Protein AF-0000000070576338 (afdb_homodimer)

Structure (mmCIF, N/CA/C/O backbone):
data_AF-0000000070576338-model_v1
#
loop_
_entity.id
_entity.type
_entity.pdbx_description
1 polymer 'Piggybac transposable element-derived'
#
loop_
_atom_site.group_PDB
_atom_site.id
_atom_site.type_symbol
_atom_site.label_atom_id
_atom_site.label_alt_id
_atom_site.label_comp_id
_atom_site.label_asym_id
_atom_site.label_entity_id
_atom_site.label_seq_id
_atom_site.pdbx_PDB_ins_code
_atom_site.Cartn_x
_atom_site.Cartn_y
_atom_site.Cartn_z
_atom_site.occupancy
_atom_site.B_iso_or_equiv
_atom_site.auth_seq_id
_atom_site.auth_comp_id
_atom_site.auth_asym_id
_atom_site.auth_atom_id
_atom_site.pdbx_PDB_model_num
ATOM 1 N N . MET A 1 1 ? 19.25 -6.273 33.75 1 19.86 1 MET A N 1
ATOM 2 C CA . MET A 1 1 ? 19.516 -7.41 32.875 1 19.86 1 MET A CA 1
ATOM 3 C C . MET A 1 1 ? 18.344 -7.676 31.938 1 19.86 1 MET A C 1
ATOM 5 O O . MET A 1 1 ? 17.453 -8.461 32.25 1 19.86 1 MET A O 1
ATOM 9 N N . ASN A 1 2 ? 17.609 -6.648 31.438 1 20.19 2 ASN A N 1
ATOM 10 C CA . ASN A 1 2 ? 16.422 -6.16 30.734 1 20.19 2 ASN A CA 1
ATOM 11 C C . ASN A 1 2 ? 16.344 -6.73 29.312 1 20.19 2 ASN A C 1
ATOM 13 O O . ASN A 1 2 ? 17.125 -6.359 28.438 1 20.19 2 ASN A O 1
ATOM 17 N N . SER A 1 3 ? 16.047 -8.156 29.25 1 20.2 3 SER A N 1
ATOM 18 C CA . SER A 1 3 ? 16.031 -9.125 28.156 1 20.2 3 SER A CA 1
ATOM 19 C C . SER A 1 3 ? 15.086 -8.688 27.047 1 20.2 3 SER A C 1
ATOM 21 O O . SER A 1 3 ? 13.875 -8.578 27.25 1 20.2 3 SER A O 1
ATOM 23 N N . ASP A 1 4 ? 15.398 -7.727 26.219 1 20.2 4 ASP A N 1
ATOM 24 C CA . ASP A 1 4 ? 14.922 -7.168 24.953 1 20.2 4 ASP A CA 1
ATOM 25 C C . ASP A 1 4 ? 14.586 -8.273 23.953 1 20.2 4 ASP A C 1
ATOM 27 O O . ASP A 1 4 ? 15.422 -8.656 23.141 1 20.2 4 ASP A O 1
ATOM 31 N N . SER A 1 5 ? 13.969 -9.469 24.5 1 20.44 5 SER A N 1
ATOM 32 C CA . SER A 1 5 ? 13.734 -10.719 23.797 1 20.44 5 SER A CA 1
ATOM 33 C C . SER A 1 5 ? 13.062 -10.461 22.438 1 20.44 5 SER A C 1
ATOM 35 O O . SER A 1 5 ? 12.453 -9.414 22.234 1 20.44 5 SER A O 1
ATOM 37 N N . ASP A 1 6 ? 13.164 -11.508 21.453 1 20.06 6 ASP A N 1
ATOM 38 C CA . ASP A 1 6 ? 13.141 -11.977 20.062 1 20.06 6 ASP A CA 1
ATOM 39 C C . ASP A 1 6 ? 11.719 -12 19.516 1 20.06 6 ASP A C 1
ATOM 41 O O . ASP A 1 6 ? 10.867 -12.727 20.016 1 20.06 6 ASP A O 1
ATOM 45 N N . ASP A 1 7 ? 11.133 -10.93 19.109 1 22.59 7 ASP A N 1
ATOM 46 C CA . ASP A 1 7 ? 9.898 -10.625 18.391 1 22.59 7 ASP A CA 1
ATOM 47 C C . ASP A 1 7 ? 9.734 -11.531 17.172 1 22.59 7 ASP A C 1
ATOM 49 O O . ASP A 1 7 ? 9.031 -11.188 16.219 1 22.59 7 ASP A O 1
ATOM 53 N N . SER A 1 8 ? 10.578 -12.703 17.047 1 22.27 8 SER A N 1
ATOM 54 C CA . SER A 1 8 ? 10.742 -13.422 15.781 1 22.27 8 SER A CA 1
ATOM 55 C C . SER A 1 8 ? 9.398 -13.906 15.242 1 22.27 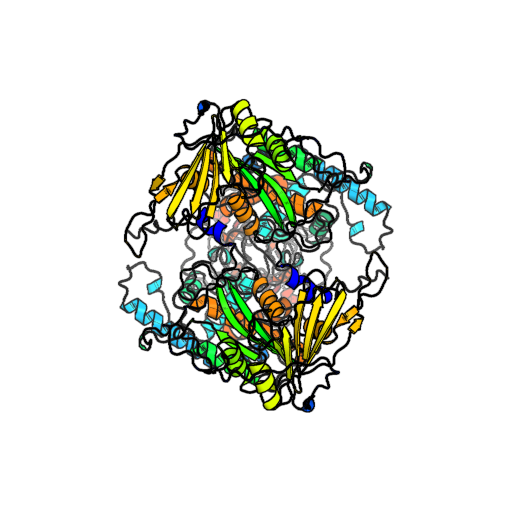8 SER A C 1
ATOM 57 O O . SER A 1 8 ? 9.055 -13.633 14.094 1 22.27 8 SER A O 1
ATOM 59 N N . ASP A 1 9 ? 8.945 -15.312 15.438 1 21.64 9 ASP A N 1
ATOM 60 C CA . ASP A 1 9 ? 8.664 -16.484 14.609 1 21.64 9 ASP A CA 1
ATOM 61 C C . ASP A 1 9 ? 7.172 -16.609 14.328 1 21.64 9 ASP A C 1
ATOM 63 O O . ASP A 1 9 ? 6.73 -17.594 13.734 1 21.64 9 ASP A O 1
ATOM 67 N N . SER A 1 10 ? 6.238 -16 15.023 1 23.77 10 SER A N 1
ATOM 68 C CA . SER A 1 10 ? 4.953 -16.688 15.039 1 23.77 10 SER A CA 1
ATOM 69 C C . SER A 1 10 ? 4.223 -16.516 13.711 1 23.77 10 SER A C 1
ATOM 71 O O . SER A 1 10 ? 2.99 -16.531 13.664 1 23.77 10 SER A O 1
ATOM 73 N N . GLU A 1 11 ? 4.809 -16.062 12.656 1 24.91 11 GLU A N 1
ATOM 74 C CA . GLU A 1 11 ? 4.094 -15.789 11.414 1 24.91 11 GLU A CA 1
ATOM 75 C C . GLU A 1 11 ? 3.633 -17.078 10.742 1 24.91 11 GLU A C 1
ATOM 77 O O . GLU A 1 11 ? 3.037 -17.047 9.656 1 24.91 11 GLU A O 1
ATOM 82 N N . GLU A 1 12 ? 4.109 -18.281 11.133 1 24.7 12 GLU A N 1
ATOM 83 C CA . GLU A 1 12 ? 4.004 -19.516 10.344 1 24.7 12 GLU A CA 1
ATOM 84 C C . GLU A 1 12 ? 2.549 -19.938 10.188 1 24.7 12 GLU A C 1
ATOM 86 O O . GLU A 1 12 ? 2.148 -20.438 9.133 1 24.7 12 GLU A O 1
ATOM 91 N N . ALA A 1 13 ? 1.755 -20.203 11.281 1 26.12 13 ALA A N 1
ATOM 92 C CA . ALA A 1 13 ? 0.493 -20.938 11.273 1 26.12 13 ALA A CA 1
ATOM 93 C C . ALA A 1 13 ? -0.523 -20.266 10.352 1 26.12 13 ALA A C 1
ATOM 95 O O . ALA A 1 13 ? -1.544 -20.875 10.008 1 26.12 13 ALA A O 1
ATOM 96 N N . ALA A 1 14 ? -0.344 -19.109 9.953 1 27.5 14 ALA A N 1
ATOM 97 C CA . ALA A 1 14 ? -1.445 -18.328 9.391 1 27.5 14 ALA A CA 1
ATOM 98 C C . ALA A 1 14 ? -1.653 -18.656 7.914 1 27.5 14 ALA A C 1
ATOM 100 O O . ALA A 1 14 ? -2.596 -18.156 7.293 1 27.5 14 ALA A O 1
ATOM 101 N N . ARG A 1 15 ? -0.834 -19.391 7.352 1 28.53 15 ARG A N 1
ATOM 102 C CA . ARG A 1 15 ? -0.968 -19.312 5.898 1 28.53 15 ARG A CA 1
ATOM 103 C C . ARG A 1 15 ? -2.188 -20.094 5.426 1 28.53 15 ARG A C 1
ATOM 105 O O . ARG A 1 15 ? -2.967 -19.609 4.605 1 28.53 15 ARG A O 1
ATOM 112 N N . LEU A 1 16 ? -2.148 -21.5 5.676 1 31.27 16 LEU A N 1
ATOM 113 C CA . LEU A 1 16 ? -3.258 -22.266 5.109 1 31.27 16 LEU A CA 1
ATOM 114 C C . LEU A 1 16 ? -4.57 -21.906 5.809 1 31.27 16 LEU A C 1
ATOM 116 O O . LEU A 1 16 ? -5.645 -22.031 5.219 1 31.27 16 LEU A O 1
ATOM 120 N N . SER A 1 17 ? -4.43 -21.516 7.105 1 31.7 17 SER A N 1
ATOM 121 C CA . SER A 1 17 ? -5.691 -21.047 7.672 1 31.7 17 SER A CA 1
ATOM 122 C C . SER A 1 17 ? -6.164 -19.766 6.988 1 31.7 17 SER A C 1
ATOM 124 O O . SER A 1 17 ? -7.363 -19.469 6.973 1 31.7 17 SER A O 1
ATOM 126 N N . ALA A 1 18 ? -5.207 -19.031 6.496 1 32.88 18 ALA A N 1
ATOM 127 C CA . ALA A 1 18 ? -5.559 -17.766 5.883 1 32.88 18 ALA A CA 1
ATOM 128 C C . ALA A 1 18 ? -6.113 -17.969 4.473 1 32.88 18 ALA A C 1
ATOM 130 O O . ALA A 1 18 ? -6.645 -17.031 3.869 1 32.88 18 ALA A O 1
ATOM 131 N N . LEU A 1 19 ? -5.723 -19 3.768 1 31.12 19 LEU A N 1
ATOM 132 C CA . LEU A 1 19 ? -6.285 -19.203 2.438 1 31.12 19 LEU A CA 1
ATOM 133 C C . LEU A 1 19 ? -7.805 -19.297 2.5 1 31.12 19 LEU A C 1
ATOM 135 O O . LEU A 1 19 ? -8.477 -19.219 1.47 1 31.12 19 LEU A O 1
ATOM 139 N N . SER A 1 20 ? -8.25 -19.969 3.598 1 27.7 20 SER A N 1
ATOM 140 C CA . SER A 1 20 ? -9.703 -20.094 3.613 1 27.7 20 SER A CA 1
ATOM 141 C C . SER A 1 20 ? -10.375 -18.734 3.641 1 27.7 20 SER A C 1
ATOM 143 O O . SER A 1 20 ? -11.594 -18.641 3.83 1 27.7 20 SER A O 1
ATOM 145 N N . SER A 1 21 ? -9.492 -17.797 3.822 1 26.66 21 SER A N 1
ATOM 146 C CA . SER A 1 21 ? -10.266 -16.609 4.207 1 26.66 21 SER A CA 1
ATOM 147 C C . SER A 1 21 ? -11.07 -16.062 3.027 1 26.66 21 SER A C 1
ATOM 149 O O . SER A 1 21 ? -11.547 -14.93 3.066 1 26.66 21 SER A O 1
ATOM 151 N N . ASP A 1 22 ? -10.906 -16.781 1.917 1 25.75 22 ASP A N 1
ATOM 152 C CA . ASP A 1 22 ? -11.641 -16.062 0.877 1 25.75 22 ASP A CA 1
ATOM 153 C C . ASP A 1 22 ? -13.102 -15.859 1.278 1 25.75 22 ASP A C 1
ATOM 155 O O . ASP A 1 22 ? -13.914 -15.414 0.468 1 25.75 22 ASP A O 1
ATOM 159 N N . ASP A 1 23 ? -13.586 -16.891 2.031 1 24.44 23 ASP A N 1
ATOM 160 C CA . ASP A 1 23 ? -15.031 -16.719 2.115 1 24.44 23 ASP A CA 1
ATOM 161 C C . ASP A 1 23 ? -15.391 -15.383 2.758 1 24.44 23 ASP A C 1
ATOM 163 O O . ASP A 1 23 ? -14.852 -15.031 3.812 1 24.44 23 ASP A O 1
ATOM 167 N N . SER A 1 24 ? -15.68 -14.492 1.988 1 26.75 24 SER A N 1
ATOM 168 C CA . SER A 1 24 ? -16.422 -13.312 2.439 1 26.75 24 SER A CA 1
ATOM 169 C C . SER A 1 24 ? -17.422 -13.68 3.527 1 26.75 24 SER A C 1
ATOM 171 O O . SER A 1 24 ? -18.625 -13.75 3.27 1 26.75 24 SER A O 1
ATOM 173 N N . ASP A 1 25 ? -17.078 -14.672 4.348 1 25.55 25 ASP A N 1
ATOM 174 C CA . ASP A 1 25 ? -18.109 -14.727 5.379 1 25.55 25 ASP A CA 1
ATOM 175 C C . ASP A 1 25 ? -18.328 -13.352 6.008 1 25.55 25 ASP A C 1
ATOM 177 O O . ASP A 1 25 ? -17.391 -12.734 6.504 1 25.55 25 ASP A O 1
ATOM 181 N N . GLU A 1 26 ? -19.188 -12.609 5.508 1 27.5 26 GLU A N 1
ATOM 182 C CA . GLU A 1 26 ? -19.828 -11.602 6.355 1 27.5 26 GLU A CA 1
ATOM 183 C C . GLU A 1 26 ? -19.891 -12.07 7.809 1 27.5 26 GLU A C 1
ATOM 185 O O . GLU A 1 26 ? -20.562 -13.055 8.125 1 27.5 26 GLU A O 1
ATOM 190 N N . GLU A 1 27 ? -18.766 -12.312 8.383 1 29.94 27 GLU A N 1
ATOM 191 C CA . GLU A 1 27 ? -18.938 -12.648 9.789 1 29.94 27 GLU A CA 1
ATOM 192 C C . GLU A 1 27 ? -20.188 -12 10.367 1 29.94 27 GLU A C 1
ATOM 194 O O . GLU A 1 27 ? -20.391 -10.789 10.242 1 29.94 27 GLU A O 1
ATOM 199 N N . PRO A 1 28 ? -21.266 -12.797 10.562 1 30.67 28 PRO A N 1
ATOM 200 C CA . PRO A 1 28 ? -22.391 -12.188 11.273 1 30.67 28 PRO A CA 1
ATOM 201 C C . PRO A 1 28 ? -21.953 -11.328 12.461 1 30.67 28 PRO A C 1
ATOM 203 O O . PRO A 1 28 ? -20.906 -11.594 13.055 1 30.67 28 PRO A O 1
ATOM 206 N N . LEU A 1 29 ? -22.172 -10.031 12.477 1 30.69 29 LEU A N 1
ATOM 207 C CA . LEU A 1 29 ? -22.141 -9.25 13.711 1 30.69 29 LEU A CA 1
ATOM 208 C C . LEU A 1 29 ? -22.297 -10.156 14.93 1 30.69 29 LEU A C 1
ATOM 210 O O . LEU A 1 29 ? -22.906 -11.227 14.836 1 30.69 29 LEU A O 1
ATOM 214 N N . PRO A 1 30 ? -21.422 -10.133 15.883 1 31.83 30 PRO A N 1
ATOM 215 C CA . PRO A 1 30 ? -21.719 -10.93 17.078 1 31.83 30 PRO A CA 1
ATOM 216 C C . PRO A 1 30 ? -23.203 -11.172 17.281 1 31.83 30 PRO A C 1
ATOM 218 O O . PRO A 1 30 ? -24.016 -10.242 17.156 1 31.83 30 PRO A O 1
ATOM 221 N N . GLN A 1 31 ? -23.688 -12.367 16.922 1 29.91 31 GLN A N 1
ATOM 222 C CA . GLN A 1 31 ? -25.016 -12.812 17.297 1 29.91 31 GLN A CA 1
ATOM 223 C C . GLN A 1 31 ? -25.359 -12.406 18.719 1 29.91 31 GLN A C 1
ATOM 225 O O . GLN A 1 31 ? -24.688 -12.797 19.672 1 29.91 31 GLN A O 1
ATOM 230 N N . ARG A 1 32 ? -25.922 -11.156 19.031 1 29.7 32 ARG A N 1
ATOM 231 C CA . ARG A 1 32 ? -26.594 -10.922 20.312 1 29.7 32 ARG A CA 1
ATOM 232 C C . ARG A 1 32 ? -27.219 -12.211 20.844 1 29.7 32 ARG A C 1
ATOM 234 O O . ARG A 1 32 ? -27.516 -13.133 20.062 1 29.7 32 ARG A O 1
ATOM 241 N N . ASN A 1 33 ? -27.219 -12.477 22.234 1 31.08 33 ASN A N 1
ATOM 242 C CA . ASN A 1 33 ? -28.172 -13.352 22.906 1 31.08 33 ASN A CA 1
ATOM 243 C C . ASN A 1 33 ? -29.453 -13.516 22.109 1 31.08 33 ASN A C 1
ATOM 245 O O . ASN A 1 33 ? -29.891 -12.586 21.438 1 31.08 33 ASN A O 1
ATOM 249 N N . PRO A 1 34 ? -29.953 -14.711 21.859 1 33.47 34 PRO A N 1
ATOM 250 C CA . PRO A 1 34 ? -31.281 -14.875 21.266 1 33.47 34 PRO A CA 1
ATOM 251 C C . PRO A 1 34 ? -32.281 -13.82 21.75 1 33.47 34 PRO A C 1
ATOM 253 O O . PRO A 1 34 ? -32.938 -14.008 22.781 1 33.47 34 PRO A O 1
ATOM 256 N N . ARG A 1 35 ? -32.031 -12.625 22.266 1 28.59 35 ARG A N 1
ATOM 257 C CA . ARG A 1 35 ? -33.219 -11.875 22.625 1 28.59 35 ARG A CA 1
ATOM 258 C C . ARG A 1 35 ? -34.312 -12.062 21.578 1 28.59 35 ARG A C 1
ATOM 260 O O . ARG A 1 35 ? -34.031 -12.43 20.438 1 28.59 35 ARG A O 1
ATOM 267 N N . LYS A 1 36 ? -35.688 -11.719 22.047 1 31.05 36 LYS A N 1
ATOM 268 C CA . LYS A 1 36 ? -37 -11.711 21.391 1 31.05 36 LYS A CA 1
ATOM 269 C C . LYS A 1 36 ? -36.875 -11.117 19.984 1 31.05 36 LYS A C 1
ATOM 271 O O . LYS A 1 36 ? -36.219 -10.102 19.781 1 31.05 36 LYS A O 1
ATOM 276 N N . LYS A 1 37 ? -36.969 -11.781 18.969 1 35 37 LYS A N 1
ATOM 277 C CA . LYS A 1 37 ? -37.344 -11.344 17.625 1 35 37 LYS A CA 1
ATOM 278 C C . LYS A 1 37 ? -38.031 -9.977 17.656 1 35 37 LYS A C 1
ATOM 280 O O . LYS A 1 37 ? -39.219 -9.867 18.047 1 35 37 LYS A O 1
ATOM 285 N N . ARG A 1 38 ? -37.375 -9 18.25 1 33.91 38 ARG A N 1
ATOM 286 C CA . ARG A 1 38 ? -38.125 -7.746 18.234 1 33.91 38 ARG A CA 1
ATOM 287 C C . ARG A 1 38 ? -38.906 -7.582 16.938 1 33.91 38 ARG A C 1
ATOM 289 O O . ARG A 1 38 ? -38.375 -7.828 15.852 1 33.91 38 ARG A O 1
ATOM 296 N N . LYS A 1 39 ? -40.25 -7.773 17.016 1 35.28 39 LYS A N 1
ATOM 297 C CA . LYS A 1 39 ? -41.25 -7.531 15.984 1 35.28 39 LYS A CA 1
ATOM 298 C C . LYS A 1 39 ? -40.906 -6.289 15.164 1 35.28 39 LYS A C 1
ATOM 300 O O . LYS A 1 39 ? -41.031 -5.164 15.656 1 35.28 39 LYS A O 1
ATOM 305 N N . CYS A 1 40 ? -39.812 -6.289 14.516 1 39 40 CYS A N 1
ATOM 306 C CA . CYS A 1 40 ? -39.562 -5.215 13.555 1 39 40 CYS A CA 1
ATOM 307 C C . CYS A 1 40 ? -40.875 -4.758 12.914 1 39 40 CYS A C 1
ATOM 309 O O . CYS A 1 40 ? -41.75 -5.574 12.633 1 39 40 CYS A O 1
ATOM 311 N N . ASP A 1 41 ? -41.281 -3.701 13.242 1 44.34 41 ASP A N 1
ATOM 312 C CA . ASP A 1 41 ? -42.406 -3.105 12.523 1 44.34 41 ASP A CA 1
ATOM 313 C C . ASP A 1 41 ? -42.375 -3.494 11.047 1 44.34 41 ASP A C 1
ATOM 315 O O . ASP A 1 41 ? -41.469 -3.08 10.305 1 44.34 41 ASP A O 1
ATOM 319 N N . GLU A 1 42 ? -42.594 -4.711 10.805 1 50.94 42 GLU A N 1
ATOM 320 C CA . GLU A 1 42 ? -42.719 -5.27 9.461 1 50.94 42 GLU A CA 1
ATOM 321 C C . GLU A 1 42 ? -43.594 -4.383 8.578 1 50.94 42 GLU A C 1
ATOM 323 O O . GLU A 1 42 ? -44.812 -4.555 8.539 1 50.94 42 GLU A O 1
ATOM 328 N N . ARG A 1 43 ? -43.281 -3.154 8.531 1 56.97 43 ARG A N 1
ATOM 329 C CA . ARG A 1 43 ? -44.062 -2.453 7.512 1 56.97 43 ARG A CA 1
ATOM 330 C C . ARG A 1 43 ? -44.156 -3.277 6.23 1 56.97 43 ARG A C 1
ATOM 332 O O . ARG A 1 43 ? -43.156 -3.799 5.75 1 56.97 43 ARG A O 1
ATOM 339 N N . ASP A 1 44 ? -45.125 -3.881 6.047 1 72.88 44 ASP A N 1
ATOM 340 C CA . ASP A 1 44 ? -45.438 -4.586 4.809 1 72.88 44 ASP A CA 1
ATOM 341 C C . ASP A 1 44 ? -45.406 -3.637 3.611 1 72.88 44 ASP A C 1
ATOM 343 O O . ASP A 1 44 ? -46.188 -2.684 3.541 1 72.88 44 ASP A O 1
ATOM 347 N N . PHE A 1 45 ? -44.25 -3.59 2.955 1 85 45 PHE A N 1
ATOM 348 C CA . PHE A 1 45 ? -44.094 -2.744 1.777 1 85 45 PHE A CA 1
ATOM 349 C C . PHE A 1 45 ? -44.75 -3.391 0.56 1 85 45 PHE A C 1
ATOM 351 O O . PHE A 1 45 ? -44.469 -4.547 0.243 1 85 45 PHE A O 1
ATOM 358 N N . SER A 1 46 ? -45.75 -2.719 0.057 1 89 46 SER A N 1
ATOM 359 C CA . SER A 1 46 ? -46.375 -3.16 -1.174 1 89 46 SER A CA 1
ATOM 360 C C . SER A 1 46 ? -45.75 -2.49 -2.395 1 89 46 SER A C 1
ATOM 362 O O . SER A 1 46 ? -45.656 -1.264 -2.449 1 89 46 SER A O 1
ATOM 364 N N . TRP A 1 47 ? -45.375 -3.297 -3.334 1 94 47 TRP A N 1
ATOM 365 C CA . TRP A 1 47 ? -44.656 -2.803 -4.516 1 94 47 TRP A CA 1
ATOM 366 C C . TRP A 1 47 ? -45.531 -2.973 -5.766 1 94 47 TRP A C 1
ATOM 368 O O . TRP A 1 47 ? -46.188 -3.99 -5.926 1 94 47 TRP A O 1
ATOM 378 N N . LYS A 1 48 ? -45.531 -1.973 -6.605 1 92.62 48 LYS A N 1
ATOM 379 C CA . LYS A 1 48 ? -46.281 -1.997 -7.852 1 92.62 48 LYS A CA 1
ATOM 380 C C . LYS A 1 48 ? -45.438 -1.529 -9.023 1 92.62 48 LYS A C 1
ATOM 382 O O . LYS A 1 48 ? -44.438 -0.835 -8.836 1 92.62 48 LYS A O 1
ATOM 387 N N . LYS A 1 49 ? -45.844 -1.998 -10.188 1 91.06 49 LYS A N 1
ATOM 388 C CA . LYS A 1 49 ? -45.188 -1.539 -11.414 1 91.06 49 LYS A CA 1
ATOM 389 C C . LYS A 1 49 ? -45.906 -0.327 -11.992 1 91.06 49 LYS A C 1
ATOM 391 O O . LYS A 1 49 ? -46.875 -0.475 -12.766 1 91.06 49 LYS A O 1
ATOM 396 N N . LYS A 1 50 ? -45.594 0.813 -11.578 1 89.81 50 LYS A N 1
ATOM 397 C CA . LYS A 1 50 ? -46.156 2.078 -12.047 1 89.81 50 LYS A CA 1
ATOM 398 C C . LYS A 1 50 ? -45.094 3.166 -12.102 1 89.81 50 LYS A C 1
ATOM 400 O O . LYS A 1 50 ? -43.969 2.959 -11.641 1 89.81 50 LYS A O 1
ATOM 405 N N . GLU A 1 51 ? -45.5 4.191 -12.688 1 91.81 51 GLU A N 1
ATOM 406 C CA . GLU A 1 51 ? -44.594 5.32 -12.766 1 91.81 51 GLU A CA 1
ATOM 407 C C . GLU A 1 51 ? -44.406 5.965 -11.391 1 91.81 51 GLU A C 1
ATOM 409 O O . GLU A 1 51 ? -45.375 6.27 -10.703 1 91.81 51 GLU A O 1
ATOM 414 N N . PHE A 1 52 ? -43.25 6.055 -11.031 1 94.44 52 PHE A N 1
ATOM 415 C CA . PHE A 1 52 ? -42.906 6.613 -9.727 1 94.44 52 PHE A CA 1
ATOM 416 C C . PHE A 1 52 ? -42.719 8.125 -9.812 1 94.44 52 PHE A C 1
ATOM 418 O O . PHE A 1 52 ? -42.031 8.625 -10.711 1 94.44 52 PHE A O 1
ATOM 425 N N . LYS A 1 53 ? -43.375 8.836 -8.961 1 93.38 53 LYS A N 1
ATOM 426 C CA . LYS A 1 53 ? -43.156 10.273 -8.805 1 93.38 53 LYS A CA 1
ATOM 427 C C . LYS A 1 53 ? -42.5 10.602 -7.473 1 93.38 53 LYS A C 1
ATOM 429 O O . LYS A 1 53 ? -43.156 10.562 -6.426 1 93.38 53 LYS A O 1
ATOM 434 N N . PRO A 1 54 ? -41.281 10.977 -7.523 1 95 54 PRO A N 1
ATOM 435 C CA . PRO A 1 54 ? -40.562 11.242 -6.273 1 95 54 PRO A CA 1
ATOM 436 C C . PRO A 1 54 ? -41.031 12.508 -5.57 1 95 54 PRO A C 1
ATOM 438 O O . PRO A 1 54 ? -41.438 13.461 -6.23 1 95 54 PRO A O 1
ATOM 441 N N . GLN A 1 55 ? -40.969 12.469 -4.297 1 93.06 55 GLN A N 1
ATOM 442 C CA . GLN A 1 55 ? -41.188 13.648 -3.475 1 93.06 55 GLN A CA 1
ATOM 443 C C . GLN A 1 55 ? -39.875 14.359 -3.18 1 93.06 55 GLN A C 1
ATOM 445 O O . GLN A 1 55 ? -39.156 13.992 -2.24 1 93.06 55 GLN A O 1
ATOM 450 N N . ASP A 1 56 ? -39.625 15.367 -3.877 1 92.19 56 ASP A N 1
ATOM 451 C CA . ASP A 1 56 ? -38.375 16.094 -3.729 1 92.19 56 ASP A CA 1
ATOM 452 C C . ASP A 1 56 ? -38.469 17.172 -2.645 1 92.19 56 ASP A C 1
ATOM 454 O O . ASP A 1 56 ? -39.375 18 -2.682 1 92.19 56 ASP A O 1
ATOM 458 N N . HIS A 1 57 ? -37.656 17.062 -1.72 1 94.69 57 HIS A N 1
ATOM 459 C CA . HIS A 1 57 ? -37.625 18.078 -0.671 1 94.69 57 HIS A CA 1
ATOM 460 C C . HIS A 1 57 ? -36.75 19.266 -1.08 1 94.69 57 HIS A C 1
ATOM 462 O O . HIS A 1 57 ? -35.688 19.078 -1.65 1 94.69 57 HIS A O 1
ATOM 468 N N . ALA A 1 58 ? -37.25 20.422 -0.794 1 93.75 58 ALA A N 1
ATOM 469 C CA . ALA A 1 58 ? -36.531 21.641 -1.16 1 93.75 58 ALA A CA 1
ATOM 470 C C . ALA A 1 58 ? -35.281 21.828 -0.292 1 93.75 58 ALA A C 1
ATOM 472 O O . ALA A 1 58 ? -35.312 21.562 0.913 1 93.75 58 ALA A O 1
ATOM 473 N N . PHE A 1 59 ? -34.25 22.203 -0.873 1 96.06 59 PHE A N 1
ATOM 474 C CA . PHE A 1 59 ? -32.969 22.5 -0.206 1 96.06 59 PHE A CA 1
ATOM 475 C C . PHE A 1 59 ? -32.562 23.953 -0.432 1 96.06 59 PHE A C 1
ATOM 477 O O . PHE A 1 59 ? -32.656 24.453 -1.555 1 96.06 59 PHE A O 1
ATOM 484 N N . ASP A 1 60 ? -32.188 24.641 0.663 1 94.44 60 ASP A N 1
ATOM 485 C CA . ASP A 1 60 ? -31.75 26.031 0.564 1 94.44 60 ASP A CA 1
ATOM 486 C C . ASP A 1 60 ? -30.234 26.125 0.434 1 94.44 60 ASP A C 1
ATOM 488 O O . ASP A 1 60 ? -29.516 26.078 1.436 1 94.44 60 ASP A O 1
ATOM 492 N N . PRO A 1 61 ? -29.75 26.297 -0.7 1 92.38 61 PRO A N 1
ATOM 493 C CA . PRO A 1 61 ? -28.297 26.359 -0.914 1 92.38 61 PRO A CA 1
ATOM 494 C C . PRO A 1 61 ? -27.672 27.625 -0.348 1 92.38 61 PRO A C 1
ATOM 496 O O . PRO A 1 61 ? -26.453 27.688 -0.164 1 92.38 61 PRO A O 1
ATOM 499 N N . SER A 1 62 ? -28.453 28.625 -0.007 1 90.94 62 SER A N 1
ATOM 500 C CA . SER A 1 62 ? -27.922 29.891 0.47 1 90.94 62 SER A CA 1
ATOM 501 C C . SER A 1 62 ? -27.344 29.766 1.87 1 90.94 62 SER A C 1
ATOM 503 O O . SER A 1 62 ? -26.484 30.562 2.266 1 90.94 62 SER A O 1
ATOM 505 N N . SER A 1 63 ? -27.703 28.766 2.516 1 89.94 63 SER A N 1
ATOM 506 C CA . SER A 1 63 ? -27.234 28.562 3.883 1 89.94 63 SER A CA 1
ATOM 507 C C . SER A 1 63 ? -26.016 27.641 3.918 1 89.94 63 SER A C 1
ATOM 509 O O . SER A 1 63 ? -25.469 27.359 4.988 1 89.94 63 SER A O 1
ATOM 511 N N . SER A 1 64 ? -25.578 27.266 2.705 1 94.75 64 SER A N 1
ATOM 512 C CA . SER A 1 64 ? -24.453 26.328 2.641 1 94.75 64 SER A CA 1
ATOM 513 C C . SER A 1 64 ? -23.125 27.062 2.455 1 94.75 64 SER A C 1
ATOM 515 O O . SER A 1 64 ? -23.109 28.172 1.907 1 94.75 64 SER A O 1
ATOM 517 N N . GLY A 1 65 ? -22.094 26.5 3.012 1 94.19 65 GLY A N 1
ATOM 518 C CA . GLY A 1 65 ? -20.766 27.094 2.846 1 94.19 65 GLY A CA 1
ATOM 519 C C . GLY A 1 65 ? -19.953 27.078 4.117 1 94.19 65 GLY A C 1
ATOM 520 O O . GLY A 1 65 ? -20.328 26.453 5.105 1 94.19 65 GLY A O 1
ATOM 521 N N . ILE A 1 66 ? -18.797 27.734 3.986 1 95.12 66 ILE A N 1
ATOM 522 C CA . ILE A 1 66 ? -17.859 27.766 5.105 1 95.12 66 ILE A CA 1
ATOM 523 C C . ILE A 1 66 ? -18.406 28.656 6.215 1 95.12 66 ILE A C 1
ATOM 525 O O . ILE A 1 66 ? -18.891 29.766 5.949 1 95.12 66 ILE A O 1
ATOM 529 N N . CYS A 1 67 ? -18.422 28.25 7.504 1 89.19 67 CYS A N 1
ATOM 530 C CA . CYS A 1 67 ? -19.062 28.922 8.625 1 89.19 67 CYS A CA 1
ATOM 531 C C . CYS A 1 67 ? -18.016 29.594 9.523 1 89.19 67 CYS A C 1
ATOM 533 O O . CYS A 1 67 ? -18.359 30.453 10.344 1 89.19 67 CYS A O 1
ATOM 535 N N . ASN A 1 68 ? -16.797 29.359 9.555 1 82 68 ASN A N 1
ATOM 536 C CA . ASN A 1 68 ? -15.852 29.734 10.609 1 82 68 ASN A CA 1
ATOM 537 C C . ASN A 1 68 ? -14.93 30.859 10.164 1 82 68 ASN A C 1
ATOM 539 O O . ASN A 1 68 ? -13.773 30.922 10.594 1 82 68 ASN A O 1
ATOM 543 N N . GLY A 1 69 ? -15.359 31.719 9.266 1 86.69 69 GLY A N 1
ATOM 544 C CA . GLY A 1 69 ? -14.617 32.906 8.906 1 86.69 69 GLY A CA 1
ATOM 545 C C . GLY A 1 69 ? -13.398 32.625 8.055 1 86.69 69 GLY A C 1
ATOM 546 O O . GLY A 1 69 ? -12.586 33.531 7.789 1 86.69 69 GLY A O 1
ATOM 547 N N . ILE A 1 70 ? -13.18 31.406 7.672 1 92.12 70 ILE A N 1
ATOM 548 C CA . ILE A 1 70 ? -12.062 31.062 6.801 1 92.12 70 ILE A CA 1
ATOM 549 C C . ILE A 1 70 ? -12.281 31.672 5.414 1 92.12 70 ILE A C 1
ATOM 551 O O . ILE A 1 70 ? -13.375 31.578 4.852 1 92.12 70 ILE A O 1
ATOM 555 N N . THR A 1 71 ? -11.242 32.375 4.961 1 92.69 71 THR A N 1
ATOM 556 C CA . THR A 1 71 ? -11.305 33 3.65 1 92.69 71 THR A CA 1
ATOM 557 C C . THR A 1 71 ? -10.125 32.562 2.783 1 92.69 71 THR A C 1
ATOM 559 O O . THR A 1 71 ? -9.289 31.766 3.223 1 92.69 71 THR A O 1
ATOM 562 N N . ALA A 1 72 ? -10.156 33.062 1.577 1 91.81 72 ALA A N 1
ATOM 563 C CA . ALA A 1 72 ? -9.078 32.75 0.641 1 91.81 72 ALA A CA 1
ATOM 564 C C . ALA A 1 72 ? -7.746 33.312 1.137 1 91.81 72 ALA A C 1
ATOM 566 O O . ALA A 1 72 ? -6.684 32.812 0.762 1 91.81 72 ALA A O 1
ATOM 567 N N . ALA A 1 73 ? -7.781 34.281 2.039 1 92.94 73 ALA A N 1
ATOM 568 C CA . ALA A 1 73 ? -6.578 34.938 2.547 1 92.94 73 ALA A CA 1
ATOM 569 C C . ALA A 1 73 ? -6.039 34.219 3.779 1 92.94 73 ALA A C 1
ATOM 571 O O . ALA A 1 73 ? -4.906 34.438 4.203 1 92.94 73 ALA A O 1
ATOM 572 N N . SER A 1 74 ? -6.824 33.312 4.258 1 95.56 74 SER A N 1
ATOM 573 C CA . SER A 1 74 ? -6.391 32.594 5.449 1 95.56 74 SER A CA 1
ATOM 574 C C . SER A 1 74 ? -5.168 31.719 5.156 1 95.56 74 SER A C 1
ATOM 576 O O . SER A 1 74 ? -5.086 31.094 4.098 1 95.56 74 SER A O 1
ATOM 578 N N . SER A 1 75 ? -4.168 31.75 6.09 1 96.25 75 SER A N 1
ATOM 579 C CA . SER A 1 75 ? -2.988 30.906 5.941 1 96.25 75 SER A CA 1
ATOM 580 C C . SER A 1 75 ? -3.32 29.438 6.223 1 96.25 75 SER A C 1
ATOM 582 O O . SER A 1 75 ? -4.371 29.141 6.789 1 96.25 75 SER A O 1
ATOM 584 N N . GLU A 1 76 ? -2.467 28.562 5.77 1 97.44 76 GLU A N 1
ATOM 585 C CA . GLU A 1 76 ? -2.648 27.141 6.012 1 97.44 76 GLU A CA 1
ATOM 586 C C . GLU A 1 76 ? -2.744 26.844 7.508 1 97.44 76 GLU A C 1
ATOM 588 O O . GLU A 1 76 ? -3.566 26.031 7.93 1 97.44 76 GLU A O 1
ATOM 593 N N . LEU A 1 77 ? -1.935 27.547 8.32 1 97.38 77 LEU A N 1
ATOM 594 C CA . LEU A 1 77 ? -1.912 27.328 9.766 1 97.38 77 LEU A CA 1
ATOM 595 C C . LEU A 1 77 ? -3.221 27.781 10.398 1 97.38 77 LEU A C 1
ATOM 597 O O . LEU A 1 77 ? -3.752 27.109 11.289 1 97.38 77 LEU A O 1
ATOM 601 N N . GLU A 1 78 ? -3.713 28.906 9.969 1 96.62 78 GLU A N 1
ATOM 602 C CA . GLU A 1 78 ? -4.973 29.422 10.5 1 96.62 78 GLU A CA 1
ATOM 603 C C . GLU A 1 78 ? -6.117 28.438 10.242 1 96.62 78 GLU A C 1
ATOM 605 O O . GLU A 1 78 ? -6.945 28.203 11.125 1 96.62 78 GLU A O 1
ATOM 610 N N . ILE A 1 79 ? -6.148 27.938 9.055 1 97.5 79 ILE A N 1
ATOM 611 C CA . ILE A 1 79 ? -7.191 26.984 8.695 1 97.5 79 ILE A CA 1
ATOM 612 C C . ILE A 1 79 ? -7.043 25.719 9.531 1 97.5 79 ILE A C 1
ATOM 614 O O . ILE A 1 79 ? -8.023 25.219 10.094 1 97.5 79 ILE A O 1
ATOM 618 N N . PHE A 1 80 ? -5.816 25.266 9.641 1 98 80 PHE A N 1
ATOM 619 C CA . PHE A 1 80 ? -5.547 24.062 10.422 1 98 80 PHE A CA 1
ATOM 620 C C . PHE A 1 80 ? -5.953 24.25 11.875 1 98 80 PHE A C 1
ATOM 622 O O . PHE A 1 80 ? -6.586 23.375 12.469 1 98 80 PHE A O 1
ATOM 629 N N . GLU A 1 81 ? -5.664 25.359 12.438 1 97 81 GLU A N 1
ATOM 630 C CA . GLU A 1 81 ? -5.922 25.625 13.844 1 97 81 GLU A CA 1
ATOM 631 C C . GLU A 1 81 ? -7.406 25.875 14.102 1 97 81 GLU A C 1
ATOM 633 O O . GLU A 1 81 ? -7.859 25.828 15.25 1 97 81 GLU A O 1
ATOM 638 N N . SER A 1 82 ? -8.125 26.125 13.039 1 96.31 82 SER A N 1
ATOM 639 C CA . SER A 1 82 ? -9.57 26.234 13.203 1 96.31 82 SER A CA 1
ATOM 640 C C . SER A 1 82 ? -10.195 24.875 13.492 1 96.31 82 SER A C 1
ATOM 642 O O . SER A 1 82 ? -11.273 24.781 14.086 1 96.31 82 SER A O 1
ATOM 644 N N . LEU A 1 83 ? -9.57 23.828 13.055 1 97.75 83 LEU A N 1
ATOM 645 C CA . LEU A 1 83 ? -10.039 22.469 13.281 1 97.75 83 LEU A CA 1
ATOM 646 C C . LEU A 1 83 ? -9.297 21.828 14.445 1 97.75 83 LEU A C 1
ATOM 648 O O . LEU A 1 83 ? -9.914 21.234 15.336 1 97.75 83 LEU A O 1
ATOM 652 N N . PHE A 1 84 ? -7.977 21.906 14.32 1 98 84 PHE A N 1
ATOM 653 C CA . PHE A 1 84 ? -7.117 21.422 15.398 1 98 84 PHE A CA 1
ATOM 654 C C . PHE A 1 84 ? -6.812 22.531 16.391 1 98 84 PHE A C 1
ATOM 656 O O . PHE A 1 84 ? -5.703 23.078 16.391 1 98 84 PHE A O 1
ATOM 663 N N . THR A 1 85 ? -7.684 22.812 17.328 1 96.62 85 THR A N 1
ATOM 664 C CA . THR A 1 85 ? -7.703 24 18.172 1 96.62 85 THR A CA 1
ATOM 665 C C . THR A 1 85 ? -6.668 23.875 19.297 1 96.62 85 THR A C 1
ATOM 667 O O . THR A 1 85 ? -6.227 22.766 19.625 1 96.62 85 THR A O 1
ATOM 670 N N . PRO A 1 86 ? -6.285 24.969 19.891 1 94.88 86 PRO A N 1
ATOM 671 C CA . PRO A 1 86 ? -5.309 24.969 20.984 1 94.88 86 PRO A CA 1
ATOM 672 C C . PRO A 1 86 ? -5.762 24.109 22.172 1 94.88 86 PRO A C 1
ATOM 674 O O . PRO A 1 86 ? -4.926 23.547 22.875 1 94.88 86 PRO A O 1
ATOM 677 N N . ASP A 1 87 ? -7.012 24.031 22.312 1 95.38 87 ASP A N 1
ATOM 678 C CA . ASP A 1 87 ? -7.531 23.219 23.422 1 95.38 87 ASP A CA 1
ATOM 679 C C . ASP A 1 87 ? -7.168 21.75 23.234 1 95.38 87 ASP A C 1
ATOM 681 O O . ASP A 1 87 ? -6.898 21.047 24.219 1 95.38 87 ASP A O 1
ATOM 685 N N . ILE A 1 88 ? -7.234 21.281 22 1 97.19 88 ILE A N 1
ATOM 686 C CA . ILE A 1 88 ? -6.836 19.906 21.703 1 97.19 88 ILE A CA 1
ATOM 687 C C . ILE A 1 88 ? -5.367 19.703 22.062 1 97.19 88 ILE A C 1
ATOM 689 O O . ILE A 1 88 ? -5.004 18.719 22.719 1 97.19 88 ILE A O 1
ATOM 693 N N . VAL A 1 89 ? -4.539 20.656 21.719 1 97.31 89 VAL A N 1
ATOM 694 C CA . VAL A 1 89 ? -3.1 20.594 21.953 1 97.31 89 VAL A CA 1
ATOM 695 C C . VAL A 1 89 ? -2.826 20.562 23.453 1 97.31 89 VAL A C 1
ATOM 697 O O . VAL A 1 89 ? -2.09 19.688 23.938 1 97.31 89 VAL A O 1
ATOM 700 N N . GLU A 1 90 ? -3.455 21.422 24.156 1 96.81 90 GLU A N 1
ATOM 701 C CA . GLU A 1 90 ? -3.26 21.484 25.609 1 96.81 90 GLU A CA 1
ATOM 702 C C . GLU A 1 90 ? -3.713 20.203 26.281 1 96.81 90 GLU A C 1
ATOM 704 O O . GLU A 1 90 ? -3.049 19.719 27.203 1 96.81 90 GLU A O 1
ATOM 709 N N . GLY A 1 91 ? -4.828 19.719 25.859 1 97.06 91 GLY A N 1
ATOM 710 C CA . GLY A 1 91 ? -5.316 18.469 26.406 1 97.06 91 GLY A CA 1
ATOM 711 C C . GLY A 1 91 ? -4.352 17.312 26.203 1 97.06 91 GLY A C 1
ATOM 712 O O . GLY A 1 91 ? -4.117 16.531 27.125 1 97.06 91 GLY A O 1
ATOM 713 N N . ILE A 1 92 ? -3.787 17.219 25.031 1 98.12 92 ILE A N 1
ATOM 714 C CA . ILE A 1 92 ? -2.859 16.141 24.703 1 98.12 92 ILE A CA 1
ATOM 715 C C . ILE A 1 92 ? -1.588 16.281 25.531 1 98.12 92 ILE A C 1
ATOM 717 O O . ILE A 1 92 ? -1.071 15.289 26.062 1 98.12 92 ILE A O 1
ATOM 721 N N . VAL A 1 93 ? -1.096 17.516 25.625 1 98.12 93 VAL A N 1
ATOM 722 C CA . VAL A 1 93 ? 0.117 17.781 26.406 1 98.12 93 VAL A CA 1
ATOM 723 C C . VAL A 1 93 ? -0.092 17.375 27.859 1 98.12 93 VAL A C 1
ATOM 725 O O . VAL A 1 93 ? 0.734 16.656 28.438 1 98.12 93 VAL A O 1
ATOM 728 N N . ASP A 1 94 ? -1.201 17.75 28.391 1 97.62 94 ASP A N 1
ATOM 729 C CA . ASP A 1 94 ? -1.509 17.438 29.781 1 97.62 94 ASP A CA 1
ATOM 730 C C . ASP A 1 94 ? -1.592 15.938 30 1 97.62 94 ASP A C 1
ATOM 732 O O . ASP A 1 94 ? -0.97 15.398 30.922 1 97.62 94 ASP A O 1
ATOM 736 N N . GLN A 1 95 ? -2.322 15.266 29.172 1 97.5 95 GLN A N 1
ATOM 737 C CA . GLN A 1 95 ? -2.535 13.828 29.344 1 97.5 95 GLN A CA 1
ATOM 738 C C . GLN A 1 95 ? -1.249 13.047 29.094 1 97.5 95 GLN A C 1
ATOM 740 O O . GLN A 1 95 ? -1.006 12.016 29.719 1 97.5 95 GLN A O 1
ATOM 745 N N . THR A 1 96 ? -0.411 13.508 28.172 1 97.62 96 THR A N 1
ATOM 746 C CA . THR A 1 96 ? 0.872 12.859 27.906 1 97.62 96 THR A CA 1
ATOM 747 C C . THR A 1 96 ? 1.79 12.969 29.125 1 97.62 96 THR A C 1
ATOM 749 O O . THR A 1 96 ? 2.428 11.984 29.516 1 97.62 96 THR A O 1
ATOM 752 N N . ASN A 1 97 ? 1.838 14.172 29.688 1 97.19 97 ASN A N 1
ATOM 753 C CA . ASN A 1 97 ? 2.652 14.367 30.891 1 97.19 97 ASN A CA 1
ATOM 754 C C . ASN A 1 97 ? 2.133 13.539 32.062 1 97.19 97 ASN A C 1
ATOM 756 O O . ASN A 1 97 ? 2.918 12.953 32.812 1 97.19 97 ASN A O 1
ATOM 760 N N . ILE A 1 98 ? 0.863 13.453 32.219 1 96.19 98 ILE A N 1
ATOM 761 C CA . ILE A 1 98 ? 0.251 12.648 33.281 1 96.19 98 ILE A CA 1
ATOM 762 C C . ILE A 1 98 ? 0.595 11.172 33.062 1 96.19 98 ILE A C 1
ATOM 764 O O . ILE A 1 98 ? 0.985 10.477 34 1 96.19 98 ILE A O 1
ATOM 768 N N . PHE A 1 99 ? 0.435 10.734 31.906 1 95.44 99 PHE A N 1
ATOM 769 C CA . PHE A 1 99 ? 0.717 9.344 31.594 1 95.44 99 PHE A CA 1
ATOM 770 C C . PHE A 1 99 ? 2.174 9 31.875 1 95.44 99 PHE A C 1
ATOM 772 O O . PHE A 1 99 ? 2.475 7.934 32.406 1 95.44 99 PHE A O 1
ATOM 779 N N . GLN A 1 100 ? 3.078 9.852 31.406 1 94.12 100 GLN A N 1
ATOM 780 C CA . GLN A 1 100 ? 4.492 9.625 31.688 1 94.12 100 GLN A CA 1
ATOM 781 C C . GLN A 1 100 ? 4.734 9.453 33.188 1 94.12 100 GLN A C 1
ATOM 783 O O . GLN A 1 100 ? 5.488 8.57 33.594 1 94.12 100 GLN A O 1
ATOM 788 N N . ARG A 1 101 ? 4.137 10.266 34 1 92.19 101 ARG A N 1
ATOM 789 C CA . ARG A 1 101 ? 4.285 10.172 35.438 1 92.19 101 ARG A CA 1
ATOM 790 C C . ARG A 1 101 ? 3.732 8.852 35.969 1 92.19 101 ARG A C 1
ATOM 792 O O . ARG A 1 101 ? 4.312 8.25 36.875 1 92.19 101 ARG A O 1
ATOM 799 N N . GLN A 1 102 ? 2.66 8.477 35.438 1 91.06 102 GLN A N 1
ATOM 800 C CA . GLN A 1 102 ? 2.055 7.211 35.844 1 91.06 102 GLN A CA 1
ATOM 801 C C . GLN A 1 102 ? 2.979 6.039 35.531 1 91.06 102 GLN A C 1
ATOM 803 O O . GLN A 1 102 ? 3.148 5.137 36.344 1 91.06 102 GLN A O 1
ATOM 808 N N . VAL A 1 103 ? 3.541 6.047 34.344 1 90.38 103 VAL A N 1
ATOM 809 C CA . VAL A 1 103 ? 4.434 4.977 33.906 1 90.38 103 VAL A CA 1
ATOM 810 C C . VAL A 1 103 ? 5.711 5 34.75 1 90.38 103 VAL A C 1
ATOM 812 O O . VAL A 1 103 ? 6.227 3.951 35.125 1 90.38 103 VAL A O 1
ATOM 815 N N . HIS A 1 104 ? 6.23 6.211 34.938 1 86.38 104 HIS A N 1
ATOM 816 C CA . HIS A 1 104 ? 7.449 6.363 35.719 1 86.38 104 HIS A CA 1
ATOM 817 C C . HIS A 1 104 ? 7.262 5.828 37.156 1 86.38 104 HIS A C 1
ATOM 819 O O . HIS A 1 104 ? 8.18 5.227 37.719 1 86.38 104 HIS A O 1
ATOM 825 N N . ALA A 1 105 ? 6.195 6.051 37.656 1 84.56 105 ALA A N 1
ATOM 826 C CA . ALA A 1 105 ? 5.898 5.59 39.031 1 84.56 105 ALA A CA 1
ATOM 827 C C . ALA A 1 105 ? 5.781 4.07 39.062 1 84.56 105 ALA A C 1
ATOM 829 O O . ALA A 1 105 ? 6.125 3.447 40.094 1 84.56 105 ALA A O 1
ATOM 830 N N . ALA A 1 106 ? 5.289 3.541 38.031 1 83.5 106 ALA A N 1
ATOM 831 C CA . ALA A 1 106 ? 5.047 2.102 38 1 83.5 106 ALA A CA 1
ATOM 832 C C . ALA A 1 106 ? 6.324 1.338 37.656 1 83.5 106 ALA A C 1
ATOM 834 O O . ALA A 1 106 ? 6.496 0.19 38.094 1 83.5 106 ALA A O 1
ATOM 835 N N . LEU A 1 107 ? 7.027 1.982 36.812 1 77.44 107 LEU A N 1
ATOM 836 C CA . LEU A 1 107 ? 8.227 1.286 36.344 1 77.44 107 LEU A CA 1
ATOM 837 C C . LEU A 1 107 ? 9.414 1.591 37.25 1 77.44 107 LEU A C 1
ATOM 839 O O . LEU A 1 107 ? 9.516 2.688 37.812 1 77.44 107 LEU A O 1
ATOM 843 N N . THR A 1 108 ? 10.141 0.654 37.688 1 73.38 108 THR A N 1
ATOM 844 C CA . THR A 1 108 ? 11.469 0.846 38.281 1 73.38 108 THR A CA 1
ATOM 845 C C . THR A 1 108 ? 12.539 0.891 37.188 1 73.38 108 THR A C 1
ATOM 847 O O . THR A 1 108 ? 13.125 -0.137 36.844 1 73.38 108 THR A O 1
ATOM 850 N N . PRO A 1 109 ? 12.523 2.072 36.594 1 67.56 109 PRO A N 1
ATOM 851 C CA . PRO A 1 109 ? 13.453 2.098 35.469 1 67.56 109 PRO A CA 1
ATOM 852 C C . PRO A 1 109 ? 14.906 1.904 35.906 1 67.56 109 PRO A C 1
ATOM 854 O O . PRO A 1 109 ? 15.273 2.234 37.031 1 67.56 109 PRO A O 1
ATOM 857 N N . THR A 1 110 ? 15.586 1.212 35.062 1 71.19 110 THR A N 1
ATOM 858 C CA . THR A 1 110 ? 17.016 1.044 35.312 1 71.19 110 THR A CA 1
ATOM 859 C C . THR A 1 110 ? 17.75 2.379 35.188 1 71.19 110 THR A C 1
ATOM 861 O O . THR A 1 110 ? 17.25 3.303 34.531 1 71.19 110 THR A O 1
ATOM 864 N N . ALA A 1 111 ? 18.766 2.619 35.875 1 65.19 111 ALA A N 1
ATOM 865 C CA . ALA A 1 111 ? 19.516 3.861 35.969 1 65.19 111 ALA A CA 1
ATOM 866 C C . ALA A 1 111 ? 19.828 4.418 34.594 1 65.19 111 ALA A C 1
ATOM 868 O O . ALA A 1 111 ? 19.812 5.633 34.375 1 65.19 111 ALA A O 1
ATOM 869 N N . GLY A 1 112 ? 19.984 3.637 33.531 1 69.31 112 GLY A N 1
ATOM 870 C CA . GLY A 1 112 ? 20.391 4.102 32.219 1 69.31 112 GLY A CA 1
ATOM 871 C C . GLY A 1 112 ? 19.234 4.25 31.25 1 69.31 112 GLY A C 1
ATOM 872 O O . GLY A 1 112 ? 19.438 4.547 30.078 1 69.31 112 GLY A O 1
ATOM 873 N N . SER A 1 113 ? 18.078 4.211 31.812 1 75.56 113 SER A N 1
ATOM 874 C CA . SER A 1 113 ? 16.922 4.234 30.922 1 75.56 113 SER A CA 1
ATOM 875 C C . SER A 1 113 ? 16.625 5.648 30.422 1 75.56 113 SER A C 1
ATOM 877 O O . SER A 1 113 ? 16.766 6.613 31.172 1 75.56 113 SER A O 1
ATOM 879 N N . ARG A 1 114 ? 16.359 5.801 29.172 1 76.19 114 ARG A N 1
ATOM 880 C CA . ARG A 1 114 ? 16.047 7.07 28.547 1 76.19 114 ARG A CA 1
ATOM 881 C C . ARG A 1 114 ? 14.852 7.742 29.219 1 76.19 114 ARG A C 1
ATOM 883 O O . ARG A 1 114 ? 14.656 8.953 29.094 1 76.19 114 ARG A O 1
ATOM 890 N N . ILE A 1 115 ? 14.141 7 29.906 1 78.56 115 ILE A N 1
ATOM 891 C CA . ILE A 1 115 ? 12.922 7.504 30.516 1 78.56 115 ILE A CA 1
ATOM 892 C C . ILE A 1 115 ? 13.273 8.57 31.562 1 78.56 115 ILE A C 1
ATOM 894 O O . ILE A 1 115 ? 12.477 9.477 31.812 1 78.56 115 ILE A O 1
ATOM 898 N N . HIS A 1 116 ? 14.492 8.484 32.062 1 79 116 HIS A N 1
ATOM 899 C CA . HIS A 1 116 ? 14.938 9.43 33.094 1 79 116 HIS A CA 1
ATOM 900 C C . HIS A 1 116 ? 15.227 10.797 32.469 1 79 116 HIS A C 1
ATOM 902 O O . HIS A 1 116 ? 15.289 11.797 33.188 1 79 116 HIS A O 1
ATOM 908 N N . GLN A 1 117 ? 15.273 10.836 31.156 1 83.81 117 GLN A N 1
ATOM 909 C CA . GLN A 1 117 ? 15.602 12.086 30.484 1 83.81 117 GLN A CA 1
ATOM 910 C C . GLN A 1 117 ? 14.328 12.859 30.125 1 83.81 117 GLN A C 1
ATOM 912 O O . GLN A 1 117 ? 14.398 13.906 29.469 1 83.81 117 GLN A O 1
ATOM 917 N N . TRP A 1 118 ? 13.227 12.43 30.703 1 91.81 118 TRP A N 1
ATOM 918 C CA . TRP A 1 118 ? 11.961 13.07 30.359 1 91.81 118 TRP A CA 1
ATOM 919 C C . TRP A 1 118 ? 11.867 14.461 30.969 1 91.81 118 TRP A C 1
ATOM 921 O O . TRP A 1 118 ? 12.227 14.648 32.125 1 91.81 118 TRP A O 1
ATOM 931 N N . LYS A 1 119 ? 11.555 15.414 30.172 1 92.69 119 LYS A N 1
ATOM 932 C CA . LYS A 1 119 ? 11.086 16.734 30.562 1 92.69 119 LYS A CA 1
ATOM 933 C C . LYS A 1 119 ? 9.648 16.984 30.094 1 92.69 119 LYS A C 1
ATOM 935 O O . LYS A 1 119 ? 9.289 16.609 28.969 1 92.69 119 LYS A O 1
ATOM 940 N N . ASP A 1 120 ? 8.898 17.562 31.047 1 95.31 120 ASP A N 1
ATOM 941 C CA . ASP A 1 120 ? 7.5 17.766 30.672 1 95.31 120 ASP A CA 1
ATOM 942 C C . ASP A 1 120 ? 7.387 18.484 29.328 1 95.31 120 ASP A C 1
ATOM 944 O O . ASP A 1 120 ? 8.094 19.453 29.062 1 95.31 120 ASP A O 1
ATOM 948 N N . MET A 1 121 ? 6.551 17.891 28.562 1 95.94 121 MET A N 1
ATOM 949 C CA . MET A 1 121 ? 6.328 18.422 27.219 1 95.94 121 MET A CA 1
ATOM 950 C C . MET A 1 121 ? 5.5 19.703 27.281 1 95.94 121 MET A C 1
ATOM 952 O O . MET A 1 121 ? 4.559 19.797 28.062 1 95.94 121 MET A O 1
ATOM 956 N N . THR A 1 122 ? 5.855 20.672 26.484 1 96.19 122 THR A N 1
ATOM 957 C CA . THR A 1 122 ? 5.109 21.922 26.375 1 96.19 122 THR A CA 1
ATOM 958 C C . THR A 1 122 ? 4.285 21.938 25.094 1 96.19 122 THR A C 1
ATOM 960 O O . THR A 1 122 ? 4.496 21.109 24.203 1 96.19 122 THR A O 1
ATOM 963 N N . SER A 1 123 ? 3.32 22.859 25.078 1 96.31 123 SER A N 1
ATOM 964 C CA . SER A 1 123 ? 2.498 23.016 23.875 1 96.31 123 SER A CA 1
ATOM 965 C C . SER A 1 123 ? 3.35 23.359 22.656 1 96.31 123 SER A C 1
ATOM 967 O O . SER A 1 123 ? 3.076 22.891 21.547 1 96.31 123 SER A O 1
ATOM 969 N N . ARG A 1 124 ? 4.363 24.125 22.891 1 94.56 124 ARG A N 1
ATOM 970 C CA . ARG A 1 124 ? 5.258 24.516 21.797 1 94.56 124 ARG A CA 1
ATOM 971 C C . ARG A 1 124 ? 6.035 23.312 21.266 1 94.56 124 ARG A C 1
ATOM 973 O O . ARG A 1 124 ? 6.172 23.125 20.062 1 94.56 124 ARG A O 1
ATOM 980 N N . GLU A 1 125 ? 6.508 22.562 22.172 1 95.25 125 GLU A N 1
ATOM 981 C CA . GLU A 1 125 ? 7.254 21.375 21.797 1 95.25 125 GLU A CA 1
ATOM 982 C C . GLU A 1 125 ? 6.367 20.375 21.047 1 95.25 125 GLU A C 1
ATOM 984 O O . GLU A 1 125 ? 6.809 19.734 20.094 1 95.25 125 GLU A O 1
ATOM 989 N N . PHE A 1 126 ? 5.168 20.25 21.531 1 97.5 126 PHE A N 1
ATOM 990 C CA . PHE A 1 126 ? 4.234 19.359 20.859 1 97.5 126 PHE A CA 1
ATOM 991 C C . PHE A 1 126 ? 3.947 19.828 19.453 1 97.5 126 PHE A C 1
ATOM 993 O O . PHE A 1 126 ? 3.807 19.016 18.531 1 97.5 126 PHE A O 1
ATOM 1000 N N . CYS A 1 127 ? 3.869 21.094 19.297 1 96.38 127 CYS A N 1
ATOM 1001 C CA . CYS A 1 127 ? 3.676 21.672 17.969 1 96.38 127 CYS A CA 1
ATOM 1002 C C . CYS A 1 127 ? 4.832 21.328 17.047 1 96.38 127 CYS A C 1
ATOM 1004 O O . CYS A 1 127 ? 4.621 21 15.867 1 96.38 127 CYS A O 1
ATOM 1006 N N . VAL A 1 128 ? 6.035 21.375 17.531 1 96.44 128 VAL A N 1
ATOM 1007 C CA . VAL A 1 128 ? 7.203 20.984 16.75 1 96.44 128 VAL A CA 1
ATOM 1008 C C . VAL A 1 128 ? 7.145 19.484 16.438 1 96.44 128 VAL A C 1
ATOM 1010 O O . VAL A 1 128 ? 7.473 19.078 15.32 1 96.44 128 VAL A O 1
ATOM 1013 N N . PHE A 1 129 ? 6.723 18.75 17.469 1 97.19 129 PHE A N 1
ATOM 1014 C CA . PHE A 1 129 ? 6.543 17.312 17.281 1 97.19 129 PHE A CA 1
ATOM 1015 C C . PHE A 1 129 ? 5.586 17.031 16.125 1 97.19 129 PHE A C 1
ATOM 1017 O O . PHE A 1 129 ? 5.863 16.188 15.273 1 97.19 129 PHE A O 1
ATOM 1024 N N . LEU A 1 130 ? 4.477 17.734 16.031 1 97.19 130 LEU A N 1
ATOM 1025 C CA . LEU A 1 130 ? 3.502 17.594 14.961 1 97.19 130 LEU A CA 1
ATOM 1026 C C . LEU A 1 130 ? 4.117 17.953 13.617 1 97.19 130 LEU A C 1
ATOM 1028 O O . LEU A 1 130 ? 3.873 17.281 12.609 1 97.19 130 LEU A O 1
ATOM 1032 N N . ALA A 1 131 ? 4.891 19.016 13.602 1 96.5 131 ALA A N 1
ATOM 1033 C CA . ALA A 1 131 ? 5.562 19.438 12.375 1 96.5 131 ALA A CA 1
ATOM 1034 C C . ALA A 1 131 ? 6.488 18.344 11.852 1 96.5 131 ALA A C 1
ATOM 1036 O O . ALA A 1 131 ? 6.523 18.078 10.648 1 96.5 131 ALA A O 1
ATOM 1037 N N . VAL A 1 132 ? 7.215 17.734 12.75 1 96.06 132 VAL A N 1
ATOM 1038 C CA . VAL A 1 132 ? 8.141 16.656 12.391 1 96.06 132 VAL A CA 1
ATOM 1039 C C . VAL A 1 132 ? 7.363 15.484 11.797 1 96.06 132 VAL A C 1
ATOM 1041 O O . VAL A 1 132 ? 7.738 14.953 10.75 1 96.06 132 VAL A O 1
ATOM 1044 N N . VAL A 1 133 ? 6.27 15.164 12.43 1 96 133 VAL A N 1
ATOM 1045 C CA . VAL A 1 133 ? 5.438 14.055 11.977 1 96 133 VAL A CA 1
ATOM 1046 C C . VAL A 1 133 ? 4.883 14.352 10.586 1 96 133 VAL A C 1
ATOM 1048 O O . VAL A 1 133 ? 4.914 13.492 9.703 1 96 133 VAL A O 1
ATOM 1051 N N . MET A 1 134 ? 4.418 15.523 10.383 1 95.56 134 MET A N 1
ATOM 1052 C CA . MET A 1 134 ? 3.871 15.93 9.086 1 95.56 134 MET A CA 1
ATOM 1053 C C . MET A 1 134 ? 4.957 15.938 8.016 1 95.56 134 MET A C 1
ATOM 1055 O O . MET A 1 134 ? 4.699 15.602 6.859 1 95.56 134 MET A O 1
ATOM 1059 N N . LEU A 1 135 ? 6.152 16.328 8.422 1 94.75 135 LEU A N 1
ATOM 1060 C CA . LEU A 1 135 ? 7.273 16.406 7.492 1 94.75 135 LEU A CA 1
ATOM 1061 C C . LEU A 1 135 ? 7.684 15.016 7.027 1 94.75 135 LEU A C 1
ATOM 1063 O O . LEU A 1 135 ? 8.109 14.836 5.883 1 94.75 135 LEU A O 1
ATOM 1067 N N . MET A 1 136 ? 7.566 14.078 7.883 1 94.19 136 MET A N 1
ATOM 1068 C CA . MET A 1 136 ? 7.922 12.703 7.555 1 94.19 136 MET A CA 1
ATOM 1069 C C . MET A 1 136 ? 7.109 12.195 6.367 1 94.19 136 MET A C 1
ATOM 1071 O O . MET A 1 136 ? 7.578 11.352 5.602 1 94.19 136 MET A O 1
ATOM 1075 N N . ALA A 1 137 ? 5.961 12.711 6.172 1 91.88 137 ALA A N 1
ATOM 1076 C CA . ALA A 1 137 ? 5.113 12.297 5.055 1 91.88 137 ALA A CA 1
ATOM 1077 C C . ALA A 1 137 ? 5.695 12.766 3.725 1 91.88 137 ALA A C 1
ATOM 1079 O O . ALA A 1 137 ? 5.383 12.203 2.674 1 91.88 137 ALA A O 1
ATOM 1080 N N . HIS A 1 138 ? 6.504 13.773 3.771 1 91.44 138 HIS A N 1
ATOM 1081 C CA . HIS A 1 138 ? 7.125 14.289 2.557 1 91.44 138 HIS A CA 1
ATOM 1082 C C . HIS A 1 138 ? 8.391 13.516 2.207 1 91.44 138 HIS A C 1
ATOM 1084 O O . HIS A 1 138 ? 8.82 13.508 1.053 1 91.44 138 HIS A O 1
ATOM 1090 N N . SER A 1 139 ? 9 12.992 3.193 1 90.69 139 SER A N 1
ATOM 1091 C CA . SER A 1 139 ? 10.203 12.18 3.037 1 90.69 139 SER A CA 1
ATOM 1092 C C . SER A 1 139 ? 10.125 10.898 3.857 1 90.69 139 SER A C 1
ATOM 1094 O O . SER A 1 139 ? 10.586 10.859 5 1 90.69 139 SER A O 1
ATOM 1096 N N . ARG A 1 140 ? 9.781 9.875 3.289 1 90.62 140 ARG A N 1
ATOM 1097 C CA . ARG A 1 140 ? 9.555 8.633 4.027 1 90.62 140 ARG A CA 1
ATOM 1098 C C . ARG A 1 140 ? 10.82 7.789 4.078 1 90.62 140 ARG A C 1
ATOM 1100 O O . ARG A 1 140 ? 11.484 7.59 3.059 1 90.62 140 ARG A O 1
ATOM 1107 N N . LYS A 1 141 ? 11.117 7.379 5.289 1 90.94 141 LYS A N 1
ATOM 1108 C CA . LYS A 1 141 ? 12.266 6.512 5.52 1 90.94 141 LYS A CA 1
ATOM 1109 C C . LYS A 1 141 ? 11.828 5.129 5.996 1 90.94 141 LYS A C 1
ATOM 1111 O O . LYS A 1 141 ? 10.664 4.93 6.355 1 90.94 141 LYS A O 1
ATOM 1116 N N . GLY A 1 142 ? 12.719 4.168 5.957 1 84.94 142 GLY A N 1
ATOM 1117 C CA . GLY A 1 142 ? 12.414 2.803 6.352 1 84.94 142 GLY A CA 1
ATOM 1118 C C . GLY A 1 142 ? 12.195 2.646 7.844 1 84.94 142 GLY A C 1
ATOM 1119 O O . GLY A 1 142 ? 11.352 1.863 8.273 1 84.94 142 GLY A O 1
ATOM 1120 N N . THR A 1 143 ? 12.969 3.324 8.57 1 87.88 143 THR A N 1
ATOM 1121 C CA . THR A 1 143 ? 12.844 3.305 10.023 1 87.88 143 THR A CA 1
ATOM 1122 C C . THR A 1 143 ? 12.828 4.727 10.578 1 87.88 143 THR A C 1
ATOM 1124 O O . THR A 1 143 ? 13.297 5.66 9.93 1 87.88 143 THR A O 1
ATOM 1127 N N . ILE A 1 144 ? 12.297 4.832 11.773 1 90.12 144 ILE A N 1
ATOM 1128 C CA . ILE A 1 144 ? 12.211 6.145 12.406 1 90.12 144 ILE A CA 1
ATOM 1129 C C . ILE A 1 144 ? 13.609 6.699 12.648 1 90.12 144 ILE A C 1
ATOM 1131 O O . ILE A 1 144 ? 13.852 7.895 12.461 1 90.12 144 ILE A O 1
ATOM 1135 N N . ALA A 1 145 ? 14.555 5.891 13.008 1 90.12 145 ALA A N 1
ATOM 1136 C CA . ALA A 1 145 ? 15.906 6.32 13.328 1 90.12 145 ALA A CA 1
ATOM 1137 C C . ALA A 1 145 ? 16.594 6.918 12.109 1 90.12 145 ALA A C 1
ATOM 1139 O O . ALA A 1 145 ? 17.453 7.805 12.242 1 90.12 145 ALA A O 1
ATOM 1140 N N . GLN A 1 146 ? 16.219 6.555 10.953 1 91.94 146 GLN A N 1
ATOM 1141 C CA . GLN A 1 146 ? 16.875 6.98 9.727 1 91.94 146 GLN A CA 1
ATOM 1142 C C . GLN A 1 146 ? 16.594 8.453 9.43 1 91.94 146 GLN A C 1
ATOM 1144 O O . GLN A 1 146 ? 17.328 9.094 8.68 1 91.94 146 GLN A O 1
ATOM 1149 N N . TYR A 1 147 ? 15.531 8.945 10.016 1 93.75 147 TYR A N 1
ATOM 1150 C CA . TYR A 1 147 ? 15.242 10.359 9.828 1 93.75 147 TYR A CA 1
ATOM 1151 C C . TYR A 1 147 ? 16.328 11.234 10.43 1 93.75 147 TYR A C 1
ATOM 1153 O O . TYR A 1 147 ? 16.562 12.359 9.992 1 93.75 147 TYR A O 1
ATOM 1161 N N . TRP A 1 148 ? 17.031 10.703 11.422 1 94.25 148 TRP A N 1
ATOM 1162 C CA . TRP A 1 148 ? 18.094 11.438 12.102 1 94.25 148 TRP A CA 1
ATOM 1163 C C . TRP A 1 148 ? 19.469 10.883 11.75 1 94.25 148 TRP A C 1
ATOM 1165 O O . TRP A 1 148 ? 20.453 11.141 12.445 1 94.25 148 TRP A O 1
ATOM 1175 N N . SER A 1 149 ? 19.469 10.055 10.664 1 92.5 149 SER A N 1
ATOM 1176 C CA . SER A 1 149 ? 20.734 9.453 10.25 1 92.5 149 SER A CA 1
ATOM 1177 C C . SER A 1 149 ? 21.734 10.523 9.797 1 92.5 149 SER A C 1
ATOM 1179 O O . SER A 1 149 ? 21.344 11.477 9.109 1 92.5 149 SER A O 1
ATOM 1181 N N . THR A 1 150 ? 23 10.312 10.133 1 89.44 150 THR A N 1
ATOM 1182 C CA . THR A 1 150 ? 24.062 11.227 9.703 1 89.44 150 THR A CA 1
ATOM 1183 C C . THR A 1 150 ? 24.812 10.664 8.5 1 89.44 150 THR A C 1
ATOM 1185 O O . THR A 1 150 ? 25.781 11.25 8.031 1 89.44 150 THR A O 1
ATOM 1188 N N . ASP A 1 151 ? 24.359 9.492 8.047 1 89.94 151 ASP A N 1
ATOM 1189 C CA . ASP A 1 151 ? 24.906 8.938 6.805 1 89.94 151 ASP A CA 1
ATOM 1190 C C . ASP A 1 151 ? 24.625 9.875 5.629 1 89.94 151 ASP A C 1
ATOM 1192 O O . ASP A 1 151 ? 23.484 10.234 5.367 1 89.94 151 ASP A O 1
ATOM 1196 N N . PRO A 1 152 ? 25.672 10.266 4.91 1 87.88 152 PRO A N 1
ATOM 1197 C CA . PRO A 1 152 ? 25.5 11.234 3.82 1 87.88 152 PRO A CA 1
ATOM 1198 C C . PRO A 1 152 ? 24.484 10.766 2.781 1 87.88 152 PRO A C 1
ATOM 1200 O O . PRO A 1 152 ? 23.859 11.586 2.109 1 87.88 152 PRO A O 1
ATOM 1203 N N . LEU A 1 153 ? 24.312 9.539 2.621 1 90.5 153 LEU A N 1
ATOM 1204 C CA . LEU A 1 153 ? 23.391 9.023 1.62 1 90.5 153 LEU A CA 1
ATOM 1205 C C . LEU A 1 153 ? 21.953 9.109 2.113 1 90.5 153 LEU A C 1
ATOM 1207 O O . LEU A 1 153 ? 21.016 9.109 1.31 1 90.5 153 LEU A O 1
ATOM 1211 N N . LEU A 1 154 ? 21.75 9.172 3.441 1 90.75 154 LEU A N 1
ATOM 1212 C CA . LEU A 1 154 ? 20.406 9.125 4.008 1 90.75 154 LEU A CA 1
ATOM 1213 C C . LEU A 1 154 ? 20.047 10.453 4.672 1 90.75 154 LEU A C 1
ATOM 1215 O O . LEU A 1 154 ? 18.891 10.68 5.043 1 90.75 154 LEU A O 1
ATOM 1219 N N . SER A 1 155 ? 20.984 11.336 4.762 1 89.19 155 SER A N 1
ATOM 1220 C CA . SER A 1 155 ? 20.859 12.516 5.605 1 89.19 155 SER A CA 1
ATOM 1221 C C . SER A 1 155 ? 19.734 13.43 5.133 1 89.19 155 SER A C 1
ATOM 1223 O O . SER A 1 155 ? 19.625 13.727 3.941 1 89.19 155 SER A O 1
ATOM 1225 N N . THR A 1 156 ? 18.859 13.781 6.004 1 89.12 156 THR A N 1
ATOM 1226 C CA . THR A 1 156 ? 17.828 14.812 5.898 1 89.12 156 THR A CA 1
ATOM 1227 C C . THR A 1 156 ? 17.938 15.797 7.062 1 89.12 156 THR A C 1
ATOM 1229 O O . THR A 1 156 ? 17.219 15.664 8.055 1 89.12 156 THR A O 1
ATOM 1232 N N . PRO A 1 157 ? 18.641 16.766 6.934 1 88.19 157 PRO A N 1
ATOM 1233 C CA . PRO A 1 157 ? 19.078 17.609 8.047 1 88.19 157 PRO A CA 1
ATOM 1234 C C . PRO A 1 157 ? 17.906 18.297 8.758 1 88.19 157 PRO A C 1
ATOM 1236 O O . PRO A 1 157 ? 18.016 18.609 9.945 1 88.19 157 PRO A O 1
ATOM 1239 N N . ALA A 1 158 ? 16.859 18.484 8.188 1 90.19 158 ALA A N 1
ATOM 1240 C CA . ALA A 1 158 ? 15.727 19.219 8.766 1 90.19 158 ALA A CA 1
ATOM 1241 C C . ALA A 1 158 ? 15.266 18.562 10.062 1 90.19 158 ALA A C 1
ATOM 1243 O O . ALA A 1 158 ? 14.938 19.266 11.031 1 90.19 158 ALA A O 1
ATOM 1244 N N . PHE A 1 159 ? 15.289 17.281 10.164 1 93.75 159 PHE A N 1
ATOM 1245 C CA . PHE A 1 159 ? 14.734 16.562 11.312 1 93.75 159 PHE A CA 1
ATOM 1246 C C . PHE A 1 159 ? 15.586 16.797 12.555 1 93.75 159 PHE A C 1
ATOM 1248 O O . PHE A 1 159 ? 15.055 17.109 13.625 1 93.75 159 PHE A O 1
ATOM 1255 N N . SER A 1 160 ? 16.875 16.734 12.398 1 91.81 160 SER A N 1
ATOM 1256 C CA . SER A 1 160 ? 17.781 16.922 13.531 1 91.81 160 SER A CA 1
ATOM 1257 C C . SER A 1 160 ? 17.766 18.359 14.023 1 91.81 160 SER A C 1
ATOM 1259 O O . SER A 1 160 ? 17.984 18.625 15.203 1 91.81 160 SER A O 1
ATOM 1261 N N . LYS A 1 161 ? 17.484 19.25 13.125 1 89.25 161 LYS A N 1
ATOM 1262 C CA . LYS A 1 161 ? 17.438 20.672 13.477 1 89.25 161 LYS A CA 1
ATOM 1263 C C . LYS A 1 161 ? 16.172 21 14.266 1 89.25 161 LYS A C 1
ATOM 1265 O O . LYS A 1 161 ? 16.172 21.906 15.102 1 89.25 161 LYS A O 1
ATOM 1270 N N . LEU A 1 162 ? 15.148 20.281 14.07 1 92.31 162 LEU A N 1
ATOM 1271 C CA . LEU A 1 162 ? 13.867 20.594 14.68 1 92.31 162 LEU A CA 1
ATOM 1272 C C . LEU A 1 162 ? 13.758 19.969 16.062 1 92.31 162 LEU A C 1
ATOM 1274 O O . LEU A 1 162 ? 13.273 20.594 17 1 92.31 162 LEU A O 1
ATOM 1278 N N . MET A 1 163 ? 14.211 18.719 16.188 1 93.38 163 MET A N 1
ATOM 1279 C CA . MET A 1 163 ? 14.086 17.969 17.422 1 93.38 163 MET A CA 1
ATOM 1280 C C . MET A 1 163 ? 15.07 16.797 17.453 1 93.38 163 MET A C 1
ATOM 1282 O O . MET A 1 163 ? 15.336 16.188 16.422 1 93.38 163 MET A O 1
ATOM 1286 N N . SER A 1 164 ? 15.617 16.562 18.625 1 94.25 164 SER A N 1
ATOM 1287 C CA . SER A 1 164 ? 16.516 15.414 18.734 1 94.25 164 SER A CA 1
ATOM 1288 C C . SER A 1 164 ? 15.742 14.102 18.578 1 94.25 164 SER A C 1
ATOM 1290 O O . SER A 1 164 ? 14.562 14.031 18.922 1 94.25 164 SER A O 1
ATOM 1292 N N . ARG A 1 165 ? 16.391 13.078 18.062 1 94.5 165 ARG A N 1
ATOM 1293 C CA . ARG A 1 165 ? 15.789 11.758 17.859 1 94.5 165 ARG A CA 1
ATOM 1294 C C . ARG A 1 165 ? 15.242 11.195 19.172 1 94.5 165 ARG A C 1
ATOM 1296 O O . ARG A 1 165 ? 14.094 10.75 19.219 1 94.5 165 ARG A O 1
ATOM 1303 N N . ASN A 1 166 ? 16.031 11.258 20.203 1 93.56 166 ASN A N 1
ATOM 1304 C CA . ASN A 1 166 ? 15.641 10.68 21.484 1 93.56 166 ASN A CA 1
ATOM 1305 C C . ASN A 1 166 ? 14.414 11.383 22.062 1 93.56 166 ASN A C 1
ATOM 1307 O O . ASN A 1 166 ? 13.531 10.727 22.625 1 93.56 166 ASN A O 1
ATOM 1311 N N . ARG A 1 167 ? 14.406 12.68 22 1 94.5 167 ARG A N 1
ATOM 1312 C CA . ARG A 1 167 ? 13.25 13.406 22.5 1 94.5 167 ARG A CA 1
ATOM 1313 C C . ARG A 1 167 ? 11.992 13.055 21.703 1 94.5 167 ARG A C 1
ATOM 1315 O O . ARG A 1 167 ? 10.922 12.852 22.281 1 94.5 167 ARG A O 1
ATOM 1322 N N . PHE A 1 168 ? 12.148 12.977 20.422 1 95.81 168 PHE A N 1
ATOM 1323 C CA . PHE A 1 168 ? 11.023 12.594 19.578 1 95.81 168 PHE A CA 1
ATOM 1324 C C . PHE A 1 168 ? 10.477 11.234 20 1 95.81 168 PHE A C 1
ATOM 1326 O O . PHE A 1 168 ? 9.266 11.062 20.156 1 95.81 168 PHE A O 1
ATOM 1333 N N . LEU A 1 169 ? 11.367 10.289 20.141 1 94.19 169 LEU A N 1
ATOM 1334 C CA . LEU A 1 169 ? 10.984 8.93 20.5 1 94.19 169 LEU A CA 1
ATOM 1335 C C . LEU A 1 169 ? 10.328 8.891 21.875 1 94.19 169 LEU A C 1
ATOM 1337 O O . LEU A 1 169 ? 9.398 8.117 22.094 1 94.19 169 LEU A O 1
ATOM 1341 N N . LEU A 1 170 ? 10.773 9.695 22.766 1 94.62 170 LEU A N 1
ATOM 1342 C CA . LEU A 1 170 ? 10.172 9.766 24.094 1 94.62 170 LEU A CA 1
ATOM 1343 C C . LEU A 1 170 ? 8.75 10.305 24.016 1 94.62 170 LEU A C 1
ATOM 1345 O O . LEU A 1 170 ? 7.84 9.766 24.656 1 94.62 170 LEU A O 1
ATOM 1349 N N . ILE A 1 171 ? 8.594 11.352 23.266 1 96.19 171 ILE A N 1
ATOM 1350 C CA . ILE A 1 171 ? 7.266 11.938 23.109 1 96.19 171 ILE A CA 1
ATOM 1351 C C . ILE A 1 171 ? 6.32 10.922 22.469 1 96.19 171 ILE A C 1
ATOM 1353 O O . ILE A 1 171 ? 5.188 10.75 22.938 1 96.19 171 ILE A O 1
ATOM 1357 N N . LEU A 1 172 ? 6.805 10.25 21.484 1 95.19 172 LEU A N 1
ATOM 1358 C CA . LEU A 1 172 ? 6.004 9.227 20.812 1 95.19 172 LEU A CA 1
ATOM 1359 C C . LEU A 1 172 ? 5.621 8.117 21.781 1 95.19 172 LEU A C 1
ATOM 1361 O O . LEU A 1 172 ? 4.488 7.629 21.75 1 95.19 172 LEU A O 1
ATOM 1365 N N . ARG A 1 173 ? 6.477 7.727 22.625 1 93.38 173 ARG A N 1
ATOM 1366 C CA . ARG A 1 173 ? 6.262 6.648 23.594 1 93.38 173 ARG A CA 1
ATOM 1367 C C . ARG A 1 173 ? 5.176 7.016 24.594 1 93.38 173 ARG A C 1
ATOM 1369 O O . ARG A 1 173 ? 4.32 6.191 24.922 1 93.38 173 ARG A O 1
ATOM 1376 N N . PHE A 1 174 ? 5.184 8.234 25.016 1 95.31 174 PHE A N 1
ATOM 1377 C CA . PHE A 1 174 ? 4.301 8.602 26.125 1 95.31 174 PHE A CA 1
ATOM 1378 C C . PHE A 1 174 ? 3.076 9.344 25.609 1 95.31 174 PHE A C 1
ATOM 1380 O O . PHE A 1 174 ? 2.217 9.758 26.391 1 95.31 174 PHE A O 1
ATOM 1387 N N . LEU A 1 175 ? 2.979 9.531 24.297 1 96.5 175 LEU A N 1
ATOM 1388 C CA . LEU A 1 175 ? 1.827 10.211 23.719 1 96.5 175 LEU A CA 1
ATOM 1389 C C . LEU A 1 175 ? 0.524 9.578 24.188 1 96.5 175 LEU A C 1
ATOM 1391 O O . LEU A 1 175 ? 0.333 8.367 24.062 1 96.5 175 LEU A O 1
ATOM 1395 N N . HIS A 1 176 ? -0.318 10.398 24.781 1 96.81 176 HIS A N 1
ATOM 1396 C CA . HIS A 1 176 ? -1.552 9.906 25.375 1 96.81 176 HIS A CA 1
ATOM 1397 C C . HIS A 1 176 ? -2.654 10.961 25.328 1 96.81 176 HIS A C 1
ATOM 1399 O O . HIS A 1 176 ? -2.373 12.148 25.156 1 96.81 176 HIS A O 1
ATOM 1405 N N . PHE A 1 177 ? -3.908 10.523 25.5 1 96.94 177 PHE A N 1
ATOM 1406 C CA . PHE A 1 177 ? -5 11.43 25.172 1 96.94 177 PHE A CA 1
ATOM 1407 C C . PHE A 1 177 ? -6.074 11.398 26.25 1 96.94 177 PHE A C 1
ATOM 1409 O O . PHE A 1 177 ? -7.051 12.141 26.188 1 96.94 177 PHE A O 1
ATOM 1416 N N . SER A 1 178 ? -5.879 10.469 27.203 1 94.06 178 SER A N 1
ATOM 1417 C CA . SER A 1 178 ? -6.844 10.336 28.297 1 94.06 178 SER A CA 1
ATOM 1418 C C . SER A 1 178 ? -6.16 9.906 29.578 1 94.06 178 SER A C 1
ATOM 1420 O O . SER A 1 178 ? -5.039 9.391 29.562 1 94.06 178 SER A O 1
ATOM 1422 N N . ASN A 1 179 ? -6.891 10.18 30.594 1 91.94 179 ASN A N 1
ATOM 1423 C CA . ASN A 1 179 ? -6.398 9.719 31.891 1 91.94 179 ASN A CA 1
ATOM 1424 C C . ASN A 1 179 ? -6.762 8.258 32.156 1 91.94 179 ASN A C 1
ATOM 1426 O O . ASN A 1 179 ? -7.941 7.926 32.281 1 91.94 179 ASN A O 1
ATOM 1430 N N . ASN A 1 180 ? -5.805 7.461 32.312 1 88.19 180 ASN A N 1
ATOM 1431 C CA . ASN A 1 180 ? -6.02 6.027 32.469 1 88.19 180 ASN A CA 1
ATOM 1432 C C . ASN A 1 180 ? -6.73 5.719 33.781 1 88.19 180 ASN A C 1
ATOM 1434 O O . ASN A 1 180 ? -7.371 4.672 33.938 1 88.19 180 ASN A O 1
ATOM 1438 N N . GLU A 1 181 ? -6.594 6.578 34.688 1 87.5 181 GLU A N 1
ATOM 1439 C CA . GLU A 1 181 ? -7.223 6.371 35.969 1 87.5 181 GLU A CA 1
ATOM 1440 C C . GLU A 1 181 ? -8.742 6.469 35.875 1 87.5 181 GLU A C 1
ATOM 1442 O O . GLU A 1 181 ? -9.461 5.887 36.688 1 87.5 181 GLU A O 1
ATOM 1447 N N . ASP A 1 182 ? -9.188 7.098 34.875 1 87.12 182 ASP A N 1
ATOM 1448 C CA . ASP A 1 182 ? -10.625 7.309 34.688 1 87.12 182 ASP A CA 1
ATOM 1449 C C . ASP A 1 182 ? -11.227 6.246 33.781 1 87.12 182 ASP A C 1
ATOM 1451 O O . ASP A 1 182 ? -12.414 6.301 33.438 1 87.12 182 ASP A O 1
ATOM 1455 N N . GLN A 1 183 ? -10.461 5.305 33.375 1 86.88 183 GLN A N 1
ATOM 1456 C CA . GLN A 1 183 ? -10.93 4.336 32.406 1 86.88 183 GLN A CA 1
ATOM 1457 C C . GLN A 1 183 ? -11.906 3.346 33.031 1 86.88 183 GLN A C 1
ATOM 1459 O O . GLN A 1 183 ? -11.609 2.76 34.062 1 86.88 183 GLN A O 1
ATOM 1464 N N . ILE A 1 184 ? -12.984 3.285 32.375 1 83.31 184 ILE A N 1
ATOM 1465 C CA . ILE A 1 184 ? -13.969 2.289 32.781 1 83.31 184 ILE A CA 1
ATOM 1466 C C . ILE A 1 184 ? -13.727 0.986 32.031 1 83.31 184 ILE A C 1
ATOM 1468 O O . ILE A 1 184 ? -13.492 1.001 30.812 1 83.31 184 ILE A O 1
ATOM 1472 N N . ARG A 1 185 ? -13.867 -0.08 32.688 1 81.12 185 ARG A N 1
ATOM 1473 C CA . ARG A 1 185 ? -13.641 -1.391 32.094 1 81.12 185 ARG A CA 1
ATOM 1474 C C . ARG A 1 185 ? -14.609 -1.642 30.953 1 81.12 185 ARG A C 1
ATOM 1476 O O . ARG A 1 185 ? -15.805 -1.366 31.062 1 81.12 185 ARG A O 1
ATOM 1483 N N . GLY A 1 186 ? -14.047 -2.006 29.844 1 79.69 186 GLY A N 1
ATOM 1484 C CA . GLY A 1 186 ? -14.875 -2.326 28.703 1 79.69 186 GLY A CA 1
ATOM 1485 C C . GLY A 1 186 ? -15.039 -1.163 27.734 1 79.69 186 GLY A C 1
ATOM 1486 O O . GLY A 1 186 ? -15.516 -1.342 26.609 1 79.69 186 GLY A O 1
ATOM 1487 N N . ASP A 1 187 ? -14.664 -0.012 28.234 1 85.75 187 ASP A N 1
ATOM 1488 C CA . ASP A 1 187 ? -14.758 1.165 27.375 1 85.75 187 ASP A CA 1
ATOM 1489 C C . ASP A 1 187 ? -13.586 1.232 26.391 1 85.75 187 ASP A C 1
ATOM 1491 O O . ASP A 1 187 ? -12.539 1.791 26.719 1 85.75 187 ASP A O 1
ATOM 1495 N N . ARG A 1 188 ? -13.828 0.802 25.25 1 82.69 188 ARG A N 1
ATOM 1496 C CA . ARG A 1 188 ? -12.773 0.651 24.266 1 82.69 188 ARG A CA 1
ATOM 1497 C C . ARG A 1 188 ? -12.391 1.999 23.656 1 82.69 188 ARG A C 1
ATOM 1499 O O . ARG A 1 188 ? -11.289 2.164 23.141 1 82.69 188 ARG A O 1
ATOM 1506 N N . LEU A 1 189 ? -13.281 2.979 23.781 1 90.06 189 LEU A N 1
ATOM 1507 C CA . LEU A 1 189 ? -13.086 4.273 23.141 1 90.06 189 LEU A CA 1
ATOM 1508 C C . LEU A 1 189 ? -12.375 5.246 24.078 1 90.06 189 LEU A C 1
ATOM 1510 O O . LEU A 1 189 ? -11.938 6.312 23.656 1 90.06 189 LEU A O 1
ATOM 1514 N N . HIS A 1 190 ? -12.188 4.965 25.25 1 91.12 190 HIS A N 1
ATOM 1515 C CA . HIS A 1 190 ? -11.727 5.867 26.312 1 91.12 190 HIS A CA 1
ATOM 1516 C C . HIS A 1 190 ? -10.406 6.523 25.922 1 91.12 190 HIS A C 1
ATOM 1518 O O . HIS A 1 190 ? -10.219 7.723 26.141 1 91.12 190 HIS A O 1
ATOM 1524 N N . LYS A 1 191 ? -9.586 5.785 25.344 1 91.38 191 LYS A N 1
ATOM 1525 C CA . LYS A 1 191 ? -8.219 6.223 25.094 1 91.38 191 LYS A CA 1
ATOM 1526 C C . LYS A 1 191 ? -8.172 7.363 24.078 1 91.38 191 LYS A C 1
ATOM 1528 O O . LYS A 1 191 ? -7.242 8.172 24.078 1 91.38 191 LYS A O 1
ATOM 1533 N N . VAL A 1 192 ? -9.211 7.5 23.156 1 93.88 192 VAL A N 1
ATOM 1534 C CA . VAL A 1 192 ? -9.133 8.516 22.125 1 93.88 192 VAL A CA 1
ATOM 1535 C C . VAL A 1 192 ? -10.406 9.359 22.125 1 93.88 192 VAL A C 1
ATOM 1537 O O . VAL A 1 192 ? -10.57 10.266 21.312 1 93.88 192 VAL A O 1
ATOM 1540 N N . ARG A 1 193 ? -11.266 9.172 23.031 1 93.88 193 ARG A N 1
ATOM 1541 C CA . ARG A 1 193 ? -12.594 9.773 23.047 1 93.88 193 ARG A CA 1
ATOM 1542 C C . ARG A 1 193 ? -12.508 11.297 23.047 1 93.88 193 ARG A C 1
ATOM 1544 O O . ARG A 1 193 ? -13.172 11.961 22.25 1 93.88 193 ARG A O 1
ATOM 1551 N N . SER A 1 194 ? -11.727 11.828 23.906 1 94.5 194 SER A N 1
ATOM 1552 C CA . SER A 1 194 ? -11.648 13.273 24.062 1 94.5 194 SER A CA 1
ATOM 1553 C C . SER A 1 194 ? -11.25 13.953 22.75 1 94.5 194 SER A C 1
ATOM 1555 O O . SER A 1 194 ? -11.906 14.898 22.312 1 94.5 194 SER A O 1
ATOM 1557 N N . VAL A 1 195 ? -10.211 13.445 22.141 1 96.62 195 VAL A N 1
ATOM 1558 C CA . VAL A 1 195 ? -9.719 14.031 20.891 1 96.62 195 VAL A CA 1
ATOM 1559 C C . VAL A 1 195 ? -10.742 13.82 19.781 1 96.62 195 VAL A C 1
ATOM 1561 O O . VAL A 1 195 ? -11.039 14.734 19.016 1 96.62 195 VAL A O 1
ATOM 1564 N N . LEU A 1 196 ? -11.297 12.656 19.703 1 96.81 196 LEU A N 1
ATOM 1565 C CA . LEU A 1 196 ? -12.266 12.305 18.672 1 96.81 196 LEU A CA 1
ATOM 1566 C C . LEU A 1 196 ? -13.5 13.195 18.75 1 96.81 196 LEU A C 1
ATOM 1568 O O . LEU A 1 196 ? -13.914 13.773 17.75 1 96.81 196 LEU A O 1
ATOM 1572 N N . LEU A 1 197 ? -14.039 13.352 19.922 1 95.94 197 LEU A N 1
ATOM 1573 C CA . LEU A 1 197 ? -15.266 14.117 20.094 1 95.94 197 LEU A CA 1
ATOM 1574 C C . LEU A 1 197 ? -15.039 15.594 19.766 1 95.94 197 LEU A C 1
ATOM 1576 O O . LEU A 1 197 ? -15.891 16.234 19.156 1 95.94 197 LEU A O 1
ATOM 1580 N N . THR A 1 198 ? -13.938 16.109 20.219 1 97.19 198 THR A N 1
ATOM 1581 C CA . THR A 1 198 ? -13.633 17.5 19.938 1 97.19 198 THR A CA 1
ATOM 1582 C C . THR A 1 198 ? -13.484 17.719 18.438 1 97.19 198 THR A C 1
ATOM 1584 O O . THR A 1 198 ? -14.016 18.703 17.891 1 97.19 198 THR A O 1
ATOM 1587 N N . LEU A 1 199 ? -12.805 16.844 17.766 1 97.81 199 LEU A N 1
ATOM 1588 C CA . LEU A 1 199 ? -12.609 16.984 16.328 1 97.81 199 LEU A CA 1
ATOM 1589 C C . LEU A 1 199 ? -13.938 16.828 15.586 1 97.81 199 LEU A C 1
ATOM 1591 O O . LEU A 1 199 ? -14.18 17.531 14.602 1 97.81 199 LEU A O 1
ATOM 1595 N N . ARG A 1 200 ? -14.781 15.906 16.031 1 97.31 200 ARG A N 1
ATOM 1596 C CA . ARG A 1 200 ? -16.109 15.75 15.43 1 97.31 200 ARG A CA 1
ATOM 1597 C C . ARG A 1 200 ? -16.875 17.062 15.469 1 97.31 200 ARG A C 1
ATOM 1599 O O . ARG A 1 200 ? -17.453 17.484 14.461 1 97.31 200 ARG A O 1
ATOM 1606 N N . LYS A 1 201 ? -16.812 17.625 16.625 1 96.75 201 LYS A N 1
ATOM 1607 C CA . LYS A 1 201 ? -17.5 18.891 16.812 1 96.75 201 LYS A CA 1
ATOM 1608 C C . LYS A 1 201 ? -16.938 19.969 15.875 1 96.75 201 LYS A C 1
ATOM 1610 O O . LYS A 1 201 ? -17.688 20.703 15.242 1 96.75 201 LYS A O 1
ATOM 1615 N N . ASN A 1 202 ? -15.656 20.047 15.789 1 97.06 202 ASN A N 1
ATOM 1616 C CA . ASN A 1 202 ? -15 21.031 14.945 1 97.06 202 ASN A CA 1
ATOM 1617 C C . ASN A 1 202 ? -15.305 20.797 13.469 1 97.06 202 ASN A C 1
ATOM 1619 O O . ASN A 1 202 ? -15.5 21.75 12.711 1 97.06 202 ASN A O 1
ATOM 1623 N N . PHE A 1 203 ? -15.32 19.547 13.016 1 97.5 203 PHE A N 1
ATOM 1624 C CA . PHE A 1 203 ? -15.633 19.203 11.633 1 97.5 203 PHE A CA 1
ATOM 1625 C C . PHE A 1 203 ? -17.031 19.656 11.258 1 97.5 203 PHE A C 1
ATOM 1627 O O . PHE A 1 203 ? -17.25 20.172 10.164 1 97.5 203 PHE A O 1
ATOM 1634 N N . GLN A 1 204 ? -17.938 19.516 12.195 1 95.94 204 GLN A N 1
ATOM 1635 C CA . GLN A 1 204 ? -19.328 19.891 11.961 1 95.94 204 GLN A CA 1
ATOM 1636 C C . GLN A 1 204 ? -19.5 21.406 11.914 1 95.94 204 GLN A C 1
ATOM 1638 O O . GLN A 1 204 ? -20.406 21.906 11.242 1 95.94 204 GLN A O 1
ATOM 1643 N N . GLY A 1 205 ? -18.609 22.078 12.562 1 94.5 205 GLY A N 1
ATOM 1644 C CA . GLY A 1 205 ? -18.766 23.516 12.719 1 94.5 205 GLY A CA 1
ATOM 1645 C C . GLY A 1 205 ? -18.125 24.312 11.602 1 94.5 205 GLY A C 1
ATOM 1646 O O . GLY A 1 205 ? -18.406 25.5 11.43 1 94.5 205 GLY A O 1
ATOM 1647 N N . VAL A 1 206 ? -17.422 23.688 10.758 1 94.19 206 VAL A N 1
ATOM 1648 C CA . VAL A 1 206 ? -16.609 24.453 9.812 1 94.19 206 VAL A CA 1
ATOM 1649 C C . VAL A 1 206 ? -17.375 24.641 8.5 1 94.19 206 VAL A C 1
ATOM 1651 O O . VAL A 1 206 ? -17.125 25.594 7.758 1 94.19 206 VAL A O 1
ATOM 1654 N N . LEU A 1 207 ? -18.344 23.75 8.242 1 95.75 207 LEU A N 1
ATOM 1655 C CA . LEU A 1 207 ? -19.062 23.812 6.98 1 95.75 207 LEU A CA 1
ATOM 1656 C C . LEU A 1 207 ? -20.547 23.5 7.184 1 95.75 207 LEU A C 1
ATOM 1658 O O . LEU A 1 207 ? -20.891 22.547 7.879 1 95.75 207 LEU A O 1
ATOM 1662 N N . SER A 1 208 ? -21.344 24.391 6.715 1 96.56 208 SER A N 1
ATOM 1663 C CA . SER A 1 208 ? -22.719 24 6.438 1 96.56 208 SER A CA 1
ATOM 1664 C C . SER A 1 208 ? -22.828 23.266 5.105 1 96.56 208 SER A C 1
ATOM 1666 O O . SER A 1 208 ? -22.656 23.875 4.043 1 96.56 208 SER A O 1
ATOM 1668 N N . PRO A 1 209 ? -23.062 21.984 5.137 1 96.81 209 PRO A N 1
ATOM 1669 C CA . PRO A 1 209 ? -22.906 21.156 3.941 1 96.81 209 PRO A CA 1
ATOM 1670 C C . PRO A 1 209 ? -23.875 21.547 2.822 1 96.81 209 PRO A C 1
ATOM 1672 O O . PRO A 1 209 ? -24.859 22.234 3.066 1 96.81 209 PRO A O 1
ATOM 1675 N N . TYR A 1 210 ? -23.516 21.188 1.675 1 97.38 210 TYR A N 1
ATOM 1676 C CA . TYR A 1 210 ? -24.391 21.328 0.514 1 97.38 210 TYR A CA 1
ATOM 1677 C C . TYR A 1 210 ? -25.391 20.188 0.458 1 97.38 210 TYR A C 1
ATOM 1679 O O . TYR A 1 210 ? -25.562 19.453 1.435 1 97.38 210 TYR A O 1
ATOM 1687 N N . GLN A 1 211 ? -26.078 20.078 -0.544 1 97.75 211 GLN A N 1
ATOM 1688 C CA . GLN A 1 211 ? -27.281 19.25 -0.572 1 97.75 211 GLN A CA 1
ATOM 1689 C C . GLN A 1 211 ? -26.922 17.766 -0.473 1 97.75 211 GLN A C 1
ATOM 1691 O O . GLN A 1 211 ? -27.562 17.016 0.264 1 97.75 211 GLN A O 1
ATOM 1696 N N . ASP A 1 212 ? -25.906 17.297 -1.236 1 97.94 212 ASP A N 1
ATOM 1697 C CA . ASP A 1 212 ? -25.609 15.875 -1.356 1 97.94 212 ASP A CA 1
ATOM 1698 C C . ASP A 1 212 ? -24.625 15.43 -0.272 1 97.94 212 ASP A C 1
ATOM 1700 O O . ASP A 1 212 ? -23.516 15.977 -0.162 1 97.94 212 ASP A O 1
ATOM 1704 N N . LEU A 1 213 ? -25.031 14.469 0.495 1 98.06 213 LEU A N 1
ATOM 1705 C CA . LEU A 1 213 ? -24.219 13.883 1.552 1 98.06 213 LEU A CA 1
ATOM 1706 C C . LEU A 1 213 ? -24 12.391 1.299 1 98.06 213 LEU A C 1
ATOM 1708 O O . LEU A 1 213 ? -24.828 11.727 0.692 1 98.06 213 LEU A O 1
ATOM 1712 N N . CYS A 1 214 ? -22.859 11.93 1.754 1 97.75 214 CYS A N 1
ATOM 1713 C CA . CYS A 1 214 ? -22.547 10.523 1.556 1 97.75 214 CYS A CA 1
ATOM 1714 C C . CYS A 1 214 ? -21.984 9.906 2.83 1 97.75 214 CYS A C 1
ATOM 1716 O O . CYS A 1 214 ? -21.203 10.539 3.541 1 97.75 214 CYS A O 1
ATOM 1718 N N . ILE A 1 215 ? -22.422 8.727 3.145 1 97.12 215 ILE A N 1
ATOM 1719 C CA . ILE A 1 215 ? -21.891 7.949 4.258 1 97.12 215 ILE A CA 1
ATOM 1720 C C . ILE A 1 215 ? -21.281 6.652 3.738 1 97.12 215 ILE A C 1
ATOM 1722 O O . ILE A 1 215 ? -21.859 5.977 2.889 1 97.12 215 ILE A O 1
ATOM 1726 N N . ASP A 1 216 ? -20.125 6.363 4.176 1 93.56 216 ASP A N 1
ATOM 1727 C CA . ASP A 1 216 ? -19.469 5.102 3.836 1 93.56 216 ASP A CA 1
ATOM 1728 C C . ASP A 1 216 ? -18.453 4.703 4.906 1 93.56 216 ASP A C 1
ATOM 1730 O O . ASP A 1 216 ? -18.203 5.461 5.844 1 93.56 216 ASP A O 1
ATOM 1734 N N . GLU A 1 217 ? -17.969 3.514 4.793 1 91.69 217 GLU A N 1
ATOM 1735 C CA . GLU A 1 217 ? -16.984 2.988 5.734 1 91.69 217 GLU A CA 1
ATOM 1736 C C . GLU A 1 217 ? -15.562 3.361 5.312 1 91.69 217 GLU A C 1
ATOM 1738 O O . GLU A 1 217 ? -15.258 3.416 4.121 1 91.69 217 GLU A O 1
ATOM 1743 N N . SER A 1 218 ? -14.805 3.705 6.242 1 90.19 218 SER A N 1
ATOM 1744 C CA . SER A 1 218 ? -13.367 3.914 6.086 1 90.19 218 SER A CA 1
ATOM 1745 C C . SER A 1 218 ? -12.57 2.92 6.922 1 90.19 218 SER A C 1
ATOM 1747 O O . SER A 1 218 ? -12.93 2.631 8.062 1 90.19 218 SER A O 1
ATOM 1749 N N . LEU A 1 219 ? -11.523 2.299 6.344 1 86.94 219 LEU A N 1
ATOM 1750 C CA . LEU A 1 219 ? -10.734 1.299 7.059 1 86.94 219 LEU A CA 1
ATOM 1751 C C . LEU A 1 219 ? -9.289 1.751 7.207 1 86.94 219 LEU A C 1
ATOM 1753 O O . LEU A 1 219 ? -8.586 1.933 6.211 1 86.94 219 LEU A O 1
ATOM 1757 N N . LEU A 1 220 ? -8.906 1.949 8.43 1 86.5 220 LEU A N 1
ATOM 1758 C CA . LEU A 1 220 ? -7.512 2.221 8.75 1 86.5 220 LEU A CA 1
ATOM 1759 C C . LEU A 1 220 ? -6.742 0.924 8.977 1 86.5 220 LEU A C 1
ATOM 1761 O O . LEU A 1 220 ? -7.078 0.149 9.875 1 86.5 220 LEU A O 1
ATOM 1765 N N . LEU A 1 221 ? -5.746 0.748 8.172 1 81.88 221 LEU A N 1
ATOM 1766 C CA . LEU A 1 221 ? -4.969 -0.482 8.266 1 81.88 221 LEU A CA 1
ATOM 1767 C C . LEU A 1 221 ? -4.375 -0.644 9.664 1 81.88 221 LEU A C 1
ATOM 1769 O O . LEU A 1 221 ? -3.752 0.28 10.188 1 81.88 221 LEU A O 1
ATOM 1773 N N . PHE A 1 222 ? -4.582 -1.692 10.359 1 84.31 222 PHE A N 1
ATOM 1774 C CA . PHE A 1 222 ? -4.043 -2.094 11.648 1 84.31 222 PHE A CA 1
ATOM 1775 C C . PHE A 1 222 ? -3.906 -3.609 11.734 1 84.31 222 PHE A C 1
ATOM 1777 O O . PHE A 1 222 ? -4.887 -4.336 11.57 1 84.31 222 PHE A O 1
ATOM 1784 N N . LYS A 1 223 ? -2.729 -4.094 12.031 1 77.69 223 LYS A N 1
ATOM 1785 C CA . LYS A 1 223 ? -2.473 -5.531 11.992 1 77.69 223 LYS A CA 1
ATOM 1786 C C . LYS A 1 223 ? -2.283 -6.094 13.398 1 77.69 223 LYS A C 1
ATOM 1788 O O . LYS A 1 223 ? -2.17 -7.309 13.57 1 77.69 223 LYS A O 1
ATOM 1793 N N . GLY A 1 224 ? -2.293 -5.266 14.406 1 76.75 224 GLY A N 1
ATOM 1794 C CA . GLY A 1 224 ? -2.088 -5.727 15.766 1 76.75 224 GLY A CA 1
ATOM 1795 C C . GLY A 1 224 ? -3.303 -6.422 16.344 1 76.75 224 GLY A C 1
ATOM 1796 O O . GLY A 1 224 ? -4.32 -6.578 15.672 1 76.75 224 GLY A O 1
ATOM 1797 N N . ARG A 1 225 ? -3.129 -6.875 17.469 1 76.62 225 ARG A N 1
ATOM 1798 C CA . ARG A 1 225 ? -4.223 -7.535 18.172 1 76.62 225 ARG A CA 1
ATOM 1799 C C . ARG A 1 225 ? -5.203 -6.516 18.75 1 76.62 225 ARG A C 1
ATOM 1801 O O . ARG A 1 225 ? -4.812 -5.645 19.531 1 76.62 225 ARG A O 1
ATOM 1808 N N . LEU A 1 226 ? -6.367 -6.574 18.297 1 83.62 226 LEU A N 1
ATOM 1809 C CA . LEU A 1 226 ? -7.426 -5.676 18.734 1 83.62 226 LEU A CA 1
ATOM 1810 C C . LEU A 1 226 ? -8.797 -6.332 18.578 1 83.62 226 LEU A C 1
ATOM 1812 O O . LEU A 1 226 ? -9.102 -6.895 17.531 1 83.62 226 LEU A O 1
ATOM 1816 N N . VAL A 1 227 ? -9.523 -6.285 19.594 1 77.69 227 VAL A N 1
ATOM 1817 C CA . VAL A 1 227 ? -10.781 -7.023 19.672 1 77.69 227 VAL A CA 1
ATOM 1818 C C . VAL A 1 227 ? -11.742 -6.535 18.594 1 77.69 227 VAL A C 1
ATOM 1820 O O . VAL A 1 227 ? -12.508 -7.324 18.047 1 77.69 227 VAL A O 1
ATOM 1823 N N . PHE A 1 228 ? -11.711 -5.352 18.266 1 82.06 228 PHE A N 1
ATOM 1824 C CA . PHE A 1 228 ? -12.703 -4.84 17.328 1 82.06 228 PHE A CA 1
ATOM 1825 C C . PHE A 1 228 ? -12.078 -4.59 15.953 1 82.06 228 PHE A C 1
ATOM 1827 O O . PHE A 1 228 ? -12.57 -3.766 15.188 1 82.06 228 PHE A O 1
ATOM 1834 N N . LYS A 1 229 ? -11.016 -5.164 15.672 1 81.69 229 LYS A N 1
ATOM 1835 C CA . LYS A 1 229 ? -10.43 -5.145 14.336 1 81.69 229 LYS A CA 1
ATOM 1836 C C . LYS A 1 229 ? -11.391 -5.738 13.312 1 81.69 229 LYS A C 1
ATOM 1838 O O . LYS A 1 229 ? -12.047 -6.746 13.578 1 81.69 229 LYS A O 1
ATOM 1843 N N . GLN A 1 230 ? -11.43 -5.059 12.211 1 83.44 230 GLN A N 1
ATOM 1844 C CA . GLN A 1 230 ? -12.359 -5.492 11.172 1 83.44 230 GLN A CA 1
ATOM 1845 C C . GLN A 1 230 ? -11.609 -6.02 9.945 1 83.44 230 GLN A C 1
ATOM 1847 O O . GLN A 1 230 ? -10.469 -5.629 9.703 1 83.44 230 GLN A O 1
ATOM 1852 N N . TYR A 1 231 ? -12.195 -6.996 9.281 1 77.06 231 TYR A N 1
ATOM 1853 C CA . TYR A 1 231 ? -11.688 -7.527 8.023 1 77.06 231 TYR A CA 1
ATOM 1854 C C . TYR A 1 231 ? -12.664 -7.242 6.887 1 77.06 231 TYR A C 1
ATOM 1856 O O . TYR A 1 231 ? -13.789 -7.75 6.883 1 77.06 231 TYR A O 1
ATOM 1864 N N . ILE A 1 232 ? -12.25 -6.352 5.961 1 73.88 232 ILE A N 1
ATOM 1865 C CA . ILE A 1 232 ? -13.055 -5.992 4.797 1 73.88 232 ILE A CA 1
ATOM 1866 C C . ILE A 1 232 ? -12.258 -6.25 3.521 1 73.88 232 ILE A C 1
ATOM 1868 O O . ILE A 1 232 ? -11.484 -5.395 3.082 1 73.88 232 ILE A O 1
ATOM 1872 N N . PRO A 1 233 ? -12.484 -7.363 2.818 1 70 233 PRO A N 1
ATOM 1873 C CA . PRO A 1 233 ? -11.656 -7.777 1.685 1 70 233 PRO A CA 1
ATOM 1874 C C . PRO A 1 233 ? -11.711 -6.793 0.52 1 70 233 PRO A C 1
ATOM 1876 O O . PRO A 1 233 ? -10.75 -6.68 -0.245 1 70 233 PRO A O 1
ATOM 1879 N N . SER A 1 234 ? -12.867 -6.141 0.454 1 70.62 234 SER A N 1
ATOM 1880 C CA . SER A 1 234 ? -13.047 -5.25 -0.686 1 70.62 234 SER A CA 1
ATOM 1881 C C . SER A 1 234 ? -12.203 -3.986 -0.538 1 70.62 234 SER A C 1
ATOM 1883 O O . SER A 1 234 ? -11.977 -3.27 -1.514 1 70.62 234 SER A O 1
ATOM 1885 N N . LYS A 1 235 ? -11.852 -3.75 0.685 1 71.38 235 LYS A N 1
ATOM 1886 C CA . LYS A 1 235 ? -11.047 -2.553 0.909 1 71.38 235 LYS A CA 1
ATOM 1887 C C . LYS A 1 235 ? -9.555 -2.863 0.79 1 71.38 235 LYS A C 1
ATOM 1889 O O . LYS A 1 235 ? -9.125 -3.988 1.059 1 71.38 235 LYS A O 1
ATOM 1894 N N . ARG A 1 236 ? -8.773 -1.956 0.4 1 68.31 236 ARG A N 1
ATOM 1895 C CA . ARG A 1 236 ? -7.344 -2.127 0.148 1 68.31 236 ARG A CA 1
ATOM 1896 C C . ARG A 1 236 ? -6.621 -2.611 1.399 1 68.31 236 ARG A C 1
ATOM 1898 O O . ARG A 1 236 ? -5.746 -3.479 1.322 1 68.31 236 ARG A O 1
ATOM 1905 N N . SER A 1 237 ? -6.836 -2.062 2.604 1 72.5 237 SER A N 1
ATOM 1906 C CA . SER A 1 237 ? -6.148 -2.424 3.838 1 72.5 237 SER A CA 1
ATOM 1907 C C . SER A 1 237 ? -6.566 -3.811 4.316 1 72.5 237 SER A C 1
ATOM 1909 O O . SER A 1 237 ? -5.789 -4.508 4.973 1 72.5 237 SER A O 1
ATOM 1911 N N . ARG A 1 238 ? -7.777 -4.254 3.992 1 73.75 238 ARG A N 1
ATOM 1912 C CA . ARG A 1 238 ? -8.422 -5.523 4.297 1 73.75 238 ARG A CA 1
ATOM 1913 C C . ARG A 1 238 ? -8.688 -5.664 5.789 1 73.75 238 ARG A C 1
ATOM 1915 O O . ARG A 1 238 ? -9.766 -6.102 6.195 1 73.75 238 ARG A O 1
ATOM 1922 N N . PHE A 1 239 ? -7.566 -5.273 6.684 1 80.69 239 PHE A N 1
ATOM 1923 C CA . PHE A 1 239 ? -7.691 -5.348 8.133 1 80.69 239 PHE A CA 1
ATOM 1924 C C . PHE A 1 239 ? -7.461 -3.982 8.766 1 80.69 239 PHE A C 1
ATOM 1926 O O . PHE A 1 239 ? -6.609 -3.217 8.312 1 80.69 239 PHE A O 1
ATOM 1933 N N . GLY A 1 240 ? -8.336 -3.752 9.797 1 88.75 240 GLY A N 1
ATOM 1934 C CA . GLY A 1 240 ? -8 -2.523 10.5 1 88.75 240 GLY A CA 1
ATOM 1935 C C . GLY A 1 240 ? -9.156 -1.964 11.305 1 88.75 240 GLY A C 1
ATOM 1936 O O . GLY A 1 240 ? -10.055 -2.707 11.719 1 88.75 240 GLY A O 1
ATOM 1937 N N . LEU A 1 241 ? -9 -0.721 11.641 1 91.31 241 LEU A N 1
ATOM 1938 C CA . LEU A 1 241 ? -10.016 0.024 12.383 1 91.31 241 LEU A CA 1
ATOM 1939 C C . LEU A 1 241 ? -11.047 0.625 11.43 1 91.31 241 LEU A C 1
ATOM 1941 O O . LEU A 1 241 ? -10.695 1.385 10.523 1 91.31 241 LEU A O 1
ATOM 1945 N N . LYS A 1 242 ? -12.234 0.257 11.672 1 92.31 242 LYS A N 1
ATOM 1946 C CA . LYS A 1 242 ? -13.32 0.708 10.812 1 92.31 242 LYS A CA 1
ATOM 1947 C C . LYS A 1 242 ? -13.984 1.961 11.375 1 92.31 242 LYS A C 1
ATOM 1949 O O . LYS A 1 242 ? -14.266 2.033 12.578 1 92.31 242 LYS A O 1
ATOM 1954 N N . SER A 1 243 ? -14.141 2.928 10.539 1 94.69 243 SER A N 1
ATOM 1955 C CA . SER A 1 243 ? -14.898 4.121 10.883 1 94.69 243 SER A CA 1
ATOM 1956 C C . SER A 1 243 ? -16.016 4.375 9.875 1 94.69 243 SER A C 1
ATOM 1958 O O . SER A 1 243 ? -15.891 4.02 8.703 1 94.69 243 SER A O 1
ATOM 1960 N N . PHE A 1 244 ? -17.094 4.914 10.375 1 95.88 244 PHE A N 1
ATOM 1961 C CA . PHE A 1 244 ? -18.156 5.441 9.516 1 95.88 244 PHE A CA 1
ATOM 1962 C C . PHE A 1 244 ? -17.984 6.945 9.32 1 95.88 244 PHE A C 1
ATOM 1964 O O . PHE A 1 244 ? -17.875 7.695 10.289 1 95.88 244 PHE A O 1
ATOM 1971 N N . VAL A 1 245 ? -17.969 7.332 8.055 1 96.94 245 VAL A N 1
ATOM 1972 C CA . VAL A 1 245 ? -17.609 8.719 7.766 1 96.94 245 VAL A CA 1
ATOM 1973 C C . VAL A 1 245 ? -18.719 9.383 6.969 1 96.94 245 VAL A C 1
ATOM 1975 O O . VAL A 1 245 ? -19.281 8.789 6.043 1 96.94 245 VAL A O 1
ATOM 1978 N N . LEU A 1 246 ? -19.156 10.531 7.391 1 98.06 246 LEU A N 1
ATOM 1979 C CA . LEU A 1 246 ? -20.078 11.406 6.664 1 98.06 246 LEU A CA 1
ATOM 1980 C C . LEU A 1 246 ? -19.312 12.492 5.914 1 98.06 246 LEU A C 1
ATOM 1982 O O . LEU A 1 246 ? -18.531 13.227 6.512 1 98.06 246 LEU A O 1
ATOM 1986 N N . CYS A 1 247 ? -19.562 12.609 4.613 1 97.81 247 CYS A N 1
ATOM 1987 C CA . CYS A 1 247 ? -18.859 13.586 3.799 1 97.81 247 CYS A CA 1
ATOM 1988 C C . CYS A 1 247 ? -19.828 14.453 3.01 1 97.81 247 CYS A C 1
ATOM 1990 O O . CYS A 1 247 ? -20.922 14 2.66 1 97.81 247 CYS A O 1
ATOM 1992 N N . ASP A 1 248 ? -19.484 15.672 2.818 1 97.81 248 ASP A N 1
ATOM 1993 C CA . ASP A 1 248 ? -20.125 16.516 1.821 1 97.81 248 ASP A CA 1
ATOM 1994 C C . ASP A 1 248 ? -19.656 16.172 0.412 1 97.81 248 ASP A C 1
ATOM 1996 O O . ASP A 1 248 ? -18.453 16.203 0.124 1 97.81 248 ASP A O 1
ATOM 2000 N N . VAL A 1 249 ? -20.562 15.859 -0.441 1 96.94 249 VAL A N 1
ATOM 2001 C CA . VAL A 1 249 ? -20.219 15.336 -1.758 1 96.94 249 VAL A CA 1
ATOM 2002 C C . VAL A 1 249 ? -19.547 16.438 -2.594 1 96.94 249 VAL A C 1
ATOM 2004 O O . VAL A 1 249 ? -18.594 16.172 -3.316 1 96.94 249 VAL A O 1
ATOM 2007 N N . LYS A 1 250 ? -20 17.609 -2.5 1 95.62 250 LYS A N 1
ATOM 2008 C CA . LYS A 1 250 ? -19.531 18.703 -3.34 1 95.62 250 LYS A CA 1
ATOM 2009 C C . LYS A 1 250 ? -18.094 19.078 -3.004 1 95.62 250 LYS A C 1
ATOM 2011 O O . LYS A 1 250 ? -17.266 19.25 -3.9 1 95.62 250 LYS A O 1
ATOM 2016 N N . THR A 1 251 ? -17.797 19.203 -1.728 1 95.38 251 THR A N 1
ATOM 2017 C CA . THR A 1 251 ? -16.484 19.688 -1.302 1 95.38 251 THR A CA 1
ATOM 2018 C C . THR A 1 251 ? -15.555 18.531 -0.985 1 95.38 251 THR A C 1
ATOM 2020 O O . THR A 1 251 ? -14.336 18.688 -0.964 1 95.38 251 THR A O 1
ATOM 2023 N N . GLY A 1 252 ? -16.109 17.406 -0.63 1 95.56 252 GLY A N 1
ATOM 2024 C CA . GLY A 1 252 ? -15.305 16.281 -0.207 1 95.56 252 GLY A CA 1
ATOM 2025 C C . GLY A 1 252 ? -14.938 16.312 1.266 1 95.56 252 GLY A C 1
ATOM 2026 O O . GLY A 1 252 ? -14.305 15.391 1.78 1 95.56 252 GLY A O 1
ATOM 2027 N N . LEU A 1 253 ? -15.398 17.297 2.035 1 96.94 253 LEU A N 1
ATOM 2028 C CA . LEU A 1 253 ? -15.047 17.469 3.441 1 96.94 253 LEU A CA 1
ATOM 2029 C C . LEU A 1 253 ? -15.695 16.375 4.297 1 96.94 253 LEU A C 1
ATOM 2031 O O . LEU A 1 253 ? -16.844 16.016 4.074 1 96.94 253 LEU A O 1
ATOM 2035 N N . VAL A 1 254 ? -14.906 15.906 5.219 1 97.94 254 VAL A N 1
ATOM 2036 C CA . VAL A 1 254 ? -15.445 15.016 6.242 1 97.94 254 VAL A CA 1
ATOM 2037 C C . VAL A 1 254 ? -16.188 15.828 7.301 1 97.94 254 VAL A C 1
ATOM 2039 O O . VAL A 1 254 ? -15.602 16.688 7.949 1 97.94 254 VAL A O 1
ATOM 2042 N N . LEU A 1 255 ? -17.422 15.547 7.5 1 98 255 LEU A N 1
ATOM 2043 C CA . LEU A 1 255 ? -18.266 16.297 8.422 1 98 255 LEU A CA 1
ATOM 2044 C C . LEU A 1 255 ? -18.328 15.617 9.789 1 98 255 LEU A C 1
ATOM 2046 O O . LEU A 1 255 ? -18.484 16.281 10.812 1 98 255 LEU A O 1
ATOM 2050 N N . ASP A 1 256 ? -18.25 14.344 9.719 1 97.81 256 ASP A N 1
ATOM 2051 C CA . ASP A 1 256 ? -18.359 13.57 10.953 1 97.81 256 ASP A CA 1
ATOM 2052 C C . ASP A 1 256 ? -17.766 12.172 10.781 1 97.81 256 ASP A C 1
ATOM 2054 O O . ASP A 1 256 ? -17.625 11.688 9.656 1 97.81 256 ASP A O 1
ATOM 2058 N N . ILE A 1 257 ? -17.375 11.57 11.945 1 97.19 257 ILE A N 1
ATOM 2059 C CA . ILE A 1 257 ? -16.75 10.258 11.938 1 97.19 257 ILE A CA 1
ATOM 2060 C C . ILE A 1 257 ? -17.172 9.477 13.188 1 97.19 257 ILE A C 1
ATOM 2062 O O . ILE A 1 257 ? -17.219 10.031 14.289 1 97.19 257 ILE A O 1
ATOM 2066 N N . VAL A 1 258 ? -17.516 8.227 13 1 96.31 258 VAL A N 1
ATOM 2067 C CA . VAL A 1 258 ? -17.828 7.328 14.109 1 96.31 258 VAL A CA 1
ATOM 2068 C C . VAL A 1 258 ? -16.938 6.102 14.047 1 96.31 258 VAL A C 1
ATOM 2070 O O . VAL A 1 258 ? -16.891 5.398 13.031 1 96.31 258 VAL A O 1
ATOM 2073 N N . LEU A 1 259 ? -16.203 5.891 15.125 1 95.12 259 LEU A N 1
ATOM 2074 C CA . LEU A 1 259 ? -15.336 4.715 15.195 1 95.12 259 LEU A CA 1
ATOM 2075 C C . LEU A 1 259 ? -16.125 3.486 15.633 1 95.12 259 LEU A C 1
ATOM 2077 O O . LEU A 1 259 ? -16.844 3.529 16.625 1 95.12 259 LEU A O 1
ATOM 2081 N N . TYR A 1 260 ? -16 2.434 14.875 1 93.12 260 TYR A N 1
ATOM 2082 C CA . TYR A 1 260 ? -16.641 1.167 15.211 1 93.12 260 TYR A CA 1
ATOM 2083 C C . TYR A 1 260 ? -15.875 0.449 16.312 1 93.12 260 TYR A C 1
ATOM 2085 O O . TYR A 1 260 ? -14.688 0.149 16.172 1 93.12 260 TYR A O 1
ATOM 2093 N N . THR A 1 261 ? -16.5 0.181 17.438 1 90.94 261 THR A N 1
ATOM 2094 C CA . THR A 1 261 ? -15.875 -0.51 18.547 1 90.94 261 THR A CA 1
ATOM 2095 C C . THR A 1 261 ? -16.688 -1.746 18.938 1 90.94 261 THR A C 1
ATOM 2097 O O . THR A 1 261 ? -16.75 -2.096 20.125 1 90.94 261 THR A O 1
ATOM 2100 N N . GLY A 1 262 ? -17.344 -2.275 18.016 1 85.88 262 GLY A N 1
ATOM 2101 C CA . GLY A 1 262 ? -18.188 -3.428 18.297 1 85.88 262 GLY A CA 1
ATOM 2102 C C . GLY A 1 262 ? -19.516 -3.053 18.922 1 85.88 262 GLY A C 1
ATOM 2103 O O . GLY A 1 262 ? -20.188 -2.131 18.469 1 85.88 262 GLY A O 1
ATOM 2104 N N . SER A 1 263 ? -19.891 -3.738 19.922 1 81.44 263 SER A N 1
ATOM 2105 C CA . SER A 1 263 ? -21.172 -3.531 20.578 1 81.44 263 SER A CA 1
ATOM 2106 C C . SER A 1 263 ? -21.172 -2.238 21.375 1 81.44 263 SER A C 1
ATOM 2108 O O . SER A 1 263 ? -22.234 -1.696 21.688 1 81.44 263 SER A O 1
ATOM 2110 N N . SER A 1 264 ? -20 -1.659 21.625 1 82 264 SER A N 1
ATOM 2111 C CA . SER A 1 264 ? -19.906 -0.459 22.438 1 82 264 SER A CA 1
ATOM 2112 C C . SER A 1 264 ? -19.812 0.796 21.578 1 82 264 SER A C 1
ATOM 2114 O O . SER A 1 264 ? -19.5 1.879 22.094 1 82 264 SER A O 1
ATOM 2116 N N . THR A 1 265 ? -20.062 0.608 20.344 1 88.19 265 THR A N 1
ATOM 2117 C CA . THR A 1 265 ? -20.016 1.774 19.469 1 88.19 265 THR A CA 1
ATOM 2118 C C . THR A 1 265 ? -21.031 2.822 19.922 1 88.19 265 THR A C 1
ATOM 2120 O O . THR A 1 265 ? -22.188 2.492 20.219 1 88.19 265 THR A O 1
ATOM 2123 N N . GLU A 1 266 ? -20.594 3.992 19.953 1 86.25 266 GLU A N 1
ATOM 2124 C CA . GLU A 1 266 ? -21.453 5.07 20.453 1 86.25 266 GLU A CA 1
ATOM 2125 C C . GLU A 1 266 ? -22.344 5.621 19.344 1 86.25 266 GLU A C 1
ATOM 2127 O O . GLU A 1 266 ? -22 6.605 18.688 1 86.25 266 GLU A O 1
ATOM 2132 N N . ILE A 1 267 ? -23.531 4.961 19.172 1 89.25 267 ILE A N 1
ATOM 2133 C CA . ILE A 1 267 ? -24.484 5.375 18.141 1 89.25 267 ILE A CA 1
ATOM 2134 C C . ILE A 1 267 ? -25.891 5.352 18.719 1 89.25 267 ILE A C 1
ATOM 2136 O O . ILE A 1 267 ? -26.141 4.738 19.766 1 89.25 267 ILE A O 1
ATOM 2140 N N . HIS A 1 268 ? -26.734 6.062 18.016 1 87.12 268 HIS A N 1
ATOM 2141 C CA . HIS A 1 268 ? -28.156 6.078 18.391 1 87.12 268 HIS A CA 1
ATOM 2142 C C . HIS A 1 268 ? -28.766 4.688 18.266 1 87.12 268 HIS A C 1
ATOM 2144 O O . HIS A 1 268 ? -28.422 3.924 17.359 1 87.12 268 HIS A O 1
ATOM 2150 N N . ASP A 1 269 ? -29.578 4.41 19.188 1 84.19 269 ASP A N 1
ATOM 2151 C CA . ASP A 1 269 ? -30.281 3.135 19.094 1 84.19 269 ASP A CA 1
ATOM 2152 C C . ASP A 1 269 ? -31.5 3.246 18.188 1 84.19 269 ASP A C 1
ATOM 2154 O O . ASP A 1 269 ? -32.281 4.191 18.312 1 84.19 269 ASP A O 1
ATOM 2158 N N . SER A 1 270 ? -31.547 2.406 17.234 1 85.31 270 SER A N 1
ATOM 2159 C CA . SER A 1 270 ? -32.688 2.371 16.344 1 85.31 270 SER A CA 1
ATOM 2160 C C . SER A 1 270 ? -33.25 0.953 16.188 1 85.31 270 SER A C 1
ATOM 2162 O O . SER A 1 270 ? -32.469 -0.014 16.219 1 85.31 270 SER A O 1
ATOM 2164 N N . GLU A 1 271 ? -34.531 0.903 16 1 85.06 271 GLU A N 1
ATOM 2165 C CA . GLU A 1 271 ? -35.156 -0.385 15.766 1 85.06 271 GLU A CA 1
ATOM 2166 C C . GLU A 1 271 ? -35 -0.839 14.32 1 85.06 271 GLU A C 1
ATOM 2168 O O . GLU A 1 271 ? -35.25 -1.999 13.992 1 85.06 271 GLU A O 1
ATOM 2173 N N . MET A 1 272 ? -34.562 0.081 13.547 1 88.88 272 MET A N 1
ATOM 2174 C CA . MET A 1 272 ? -34.469 -0.205 12.117 1 88.88 272 MET A CA 1
ATOM 2175 C C . MET A 1 272 ? -33.156 -0.923 11.805 1 88.88 272 MET A C 1
ATOM 2177 O O . MET A 1 272 ? -32.875 -1.206 10.641 1 88.88 272 MET A O 1
ATOM 2181 N N . GLY A 1 273 ? -32.312 -1.184 12.773 1 88.19 273 GLY A N 1
ATOM 2182 C CA . GLY A 1 273 ? -31.094 -1.92 12.547 1 88.19 273 GLY A CA 1
ATOM 2183 C C . GLY A 1 273 ? -29.844 -1.09 12.797 1 88.19 273 GLY A C 1
ATOM 2184 O O . GLY A 1 273 ? -29.922 0.125 12.984 1 88.19 273 GLY A O 1
ATOM 2185 N N . TYR A 1 274 ? -28.734 -1.753 12.734 1 89 274 TYR A N 1
ATOM 2186 C CA . TYR A 1 274 ? -27.438 -1.139 13.047 1 89 274 TYR A CA 1
ATOM 2187 C C . TYR A 1 274 ? -27.062 -0.092 12.008 1 89 274 TYR A C 1
ATOM 2189 O O . TYR A 1 274 ? -26.609 0.998 12.352 1 89 274 TYR A O 1
ATOM 2197 N N . GLY A 1 275 ? -27.234 -0.421 10.75 1 91.12 275 GLY A N 1
ATOM 2198 C CA . GLY A 1 275 ? -26.953 0.53 9.688 1 91.12 275 GLY A CA 1
ATOM 2199 C C . GLY A 1 275 ? -27.75 1.82 9.82 1 91.12 275 GLY A C 1
ATOM 2200 O O . GLY A 1 275 ? -27.203 2.91 9.641 1 91.12 275 GLY A O 1
ATOM 2201 N N . ALA A 1 276 ? -28.969 1.636 10.109 1 93.81 276 ALA A N 1
ATOM 2202 C CA . ALA A 1 276 ? -29.828 2.799 10.305 1 93.81 276 ALA A CA 1
ATOM 2203 C C . ALA A 1 276 ? -29.359 3.631 11.5 1 93.81 276 ALA A C 1
ATOM 2205 O O . ALA A 1 276 ? -29.375 4.863 11.453 1 93.81 276 ALA A O 1
ATOM 2206 N N . SER A 1 277 ? -28.938 2.947 12.531 1 95 277 SER A N 1
ATOM 2207 C CA . SER A 1 277 ? -28.438 3.646 13.719 1 95 277 SER A CA 1
ATOM 2208 C C . SER A 1 277 ? -27.234 4.516 13.383 1 95 277 SER A C 1
ATOM 2210 O O . SER A 1 277 ? -27.125 5.645 13.867 1 95 277 SER A O 1
ATOM 2212 N N . VAL A 1 278 ? -26.359 3.982 12.602 1 95.94 278 VAL A N 1
ATOM 2213 C CA . VAL A 1 278 ? -25.172 4.715 12.188 1 95.94 278 VAL A CA 1
ATOM 2214 C C . VAL A 1 278 ? -25.578 5.949 11.383 1 95.94 278 VAL A C 1
ATOM 2216 O O . VAL A 1 278 ? -25.094 7.055 11.648 1 95.94 278 VAL A O 1
ATOM 2219 N N . VAL A 1 279 ? -26.484 5.766 10.453 1 97.25 279 VAL A N 1
ATOM 2220 C CA . VAL A 1 279 ? -26.938 6.844 9.578 1 97.25 279 VAL A CA 1
ATOM 2221 C C . VAL A 1 279 ? -27.594 7.945 10.414 1 97.25 279 VAL A C 1
ATOM 2223 O O . VAL A 1 279 ? -27.266 9.125 10.242 1 97.25 279 VAL A O 1
ATOM 2226 N N . LEU A 1 280 ? -28.438 7.535 11.289 1 96.62 280 LEU A N 1
ATOM 2227 C CA . LEU A 1 280 ? -29.172 8.516 12.086 1 96.62 280 LEU A CA 1
ATOM 2228 C C . LEU A 1 280 ? -28.234 9.273 13.016 1 96.62 280 LEU A C 1
ATOM 2230 O O . LEU A 1 280 ? -28.438 10.453 13.281 1 96.62 280 LEU A O 1
ATOM 2234 N N . THR A 1 281 ? -27.203 8.609 13.469 1 96.62 281 THR A N 1
ATOM 2235 C CA . THR A 1 281 ? -26.219 9.266 14.32 1 96.62 281 THR A CA 1
ATOM 2236 C C . THR A 1 281 ? -25.453 10.32 13.539 1 96.62 281 THR A C 1
ATOM 2238 O O . THR A 1 281 ? -25.297 11.461 14 1 96.62 281 THR A O 1
ATOM 2241 N N . LEU A 1 282 ? -25.016 9.977 12.375 1 97.5 282 LEU A N 1
ATOM 2242 C CA . LEU A 1 282 ? -24.172 10.852 11.562 1 97.5 282 LEU A CA 1
ATOM 2243 C C . LEU A 1 282 ? -25 11.992 10.961 1 97.5 282 LEU A C 1
ATOM 2245 O O . LEU A 1 282 ? -24.484 13.086 10.742 1 97.5 282 LEU A O 1
ATOM 2249 N N . LEU A 1 283 ? -26.328 11.805 10.742 1 97.06 283 LEU A N 1
ATOM 2250 C CA . LEU A 1 283 ? -27.172 12.789 10.062 1 97.06 283 LEU A CA 1
ATOM 2251 C C . LEU A 1 283 ? -27.969 13.602 11.078 1 97.06 283 LEU A C 1
ATOM 2253 O O . LEU A 1 283 ? -28.75 14.484 10.695 1 97.06 283 LEU A O 1
ATOM 2257 N N . ASP A 1 284 ? -27.781 13.383 12.25 1 95.5 284 ASP A N 1
ATOM 2258 C CA . ASP A 1 284 ? -28.609 13.945 13.305 1 95.5 284 ASP A CA 1
ATOM 2259 C C . ASP A 1 284 ? -28.75 15.461 13.148 1 95.5 284 ASP A C 1
ATOM 2261 O O . ASP A 1 284 ? -29.859 16 13.211 1 95.5 284 ASP A O 1
ATOM 2265 N N . LYS A 1 285 ? -27.734 16.141 12.859 1 94.56 285 LYS A N 1
ATOM 2266 C CA . LYS A 1 285 ? -27.719 17.594 12.781 1 94.56 285 LYS A CA 1
ATOM 2267 C C . LYS A 1 285 ? -28.203 18.078 11.422 1 94.56 285 LYS A C 1
ATOM 2269 O O . LYS A 1 285 ? -28.453 19.266 11.227 1 94.56 285 LYS A O 1
ATOM 2274 N N . TYR A 1 286 ? -28.438 17.156 10.516 1 96.81 286 TYR A N 1
ATOM 2275 C CA . TYR A 1 286 ? -28.672 17.578 9.141 1 96.81 286 TYR A CA 1
ATOM 2276 C C . TYR A 1 286 ? -30.062 17.141 8.672 1 96.81 286 TYR A C 1
ATOM 2278 O O . TYR A 1 286 ? -30.453 17.422 7.539 1 96.81 286 TYR A O 1
ATOM 2286 N N . LEU A 1 287 ? -30.797 16.516 9.547 1 96.56 287 LEU A N 1
ATOM 2287 C CA . LEU A 1 287 ? -32.156 16.094 9.219 1 96.56 287 LEU A CA 1
ATOM 2288 C C . LEU A 1 287 ? -33.094 17.297 9.125 1 96.56 287 LEU A C 1
ATOM 2290 O O . LEU A 1 287 ? -32.875 18.297 9.828 1 96.56 287 LEU A O 1
ATOM 2294 N N . GLY A 1 288 ? -34.031 17.234 8.227 1 95.94 288 GLY A N 1
ATOM 2295 C CA . GLY A 1 288 ? -35.031 18.281 8.117 1 95.94 288 GLY A CA 1
ATOM 2296 C C . GLY A 1 288 ? -34.594 19.469 7.305 1 95.94 288 GLY A C 1
ATOM 2297 O O . GLY A 1 288 ? -35.219 20.531 7.352 1 95.94 288 GLY A O 1
ATOM 2298 N N . LYS A 1 289 ? -33.531 19.297 6.543 1 96.19 289 LYS A N 1
ATOM 2299 C CA . LYS A 1 289 ? -32.969 20.438 5.855 1 96.19 289 LYS A CA 1
ATOM 2300 C C . LYS A 1 289 ? -32.969 20.234 4.344 1 96.19 289 LYS A C 1
ATOM 2302 O O . LYS A 1 289 ? -32.312 20.984 3.609 1 96.19 289 LYS A O 1
ATOM 2307 N N . GLY A 1 290 ? -33.594 19.125 3.879 1 97.31 290 GLY A N 1
ATOM 2308 C CA . GLY A 1 290 ? -33.719 18.906 2.451 1 97.31 290 GLY A CA 1
ATOM 2309 C C . GLY A 1 290 ? -32.5 18.266 1.817 1 97.31 290 GLY A C 1
ATOM 2310 O O . GLY A 1 290 ? -32.312 18.375 0.61 1 97.31 290 GLY A O 1
ATOM 2311 N N . HIS A 1 291 ? -31.688 17.609 2.576 1 98 291 HIS A N 1
ATOM 2312 C CA . HIS A 1 291 ? -30.5 16.953 2.055 1 98 291 HIS A CA 1
ATOM 2313 C C . HIS A 1 291 ? -30.859 15.672 1.308 1 98 291 HIS A C 1
ATOM 2315 O O . HIS A 1 291 ? -31.984 15.188 1.416 1 98 291 HIS A O 1
ATOM 2321 N N . VAL A 1 292 ? -29.875 15.211 0.451 1 98.25 292 VAL A N 1
ATOM 2322 C CA . VAL A 1 292 ? -29.953 13.906 -0.197 1 98.25 292 VAL A CA 1
ATOM 2323 C C . VAL A 1 292 ? -28.812 13.016 0.301 1 98.25 292 VAL A C 1
ATOM 2325 O O . VAL A 1 292 ? -27.641 13.398 0.223 1 98.25 292 VAL A O 1
ATOM 2328 N N . LEU A 1 293 ? -29.172 11.875 0.792 1 98.31 293 LEU A N 1
ATOM 2329 C CA . LEU A 1 293 ? -28.172 10.969 1.345 1 98.31 293 LEU A CA 1
ATOM 2330 C C . LEU A 1 293 ? -27.844 9.844 0.359 1 98.31 293 LEU A C 1
ATOM 2332 O O . LEU A 1 293 ? -28.75 9.219 -0.195 1 98.31 293 LEU A O 1
ATOM 2336 N N . TRP A 1 294 ? -26.609 9.633 0.132 1 98.12 294 TRP A N 1
ATOM 2337 C CA . TRP A 1 294 ? -26.125 8.547 -0.702 1 98.12 294 TRP A CA 1
ATOM 2338 C C . TRP A 1 294 ? -25.391 7.5 0.141 1 98.12 294 TRP A C 1
ATOM 2340 O O . TRP A 1 294 ? -24.469 7.832 0.88 1 98.12 294 TRP A O 1
ATOM 2350 N N . VAL A 1 295 ? -25.812 6.203 0.049 1 97.25 295 VAL A N 1
ATOM 2351 C CA . VAL A 1 295 ? -25.234 5.156 0.888 1 97.25 295 VAL A CA 1
ATOM 2352 C C . VAL A 1 295 ? -25.109 3.861 0.088 1 97.25 295 VAL A C 1
ATOM 2354 O O . VAL A 1 295 ? -25.641 3.754 -1.019 1 97.25 295 VAL A O 1
ATOM 2357 N N . ASP A 1 296 ? -24.391 2.932 0.652 1 92.94 296 ASP A N 1
ATOM 2358 C CA . ASP A 1 296 ? -24.234 1.643 -0.018 1 92.94 296 ASP A CA 1
ATOM 2359 C C . ASP A 1 296 ? -25.203 0.61 0.557 1 92.94 296 ASP A C 1
ATOM 2361 O O . ASP A 1 296 ? -26.125 0.959 1.3 1 92.94 296 ASP A O 1
ATOM 2365 N N . ASN A 1 297 ? -25.094 -0.64 0.188 1 91.62 297 ASN A N 1
ATOM 2366 C CA . ASN A 1 297 ? -26.078 -1.677 0.461 1 91.62 297 ASN A CA 1
ATOM 2367 C C . ASN A 1 297 ? -26.078 -2.086 1.931 1 91.62 297 ASN A C 1
ATOM 2369 O O . ASN A 1 297 ? -27.016 -2.721 2.408 1 91.62 297 ASN A O 1
ATOM 2373 N N . TRP A 1 298 ? -25.047 -1.646 2.605 1 87.62 298 TRP A N 1
ATOM 2374 C CA . TRP A 1 298 ? -24.969 -1.979 4.023 1 87.62 298 TRP A CA 1
ATOM 2375 C C . TRP A 1 298 ? -25.953 -1.151 4.836 1 87.62 298 TRP A C 1
ATOM 2377 O O . TRP A 1 298 ? -26.484 -1.616 5.852 1 87.62 298 TRP A O 1
ATOM 2387 N N . TYR A 1 299 ? -26.219 -0.047 4.352 1 92.81 299 TYR A N 1
ATOM 2388 C CA . TYR A 1 299 ? -27.031 0.909 5.09 1 92.81 299 TYR A CA 1
ATOM 2389 C C . TYR A 1 299 ? -28.469 0.913 4.578 1 92.81 299 TYR A C 1
ATOM 2391 O O . TYR A 1 299 ? -29.406 1.233 5.32 1 92.81 299 TYR A O 1
ATOM 2399 N N . THR A 1 300 ? -28.656 0.568 3.414 1 94.38 300 THR A N 1
ATOM 2400 C CA . THR A 1 300 ? -29.891 0.82 2.689 1 94.38 300 THR A CA 1
ATOM 2401 C C . THR A 1 300 ? -30.984 -0.157 3.123 1 94.38 300 THR A C 1
ATOM 2403 O O . THR A 1 300 ? -30.781 -1.373 3.098 1 94.38 300 THR A O 1
ATOM 2406 N N . SER A 1 301 ? -32.094 0.347 3.469 1 94.56 301 SER A N 1
ATOM 2407 C CA . SER A 1 301 ? -33.312 -0.41 3.756 1 94.56 301 SER A CA 1
ATOM 2408 C C . SER A 1 301 ? -34.562 0.424 3.482 1 94.56 301 SER A C 1
ATOM 2410 O O . SER A 1 301 ? -34.531 1.65 3.609 1 94.56 301 SER A O 1
ATOM 2412 N N . PRO A 1 302 ? -35.625 -0.24 3.086 1 95.31 302 PRO A N 1
ATOM 2413 C CA . PRO A 1 302 ? -36.875 0.51 2.875 1 95.31 302 PRO A CA 1
ATOM 2414 C C . PRO A 1 302 ? -37.312 1.269 4.121 1 95.31 302 PRO A C 1
ATOM 2416 O O . PRO A 1 302 ? -37.781 2.404 4.023 1 95.31 302 PRO A O 1
ATOM 2419 N N . ALA A 1 303 ? -37.156 0.712 5.234 1 95.06 303 ALA A N 1
ATOM 2420 C CA . ALA A 1 303 ? -37.562 1.338 6.492 1 95.06 303 ALA A CA 1
ATOM 2421 C C . ALA A 1 303 ? -36.781 2.621 6.746 1 95.06 303 ALA A C 1
ATOM 2423 O O . ALA A 1 303 ? -37.375 3.656 7.078 1 95.06 303 ALA A O 1
ATOM 2424 N N . LEU A 1 304 ? -35.531 2.555 6.594 1 96 304 LEU A N 1
ATOM 2425 C CA . LEU A 1 304 ? -34.688 3.719 6.82 1 96 304 LEU A CA 1
ATOM 2426 C C . LEU A 1 304 ? -35 4.832 5.832 1 96 304 LEU A C 1
ATOM 2428 O O . LEU A 1 304 ? -35.156 5.996 6.223 1 96 304 LEU A O 1
ATOM 2432 N N . PHE A 1 305 ? -35.188 4.488 4.582 1 97.44 305 PHE A N 1
ATOM 2433 C CA . PHE A 1 305 ? -35.406 5.492 3.553 1 97.44 305 PHE A CA 1
ATOM 2434 C C . PHE A 1 305 ? -36.781 6.16 3.75 1 97.44 305 PHE A C 1
ATOM 2436 O O . PHE A 1 305 ? -36.906 7.363 3.516 1 97.44 305 PHE A O 1
ATOM 2443 N N . THR A 1 306 ? -37.719 5.375 4.125 1 96.44 306 THR A N 1
ATOM 2444 C CA . THR A 1 306 ? -39.031 5.949 4.43 1 96.44 306 THR A CA 1
ATOM 2445 C C . THR A 1 306 ? -38.938 6.926 5.598 1 96.44 306 THR A C 1
ATOM 2447 O O . THR A 1 306 ? -39.5 8.023 5.543 1 96.44 306 THR A O 1
ATOM 2450 N N . TYR A 1 307 ? -38.219 6.512 6.594 1 96.12 307 TYR A N 1
ATOM 2451 C CA . TYR A 1 307 ? -38.031 7.367 7.758 1 96.12 307 TYR A CA 1
ATOM 2452 C C . TYR A 1 307 ? -37.344 8.672 7.367 1 96.12 307 TYR A C 1
ATOM 2454 O O . TYR A 1 307 ? -37.781 9.75 7.789 1 96.12 307 TYR A O 1
ATOM 2462 N N . LEU A 1 308 ? -36.312 8.594 6.625 1 97.81 308 LEU A N 1
ATOM 2463 C CA . LEU A 1 308 ? -35.531 9.766 6.188 1 97.81 308 LEU A CA 1
ATOM 2464 C C . LEU A 1 308 ? -36.438 10.703 5.367 1 97.81 308 LEU A C 1
ATOM 2466 O O . LEU A 1 308 ? -36.344 11.922 5.508 1 97.81 308 LEU A O 1
ATOM 2470 N N . LEU A 1 309 ? -37.219 10.094 4.523 1 97.62 309 LEU A N 1
ATOM 2471 C CA . LEU A 1 309 ? -38.156 10.891 3.715 1 97.62 309 LEU A CA 1
ATOM 2472 C C . LEU A 1 309 ? -39.094 11.688 4.602 1 97.62 309 LEU A C 1
ATOM 2474 O O . LEU A 1 309 ? -39.375 12.852 4.324 1 97.62 309 LEU A O 1
ATOM 2478 N N . GLU A 1 310 ? -39.562 11.07 5.602 1 96.25 310 GLU A N 1
ATOM 2479 C CA . GLU A 1 310 ? -40.438 11.727 6.555 1 96.25 310 GLU A CA 1
ATOM 2480 C C . GLU A 1 310 ? -39.719 12.867 7.273 1 96.25 310 GLU A C 1
ATOM 2482 O O . GLU A 1 310 ? -40.375 13.836 7.695 1 96.25 310 GLU A O 1
ATOM 2487 N N . LYS A 1 311 ? -38.469 12.695 7.391 1 97.06 311 LYS A N 1
ATOM 2488 C CA . LYS A 1 311 ? -37.656 13.734 8.023 1 97.06 311 LYS A CA 1
ATOM 2489 C C . LYS A 1 311 ? -37.062 14.68 6.98 1 97.06 311 LYS A C 1
ATOM 2491 O O . LYS A 1 311 ? -35.938 15.195 7.164 1 97.06 311 LYS A O 1
ATOM 2496 N N . LYS A 1 312 ? -37.656 14.742 5.859 1 97.5 312 LYS A N 1
ATOM 2497 C CA . LYS A 1 312 ? -37.344 15.68 4.781 1 97.5 312 LYS A CA 1
ATOM 2498 C C . LYS A 1 312 ? -35.906 15.445 4.258 1 97.5 312 LYS A C 1
ATOM 2500 O O . LYS A 1 312 ? -35.156 16.406 4.035 1 97.5 312 LYS A O 1
ATOM 2505 N N . THR A 1 313 ? -35.531 14.273 4.148 1 98.12 313 THR A N 1
ATOM 2506 C CA . THR A 1 313 ? -34.219 13.867 3.6 1 98.12 313 THR A CA 1
ATOM 2507 C C . THR A 1 313 ? -34.406 12.758 2.562 1 98.12 313 THR A C 1
ATOM 2509 O O . THR A 1 313 ? -34.875 11.672 2.887 1 98.12 313 THR A O 1
ATOM 2512 N N . ASN A 1 314 ? -34.125 13.055 1.354 1 98.31 314 ASN A N 1
ATOM 2513 C CA . ASN A 1 314 ? -34.125 12.023 0.323 1 98.31 314 ASN A CA 1
ATOM 2514 C C . ASN A 1 314 ? -32.906 11.117 0.406 1 98.31 314 ASN A C 1
ATOM 2516 O O . ASN A 1 314 ? -31.922 11.477 1.031 1 98.31 314 ASN A O 1
ATOM 2520 N N . ALA A 1 315 ? -33 9.938 -0.172 1 98.25 315 ALA A N 1
ATOM 2521 C CA . ALA A 1 315 ? -31.906 8.992 -0.086 1 98.25 315 ALA A CA 1
ATOM 2522 C C . ALA A 1 315 ? -31.844 8.102 -1.322 1 98.25 315 ALA A C 1
ATOM 2524 O O . ALA A 1 315 ? -32.875 7.887 -1.989 1 98.25 315 ALA A O 1
ATOM 2525 N N . CYS A 1 316 ? -30.688 7.73 -1.642 1 98.12 316 CYS A N 1
ATOM 2526 C CA . CYS A 1 316 ? -30.422 6.812 -2.74 1 98.12 316 CYS A CA 1
ATOM 2527 C C . CYS A 1 316 ? -29.25 5.891 -2.406 1 98.12 316 CYS A C 1
ATOM 2529 O O . CYS A 1 316 ? -28.25 6.336 -1.858 1 98.12 316 CYS A O 1
ATOM 2531 N N . GLY A 1 317 ? -29.406 4.582 -2.676 1 97.31 317 GLY A N 1
ATOM 2532 C CA . GLY A 1 317 ? -28.344 3.643 -2.391 1 97.31 317 GLY A CA 1
ATOM 2533 C C . GLY A 1 317 ? -28.547 2.283 -3.033 1 97.31 317 GLY A C 1
ATOM 2534 O O . GLY A 1 317 ? -29.625 2.002 -3.564 1 97.31 317 GLY A O 1
ATOM 2535 N N . THR A 1 318 ? -27.531 1.531 -3.086 1 95.69 318 THR A N 1
ATOM 2536 C CA . THR A 1 318 ? -27.656 0.141 -3.508 1 95.69 318 THR A CA 1
ATOM 2537 C C . THR A 1 318 ? -28.281 -0.706 -2.4 1 95.69 318 THR A C 1
ATOM 2539 O O . THR A 1 318 ? -28.219 -0.338 -1.226 1 95.69 318 THR A O 1
ATOM 2542 N N . VAL A 1 319 ? -28.938 -1.753 -2.773 1 94.31 319 VAL A N 1
ATOM 2543 C CA . VAL A 1 319 ? -29.609 -2.59 -1.78 1 94.31 319 VAL A CA 1
ATOM 2544 C C . VAL A 1 319 ? -29.281 -4.059 -2.041 1 94.31 319 VAL A C 1
ATOM 2546 O O . VAL A 1 319 ? -29.094 -4.465 -3.189 1 94.31 319 VAL A O 1
ATOM 2549 N N . ARG A 1 320 ? -29.188 -4.793 -1.028 1 90.56 320 ARG A N 1
ATOM 2550 C CA . ARG A 1 320 ? -28.938 -6.227 -1.146 1 90.56 320 ARG A CA 1
ATOM 2551 C C . ARG A 1 320 ? -30.219 -6.977 -1.532 1 90.56 320 ARG A C 1
ATOM 2553 O O . ARG A 1 320 ? -31.312 -6.598 -1.122 1 90.56 320 ARG A O 1
ATOM 2560 N N . ARG A 1 321 ? -30 -8.031 -2.162 1 87.12 321 ARG A N 1
ATOM 2561 C CA . ARG A 1 321 ? -31.125 -8.82 -2.654 1 87.12 321 ARG A CA 1
ATOM 2562 C C . ARG A 1 321 ? -31.938 -9.398 -1.499 1 87.12 321 ARG A C 1
ATOM 2564 O O . ARG A 1 321 ? -33.156 -9.562 -1.611 1 87.12 321 ARG A O 1
ATOM 2571 N N . ASN A 1 322 ? -31.297 -9.656 -0.404 1 85.44 322 ASN A N 1
ATOM 2572 C CA . ASN A 1 322 ? -31.953 -10.32 0.717 1 85.44 322 ASN A CA 1
ATOM 2573 C C . ASN A 1 322 ? -32.438 -9.312 1.761 1 85.44 322 ASN A C 1
ATOM 2575 O O . ASN A 1 322 ? -32.844 -9.695 2.852 1 85.44 322 ASN A O 1
ATOM 2579 N N . SER A 1 323 ? -32.375 -8.07 1.404 1 87.88 323 SER A N 1
ATOM 2580 C CA . SER A 1 323 ? -32.812 -7.051 2.359 1 87.88 323 SER A CA 1
ATOM 2581 C C . SER A 1 323 ? -34.312 -7.152 2.635 1 87.88 323 SER A C 1
ATOM 2583 O O . SER A 1 323 ? -35.094 -7.43 1.728 1 87.88 323 SER A O 1
ATOM 2585 N N . LYS A 1 324 ? -34.656 -6.898 3.854 1 86.75 324 LYS A N 1
ATOM 2586 C CA . LYS A 1 324 ? -36.062 -6.945 4.25 1 86.75 324 LYS A CA 1
ATOM 2587 C C . LYS A 1 324 ? -36.875 -5.852 3.551 1 86.75 324 LYS A C 1
ATOM 2589 O O . LYS A 1 324 ? -36.438 -4.711 3.451 1 86.75 324 LYS A O 1
ATOM 2594 N N . GLY A 1 325 ? -38.062 -6.242 3.051 1 88.56 325 GLY A N 1
ATOM 2595 C CA . GLY A 1 325 ? -38.969 -5.262 2.494 1 88.56 325 GLY A CA 1
ATOM 2596 C C . GLY A 1 325 ? -38.781 -5.039 1.007 1 88.56 325 GLY A C 1
ATOM 2597 O O . GLY A 1 325 ? -39.531 -4.285 0.383 1 88.56 325 GLY A O 1
ATOM 2598 N N . ILE A 1 326 ? -37.75 -5.66 0.466 1 90.25 326 ILE A N 1
ATOM 2599 C CA . ILE A 1 326 ? -37.469 -5.5 -0.959 1 90.25 326 ILE A CA 1
ATOM 2600 C C . ILE A 1 326 ? -38.281 -6.535 -1.75 1 90.25 326 ILE A C 1
ATOM 2602 O O . ILE A 1 326 ? -38.5 -7.656 -1.277 1 90.25 326 ILE A O 1
ATOM 2606 N N . PRO A 1 327 ? -38.75 -6.102 -2.91 1 89.12 327 PRO A N 1
ATOM 2607 C CA . PRO A 1 327 ? -39.531 -7.059 -3.707 1 89.12 327 PRO A CA 1
ATOM 2608 C C . PRO A 1 327 ? -38.688 -8.234 -4.199 1 89.12 327 PRO A C 1
ATOM 2610 O O . PRO A 1 327 ? -37.5 -8.062 -4.504 1 89.12 327 PRO A O 1
ATOM 2613 N N . ARG A 1 328 ? -39.281 -9.422 -4.254 1 81.44 328 ARG A N 1
ATOM 2614 C CA . ARG A 1 328 ? -38.625 -10.609 -4.758 1 81.44 328 ARG A CA 1
ATOM 2615 C C . ARG A 1 328 ? -39 -10.883 -6.211 1 81.44 328 ARG A C 1
ATOM 2617 O O . ARG A 1 328 ? -40.156 -11.164 -6.516 1 81.44 328 ARG A O 1
ATOM 2624 N N . GLU A 1 329 ? -38.281 -10.18 -7.066 1 74.62 329 GLU A N 1
ATOM 2625 C CA . GLU A 1 329 ? -38.531 -10.422 -8.477 1 74.62 329 GLU A CA 1
ATOM 2626 C C . GLU A 1 329 ? -37.719 -11.594 -9.008 1 74.62 329 GLU A C 1
ATOM 2628 O O . GLU A 1 329 ? -36.5 -11.656 -8.773 1 74.62 329 GLU A O 1
ATOM 2633 N N . GLU A 1 330 ? -38.375 -12.484 -9.625 1 69.56 330 GLU A N 1
ATOM 2634 C CA . GLU A 1 330 ? -37.719 -13.711 -10.086 1 69.56 330 GLU A CA 1
ATOM 2635 C C . GLU A 1 330 ? -37.25 -13.578 -11.531 1 69.56 330 GLU A C 1
ATOM 2637 O O . GLU A 1 330 ? -36.438 -14.375 -12 1 69.56 330 GLU A O 1
ATOM 2642 N N . LYS A 1 331 ? -37.688 -12.492 -12.203 1 78.25 331 LYS A N 1
ATOM 2643 C CA . LYS A 1 331 ? -37.375 -12.438 -13.625 1 78.25 331 LYS A CA 1
ATOM 2644 C C . LYS A 1 331 ? -35.875 -12.141 -13.844 1 78.25 331 LYS A C 1
ATOM 2646 O O . LYS A 1 331 ? -35.344 -11.219 -13.234 1 78.25 331 LYS A O 1
ATOM 2651 N N . ARG A 1 332 ? -35.219 -12.969 -14.695 1 85.88 332 ARG A N 1
ATOM 2652 C CA . ARG A 1 332 ? -33.844 -12.758 -15.062 1 85.88 332 ARG A CA 1
ATOM 2653 C C . ARG A 1 332 ? -33.719 -11.641 -16.094 1 85.88 332 ARG A C 1
ATOM 2655 O O . ARG A 1 332 ? -34.469 -11.57 -17.047 1 85.88 332 ARG A O 1
ATOM 2662 N N . LEU A 1 333 ? -32.875 -10.688 -15.859 1 90.31 333 LEU A N 1
ATOM 2663 C CA . LEU A 1 333 ? -32.625 -9.555 -16.75 1 90.31 333 LEU A CA 1
ATOM 2664 C C . LEU A 1 333 ? -31.453 -9.828 -17.656 1 90.31 333 LEU A C 1
ATOM 2666 O O . LEU A 1 333 ? -30.484 -10.469 -17.25 1 90.31 333 LEU A O 1
ATOM 2670 N N . GLU A 1 334 ? -31.531 -9.375 -18.859 1 88.56 334 GLU A N 1
ATOM 2671 C CA . GLU A 1 334 ? -30.406 -9.414 -19.781 1 88.56 334 GLU A CA 1
ATOM 2672 C C . GLU A 1 334 ? -29.5 -8.195 -19.578 1 88.56 334 GLU A C 1
ATOM 2674 O O . GLU A 1 334 ? -29.906 -7.207 -18.969 1 88.56 334 GLU A O 1
ATOM 2679 N N . GLU A 1 335 ? -28.344 -8.328 -20.094 1 86.81 335 GLU A N 1
ATOM 2680 C CA . GLU A 1 335 ? -27.391 -7.227 -19.953 1 86.81 335 GLU A CA 1
ATOM 2681 C C . GLU A 1 335 ? -27.938 -5.941 -20.578 1 86.81 335 GLU A C 1
ATOM 2683 O O . GLU A 1 335 ? -28.422 -5.953 -21.703 1 86.81 335 GLU A O 1
ATOM 2688 N N . GLY A 1 336 ? -28 -4.902 -19.828 1 85.56 336 GLY A N 1
ATOM 2689 C CA . GLY A 1 336 ? -28.484 -3.613 -20.297 1 85.56 336 GLY A CA 1
ATOM 2690 C C . GLY A 1 336 ? -29.938 -3.355 -19.938 1 85.56 336 GLY A C 1
ATOM 2691 O O . GLY A 1 336 ? -30.406 -2.225 -20.047 1 85.56 336 GLY A O 1
ATOM 2692 N N . GLU A 1 337 ? -30.625 -4.348 -19.453 1 90.38 337 GLU A N 1
ATOM 2693 C CA . GLU A 1 337 ? -32.031 -4.23 -19.125 1 90.38 337 GLU A CA 1
ATOM 2694 C C . GLU A 1 337 ? -32.25 -3.775 -17.688 1 90.38 337 GLU A C 1
ATOM 2696 O O . GLU A 1 337 ? -31.406 -4.02 -16.828 1 90.38 337 GLU A O 1
ATOM 2701 N N . SER A 1 338 ? -33.406 -3.102 -17.469 1 92.94 338 SER A N 1
ATOM 2702 C CA . SER A 1 338 ? -33.75 -2.633 -16.125 1 92.94 338 SER A CA 1
ATOM 2703 C C . SER A 1 338 ? -35.219 -2.926 -15.812 1 92.94 338 SER A C 1
ATOM 2705 O O . SER A 1 338 ? -36.031 -3.043 -16.719 1 92.94 338 SER A O 1
ATOM 2707 N N . SER A 1 339 ? -35.469 -3.191 -14.617 1 93.56 339 SER A N 1
ATOM 2708 C CA . SER A 1 339 ? -36.812 -3.355 -14.086 1 93.56 339 SER A CA 1
ATOM 2709 C C . SER A 1 339 ? -37.031 -2.434 -12.891 1 93.56 339 SER A C 1
ATOM 2711 O O . SER A 1 339 ? -36.125 -2.23 -12.07 1 93.56 339 SER A O 1
ATOM 2713 N N . GLU A 1 340 ? -38.281 -1.886 -12.812 1 95.06 340 GLU A N 1
ATOM 2714 C CA . GLU A 1 340 ? -38.594 -0.926 -11.758 1 95.06 340 GLU A CA 1
ATOM 2715 C C . GLU A 1 340 ? -39.906 -1.276 -11.055 1 95.06 340 GLU A C 1
ATOM 2717 O O . GLU A 1 340 ? -40.844 -1.736 -11.703 1 95.06 340 GLU A O 1
ATOM 2722 N N . MET A 1 341 ? -39.906 -1.156 -9.859 1 95.31 341 MET A N 1
ATOM 2723 C CA . MET A 1 341 ? -41.094 -1.245 -9.023 1 95.31 341 MET A CA 1
ATOM 2724 C C . MET A 1 341 ? -41.125 -0.114 -8 1 95.31 341 MET A C 1
ATOM 2726 O O . MET A 1 341 ? -40.062 0.385 -7.586 1 95.31 341 MET A O 1
ATOM 2730 N N . CYS A 1 342 ? -42.281 0.326 -7.672 1 95 342 CYS A N 1
ATOM 2731 C CA . CYS A 1 342 ? -42.344 1.441 -6.734 1 95 342 CYS A CA 1
ATOM 2732 C C . CYS A 1 342 ? -43.562 1.337 -5.82 1 95 342 CYS A C 1
ATOM 2734 O O . CYS A 1 342 ? -44.469 0.543 -6.074 1 95 342 CYS A O 1
ATOM 2736 N N . ASN A 1 343 ? -43.438 1.928 -4.758 1 92.5 343 ASN A N 1
ATOM 2737 C CA . ASN A 1 343 ? -44.594 2.299 -3.947 1 92.5 343 ASN A CA 1
ATOM 2738 C C . ASN A 1 343 ? -44.781 3.814 -3.893 1 92.5 343 ASN A C 1
ATOM 2740 O O . ASN A 1 343 ? -44.344 4.531 -4.793 1 92.5 343 ASN A O 1
ATOM 2744 N N . ASP A 1 344 ? -45.438 4.301 -2.904 1 90.25 344 ASP A N 1
ATOM 2745 C CA . ASP A 1 344 ? -45.75 5.727 -2.883 1 90.25 344 ASP A CA 1
ATOM 2746 C C . ASP A 1 344 ? -44.531 6.562 -2.533 1 90.25 344 ASP A C 1
ATOM 2748 O O . ASP A 1 344 ? -44.438 7.73 -2.916 1 90.25 344 ASP A O 1
ATOM 2752 N N . GLN A 1 345 ? -43.625 5.867 -1.889 1 94.75 345 GLN A N 1
ATOM 2753 C CA . GLN A 1 345 ? -42.531 6.672 -1.357 1 94.75 345 GLN A CA 1
ATOM 2754 C C . GLN A 1 345 ? -41.188 6.203 -1.91 1 94.75 345 GLN A C 1
ATOM 2756 O O . GLN A 1 345 ? -40.219 6.957 -1.904 1 94.75 345 GLN A O 1
ATOM 2761 N N . LEU A 1 346 ? -41.156 4.949 -2.389 1 96.69 346 LEU A N 1
ATOM 2762 C CA . LEU A 1 346 ? -39.875 4.359 -2.742 1 96.69 346 LEU A CA 1
ATOM 2763 C C . LEU A 1 346 ? -39.875 3.826 -4.172 1 96.69 346 LEU A C 1
ATOM 2765 O O . LEU A 1 346 ? -40.906 3.338 -4.637 1 96.69 346 LEU A O 1
ATOM 2769 N N . LEU A 1 347 ? -38.781 3.982 -4.828 1 97.19 347 LEU A N 1
ATOM 2770 C CA . LEU A 1 347 ? -38.562 3.354 -6.125 1 97.19 347 LEU A CA 1
ATOM 2771 C C . LEU A 1 347 ? -37.469 2.295 -6.031 1 97.19 347 LEU A C 1
ATOM 2773 O O . LEU A 1 347 ? -36.375 2.568 -5.531 1 97.19 347 LEU A O 1
ATOM 2777 N N . PHE A 1 348 ? -37.781 1.103 -6.414 1 96.44 348 PHE A N 1
ATOM 2778 C CA . PHE A 1 348 ? -36.844 -0.017 -6.488 1 96.44 348 PHE A CA 1
ATOM 2779 C C . PHE A 1 348 ? -36.438 -0.297 -7.938 1 96.44 348 PHE A C 1
ATOM 2781 O O . PHE A 1 348 ? -37.312 -0.487 -8.797 1 96.44 348 PHE A O 1
ATOM 2788 N N . VAL A 1 349 ? -35.156 -0.25 -8.227 1 96.25 349 VAL A N 1
ATOM 2789 C CA . VAL A 1 349 ? -34.688 -0.433 -9.586 1 96.25 349 VAL A CA 1
ATOM 2790 C C . VAL A 1 349 ? -33.719 -1.616 -9.641 1 96.25 349 VAL A C 1
ATOM 2792 O O . VAL A 1 349 ? -32.781 -1.7 -8.836 1 96.25 349 VAL A O 1
ATOM 2795 N N . ARG A 1 350 ? -33.906 -2.521 -10.531 1 95.31 350 ARG A N 1
ATOM 2796 C CA . ARG A 1 350 ? -33 -3.604 -10.875 1 95.31 350 ARG A CA 1
ATOM 2797 C C . ARG A 1 350 ? -32.375 -3.383 -12.25 1 95.31 350 ARG A C 1
ATOM 2799 O O . ARG A 1 350 ? -33.094 -3.162 -13.234 1 95.31 350 ARG A O 1
ATOM 2806 N N . TRP A 1 351 ? -31.062 -3.395 -12.273 1 94.31 351 TRP A N 1
ATOM 2807 C CA . TRP A 1 351 ? -30.359 -3.143 -13.531 1 94.31 351 TRP A CA 1
ATOM 2808 C C . TRP A 1 351 ? -29.25 -4.16 -13.742 1 94.31 351 TRP A C 1
ATOM 2810 O O . TRP A 1 351 ? -28.469 -4.43 -12.82 1 94.31 351 TRP A O 1
ATOM 2820 N N . LYS A 1 352 ? -29.219 -4.734 -14.953 1 92.44 352 LYS A N 1
ATOM 2821 C CA . LYS A 1 352 ? -28.188 -5.727 -15.266 1 92.44 352 LYS A CA 1
ATOM 2822 C C . LYS A 1 352 ? -27.109 -5.141 -16.188 1 92.44 352 LYS A C 1
ATOM 2824 O O . LYS A 1 352 ? -27.375 -4.863 -17.359 1 92.44 352 LYS A O 1
ATOM 2829 N N . ASP A 1 353 ? -25.969 -4.898 -15.664 1 86.12 353 ASP A N 1
ATOM 2830 C CA . ASP A 1 353 ? -24.781 -4.633 -16.469 1 86.12 353 ASP A CA 1
ATOM 2831 C C . ASP A 1 353 ? -23.984 -5.91 -16.688 1 86.12 353 ASP A C 1
ATOM 2833 O O . ASP A 1 353 ? -24.5 -6.902 -17.203 1 86.12 353 ASP A O 1
ATOM 2837 N N . LYS A 1 354 ? -22.734 -5.992 -16.266 1 77.38 354 LYS A N 1
ATOM 2838 C CA . LYS A 1 354 ? -22.047 -7.277 -16.156 1 77.38 354 LYS A CA 1
ATOM 2839 C C . LYS A 1 354 ? -22.562 -8.086 -14.977 1 77.38 354 LYS A C 1
ATOM 2841 O O . LYS A 1 354 ? -22.703 -9.305 -15.062 1 77.38 354 LYS A O 1
ATOM 2846 N N . ARG A 1 355 ? -22.984 -7.285 -14.016 1 86.44 355 ARG A N 1
ATOM 2847 C CA . ARG A 1 355 ? -23.625 -7.816 -12.82 1 86.44 355 ARG A CA 1
ATOM 2848 C C . ARG A 1 355 ? -24.938 -7.09 -12.531 1 86.44 355 ARG A C 1
ATOM 2850 O O . ARG A 1 355 ? -25.188 -6.012 -13.07 1 86.44 355 ARG A O 1
ATOM 2857 N N . GLU A 1 356 ? -25.656 -7.695 -11.766 1 91.12 356 GLU A N 1
ATOM 2858 C CA . GLU A 1 356 ? -26.922 -7.09 -11.398 1 91.12 356 GLU A CA 1
ATOM 2859 C C . GLU A 1 356 ? -26.75 -6.066 -10.273 1 91.12 356 GLU A C 1
ATOM 2861 O O . GLU A 1 356 ? -26.031 -6.324 -9.305 1 91.12 356 GLU A O 1
ATOM 2866 N N . VAL A 1 357 ? -27.312 -4.938 -10.469 1 94 357 VAL A N 1
ATOM 2867 C CA . VAL A 1 357 ? -27.281 -3.869 -9.469 1 94 357 VAL A CA 1
ATOM 2868 C C . VAL A 1 357 ? -28.703 -3.539 -9.016 1 94 357 VAL A C 1
ATOM 2870 O O . VAL A 1 357 ? -29.578 -3.285 -9.836 1 94 357 VAL A O 1
ATOM 2873 N N . LEU A 1 358 ? -28.938 -3.549 -7.734 1 95.81 358 LEU A N 1
ATOM 2874 C CA . LEU A 1 358 ? -30.234 -3.188 -7.145 1 95.81 358 LEU A CA 1
ATOM 2875 C C . LEU A 1 358 ? -30.141 -1.828 -6.457 1 95.81 358 LEU A C 1
ATOM 2877 O O . LEU A 1 358 ? -29.219 -1.577 -5.68 1 95.81 358 LEU A O 1
ATOM 2881 N N . MET A 1 359 ? -31.109 -0.983 -6.762 1 96.94 359 MET A N 1
ATOM 2882 C CA . MET A 1 359 ? -31.094 0.374 -6.219 1 96.94 359 MET A CA 1
ATOM 2883 C C . MET A 1 359 ? -32.406 0.68 -5.504 1 96.94 359 MET A C 1
ATOM 2885 O O . MET A 1 359 ? -33.469 0.173 -5.887 1 96.94 359 MET A O 1
ATOM 2889 N N . LEU A 1 360 ? -32.312 1.452 -4.504 1 97.06 360 LEU A N 1
ATOM 2890 C CA . LEU A 1 360 ? -33.469 2.066 -3.82 1 97.06 360 LEU A CA 1
ATOM 2891 C C . LEU A 1 360 ? -33.312 3.584 -3.775 1 97.06 360 LEU A C 1
ATOM 2893 O O . LEU A 1 360 ? -32.219 4.098 -3.477 1 97.06 360 LEU A O 1
ATOM 2897 N N . THR A 1 361 ? -34.344 4.309 -4.145 1 97.88 361 THR A N 1
ATOM 2898 C CA . THR A 1 361 ? -34.219 5.762 -4.141 1 97.88 361 THR A CA 1
ATOM 2899 C C . THR A 1 361 ? -35.562 6.422 -3.816 1 97.88 361 THR A C 1
ATOM 2901 O O . THR A 1 361 ? -36.625 5.859 -4.098 1 97.88 361 THR A O 1
ATOM 2904 N N . THR A 1 362 ? -35.531 7.492 -3.131 1 97.94 362 THR A N 1
ATOM 2905 C CA . THR A 1 362 ? -36.688 8.344 -2.895 1 97.94 362 THR A CA 1
ATOM 2906 C C . THR A 1 362 ? -36.594 9.648 -3.682 1 97.94 362 THR A C 1
ATOM 2908 O O . THR A 1 362 ? -37.469 10.5 -3.615 1 97.94 362 THR A O 1
ATOM 2911 N N . LYS A 1 363 ? -35.5 9.781 -4.434 1 97.06 363 LYS A N 1
ATOM 2912 C CA . LYS A 1 363 ? -35.156 11.07 -5.031 1 97.06 363 LYS A CA 1
ATOM 2913 C C . LYS A 1 363 ? -35.438 11.062 -6.535 1 97.06 363 LYS A C 1
ATOM 2915 O O . LYS A 1 363 ? -35.781 12.094 -7.113 1 97.06 363 LYS A O 1
ATOM 2920 N N . HIS A 1 364 ? -35.344 9.961 -7.172 1 96.19 364 HIS A N 1
ATOM 2921 C CA . HIS A 1 364 ? -35.281 9.93 -8.625 1 96.19 364 HIS A CA 1
ATOM 2922 C C . HIS A 1 364 ? -36.5 9.266 -9.234 1 96.19 364 HIS A C 1
ATOM 2924 O O . HIS A 1 364 ? -37.062 8.344 -8.641 1 96.19 364 HIS A O 1
ATOM 2930 N N . LYS A 1 365 ? -36.75 9.742 -10.43 1 94.88 365 LYS A N 1
ATOM 2931 C CA . LYS A 1 365 ? -37.75 9.062 -11.234 1 94.88 365 LYS A CA 1
ATOM 2932 C C . LYS A 1 365 ? -37.156 7.867 -11.969 1 94.88 365 LYS A C 1
ATOM 2934 O O . LYS A 1 365 ? -35.938 7.75 -12.078 1 94.88 365 LYS A O 1
ATOM 2939 N N . GLY A 1 366 ? -38.062 7.055 -12.398 1 93.69 366 GLY A N 1
ATOM 2940 C CA . GLY A 1 366 ? -37.594 5.934 -13.195 1 93.69 366 GLY A CA 1
ATOM 2941 C C . GLY A 1 366 ? -37.125 6.34 -14.586 1 93.69 366 GLY A C 1
ATOM 2942 O O . GLY A 1 366 ? -37.344 7.48 -15.008 1 93.69 366 GLY A O 1
ATOM 2943 N N . GLY A 1 367 ? -36.406 5.418 -15.219 1 92.69 367 GLY A N 1
ATOM 2944 C CA . GLY A 1 367 ? -35.969 5.68 -16.594 1 92.69 367 GLY A CA 1
ATOM 2945 C C . GLY A 1 367 ? -34.469 5.508 -16.797 1 92.69 367 GLY A C 1
ATOM 2946 O O . GLY A 1 367 ? -33.719 5.402 -15.836 1 92.69 367 GLY A O 1
ATOM 2947 N N . MET A 1 368 ? -34.156 5.457 -18 1 93.56 368 MET A N 1
ATOM 2948 C CA . MET A 1 368 ? -32.781 5.262 -18.422 1 93.56 368 MET A CA 1
ATOM 2949 C C . MET A 1 368 ? -32.188 6.543 -19.016 1 93.56 368 MET A C 1
ATOM 2951 O O . MET A 1 368 ? -32.938 7.324 -19.625 1 93.56 368 MET A O 1
ATOM 2955 N N . VAL A 1 369 ? -30.938 6.754 -18.75 1 93.25 369 VAL A N 1
ATOM 2956 C CA . VAL A 1 369 ? -30.25 7.906 -19.312 1 93.25 369 VAL A CA 1
ATOM 2957 C C . VAL A 1 369 ? -28.969 7.453 -20 1 93.25 369 VAL A C 1
ATOM 2959 O O . VAL A 1 369 ? -28.469 6.348 -19.75 1 93.25 369 VAL A O 1
ATOM 2962 N N . GLU A 1 370 ? -28.391 8.312 -20.812 1 89.19 370 GLU A N 1
ATOM 2963 C CA . GLU A 1 370 ? -27.156 8.008 -21.5 1 89.19 370 GLU A CA 1
ATOM 2964 C C . GLU A 1 370 ? -25.953 8.102 -20.562 1 89.19 370 GLU A C 1
ATOM 2966 O O . GLU A 1 370 ? -25.844 9.055 -19.781 1 89.19 370 GLU A O 1
ATOM 2971 N N . SER A 1 371 ? -25.219 7.156 -20.562 1 83.31 371 SER A N 1
ATOM 2972 C CA . SER A 1 371 ? -24.062 7.117 -19.672 1 83.31 371 SER A CA 1
ATOM 2973 C C . SER A 1 371 ? -22.906 7.957 -20.219 1 83.31 371 SER A C 1
ATOM 2975 O O . SER A 1 371 ? -21.984 8.312 -19.5 1 83.31 371 SER A O 1
ATOM 2977 N N . GLY A 1 372 ? -22.922 8.352 -21.438 1 79.06 372 GLY A N 1
ATOM 2978 C CA . GLY A 1 372 ? -21.797 9.023 -22.078 1 79.06 372 GLY A CA 1
ATOM 2979 C C . GLY A 1 372 ? -20.781 8.055 -22.672 1 79.06 372 GLY A C 1
ATOM 2980 O O . GLY A 1 372 ? -19.875 8.477 -23.391 1 79.06 372 GLY A O 1
ATOM 2981 N N . LYS A 1 373 ? -20.859 6.773 -22.312 1 78.62 373 LYS A N 1
ATOM 2982 C CA . LYS A 1 373 ? -19.969 5.758 -22.859 1 78.62 373 LYS A CA 1
ATOM 2983 C C . LYS A 1 373 ? -20.625 5.039 -24.047 1 78.62 373 LYS A C 1
ATOM 2985 O O . LYS A 1 373 ? -21.844 4.961 -24.125 1 78.62 373 LYS A O 1
ATOM 2990 N N . VAL A 1 374 ? -19.719 4.695 -24.984 1 77.94 374 VAL A N 1
ATOM 2991 C CA . VAL A 1 374 ? -20.203 4.027 -26.188 1 77.94 374 VAL A CA 1
ATOM 2992 C C . VAL A 1 374 ? -19.75 2.568 -26.188 1 77.94 374 VAL A C 1
ATOM 2994 O O . VAL A 1 374 ? -18.625 2.258 -25.781 1 77.94 374 VAL A O 1
ATOM 2997 N N . ASP A 1 375 ? -20.641 1.748 -26.328 1 71.38 375 ASP A N 1
ATOM 2998 C CA . ASP A 1 375 ? -20.281 0.353 -26.531 1 71.38 375 ASP A CA 1
ATOM 2999 C C . ASP A 1 375 ? -19.328 0.216 -27.734 1 71.38 375 ASP A C 1
ATOM 3001 O O . ASP A 1 375 ? -19.672 0.59 -28.844 1 71.38 375 ASP A O 1
ATOM 3005 N N . LYS A 1 376 ? -18.203 -0.249 -27.469 1 69.44 376 LYS A N 1
ATOM 3006 C CA . LYS A 1 376 ? -17.172 -0.313 -28.5 1 69.44 376 LYS A CA 1
ATOM 3007 C C . LYS A 1 376 ? -17.578 -1.245 -29.625 1 69.44 376 LYS A C 1
ATOM 3009 O O . LYS A 1 376 ? -17.188 -1.042 -30.781 1 69.44 376 LYS A O 1
ATOM 3014 N N . LYS A 1 377 ? -18.391 -2.305 -29.328 1 65 377 LYS A N 1
ATOM 3015 C CA . LYS A 1 377 ? -18.781 -3.295 -30.328 1 65 377 LYS A CA 1
ATOM 3016 C C . LYS A 1 377 ? -19.891 -2.756 -31.234 1 65 377 LYS A C 1
ATOM 3018 O O . LYS A 1 377 ? -19.812 -2.895 -32.469 1 65 377 LYS A O 1
ATOM 3023 N N . THR A 1 378 ? -20.828 -2.121 -30.594 1 74.31 378 THR A N 1
ATOM 3024 C CA . THR A 1 378 ? -22.016 -1.732 -31.344 1 74.31 378 THR A CA 1
ATOM 3025 C C . THR A 1 378 ? -21.984 -0.242 -31.672 1 74.31 378 THR A C 1
ATOM 3027 O O . THR A 1 378 ? -22.688 0.218 -32.562 1 74.31 378 THR A O 1
ATOM 3030 N N . GLY A 1 379 ? -21.047 0.499 -31.016 1 77.44 379 GLY A N 1
ATOM 3031 C CA . GLY A 1 379 ? -20.969 1.936 -31.219 1 77.44 379 GLY A CA 1
ATOM 3032 C C . GLY A 1 379 ? -22.125 2.689 -30.578 1 77.44 379 GLY A C 1
ATOM 3033 O O . GLY A 1 379 ? -22.219 3.91 -30.703 1 77.44 379 GLY A O 1
ATOM 3034 N N . GLU A 1 380 ? -23.031 1.851 -30.016 1 78.56 380 GLU A N 1
ATOM 3035 C CA . GLU A 1 380 ? -24.203 2.486 -29.422 1 78.56 380 GLU A CA 1
ATOM 3036 C C . GLU A 1 380 ? -23.906 3.014 -28.016 1 78.56 380 GLU A C 1
ATOM 3038 O O . GLU A 1 380 ? -23.016 2.486 -27.328 1 78.56 380 GLU A O 1
ATOM 3043 N N . SER A 1 381 ? -24.641 4.109 -27.75 1 83.06 381 SER A N 1
ATOM 3044 C CA . SER A 1 381 ? -24.469 4.703 -26.438 1 83.06 381 SER A CA 1
ATOM 3045 C C . SER A 1 381 ? -25.016 3.791 -25.344 1 83.06 381 SER A C 1
ATOM 3047 O O . SER A 1 381 ? -26.109 3.229 -25.484 1 83.06 381 SER A O 1
ATOM 3049 N N . ARG A 1 382 ? -24.312 3.486 -24.406 1 86.19 382 ARG A N 1
ATOM 3050 C CA . ARG A 1 382 ? -24.766 2.678 -23.281 1 86.19 382 ARG A CA 1
ATOM 3051 C C . ARG A 1 382 ? -25.703 3.473 -22.375 1 86.19 382 ARG A C 1
ATOM 3053 O O . ARG A 1 382 ? -25.438 4.641 -22.078 1 86.19 382 ARG A O 1
ATOM 3060 N N . LYS A 1 383 ? -26.859 2.889 -22.141 1 89.56 383 LYS A N 1
ATOM 3061 C CA . LYS A 1 383 ? -27.812 3.539 -21.25 1 89.56 383 LYS A CA 1
ATOM 3062 C C . LYS A 1 383 ? -27.781 2.939 -19.859 1 89.56 383 LYS A C 1
ATOM 3064 O O . LYS A 1 383 ? -27.531 1.742 -19.688 1 89.56 383 LYS A O 1
ATOM 3069 N N . ILE A 1 384 ? -27.938 3.793 -18.859 1 93.38 384 ILE A N 1
ATOM 3070 C CA . ILE A 1 384 ? -27.984 3.361 -17.469 1 93.38 384 ILE A CA 1
ATOM 3071 C C . ILE A 1 384 ? -29.156 4.035 -16.75 1 93.38 384 ILE A C 1
ATOM 3073 O O . ILE A 1 384 ? -29.594 5.121 -17.141 1 93.38 384 ILE A O 1
ATOM 3077 N N . PRO A 1 385 ? -29.75 3.391 -15.797 1 95.19 385 PRO A N 1
ATOM 3078 C CA . PRO A 1 385 ? -30.812 4.055 -15.039 1 95.19 385 PRO A CA 1
ATOM 3079 C C . PRO A 1 385 ? -30.359 5.387 -14.438 1 95.19 385 PRO A C 1
ATOM 3081 O O . PRO A 1 385 ? -29.203 5.52 -14.016 1 95.19 385 PRO A O 1
ATOM 3084 N N . LEU A 1 386 ? -31.25 6.32 -14.336 1 95.44 386 LEU A N 1
ATOM 3085 C CA . LEU A 1 386 ? -30.969 7.664 -13.852 1 95.44 386 LEU A CA 1
ATOM 3086 C C . LEU A 1 386 ? -30.359 7.617 -12.445 1 95.44 386 LEU A C 1
ATOM 3088 O O . LEU A 1 386 ? -29.375 8.297 -12.164 1 95.44 386 LEU A O 1
ATOM 3092 N N . CYS A 1 387 ? -31 6.855 -11.555 1 95.81 387 CYS A N 1
ATOM 3093 C CA . CYS A 1 387 ? -30.531 6.809 -10.18 1 95.81 387 CYS A CA 1
ATOM 3094 C C . CYS A 1 387 ? -29.125 6.23 -10.094 1 95.81 387 CYS A C 1
ATOM 3096 O O . CYS A 1 387 ? -28.344 6.625 -9.234 1 95.81 387 CYS A O 1
ATOM 3098 N N . VAL A 1 388 ? -28.766 5.301 -10.992 1 95 388 VAL A N 1
ATOM 3099 C CA . VAL A 1 388 ? -27.422 4.723 -11.023 1 95 388 VAL A CA 1
ATOM 3100 C C . VAL A 1 388 ? -26.406 5.777 -11.484 1 95 388 VAL A C 1
ATOM 3102 O O . VAL A 1 388 ? -25.312 5.879 -10.922 1 95 388 VAL A O 1
ATOM 3105 N N . SER A 1 389 ? -26.75 6.523 -12.469 1 93.69 389 SER A N 1
ATOM 3106 C CA . SER A 1 389 ? -25.891 7.586 -12.969 1 93.69 389 SER A CA 1
ATOM 3107 C C . SER A 1 389 ? -25.562 8.602 -11.875 1 93.69 389 SER A C 1
ATOM 3109 O O . SER A 1 389 ? -24.406 8.93 -11.648 1 93.69 389 SER A O 1
ATOM 3111 N N . LYS A 1 390 ? -26.609 8.992 -11.18 1 94.38 390 LYS A N 1
ATOM 3112 C CA . LYS A 1 390 ? -26.422 9.977 -10.117 1 94.38 390 LYS A CA 1
ATOM 3113 C C . LYS A 1 390 ? -25.672 9.383 -8.938 1 94.38 390 LYS A C 1
ATOM 3115 O O . LYS A 1 390 ? -24.828 10.055 -8.328 1 94.38 390 LYS A O 1
ATOM 3120 N N . TYR A 1 391 ? -25.984 8.164 -8.656 1 95.56 391 TYR A N 1
ATOM 3121 C CA . TYR A 1 391 ? -25.297 7.461 -7.578 1 95.56 391 TYR A CA 1
ATOM 3122 C C . TYR A 1 391 ? -23.797 7.406 -7.836 1 95.56 391 TYR A C 1
ATOM 3124 O O . TYR A 1 391 ? -23 7.68 -6.934 1 95.56 391 TYR A O 1
ATOM 3132 N N . ASN A 1 392 ? -23.422 7.113 -9.047 1 90.38 392 ASN A N 1
ATOM 3133 C CA . ASN A 1 392 ? -22.016 7.008 -9.406 1 90.38 392 ASN A CA 1
ATOM 3134 C C . ASN A 1 392 ? -21.297 8.352 -9.281 1 90.38 392 ASN A C 1
ATOM 3136 O O . ASN A 1 392 ? -20.109 8.398 -8.945 1 90.38 392 ASN A O 1
ATOM 3140 N N . LEU A 1 393 ? -22 9.344 -9.43 1 90.38 393 LEU A N 1
ATOM 3141 C CA . LEU A 1 393 ? -21.438 10.68 -9.359 1 90.38 393 LEU A CA 1
ATOM 3142 C C . LEU A 1 393 ? -21.25 11.109 -7.902 1 90.38 393 LEU A C 1
ATOM 3144 O O . LEU A 1 393 ? -20.328 11.867 -7.594 1 90.38 393 LEU A O 1
ATOM 3148 N N . CYS A 1 394 ? -22.078 10.57 -7.059 1 92.5 394 CYS A N 1
ATOM 3149 C CA . CYS A 1 394 ? -22.125 11.133 -5.711 1 92.5 394 CYS A CA 1
ATOM 3150 C C . CYS A 1 394 ? -21.422 10.219 -4.715 1 92.5 394 CYS A C 1
ATOM 3152 O O . CYS A 1 394 ? -21.016 10.664 -3.645 1 92.5 394 CYS A O 1
ATOM 3154 N N . MET A 1 395 ? -21.281 8.992 -5.219 1 90.44 395 MET A N 1
ATOM 3155 C CA . MET A 1 395 ? -20.594 8.055 -4.336 1 90.44 395 MET A CA 1
ATOM 3156 C C . MET A 1 395 ? -19.094 8.109 -4.555 1 90.44 395 MET A C 1
ATOM 3158 O O . MET A 1 395 ? -18.625 8.453 -5.645 1 90.44 395 MET A O 1
ATOM 3162 N N . GLY A 1 396 ? -18.203 8.094 -3.662 1 85.75 396 GLY A N 1
ATOM 3163 C CA . GLY A 1 396 ? -16.766 7.988 -3.828 1 85.75 396 GLY A CA 1
ATOM 3164 C C . GLY A 1 396 ? -15.984 8.977 -2.982 1 85.75 396 GLY A C 1
ATOM 3165 O O . GLY A 1 396 ? -14.758 8.93 -2.926 1 85.75 396 GLY A O 1
ATOM 3166 N N . ALA A 1 397 ? -16.781 9.828 -2.379 1 81.94 397 ALA A N 1
ATOM 3167 C CA . ALA A 1 397 ? -16.109 10.852 -1.585 1 81.94 397 ALA A CA 1
ATOM 3168 C C . ALA A 1 397 ? -15.273 10.227 -0.471 1 81.94 397 ALA A C 1
ATOM 3170 O O . ALA A 1 397 ? -14.125 10.617 -0.254 1 81.94 397 ALA A O 1
ATOM 3171 N N . VAL A 1 398 ? -15.859 9.312 0.197 1 85.12 398 VAL A N 1
ATOM 3172 C CA . VAL A 1 398 ? -15.172 8.68 1.313 1 85.12 398 VAL A CA 1
ATOM 3173 C C . VAL A 1 398 ? -13.977 7.879 0.797 1 85.12 398 VAL A C 1
ATOM 3175 O O . VAL A 1 398 ? -12.906 7.875 1.416 1 85.12 398 VAL A O 1
ATOM 3178 N N . ASP A 1 399 ? -14.164 7.27 -0.288 1 84.56 399 ASP A N 1
ATOM 3179 C CA . ASP A 1 399 ? -13.062 6.531 -0.891 1 84.56 399 ASP A CA 1
ATOM 3180 C C . ASP A 1 399 ? -11.906 7.465 -1.254 1 84.56 399 ASP A C 1
ATOM 3182 O O . ASP A 1 399 ? -10.742 7.098 -1.118 1 84.56 399 ASP A O 1
ATOM 3186 N N . LYS A 1 400 ? -12.281 8.562 -1.723 1 87.44 400 LYS A N 1
ATOM 3187 C CA . LYS A 1 400 ? -11.25 9.547 -2.043 1 87.44 400 LYS A CA 1
ATOM 3188 C C . LYS A 1 400 ? -10.508 9.992 -0.789 1 87.44 400 LYS A C 1
ATOM 3190 O O . LYS A 1 400 ? -9.289 10.156 -0.812 1 87.44 400 LYS A O 1
ATOM 3195 N N . VAL A 1 401 ? -11.258 10.148 0.227 1 87.25 401 VAL A N 1
ATOM 3196 C CA . VAL A 1 401 ? -10.656 10.5 1.511 1 87.25 401 VAL A CA 1
ATOM 3197 C C . VAL A 1 401 ? -9.664 9.422 1.93 1 87.25 401 VAL A C 1
ATOM 3199 O O . VAL A 1 401 ? -8.516 9.719 2.268 1 87.25 401 VAL A O 1
ATOM 3202 N N . ASP A 1 402 ? -10.047 8.219 1.855 1 84.44 402 ASP A N 1
ATOM 3203 C CA . ASP A 1 402 ? -9.203 7.098 2.25 1 84.44 402 ASP A CA 1
ATOM 3204 C C . ASP A 1 402 ? -7.941 7.023 1.387 1 84.44 402 ASP A C 1
ATOM 3206 O O . ASP A 1 402 ? -6.848 6.762 1.895 1 84.44 402 ASP A O 1
ATOM 3210 N N . MET A 1 403 ? -8.219 7.266 0.198 1 82.19 403 MET A N 1
ATOM 3211 C CA . MET A 1 403 ? -7.094 7.203 -0.734 1 82.19 403 MET A CA 1
ATOM 3212 C C . MET A 1 403 ? -6.051 8.266 -0.406 1 82.19 403 MET A C 1
ATOM 3214 O O . MET A 1 403 ? -4.859 7.969 -0.311 1 82.19 403 MET A O 1
ATOM 3218 N N . VAL A 1 404 ? -6.48 9.438 -0.209 1 84.56 404 VAL A N 1
ATOM 3219 C CA . VAL A 1 404 ? -5.57 10.547 0.031 1 84.56 404 VAL A CA 1
ATOM 3220 C C . VAL A 1 404 ? -4.836 10.344 1.355 1 84.56 404 VAL A C 1
ATOM 3222 O O . VAL A 1 404 ? -3.615 10.508 1.43 1 84.56 404 VAL A O 1
ATOM 3225 N N . VAL A 1 405 ? -5.574 9.945 2.277 1 85.5 405 VAL A N 1
ATOM 3226 C CA . VAL A 1 405 ? -4.996 9.766 3.604 1 85.5 405 VAL A CA 1
ATOM 3227 C C . VAL A 1 405 ? -4.008 8.609 3.588 1 85.5 405 VAL A C 1
ATOM 3229 O O . VAL A 1 405 ? -2.969 8.656 4.254 1 85.5 405 VAL A O 1
ATOM 3232 N N . THR A 1 406 ? -4.285 7.656 2.865 1 79.31 406 THR A N 1
ATOM 3233 C CA . THR A 1 406 ? -3.41 6.492 2.797 1 79.31 406 THR A CA 1
ATOM 3234 C C . THR A 1 406 ? -2.117 6.828 2.059 1 79.31 406 THR A C 1
ATOM 3236 O O . THR A 1 406 ? -1.031 6.426 2.482 1 79.31 406 THR A O 1
ATOM 3239 N N . VAL A 1 407 ? -2.238 7.535 1.024 1 75.38 407 VAL A N 1
ATOM 3240 C CA . VAL A 1 407 ? -1.097 7.809 0.158 1 75.38 407 VAL A CA 1
ATOM 3241 C C . VAL A 1 407 ? -0.224 8.891 0.781 1 75.38 407 VAL A C 1
ATOM 3243 O O . VAL A 1 407 ? 1.006 8.812 0.736 1 75.38 407 VAL A O 1
ATOM 3246 N N . THR A 1 408 ? -0.812 9.805 1.399 1 75.38 408 THR A N 1
ATOM 3247 C CA . THR A 1 408 ? -0.072 10.984 1.816 1 75.38 408 THR A CA 1
ATOM 3248 C C . THR A 1 408 ? 0.002 11.07 3.338 1 75.38 408 THR A C 1
ATOM 3250 O O . THR A 1 408 ? 0.664 11.953 3.885 1 75.38 408 THR A O 1
ATOM 3253 N N . GLY A 1 409 ? -0.538 10.188 3.951 1 78 409 GLY A N 1
ATOM 3254 C CA . GLY A 1 409 ? -0.695 10.312 5.391 1 78 409 GLY A CA 1
ATOM 3255 C C . GLY A 1 409 ? 0.581 10.016 6.16 1 78 409 GLY A C 1
ATOM 3256 O O . GLY A 1 409 ? 1.626 9.758 5.559 1 78 409 GLY A O 1
ATOM 3257 N N . THR A 1 410 ? 0.418 10.219 7.438 1 80.38 410 THR A N 1
ATOM 3258 C CA . THR A 1 410 ? 1.502 10.039 8.398 1 80.38 410 THR A CA 1
ATOM 3259 C C . THR A 1 410 ? 2.025 8.609 8.375 1 80.38 410 THR A C 1
ATOM 3261 O O . THR A 1 410 ? 1.254 7.664 8.188 1 80.38 410 THR A O 1
ATOM 3264 N N . VAL A 1 411 ? 3.326 8.602 8.484 1 74.44 411 VAL A N 1
ATOM 3265 C CA . VAL A 1 411 ? 3.996 7.305 8.5 1 74.44 411 VAL A CA 1
ATOM 3266 C C . VAL A 1 411 ? 3.861 6.672 9.883 1 74.44 411 VAL A C 1
ATOM 3268 O O . VAL A 1 411 ? 4.273 7.262 10.883 1 74.44 411 VAL A O 1
ATOM 3271 N N . THR A 1 412 ? 3.086 5.617 9.938 1 73.81 412 THR A N 1
ATOM 3272 C CA . THR A 1 412 ? 2.93 4.945 11.227 1 73.81 412 THR A CA 1
ATOM 3273 C C . THR A 1 412 ? 3.621 3.588 11.211 1 73.81 412 THR A C 1
ATOM 3275 O O . THR A 1 412 ? 3.662 2.914 10.18 1 73.81 412 THR A O 1
ATOM 3278 N N . ARG A 1 413 ? 4.195 3.371 12.266 1 70.44 413 ARG A N 1
ATOM 3279 C CA . ARG A 1 413 ? 4.863 2.084 12.438 1 70.44 413 ARG A CA 1
ATOM 3280 C C . ARG A 1 413 ? 3.844 0.963 12.625 1 70.44 413 ARG A C 1
ATOM 3282 O O . ARG A 1 413 ? 2.758 1.19 13.164 1 70.44 413 ARG A O 1
ATOM 3289 N N . LYS A 1 414 ? 4.277 -0.169 12.312 1 68.12 414 LYS A N 1
ATOM 3290 C CA . LYS A 1 414 ? 3.438 -1.355 12.445 1 68.12 414 LYS A CA 1
ATOM 3291 C C . LYS A 1 414 ? 3.156 -1.668 13.906 1 68.12 414 LYS A C 1
ATOM 3293 O O . LYS A 1 414 ? 2.047 -2.074 14.266 1 68.12 414 LYS A O 1
ATOM 3298 N N . SER A 1 415 ? 4.078 -1.418 14.789 1 69.88 415 SER A N 1
ATOM 3299 C CA . SER A 1 415 ? 3.979 -1.858 16.188 1 69.88 415 SER A CA 1
ATOM 3300 C C . SER A 1 415 ? 3.312 -0.797 17.047 1 69.88 415 SER A C 1
ATOM 3302 O O . SER A 1 415 ? 3.188 -0.972 18.266 1 69.88 415 SER A O 1
ATOM 3304 N N . MET A 1 416 ? 2.797 0.145 16.422 1 85.06 416 MET A N 1
ATOM 3305 C CA . MET A 1 416 ? 2.186 1.229 17.188 1 85.06 416 MET A CA 1
ATOM 3306 C C . MET A 1 416 ? 0.846 0.796 17.781 1 85.06 416 MET A C 1
ATOM 3308 O O . MET A 1 416 ? 0.088 0.071 17.125 1 85.06 416 MET A O 1
ATOM 3312 N N . LYS A 1 417 ? 0.633 1.216 19.031 1 89.56 417 LYS A N 1
ATOM 3313 C CA . LYS A 1 417 ? -0.66 0.961 19.672 1 89.56 417 LYS A CA 1
ATOM 3314 C C . LYS A 1 417 ? -1.8 1.548 18.844 1 89.56 417 LYS A C 1
ATOM 3316 O O . LYS A 1 417 ? -1.637 2.588 18.203 1 89.56 417 LYS A O 1
ATOM 3321 N N . TRP A 1 418 ? -2.953 0.96 18.938 1 91.25 418 TRP A N 1
ATOM 3322 C CA . TRP A 1 418 ? -4.055 1.299 18.047 1 91.25 418 TRP A CA 1
ATOM 3323 C C . TRP A 1 418 ? -4.508 2.738 18.266 1 91.25 418 TRP A C 1
ATOM 3325 O O . TRP A 1 418 ? -4.852 3.439 17.312 1 91.25 418 TRP A O 1
ATOM 3335 N N . TYR A 1 419 ? -4.566 3.199 19.578 1 92.81 419 TYR A N 1
ATOM 3336 C CA . TYR A 1 419 ? -5.113 4.523 19.859 1 92.81 419 TYR A CA 1
ATOM 3337 C C . TYR A 1 419 ? -4.184 5.617 19.344 1 92.81 419 TYR A C 1
ATOM 3339 O O . TYR A 1 419 ? -4.641 6.688 18.938 1 92.81 419 TYR A O 1
ATOM 3347 N N . LYS A 1 420 ? -2.867 5.414 19.344 1 93.94 420 LYS A N 1
ATOM 3348 C CA . LYS A 1 420 ? -1.929 6.359 18.75 1 93.94 420 LYS A CA 1
ATOM 3349 C C . LYS A 1 420 ? -2.076 6.395 17.234 1 93.94 420 LYS A C 1
ATOM 3351 O O . LYS A 1 420 ? -2.094 7.469 16.625 1 93.94 420 LYS A O 1
ATOM 3356 N N . LYS A 1 421 ? -2.154 5.191 16.688 1 92.94 421 LYS A N 1
ATOM 3357 C CA . LYS A 1 421 ? -2.348 5.102 15.242 1 92.94 421 LYS A CA 1
ATOM 3358 C C . LYS A 1 421 ? -3.619 5.832 14.812 1 92.94 421 LYS A C 1
ATOM 3360 O O . LYS A 1 421 ? -3.631 6.523 13.789 1 92.94 421 LYS A O 1
ATOM 3365 N N . TYR A 1 422 ? -4.652 5.633 15.555 1 94.19 422 TYR A N 1
ATOM 3366 C CA . TYR A 1 422 ? -5.918 6.285 15.234 1 94.19 422 TYR A CA 1
ATOM 3367 C C . TYR A 1 422 ? -5.809 7.797 15.391 1 94.19 422 TYR A C 1
ATOM 3369 O O . TYR A 1 422 ? -6.422 8.555 14.633 1 94.19 422 TYR A O 1
ATOM 3377 N N . PHE A 1 423 ? -5.105 8.242 16.391 1 95.62 423 PHE A N 1
ATOM 3378 C CA . PHE A 1 423 ? -4.871 9.672 16.562 1 95.62 423 PHE A CA 1
ATOM 3379 C C . PHE A 1 423 ? -4.215 10.258 15.312 1 95.62 423 PHE A C 1
ATOM 3381 O O . PHE A 1 423 ? -4.633 11.305 14.82 1 95.62 423 PHE A O 1
ATOM 3388 N N . PHE A 1 424 ? -3.186 9.641 14.859 1 95.56 424 PHE A N 1
ATOM 3389 C CA . PHE A 1 424 ? -2.502 10.141 13.672 1 95.56 424 PHE A CA 1
ATOM 3390 C C . PHE A 1 424 ? -3.426 10.109 12.461 1 95.56 424 PHE A C 1
ATOM 3392 O O . PHE A 1 424 ? -3.336 10.969 11.578 1 95.56 424 PHE A O 1
ATOM 3399 N N . HIS A 1 425 ? -4.297 9.148 12.43 1 94.75 425 HIS A N 1
ATOM 3400 C CA . HIS A 1 425 ? -5.316 9.117 11.383 1 94.75 425 HIS A CA 1
ATOM 3401 C C . HIS A 1 425 ? -6.23 10.336 11.469 1 94.75 425 HIS A C 1
ATOM 3403 O O . HIS A 1 425 ? -6.543 10.953 10.453 1 94.75 425 HIS A O 1
ATOM 3409 N N . LEU A 1 426 ? -6.648 10.594 12.641 1 96.75 426 LEU A N 1
ATOM 3410 C CA . LEU A 1 426 ? -7.477 11.773 12.852 1 96.75 426 LEU A CA 1
ATOM 3411 C C . LEU A 1 426 ? -6.73 13.039 12.445 1 96.75 426 LEU A C 1
ATOM 3413 O O . LEU A 1 426 ? -7.328 13.969 11.891 1 96.75 426 LEU A O 1
ATOM 3417 N N . LEU A 1 427 ? -5.469 13.07 12.766 1 96.56 427 LEU A N 1
ATOM 3418 C CA . LEU A 1 427 ? -4.637 14.195 12.344 1 96.56 427 LEU A CA 1
ATOM 3419 C C . LEU A 1 427 ? -4.617 14.32 10.828 1 96.56 427 LEU A C 1
ATOM 3421 O O . LEU A 1 427 ? -4.762 15.422 10.289 1 96.56 427 LEU A O 1
ATOM 3425 N N . ASP A 1 428 ? -4.465 13.227 10.156 1 96.06 428 ASP A N 1
ATOM 3426 C CA . ASP A 1 428 ? -4.445 13.211 8.695 1 96.06 428 ASP A CA 1
ATOM 3427 C C . ASP A 1 428 ? -5.773 13.711 8.133 1 96.06 428 ASP A C 1
ATOM 3429 O O . ASP A 1 428 ? -5.793 14.461 7.148 1 96.06 428 ASP A O 1
ATOM 3433 N N . ILE A 1 429 ? -6.836 13.281 8.711 1 96.75 429 ILE A N 1
ATOM 3434 C CA . ILE A 1 429 ? -8.148 13.734 8.273 1 96.75 429 ILE A CA 1
ATOM 3435 C C . ILE A 1 429 ? -8.281 15.242 8.492 1 96.75 429 ILE A C 1
ATOM 3437 O O . ILE A 1 429 ? -8.852 15.945 7.66 1 96.75 429 ILE A O 1
ATOM 3441 N N . THR A 1 430 ? -7.758 15.664 9.602 1 97.88 430 THR A N 1
ATOM 3442 C CA . THR A 1 430 ? -7.789 17.094 9.898 1 97.88 430 THR A CA 1
ATOM 3443 C C . THR A 1 430 ? -7.008 17.875 8.852 1 97.88 430 THR A C 1
ATOM 3445 O O . THR A 1 430 ? -7.469 18.922 8.383 1 97.88 430 THR A O 1
ATOM 3448 N N . ILE A 1 431 ? -5.867 17.406 8.508 1 97.31 431 ILE A N 1
ATOM 3449 C CA . ILE A 1 431 ? -5.055 18.062 7.488 1 97.31 431 ILE A CA 1
ATOM 3450 C C . ILE A 1 431 ? -5.801 18.047 6.156 1 97.31 431 ILE A C 1
ATOM 3452 O O . ILE A 1 431 ? -5.816 19.047 5.438 1 97.31 431 ILE A O 1
ATOM 3456 N N . LEU A 1 432 ? -6.422 17 5.84 1 96.62 432 LEU A N 1
ATOM 3457 C CA . LEU A 1 432 ? -7.203 16.891 4.613 1 96.62 432 LEU A CA 1
ATOM 3458 C C . LEU A 1 432 ? -8.344 17.891 4.605 1 96.62 432 LEU A C 1
ATOM 3460 O O . LEU A 1 432 ? -8.539 18.609 3.625 1 96.62 432 LEU A O 1
ATOM 3464 N N . ASN A 1 433 ? -9.102 17.891 5.676 1 97.5 433 ASN A N 1
ATOM 3465 C CA . ASN A 1 433 ? -10.188 18.859 5.785 1 97.5 433 ASN A CA 1
ATOM 3466 C C . ASN A 1 433 ? -9.68 20.297 5.633 1 97.5 433 ASN A C 1
ATOM 3468 O O . ASN A 1 433 ? -10.32 21.125 4.988 1 97.5 433 ASN A O 1
ATOM 3472 N N . SER A 1 434 ? -8.547 20.531 6.27 1 97.62 434 SER A N 1
ATOM 3473 C CA . SER A 1 434 ? -7.945 21.859 6.145 1 97.62 434 SER A CA 1
ATOM 3474 C C . SER A 1 434 ? -7.613 22.172 4.691 1 97.62 434 SER A C 1
ATOM 3476 O O . SER A 1 434 ? -7.883 23.281 4.215 1 97.62 434 SER A O 1
ATOM 3478 N N . HIS A 1 435 ? -7.059 21.281 4.027 1 96.88 435 HIS A N 1
ATOM 3479 C CA . HIS A 1 435 ? -6.711 21.391 2.615 1 96.88 435 HIS A CA 1
ATOM 3480 C C . HIS A 1 435 ? -7.945 21.656 1.763 1 96.88 435 HIS A C 1
ATOM 3482 O O . HIS A 1 435 ? -7.953 22.562 0.933 1 96.88 435 HIS A O 1
ATOM 3488 N N . LEU A 1 436 ? -8.992 20.922 1.994 1 96.69 436 LEU A N 1
ATOM 3489 C CA . LEU A 1 436 ? -10.219 21.047 1.219 1 96.69 436 LEU A CA 1
ATOM 3490 C C . LEU A 1 436 ? -10.93 22.359 1.516 1 96.69 436 LEU A C 1
ATOM 3492 O O . LEU A 1 436 ? -11.555 22.938 0.631 1 96.69 436 LEU A O 1
ATOM 3496 N N . LEU A 1 437 ? -10.828 22.781 2.768 1 97.06 437 LEU A N 1
ATOM 3497 C CA . LEU A 1 437 ? -11.367 24.094 3.121 1 97.06 437 LEU A CA 1
ATOM 3498 C C . LEU A 1 437 ? -10.68 25.203 2.338 1 97.06 437 LEU A C 1
ATOM 3500 O O . LEU A 1 437 ? -11.328 26.125 1.866 1 97.06 437 LEU A O 1
ATOM 3504 N N . GLN A 1 438 ? -9.391 25.078 2.234 1 96.38 438 GLN A N 1
ATOM 3505 C CA . GLN A 1 438 ? -8.648 26.078 1.475 1 96.38 438 GLN A CA 1
ATOM 3506 C C . GLN A 1 438 ? -9.078 26.094 0.012 1 96.38 438 GLN A C 1
ATOM 3508 O O . GLN A 1 438 ? -9.227 27.156 -0.586 1 96.38 438 GLN A O 1
ATOM 3513 N N . ILE A 1 439 ? -9.203 24.953 -0.566 1 96.25 439 ILE A N 1
ATOM 3514 C CA . ILE A 1 439 ? -9.641 24.844 -1.953 1 96.25 439 ILE A CA 1
ATOM 3515 C C . ILE A 1 439 ? -11.031 25.438 -2.111 1 96.25 439 ILE A C 1
ATOM 3517 O O . ILE A 1 439 ? -11.297 26.156 -3.074 1 96.25 439 ILE A O 1
ATOM 3521 N N . THR A 1 440 ? -11.891 25.172 -1.184 1 95.44 440 THR A N 1
ATOM 3522 C CA . THR A 1 440 ? -13.266 25.656 -1.229 1 95.44 440 THR A CA 1
ATOM 3523 C C . THR A 1 440 ? -13.289 27.188 -1.105 1 95.44 440 THR A C 1
ATOM 3525 O O . THR A 1 440 ? -14.062 27.859 -1.794 1 95.44 440 THR A O 1
ATOM 3528 N N . ALA A 1 441 ? -12.5 27.688 -0.257 1 95.38 441 ALA A N 1
ATOM 3529 C CA . ALA A 1 441 ? -12.461 29.125 -0.012 1 95.38 441 ALA A CA 1
ATOM 3530 C C . ALA A 1 441 ? -11.82 29.859 -1.184 1 95.38 441 ALA A C 1
ATOM 3532 O O . ALA A 1 441 ? -12.289 30.938 -1.577 1 95.38 441 ALA A O 1
ATOM 3533 N N . SER A 1 442 ? -10.781 29.344 -1.779 1 94 442 SER A N 1
ATOM 3534 C CA . SER A 1 442 ? -10.008 30.031 -2.801 1 94 442 SER A CA 1
ATOM 3535 C C . SER A 1 442 ? -10.523 29.719 -4.199 1 94 442 SER A C 1
ATOM 3537 O O . SER A 1 442 ? -10.32 30.5 -5.133 1 94 442 SER A O 1
ATOM 3539 N N . GLY A 1 443 ? -11.078 28.547 -4.379 1 92.88 443 GLY A N 1
ATOM 3540 C CA . GLY A 1 443 ? -11.508 28.094 -5.695 1 92.88 443 GLY A CA 1
ATOM 3541 C C . GLY A 1 443 ? -10.375 27.562 -6.551 1 92.88 443 GLY A C 1
ATOM 3542 O O . GLY A 1 443 ? -10.578 27.203 -7.707 1 92.88 443 GLY A O 1
ATOM 3543 N N . LYS A 1 444 ? -9.203 27.531 -5.965 1 93 444 LYS A N 1
ATOM 3544 C CA . LYS A 1 444 ? -8.031 27.078 -6.711 1 93 444 LYS A CA 1
ATOM 3545 C C . LYS A 1 444 ? -7.633 25.656 -6.305 1 93 444 LYS A C 1
ATOM 3547 O O . LYS A 1 444 ? -7.605 25.344 -5.117 1 93 444 LYS A O 1
ATOM 3552 N N . LYS A 1 445 ? -7.359 24.922 -7.301 1 92.19 445 LYS A N 1
ATOM 3553 C CA . LYS A 1 445 ? -6.93 23.562 -7.039 1 92.19 445 LYS A CA 1
ATOM 3554 C C . LYS A 1 445 ? -5.48 23.516 -6.566 1 92.19 445 LYS A C 1
ATOM 3556 O O . LYS A 1 445 ? -4.637 24.266 -7.059 1 92.19 445 LYS A O 1
ATOM 3561 N N . ARG A 1 446 ? -5.25 22.734 -5.543 1 92 446 ARG A N 1
ATOM 3562 C CA . ARG A 1 446 ? -3.938 22.547 -4.93 1 92 446 ARG A CA 1
ATOM 3563 C C . ARG A 1 446 ? -3.779 21.125 -4.402 1 92 446 ARG A C 1
ATOM 3565 O O . ARG A 1 446 ? -4.734 20.531 -3.889 1 92 446 ARG A O 1
ATOM 3572 N N . SER A 1 447 ? -2.561 20.531 -4.531 1 90.88 447 SER A N 1
ATOM 3573 C CA . SER A 1 447 ? -2.352 19.188 -3.996 1 90.88 447 SER A CA 1
ATOM 3574 C C . SER A 1 447 ? -2.217 19.203 -2.477 1 90.88 447 SER A C 1
ATOM 3576 O O . SER A 1 447 ? -1.89 20.25 -1.895 1 90.88 447 SER A O 1
ATOM 3578 N N . MET A 1 448 ? -2.469 18.109 -1.895 1 91.88 448 MET A N 1
ATOM 3579 C CA . MET A 1 448 ? -2.344 17.969 -0.447 1 91.88 448 MET A CA 1
ATOM 3580 C C . MET A 1 448 ? -0.908 18.219 0.004 1 91.88 448 MET A C 1
ATOM 3582 O O . MET A 1 448 ? -0.68 18.844 1.041 1 91.88 448 MET A O 1
ATOM 3586 N N . ALA A 1 449 ? 0.025 17.719 -0.748 1 90.38 449 ALA A N 1
ATOM 3587 C CA . ALA A 1 449 ? 1.438 17.906 -0.427 1 90.38 449 ALA A CA 1
ATOM 3588 C C . ALA A 1 449 ? 1.812 19.391 -0.431 1 90.38 449 ALA A C 1
ATOM 3590 O O . ALA A 1 449 ? 2.553 19.859 0.44 1 90.38 449 ALA A O 1
ATOM 3591 N N . ASP A 1 450 ? 1.267 20.141 -1.387 1 92.31 450 ASP A N 1
ATOM 3592 C CA . ASP A 1 450 ? 1.557 21.562 -1.52 1 92.31 450 ASP A CA 1
ATOM 3593 C C . ASP A 1 450 ? 0.904 22.375 -0.395 1 92.31 450 ASP A C 1
ATOM 3595 O O . ASP A 1 450 ? 1.324 23.484 -0.099 1 92.31 450 ASP A O 1
ATOM 3599 N N . PHE A 1 451 ? -0.133 21.875 0.11 1 95.94 451 PHE A N 1
ATOM 3600 C CA . PHE A 1 451 ? -0.769 22.5 1.261 1 95.94 451 PHE A CA 1
ATOM 3601 C C . PHE A 1 451 ? -0.008 22.188 2.543 1 95.94 451 PHE A C 1
ATOM 3603 O O . PHE A 1 451 ? 0.212 23.062 3.375 1 95.94 451 PHE A O 1
ATOM 3610 N N . ARG A 1 452 ? 0.381 20.969 2.719 1 95.56 452 ARG A N 1
ATOM 3611 C CA . ARG A 1 452 ? 0.964 20.469 3.961 1 95.56 452 ARG A CA 1
ATOM 3612 C C . ARG A 1 452 ? 2.338 21.078 4.203 1 95.56 452 ARG A C 1
ATOM 3614 O O . ARG A 1 452 ? 2.691 21.391 5.344 1 95.56 452 ARG A O 1
ATOM 3621 N N . LEU A 1 453 ? 3.15 21.234 3.178 1 94.94 453 LEU A N 1
ATOM 3622 C CA . LEU A 1 453 ? 4.516 21.719 3.355 1 94.94 453 LEU A CA 1
ATOM 3623 C C . LEU A 1 453 ? 4.523 23.141 3.92 1 94.94 453 LEU A C 1
ATOM 3625 O O . LEU A 1 453 ? 5.195 23.406 4.914 1 94.94 453 LEU A O 1
ATOM 3629 N N . PRO A 1 454 ? 3.758 24.078 3.332 1 96.44 454 PRO A N 1
ATOM 3630 C CA . PRO A 1 454 ? 3.682 25.391 3.963 1 96.44 454 PRO A CA 1
ATOM 3631 C C . PRO A 1 454 ? 3.109 25.344 5.375 1 96.44 454 PRO A C 1
ATOM 3633 O O . PRO A 1 454 ? 3.502 26.125 6.238 1 96.44 454 PRO A O 1
ATOM 3636 N N . LEU A 1 455 ? 2.156 24.484 5.594 1 97.38 455 LEU A N 1
ATOM 3637 C CA . LEU A 1 455 ? 1.63 24.312 6.945 1 97.38 455 LEU A CA 1
ATOM 3638 C C . LEU A 1 455 ? 2.742 23.938 7.914 1 97.38 455 LEU A C 1
ATOM 3640 O O . LEU A 1 455 ? 2.84 24.5 9.008 1 97.38 455 LEU A O 1
ATOM 3644 N N . VAL A 1 456 ? 3.586 22.984 7.531 1 96.62 456 VAL A N 1
ATOM 3645 C CA . VAL A 1 456 ? 4.715 22.562 8.344 1 96.62 456 VAL A CA 1
ATOM 3646 C C . VAL A 1 456 ? 5.641 23.734 8.617 1 96.62 456 VAL A C 1
ATOM 3648 O O . VAL A 1 456 ? 6.066 23.953 9.75 1 96.62 456 VAL A O 1
ATOM 3651 N N . ARG A 1 457 ? 5.93 24.562 7.617 1 95.38 457 ARG A N 1
ATOM 3652 C CA . ARG A 1 457 ? 6.793 25.734 7.742 1 95.38 457 ARG A CA 1
ATOM 3653 C C . ARG A 1 457 ? 6.219 26.734 8.742 1 95.38 457 ARG A C 1
ATOM 3655 O O . ARG A 1 457 ? 6.949 27.266 9.578 1 95.38 457 ARG A O 1
ATOM 3662 N N . GLN A 1 458 ? 4.992 26.969 8.633 1 96.25 458 GLN A N 1
ATOM 3663 C CA . GLN A 1 458 ? 4.324 27.922 9.508 1 96.25 458 GLN A CA 1
ATOM 3664 C C . GLN A 1 458 ? 4.297 27.406 10.945 1 96.25 458 GLN A C 1
ATOM 3666 O O . GLN A 1 458 ? 4.434 28.203 11.891 1 96.25 458 GLN A O 1
ATOM 3671 N N . LEU A 1 459 ? 4.074 26.094 11.117 1 95.69 459 LEU A N 1
ATOM 3672 C CA . LEU A 1 459 ? 4.117 25.5 12.445 1 95.69 459 LEU A CA 1
ATOM 3673 C C . LEU A 1 459 ? 5.496 25.672 13.078 1 95.69 459 LEU A C 1
ATOM 3675 O O . LEU A 1 459 ? 5.605 26.016 14.25 1 95.69 459 LEU A O 1
ATOM 3679 N N . ILE A 1 460 ? 6.531 25.422 12.297 1 93.12 460 ILE A N 1
ATOM 3680 C CA . ILE A 1 460 ? 7.902 25.547 12.773 1 93.12 460 ILE A CA 1
ATOM 3681 C C . ILE A 1 460 ? 8.195 27 13.148 1 93.12 460 ILE A C 1
ATOM 3683 O O . ILE A 1 460 ? 8.789 27.281 14.195 1 93.12 460 ILE A O 1
ATOM 3687 N N . GLU A 1 461 ? 7.812 27.938 12.344 1 91.44 461 GLU A N 1
ATOM 3688 C CA . GLU A 1 461 ? 8.023 29.359 12.602 1 91.44 461 GLU A CA 1
ATOM 3689 C C . GLU A 1 461 ? 7.324 29.812 13.883 1 91.44 461 GLU A C 1
ATOM 3691 O O . GLU A 1 461 ? 7.887 30.578 14.664 1 91.44 461 GLU A O 1
ATOM 3696 N N . LYS A 1 462 ? 6.211 29.297 14.094 1 90.69 462 LYS A N 1
ATOM 3697 C CA . LYS A 1 462 ? 5.426 29.672 15.273 1 90.69 462 LYS A CA 1
ATOM 3698 C C . LYS A 1 462 ? 6.02 29.062 16.547 1 90.69 462 LYS A C 1
ATOM 3700 O O . LYS A 1 462 ? 6.078 29.719 17.578 1 90.69 462 LYS A O 1
ATOM 3705 N N . CYS A 1 463 ? 6.438 27.844 16.469 1 87.25 463 CYS A N 1
ATOM 3706 C CA . CYS A 1 463 ? 6.691 27.078 17.688 1 87.25 463 CYS A CA 1
ATOM 3707 C C . CYS A 1 463 ? 8.188 26.906 17.922 1 87.25 463 CYS A C 1
ATOM 3709 O O . CYS A 1 463 ? 8.609 26.594 19.031 1 87.25 463 CYS A O 1
ATOM 3711 N N . HIS A 1 464 ? 9.031 26.891 16.906 1 70.31 464 HIS A N 1
ATOM 3712 C CA . HIS A 1 464 ? 10.445 26.578 17.062 1 70.31 464 HIS A CA 1
ATOM 3713 C C . HIS A 1 464 ? 11.234 27.812 17.516 1 70.31 464 HIS A C 1
ATOM 3715 O O . HIS A 1 464 ? 12.273 27.672 18.172 1 70.31 464 HIS A O 1
ATOM 3721 N N . GLU A 1 465 ? 10.969 29.156 17.188 1 56.56 465 GLU A N 1
ATOM 3722 C CA . GLU A 1 465 ? 11.812 30.328 17.438 1 56.56 465 GLU A CA 1
ATOM 3723 C C . GLU A 1 465 ? 12.227 30.391 18.906 1 56.56 465 GLU A C 1
ATOM 3725 O O . GLU A 1 465 ? 13.32 30.875 19.219 1 56.56 465 GLU A O 1
ATOM 3730 N N . GLY A 1 466 ? 11.305 30.203 19.953 1 44.34 466 GLY A N 1
ATOM 3731 C CA . GLY A 1 466 ? 11.766 30.578 21.281 1 44.34 466 GLY A CA 1
ATOM 3732 C C . GLY A 1 466 ? 12.758 29.594 21.875 1 44.34 466 GLY A C 1
ATOM 3733 O O . GLY A 1 466 ? 13.148 29.719 23.031 1 44.34 466 GLY A O 1
ATOM 3734 N N . GLN A 1 467 ? 12.703 28.391 21.594 1 42.47 467 GLN A N 1
ATOM 3735 C CA . GLN A 1 467 ? 13.477 27.453 22.391 1 42.47 467 GLN A CA 1
ATOM 3736 C C . GLN A 1 467 ? 14.977 27.703 22.234 1 42.47 467 GLN A C 1
ATOM 3738 O O . GLN A 1 467 ? 15.469 27.875 21.109 1 42.47 467 GLN A O 1
ATOM 3743 N N . SER A 1 468 ? 15.547 28.312 23.328 1 37 468 SER A N 1
ATOM 3744 C CA . SER A 1 468 ? 16.969 28.469 23.609 1 37 468 SER A CA 1
ATOM 3745 C C . SER A 1 468 ? 17.781 27.297 23.078 1 37 468 SER A C 1
ATOM 3747 O O . SER A 1 468 ? 17.297 26.172 23.031 1 37 468 SER A O 1
ATOM 3749 N N . LYS A 1 469 ? 18.828 27.516 22.359 1 36.06 469 LYS A N 1
ATOM 3750 C CA . LYS A 1 469 ? 19.953 26.672 21.953 1 36.06 469 LYS A CA 1
ATOM 3751 C C . LYS A 1 469 ? 20.281 25.641 23.031 1 36.06 469 LYS A C 1
ATOM 3753 O O . LYS A 1 469 ? 20.625 26.016 24.156 1 36.06 469 LYS A O 1
ATOM 3758 N N . SER A 1 470 ? 19.625 24.656 23.266 1 32.44 470 SER A N 1
ATOM 3759 C CA . SER A 1 470 ? 20.125 23.641 24.188 1 32.44 470 SER A CA 1
ATOM 3760 C C . SER A 1 470 ? 21.656 23.641 24.219 1 32.44 470 SER A C 1
ATOM 3762 O O . SER A 1 470 ? 22.297 23.688 23.172 1 32.44 470 SER A O 1
ATOM 3764 N N . LYS A 1 471 ? 22.219 24.094 25.344 1 30.52 471 LYS A N 1
ATOM 3765 C CA . LYS A 1 471 ? 23.625 23.984 25.734 1 30.52 471 LYS A CA 1
ATOM 3766 C C . LYS A 1 471 ? 24.203 22.625 25.312 1 30.52 471 LYS A C 1
ATOM 3768 O O . LYS A 1 471 ? 23.766 21.578 25.797 1 30.52 471 LYS A O 1
ATOM 3773 N N . GLY A 1 472 ? 24.438 22.312 24.109 1 30.64 472 GLY A N 1
ATOM 3774 C CA . GLY A 1 472 ? 25.172 21.141 23.688 1 30.64 472 GLY A CA 1
ATOM 3775 C C . GLY A 1 472 ? 26.188 20.656 24.719 1 30.64 472 GLY A C 1
ATOM 3776 O O . GLY A 1 472 ? 26.734 21.469 25.453 1 30.64 472 GLY A O 1
ATOM 3777 N N . GLY A 1 473 ? 25.828 19.656 25.531 1 29.59 473 GLY A N 1
ATOM 3778 C CA . GLY A 1 473 ? 26.859 19.094 26.391 1 29.59 473 GLY A CA 1
ATOM 3779 C C . GLY A 1 473 ? 28.266 19.266 25.828 1 29.59 473 GLY A C 1
ATOM 3780 O O . GLY A 1 473 ? 28.438 19.578 24.641 1 29.59 473 GLY A O 1
ATOM 3781 N N . ARG A 1 474 ? 29.297 19.328 26.734 1 27.36 474 ARG A N 1
ATOM 3782 C CA . ARG A 1 474 ? 30.719 19.375 26.391 1 27.36 474 ARG A CA 1
ATOM 3783 C C . ARG A 1 474 ? 31.016 18.516 25.172 1 27.36 474 ARG A C 1
ATOM 3785 O O . ARG A 1 474 ? 30.641 17.328 25.141 1 27.36 474 ARG A O 1
ATOM 3792 N N . PRO A 1 475 ? 31.125 19.062 24 1 31 475 PRO A N 1
ATOM 3793 C CA . PRO A 1 475 ? 31.609 18.203 22.906 1 31 475 PRO A CA 1
ATOM 3794 C C . PRO A 1 475 ? 32.625 17.156 23.391 1 31 475 PRO A C 1
ATOM 3796 O O . PRO A 1 475 ? 33.5 17.453 24.188 1 31 475 PRO A O 1
ATOM 3799 N N . SER A 1 476 ? 32.219 16.031 23.797 1 29.05 476 SER A N 1
ATOM 3800 C CA . SER A 1 476 ? 33.281 15.086 24.125 1 29.05 476 SER A CA 1
ATOM 3801 C C . SER A 1 476 ? 34.531 15.328 23.281 1 29.05 476 SER A C 1
ATOM 3803 O O . SER A 1 476 ? 34.438 15.719 22.109 1 29.05 476 SER A O 1
ATOM 3805 N N . LYS A 1 477 ? 35.656 15.734 23.781 1 32.97 477 LYS A N 1
ATOM 3806 C CA . LYS A 1 477 ? 37 15.859 23.203 1 32.97 477 LYS A CA 1
ATOM 3807 C C . LYS A 1 477 ? 37.156 14.938 21.984 1 32.97 477 LYS A C 1
ATOM 3809 O O . LYS A 1 477 ? 38.25 14.797 21.453 1 32.97 477 LYS A O 1
ATOM 3814 N N . GLY A 1 478 ? 36.219 13.898 21.859 1 33.31 478 GLY A N 1
ATOM 3815 C CA . GLY A 1 478 ? 36.438 13.062 20.688 1 33.31 478 GLY A CA 1
ATOM 3816 C C . GLY A 1 478 ? 36.156 13.773 19.375 1 33.31 478 GLY A C 1
ATOM 3817 O O . GLY A 1 478 ? 35.625 14.883 19.375 1 33.31 478 GLY A O 1
ATOM 3818 N N . GLU A 1 479 ? 36.625 13.359 18.156 1 37.56 479 GLU A N 1
ATOM 3819 C CA . GLU A 1 479 ? 36.469 13.867 16.797 1 37.56 479 GLU A CA 1
ATOM 3820 C C . GLU A 1 479 ? 35 14.188 16.5 1 37.56 479 GLU A C 1
ATOM 3822 O O . GLU A 1 479 ? 34.156 13.32 16.641 1 37.56 479 GLU A O 1
ATOM 3827 N N . ASP A 1 480 ? 34.531 15.25 16.953 1 40.72 480 ASP A N 1
ATOM 3828 C CA . ASP A 1 480 ? 33.188 15.727 16.672 1 40.72 480 ASP A CA 1
ATOM 3829 C C . ASP A 1 480 ? 32.719 15.234 15.312 1 40.72 480 ASP A C 1
ATOM 3831 O O . ASP A 1 480 ? 33.312 15.516 14.281 1 40.72 480 ASP A O 1
ATOM 3835 N N . PRO A 1 481 ? 31.984 14.219 15.258 1 44.41 481 PRO A N 1
ATOM 3836 C CA . PRO A 1 481 ? 31.547 13.68 13.969 1 44.41 481 PRO A CA 1
ATOM 3837 C C . PRO A 1 481 ? 30.969 14.75 13.047 1 44.41 481 PRO A C 1
ATOM 3839 O O . PRO A 1 481 ? 30.969 14.594 11.828 1 44.41 481 PRO A O 1
ATOM 3842 N N . THR A 1 482 ? 30.516 15.82 13.617 1 50.34 482 THR A N 1
ATOM 3843 C CA . THR A 1 482 ? 29.906 16.812 12.75 1 50.34 482 THR A CA 1
ATOM 3844 C C . THR A 1 482 ? 30.953 17.719 12.133 1 50.34 482 THR A C 1
ATOM 3846 O O . THR A 1 482 ? 30.641 18.594 11.32 1 50.34 482 THR A O 1
ATOM 3849 N N . ARG A 1 483 ? 32.125 17.594 12.617 1 65.5 483 ARG A N 1
ATOM 3850 C CA . ARG A 1 483 ? 33.25 18.375 12.117 1 65.5 483 ARG A CA 1
ATOM 3851 C C . ARG A 1 483 ? 33.312 18.312 10.594 1 65.5 483 ARG A C 1
ATOM 3853 O O . ARG A 1 483 ? 33.594 19.328 9.945 1 65.5 483 ARG A O 1
ATOM 3860 N N . LEU A 1 484 ? 32.938 17.203 10.219 1 60.34 484 LEU A N 1
ATOM 3861 C CA . LEU A 1 484 ? 33.156 16.969 8.797 1 60.34 484 LEU A CA 1
ATOM 3862 C C . LEU A 1 484 ? 31.906 17.266 7.988 1 60.34 484 LEU A C 1
ATOM 3864 O O . LEU A 1 484 ? 31.938 17.297 6.758 1 60.34 484 LEU A O 1
ATOM 3868 N N . THR A 1 485 ? 30.781 17.516 8.734 1 61.16 485 THR A N 1
ATOM 3869 C CA . THR A 1 485 ? 29.531 17.562 7.973 1 61.16 485 THR A CA 1
ATOM 3870 C C . THR A 1 485 ? 28.797 18.875 8.242 1 61.16 485 THR A C 1
ATOM 3872 O O . THR A 1 485 ? 28.078 19.375 7.379 1 61.16 485 THR A O 1
ATOM 3875 N N . ALA A 1 486 ? 28.875 19.547 9.328 1 62.44 486 ALA A N 1
ATOM 3876 C CA . ALA A 1 486 ? 28.094 20.719 9.734 1 62.44 486 ALA A CA 1
ATOM 3877 C C . ALA A 1 486 ? 28.688 22 9.148 1 62.44 486 ALA A C 1
ATOM 3879 O O . ALA A 1 486 ? 29.812 22 8.641 1 62.44 486 ALA A O 1
ATOM 3880 N N . ARG A 1 487 ? 27.859 23.125 9.109 1 74.19 487 ARG A N 1
ATOM 3881 C CA . ARG A 1 487 ? 28.328 24.453 8.734 1 74.19 487 ARG A CA 1
ATOM 3882 C C . ARG A 1 487 ? 29.156 25.078 9.859 1 74.19 487 ARG A C 1
ATOM 3884 O O . ARG A 1 487 ? 28.734 25.062 11.023 1 74.19 487 ARG A O 1
ATOM 3891 N N . HIS A 1 488 ? 30.297 25.391 9.445 1 79.19 488 HIS A N 1
ATOM 3892 C CA . HIS A 1 488 ? 31.188 26.016 10.406 1 79.19 488 HIS A CA 1
ATOM 3893 C C . HIS A 1 488 ? 31.547 27.438 9.977 1 79.19 488 HIS A C 1
ATOM 3895 O O . HIS A 1 488 ? 31.656 27.719 8.781 1 79.19 488 HIS A O 1
ATOM 3901 N N . PHE A 1 489 ? 31.5 28.359 10.922 1 84.31 489 PHE A N 1
ATOM 3902 C CA . PHE A 1 489 ? 31.906 29.75 10.672 1 84.31 489 PHE A CA 1
ATOM 3903 C C . PHE A 1 489 ? 33.031 30.156 11.609 1 84.31 489 PHE A C 1
ATOM 3905 O O . PHE A 1 489 ? 33.125 29.656 12.727 1 84.31 489 PHE A O 1
ATOM 3912 N N . LEU A 1 490 ? 33.875 31.047 11.117 1 85.19 490 LEU A N 1
ATOM 3913 C CA . LEU A 1 490 ? 35 31.531 11.883 1 85.19 490 LEU A CA 1
ATOM 3914 C C . LEU A 1 490 ? 34.625 32.719 12.75 1 85.19 490 LEU A C 1
ATOM 3916 O O . LEU A 1 490 ? 33.781 33.562 12.344 1 85.19 490 LEU A O 1
ATOM 3920 N N . SER A 1 491 ? 35.031 32.75 13.914 1 86.5 491 SER A N 1
ATOM 3921 C CA . SER A 1 491 ? 34.938 33.906 14.812 1 86.5 491 SER A CA 1
ATOM 3922 C C . SER A 1 491 ? 36.312 34.312 15.336 1 86.5 491 SER A C 1
ATOM 3924 O O . SER A 1 491 ? 37.25 33.531 15.266 1 86.5 491 SER A O 1
ATOM 3926 N N . LEU A 1 492 ? 36.312 35.562 15.773 1 86.31 492 LEU A N 1
ATOM 3927 C CA . LEU A 1 492 ? 37.562 36.031 16.375 1 86.31 492 LEU A CA 1
ATOM 3928 C C . LEU A 1 492 ? 37.719 35.5 17.797 1 86.31 492 LEU A C 1
ATOM 3930 O O . LEU A 1 492 ? 36.75 35.375 18.531 1 86.31 492 LEU A O 1
ATOM 3934 N N . ILE A 1 493 ? 38.875 35.125 18.125 1 83.25 493 ILE A N 1
ATOM 3935 C CA . ILE A 1 493 ? 39.188 34.75 19.5 1 83.25 493 ILE A CA 1
ATOM 3936 C C . ILE A 1 493 ? 38.938 35.906 20.453 1 83.25 493 ILE A C 1
ATOM 3938 O O . ILE A 1 493 ? 39.5 37 20.234 1 83.25 493 ILE A O 1
ATOM 3942 N N . PRO A 1 494 ? 38.094 35.75 21.375 1 82.06 494 PRO A N 1
ATOM 3943 C CA . PRO A 1 494 ? 37.75 36.875 22.281 1 82.06 494 PRO A CA 1
ATOM 3944 C C . PRO A 1 494 ? 38.969 37.406 23.031 1 82.06 494 PRO A C 1
ATOM 3946 O O . PRO A 1 494 ? 39.906 36.656 23.344 1 82.06 494 PRO A O 1
ATOM 3949 N N . PRO A 1 495 ? 38.906 38.75 23.219 1 79.56 495 PRO A N 1
ATOM 3950 C CA . PRO A 1 495 ? 40.031 39.344 23.922 1 79.56 495 PRO A CA 1
ATOM 3951 C C . PRO A 1 495 ? 40.125 38.875 25.375 1 79.56 495 PRO A C 1
ATOM 3953 O O . PRO A 1 495 ? 39.125 38.531 26 1 79.56 495 PRO A O 1
ATOM 3956 N N . THR A 1 496 ? 41.312 38.688 25.781 1 75.94 496 THR A N 1
ATOM 3957 C CA . THR A 1 496 ? 41.594 38.375 27.172 1 75.94 496 THR A CA 1
ATOM 3958 C C . THR A 1 496 ? 42.062 39.625 27.938 1 75.94 496 THR A C 1
ATOM 3960 O O . THR A 1 496 ? 42.375 40.656 27.312 1 75.94 496 THR A O 1
ATOM 3963 N N . THR A 1 497 ? 42.031 39.625 29.172 1 78 497 THR A N 1
ATOM 3964 C CA . THR A 1 497 ? 42.469 40.719 30.016 1 78 497 THR A CA 1
ATOM 3965 C C . THR A 1 497 ? 43.906 41.125 29.641 1 78 497 THR A C 1
ATOM 3967 O O . THR A 1 497 ? 44.25 42.312 29.766 1 78 497 THR A O 1
ATOM 3970 N N . ALA A 1 498 ? 44.656 40.312 29.109 1 77.31 498 ALA A N 1
ATOM 3971 C CA . ALA A 1 498 ? 46.062 40.594 28.859 1 77.31 498 ALA A CA 1
ATOM 3972 C C . ALA A 1 498 ? 46.312 40.969 27.406 1 77.31 498 ALA A C 1
ATOM 3974 O O . ALA A 1 498 ? 47.219 41.719 27.109 1 77.31 498 ALA A O 1
ATOM 3975 N N . LYS A 1 499 ? 45.5 40.406 26.453 1 78.5 499 LYS A N 1
ATOM 3976 C CA . LYS A 1 499 ? 45.75 40.625 25.031 1 78.5 499 LYS A CA 1
ATOM 3977 C C . LYS A 1 499 ? 44.469 41 24.312 1 78.5 499 LYS A C 1
ATOM 3979 O O . LYS A 1 499 ? 43.469 40.25 24.375 1 78.5 499 LYS A O 1
ATOM 3984 N N . GLN A 1 500 ? 44.438 42.094 23.719 1 81.62 500 GLN A N 1
ATOM 3985 C CA . GLN A 1 500 ? 43.281 42.562 22.969 1 81.62 500 GLN A CA 1
ATOM 3986 C C . GLN A 1 500 ? 42.969 41.688 21.766 1 81.62 500 GLN A C 1
ATOM 3988 O O . GLN A 1 500 ? 41.812 41.438 21.438 1 81.62 500 GLN A O 1
ATOM 3993 N N . ASN A 1 501 ? 44.062 41.219 21.141 1 80.88 501 ASN A N 1
ATOM 3994 C CA . ASN A 1 501 ? 43.938 40.344 19.984 1 80.88 501 ASN A CA 1
ATOM 3995 C C . ASN A 1 501 ? 44.656 39.031 20.188 1 80.88 501 ASN A C 1
ATOM 3997 O O . ASN A 1 501 ? 45.719 38.812 19.609 1 80.88 501 ASN A O 1
ATOM 4001 N N . PRO A 1 502 ? 44.125 38.219 20.953 1 85.75 502 PRO A N 1
ATOM 4002 C CA . PRO A 1 502 ? 44.812 36.969 21.25 1 85.75 502 PRO A CA 1
ATOM 4003 C C . PRO A 1 502 ? 44.844 36.031 20.047 1 85.75 502 PRO A C 1
ATOM 4005 O O . PRO A 1 502 ? 43.969 36.094 19.188 1 85.75 502 PRO A O 1
ATOM 4008 N N . THR A 1 503 ? 45.906 35.344 19.922 1 87.5 503 THR A N 1
ATOM 4009 C CA . THR A 1 503 ? 46.062 34.312 18.891 1 87.5 503 THR A CA 1
ATOM 4010 C C . THR A 1 503 ? 46.312 32.969 19.547 1 87.5 503 THR A C 1
ATOM 4012 O O . THR A 1 503 ? 46.812 32.875 20.672 1 87.5 503 THR A O 1
ATOM 4015 N N . ARG A 1 504 ? 45.844 31.922 18.922 1 88.12 504 ARG A N 1
ATOM 4016 C CA . ARG A 1 504 ? 46.031 30.547 19.375 1 88.12 504 ARG A CA 1
ATOM 4017 C C . ARG A 1 504 ? 46.625 29.688 18.25 1 88.12 504 ARG A C 1
ATOM 4019 O O . ARG A 1 504 ? 46.5 30.031 17.078 1 88.12 504 ARG A O 1
ATOM 4026 N N . ALA A 1 505 ? 47.281 28.641 18.703 1 89.44 505 ALA A N 1
ATOM 4027 C CA . ALA A 1 505 ? 47.875 27.75 17.719 1 89.44 505 ALA A CA 1
ATOM 4028 C C . ALA A 1 505 ? 46.812 27.031 16.891 1 89.44 505 ALA A C 1
ATOM 4030 O O . ALA A 1 505 ? 45.844 26.5 17.438 1 89.44 505 ALA A O 1
ATOM 4031 N N . CYS A 1 506 ? 46.938 27.078 15.586 1 89.12 506 CYS A N 1
ATOM 4032 C CA . CYS A 1 506 ? 46.031 26.391 14.672 1 89.12 506 CYS A CA 1
ATOM 4033 C C . CYS A 1 506 ? 46.062 24.875 14.914 1 89.12 506 CYS A C 1
ATOM 4035 O O . CYS A 1 506 ? 47.156 24.281 14.93 1 89.12 506 CYS A O 1
ATOM 4037 N N . CYS A 1 507 ? 45 24.344 15.055 1 87.56 507 CYS A N 1
ATOM 4038 C CA . CYS A 1 507 ? 44.875 22.922 15.344 1 87.56 507 CYS A CA 1
ATOM 4039 C C . CYS A 1 507 ? 45.406 22.078 14.18 1 87.56 507 CYS A C 1
ATOM 4041 O O . CYS A 1 507 ? 46.062 21.078 14.391 1 87.56 507 CYS A O 1
ATOM 4043 N N . VAL A 1 508 ? 45.219 22.422 13 1 88 508 VAL A N 1
ATOM 4044 C CA . VAL A 1 508 ? 45.594 21.641 11.82 1 88 508 VAL A CA 1
ATOM 4045 C C . VAL A 1 508 ? 47.094 21.766 11.578 1 88 508 VAL A C 1
ATOM 4047 O O . VAL A 1 508 ? 47.781 20.766 11.398 1 88 508 VAL A O 1
ATOM 4050 N N . CYS A 1 509 ? 47.531 22.938 11.578 1 86.94 509 CYS A N 1
ATOM 4051 C CA . CYS A 1 509 ? 48.969 23.156 11.344 1 86.94 509 CYS A CA 1
ATOM 4052 C C . CYS A 1 509 ? 49.812 22.438 12.406 1 86.94 509 CYS A C 1
ATOM 4054 O O . CYS A 1 509 ? 50.875 21.938 12.109 1 86.94 509 CYS A O 1
ATOM 4056 N N . ALA A 1 510 ? 49.25 22.391 13.57 1 86.5 510 ALA A N 1
ATOM 4057 C CA . ALA A 1 510 ? 50 21.812 14.68 1 86.5 510 ALA A CA 1
ATOM 4058 C C . ALA A 1 510 ? 49.906 20.281 14.664 1 86.5 510 ALA A C 1
ATOM 4060 O O . ALA A 1 510 ? 50.812 19.609 15.18 1 86.5 510 ALA A O 1
ATOM 4061 N N . ASN A 1 511 ? 48.875 19.766 14.109 1 82.5 511 ASN A N 1
ATOM 4062 C CA . ASN A 1 511 ? 48.625 18.344 14.25 1 82.5 511 ASN A CA 1
ATOM 4063 C C . ASN A 1 511 ? 48.531 17.656 12.898 1 82.5 511 ASN A C 1
ATOM 4065 O O . ASN A 1 511 ? 48.125 16.484 12.82 1 82.5 511 ASN A O 1
ATOM 4069 N N . THR A 1 512 ? 48.75 18.312 11.883 1 81.06 512 THR A N 1
ATOM 4070 C CA . THR A 1 512 ? 48.562 17.75 10.555 1 81.06 512 THR A CA 1
ATOM 4071 C C . THR A 1 512 ? 49.531 16.578 10.336 1 81.06 512 THR A C 1
ATOM 4073 O O . THR A 1 512 ? 50.625 16.562 10.906 1 81.06 512 THR A O 1
ATOM 4076 N N . GLN A 1 513 ? 49.156 15.602 9.617 1 77.62 513 GLN A N 1
ATOM 4077 C CA . GLN A 1 513 ? 49.969 14.445 9.281 1 77.62 513 GLN A CA 1
ATOM 4078 C C . GLN A 1 513 ? 50.406 14.492 7.82 1 77.62 513 GLN A C 1
ATOM 4080 O O . GLN A 1 513 ? 51.219 13.664 7.383 1 77.62 513 GLN A O 1
ATOM 4085 N N . HIS A 1 514 ? 49.938 15.344 7.051 1 74.56 514 HIS A N 1
ATOM 4086 C CA . HIS A 1 514 ? 50.188 15.352 5.613 1 74.56 514 HIS A CA 1
ATOM 4087 C C . HIS A 1 514 ? 51.281 16.344 5.242 1 74.56 514 HIS A C 1
ATOM 4089 O O . HIS A 1 514 ? 51.812 16.297 4.137 1 74.56 514 HIS A O 1
ATOM 4095 N N . ARG A 1 515 ? 51.5 17.297 6.145 1 76.38 515 ARG A N 1
ATOM 4096 C CA . ARG A 1 515 ? 52.562 18.281 5.945 1 76.38 515 ARG A CA 1
ATOM 4097 C C . ARG A 1 515 ? 53.375 18.5 7.223 1 76.38 515 ARG A C 1
ATOM 4099 O O . ARG A 1 515 ? 52.969 18.047 8.297 1 76.38 515 ARG A O 1
ATOM 4106 N N . PRO A 1 516 ? 54.5 19 7.082 1 79.94 516 PRO A N 1
ATOM 4107 C CA . PRO A 1 516 ? 55.281 19.25 8.297 1 79.94 516 PRO A CA 1
ATOM 4108 C C . PRO A 1 516 ? 54.531 20.109 9.312 1 79.94 516 PRO A C 1
ATOM 4110 O O . PRO A 1 516 ? 53.938 21.109 8.938 1 79.94 516 PRO A O 1
ATOM 4113 N N . LYS A 1 517 ? 54.5 19.641 10.477 1 79.69 517 LYS A N 1
ATOM 4114 C CA . LYS A 1 517 ? 53.844 20.344 11.562 1 79.69 517 LYS A CA 1
ATOM 4115 C C . LYS A 1 517 ? 54.469 21.703 11.82 1 79.69 517 LYS A C 1
ATOM 4117 O O . LYS A 1 517 ? 55.688 21.828 11.812 1 79.69 517 LYS A O 1
ATOM 4122 N N . GLN A 1 518 ? 53.688 22.703 11.727 1 82.69 518 GLN A N 1
ATOM 4123 C CA . GLN A 1 518 ? 54.156 24.062 12.023 1 82.69 518 GLN A CA 1
ATOM 4124 C C . GLN A 1 518 ? 53.25 24.75 13.023 1 82.69 518 GLN A C 1
ATOM 4126 O O . GLN A 1 518 ? 52.031 24.516 13.031 1 82.69 518 GLN A O 1
ATOM 4131 N N . ARG A 1 519 ? 53.844 25.297 13.898 1 82 519 ARG A N 1
ATOM 4132 C CA . ARG A 1 519 ? 53.062 26.078 14.836 1 82 519 ARG A CA 1
ATOM 4133 C C . ARG A 1 519 ? 52.688 27.438 14.258 1 82 519 ARG A C 1
ATOM 4135 O O . ARG A 1 519 ? 53.531 28.328 14.156 1 82 519 ARG A O 1
ATOM 4142 N N . ARG A 1 520 ? 51.562 27.547 13.734 1 85.56 520 ARG A N 1
ATOM 4143 C CA . ARG A 1 520 ? 51.031 28.812 13.234 1 85.56 520 ARG A CA 1
ATOM 4144 C C . ARG A 1 520 ? 49.938 29.359 14.141 1 85.56 520 ARG A C 1
ATOM 4146 O O . ARG A 1 520 ? 49.094 28.594 14.617 1 85.56 520 ARG A O 1
ATOM 4153 N N . GLU A 1 521 ? 50.094 30.562 14.422 1 87.12 521 GLU A N 1
ATOM 4154 C CA . GLU A 1 521 ? 49.094 31.203 15.273 1 87.12 521 GLU A CA 1
ATOM 4155 C C . GLU A 1 521 ? 47.969 31.828 14.445 1 87.12 521 GLU A C 1
ATOM 4157 O O . GLU A 1 521 ? 48.219 32.406 13.398 1 87.12 521 GLU A O 1
ATOM 4162 N N . SER A 1 522 ? 46.844 31.531 14.844 1 88.38 522 SER A N 1
ATOM 4163 C CA . SER A 1 522 ? 45.688 32.094 14.156 1 88.38 522 SER A CA 1
ATOM 4164 C C . SER A 1 522 ? 44.844 32.938 15.094 1 88.38 522 SER A C 1
ATOM 4166 O O . SER A 1 522 ? 44.781 32.688 16.297 1 88.38 522 SER A O 1
ATOM 4168 N N . ARG A 1 523 ? 44.219 33.969 14.492 1 88.81 523 ARG A N 1
ATOM 4169 C CA . ARG A 1 523 ? 43.312 34.844 15.227 1 88.81 523 ARG A CA 1
ATOM 4170 C C . ARG A 1 523 ? 41.875 34.312 15.156 1 88.81 523 ARG A C 1
ATOM 4172 O O . ARG A 1 523 ? 40.969 34.875 15.812 1 88.81 523 ARG A O 1
ATOM 4179 N N . TYR A 1 524 ? 41.688 33.312 14.461 1 89 524 TYR A N 1
ATOM 4180 C CA . TYR A 1 524 ? 40.344 32.844 14.172 1 89 524 TYR A CA 1
ATOM 4181 C C . TYR A 1 524 ? 40.094 31.484 14.797 1 89 524 TYR A C 1
ATOM 4183 O O . TYR A 1 524 ? 41 30.656 14.914 1 89 524 TYR A O 1
ATOM 4191 N N . LEU A 1 525 ? 38.906 31.281 15.242 1 87.69 525 LEU A N 1
ATOM 4192 C CA . LEU A 1 525 ? 38.469 29.984 15.734 1 87.69 525 LEU A CA 1
ATOM 4193 C C . LEU A 1 525 ? 37.094 29.625 15.172 1 87.69 525 LEU A C 1
ATOM 4195 O O . LEU A 1 525 ? 36.281 30.5 14.891 1 87.69 525 LEU A O 1
ATOM 4199 N N . CYS A 1 526 ? 36.906 28.375 14.867 1 84.31 526 CYS A N 1
ATOM 4200 C CA . CYS A 1 526 ? 35.562 27.922 14.484 1 84.31 526 CYS A CA 1
ATOM 4201 C C . CYS A 1 526 ? 34.594 28.078 15.648 1 84.31 526 CYS A C 1
ATOM 4203 O O . CYS A 1 526 ? 34.812 27.516 16.734 1 84.31 526 CYS A O 1
ATOM 4205 N N . SER A 1 527 ? 33.5 28.766 15.352 1 81.38 527 SER A N 1
ATOM 4206 C CA . SER A 1 527 ? 32.562 29.094 16.406 1 81.38 527 SER A CA 1
ATOM 4207 C C . SER A 1 527 ? 31.922 27.828 16.984 1 81.38 527 SER A C 1
ATOM 4209 O O . SER A 1 527 ? 31.688 27.734 18.188 1 81.38 527 SER A O 1
ATOM 4211 N N . SER A 1 528 ? 31.656 26.875 16.125 1 76.25 528 SER A N 1
ATOM 4212 C CA . SER A 1 528 ? 30.938 25.672 16.516 1 76.25 528 SER A CA 1
ATOM 4213 C C . SER A 1 528 ? 31.875 24.641 17.141 1 76.25 528 SER A C 1
ATOM 4215 O O . SER A 1 528 ? 31.516 23.984 18.125 1 76.25 528 SER A O 1
ATOM 4217 N N . CYS A 1 529 ? 33.031 24.516 16.656 1 75.94 529 CYS A N 1
ATOM 4218 C CA . CYS A 1 529 ? 33.969 23.5 17.094 1 75.94 529 CYS A CA 1
ATOM 4219 C C . CYS A 1 529 ? 34.906 24.031 18.172 1 75.94 529 CYS A C 1
ATOM 4221 O O . CYS A 1 529 ? 35.594 23.266 18.844 1 75.94 529 CYS A O 1
ATOM 4223 N N . GLU A 1 530 ? 34.938 25.312 18.328 1 81 530 GLU A N 1
ATOM 4224 C CA . GLU A 1 530 ? 35.812 26.016 19.25 1 81 530 GLU A CA 1
ATOM 4225 C C . GLU A 1 530 ? 37.281 25.594 19.094 1 81 530 GLU A C 1
ATOM 4227 O O . GLU A 1 530 ? 37.969 25.391 20.078 1 81 530 GLU A O 1
ATOM 4232 N N . VAL A 1 531 ? 37.75 25.422 17.969 1 84.81 531 VAL A N 1
ATOM 4233 C CA . VAL A 1 531 ? 39.125 25.047 17.594 1 84.81 531 VAL A CA 1
ATOM 4234 C C . VAL A 1 531 ? 39.75 26.172 16.766 1 84.81 531 VAL A C 1
ATOM 4236 O O . VAL A 1 531 ? 39.156 26.656 15.805 1 84.81 531 VAL A O 1
ATOM 4239 N N . PRO A 1 532 ? 40.938 26.625 17.203 1 88.44 532 PRO A N 1
ATOM 4240 C CA . PRO A 1 532 ? 41.625 27.641 16.406 1 88.44 532 PRO A CA 1
ATOM 4241 C C . PRO A 1 532 ? 42.125 27.109 15.078 1 88.44 532 PRO A C 1
ATOM 4243 O O . PRO A 1 532 ? 42.75 26.031 15.031 1 88.44 532 PRO A O 1
ATOM 4246 N N . LEU A 1 533 ? 41.844 27.797 14.008 1 90.12 533 LEU A N 1
ATOM 4247 C CA . LEU A 1 533 ? 42.219 27.344 12.664 1 90.12 533 LEU A CA 1
ATOM 4248 C C . LEU A 1 533 ? 42.656 28.516 11.797 1 90.12 533 LEU A C 1
ATOM 4250 O O . LEU A 1 533 ? 42.156 29.625 11.938 1 90.12 533 LEU A O 1
ATOM 4254 N N . CYS A 1 534 ? 43.656 28.234 10.969 1 88.5 534 CYS A N 1
ATOM 4255 C CA . CYS A 1 534 ? 43.938 29.188 9.891 1 88.5 534 CYS A CA 1
ATOM 4256 C C . CYS A 1 534 ? 42.75 29.281 8.938 1 88.5 534 CYS A C 1
ATOM 4258 O O . CYS A 1 534 ? 42.031 28.297 8.75 1 88.5 534 CYS A O 1
ATOM 4260 N N . VAL A 1 535 ? 42.531 30.5 8.438 1 88.94 535 VAL A N 1
ATOM 4261 C CA . VAL A 1 535 ? 41.406 30.734 7.52 1 88.94 535 VAL A CA 1
ATOM 4262 C C . VAL A 1 535 ? 41.562 29.812 6.301 1 88.94 535 VAL A C 1
ATOM 4264 O O . VAL A 1 535 ? 40.594 29.141 5.906 1 88.94 535 VAL A O 1
ATOM 4267 N N . VAL A 1 536 ? 42.656 29.797 5.617 1 87.19 536 VAL A N 1
ATOM 4268 C CA . VAL A 1 536 ? 42.969 28.938 4.477 1 87.19 536 VAL A CA 1
ATOM 4269 C C . VAL A 1 536 ? 44.375 28.328 4.652 1 87.19 536 VAL A C 1
ATOM 4271 O O . VAL A 1 536 ? 45.312 29.016 5.059 1 87.19 536 VAL A O 1
ATOM 4274 N N . PRO A 1 537 ? 44.5 27.031 4.562 1 84.75 537 PRO A N 1
ATOM 4275 C CA . PRO A 1 537 ? 43.531 26.016 4.148 1 84.75 537 PRO A CA 1
ATOM 4276 C C . PRO A 1 537 ? 42.969 25.219 5.324 1 84.75 537 PRO A C 1
ATOM 4278 O O . PRO A 1 537 ? 42.156 24.297 5.129 1 84.75 537 PRO A O 1
ATOM 4281 N N . CYS A 1 538 ? 43.344 25.562 6.395 1 87.56 538 CYS A N 1
ATOM 4282 C CA . CYS A 1 538 ? 43.156 24.703 7.555 1 87.56 538 CYS A CA 1
ATOM 4283 C C . CYS A 1 538 ? 41.656 24.609 7.91 1 87.56 538 CYS A C 1
ATOM 4285 O O . CYS A 1 538 ? 41.188 23.547 8.336 1 87.56 538 CYS A O 1
ATOM 4287 N N . PHE A 1 539 ? 40.906 25.688 7.777 1 89.12 539 PHE A N 1
ATOM 4288 C CA . PHE A 1 539 ? 39.5 25.688 8.07 1 89.12 539 PHE A CA 1
ATOM 4289 C C . PHE A 1 539 ? 38.781 24.641 7.227 1 89.12 539 PHE A C 1
ATOM 4291 O O . PHE A 1 539 ? 37.969 23.844 7.742 1 89.12 539 PHE A O 1
ATOM 4298 N N . GLU A 1 540 ? 39.094 24.656 6.043 1 86.19 540 GLU A N 1
ATOM 4299 C CA . GLU A 1 540 ? 38.469 23.688 5.137 1 86.19 540 GLU A CA 1
ATOM 4300 C C . GLU A 1 540 ? 38.969 22.266 5.434 1 86.19 540 GLU A C 1
ATOM 4302 O O . GLU A 1 540 ? 38.188 21.328 5.496 1 86.19 540 GLU A O 1
ATOM 4307 N N . GLU A 1 541 ? 40.219 22.094 5.613 1 85.12 541 GLU A N 1
ATOM 4308 C CA . GLU A 1 541 ? 40.812 20.781 5.867 1 85.12 541 GLU A CA 1
ATOM 4309 C C . GLU A 1 541 ? 40.281 20.156 7.141 1 85.12 541 GLU A C 1
ATOM 4311 O O . GLU A 1 541 ? 39.969 18.969 7.172 1 85.12 541 GLU A O 1
ATOM 4316 N N . TYR A 1 542 ? 40.188 20.938 8.086 1 84.56 542 TYR A N 1
ATOM 4317 C CA . TYR A 1 542 ? 39.688 20.453 9.367 1 84.56 542 TYR A CA 1
ATOM 4318 C C . TYR A 1 542 ? 38.25 19.969 9.258 1 84.56 542 TYR A C 1
ATOM 4320 O O . TYR A 1 542 ? 37.875 18.984 9.891 1 84.56 542 TYR A O 1
ATOM 4328 N N . HIS A 1 543 ? 37.531 20.625 8.461 1 81.94 543 HIS A N 1
ATOM 4329 C CA . HIS A 1 543 ? 36.094 20.359 8.438 1 81.94 543 HIS A CA 1
ATOM 4330 C C . HIS A 1 543 ? 35.719 19.438 7.27 1 81.94 543 HIS A C 1
ATOM 4332 O O . HIS A 1 543 ? 34.562 19.094 7.086 1 81.94 543 HIS A O 1
ATOM 4338 N N . THR A 1 544 ? 36.656 19.062 6.465 1 79.38 544 THR A N 1
ATOM 4339 C CA . THR A 1 544 ? 36.344 18.203 5.332 1 79.38 544 THR A CA 1
ATOM 4340 C C . THR A 1 544 ? 37.156 16.891 5.43 1 79.38 544 THR A C 1
ATOM 4342 O O . THR A 1 544 ? 36.719 15.867 4.91 1 79.38 544 THR A O 1
ATOM 4345 N N . LYS A 1 545 ? 38.281 16.938 6.059 1 76.38 545 LYS A N 1
ATOM 4346 C CA . LYS A 1 545 ? 39.156 15.773 6.129 1 76.38 545 LYS A CA 1
ATOM 4347 C C . LYS A 1 545 ? 39.125 15.141 7.52 1 76.38 545 LYS A C 1
ATOM 4349 O O . LYS A 1 545 ? 39.188 15.844 8.523 1 76.38 545 LYS A O 1
ATOM 4354 N N . LYS A 1 546 ? 38.906 13.852 7.531 1 73.62 546 LYS A N 1
ATOM 4355 C CA . LYS A 1 546 ? 38.969 13.117 8.789 1 73.62 546 LYS A CA 1
ATOM 4356 C C . LYS A 1 546 ? 40.344 13.18 9.414 1 73.62 546 LYS A C 1
ATOM 4358 O O . LYS A 1 546 ? 40.5 13.391 10.625 1 73.62 546 LYS A O 1
ATOM 4363 N N . VAL A 1 547 ? 41.312 12.938 8.516 1 73.75 547 VAL A N 1
ATOM 4364 C CA . VAL A 1 547 ? 42.688 13.039 8.93 1 73.75 547 VAL A CA 1
ATOM 4365 C C . VAL A 1 547 ? 43.375 14.18 8.18 1 73.75 547 VAL A C 1
ATOM 4367 O O . VAL A 1 547 ? 43.375 14.219 6.945 1 73.75 547 VAL A O 1
ATOM 4370 N N . PHE A 1 548 ? 43.844 15.211 8.953 1 76.12 548 PHE A N 1
ATOM 4371 C CA . PHE A 1 548 ? 44.531 16.344 8.328 1 76.12 548 PHE A CA 1
ATOM 4372 C C . PHE A 1 548 ? 46 16.375 8.688 1 76.12 548 PHE A C 1
ATOM 4374 O O . PHE A 1 548 ? 46.406 15.797 9.703 1 76.12 548 PHE A O 1
ATOM 4381 N N . MET B 1 1 ? 3.266 25.562 -28.156 1 20.41 1 MET B N 1
ATOM 4382 C CA . MET B 1 1 ? 2.068 26.016 -27.469 1 20.41 1 MET B CA 1
ATOM 4383 C C . MET B 1 1 ? 1.309 24.859 -26.844 1 20.41 1 MET B C 1
ATOM 4385 O O . MET B 1 1 ? 0.447 24.25 -27.5 1 20.41 1 MET B O 1
ATOM 4389 N N . ASN B 1 2 ? 2.02 23.781 -26.266 1 20.42 2 ASN B N 1
ATOM 4390 C CA . ASN B 1 2 ? 2.137 22.391 -25.844 1 20.42 2 ASN B CA 1
ATOM 4391 C C . ASN B 1 2 ? 1.257 22.078 -24.641 1 20.42 2 ASN B C 1
ATOM 4393 O O . ASN B 1 2 ? 1.538 22.547 -23.531 1 20.42 2 ASN B O 1
ATOM 4397 N N . SER B 1 3 ? -0.183 22.094 -24.922 1 21.52 3 SER B N 1
ATOM 4398 C CA . SER B 1 3 ? -1.402 21.969 -24.125 1 21.52 3 SER B CA 1
ATOM 4399 C C . SER B 1 3 ? -1.394 20.688 -23.297 1 21.52 3 SER B C 1
ATOM 4401 O O . SER B 1 3 ? -1.456 19.578 -23.859 1 21.52 3 SER B O 1
ATOM 4403 N N . ASP B 1 4 ? -0.551 20.578 -22.234 1 20.88 4 ASP B N 1
ATOM 4404 C CA . ASP B 1 4 ? -0.335 19.641 -21.141 1 20.88 4 ASP B CA 1
ATOM 4405 C C . ASP B 1 4 ? -1.65 19.297 -20.438 1 20.88 4 ASP B C 1
ATOM 4407 O O . ASP B 1 4 ? -1.651 18.812 -19.312 1 20.88 4 ASP B O 1
ATOM 4411 N N . SER B 1 5 ? -2.834 19.875 -20.984 1 21.73 5 SER B N 1
ATOM 4412 C CA . SER B 1 5 ? -4.098 19.969 -20.25 1 21.73 5 SER B CA 1
ATOM 4413 C C . SER B 1 5 ? -4.688 18.594 -19.984 1 21.73 5 SER B C 1
ATOM 4415 O O . SER B 1 5 ? -5.734 18.484 -19.344 1 21.73 5 SER B O 1
ATOM 4417 N N . ASP B 1 6 ? -4.395 17.578 -20.812 1 21.42 6 ASP B N 1
ATOM 4418 C CA . ASP B 1 6 ? -5.473 16.625 -21.094 1 21.42 6 ASP B CA 1
ATOM 4419 C C . ASP B 1 6 ? -5.668 15.656 -19.938 1 21.42 6 ASP B C 1
ATOM 4421 O O . ASP B 1 6 ? -6.242 14.578 -20.109 1 21.42 6 ASP B O 1
ATOM 4425 N N . ASP B 1 7 ? -4.961 15.742 -18.812 1 22.5 7 ASP B N 1
ATOM 4426 C CA . ASP B 1 7 ? -4.906 14.594 -17.906 1 22.5 7 ASP B CA 1
ATOM 4427 C C . ASP B 1 7 ? -6.25 14.375 -17.219 1 22.5 7 ASP B C 1
ATOM 4429 O O . ASP B 1 7 ? -6.34 13.609 -16.25 1 22.5 7 ASP B O 1
ATOM 4433 N N . SER B 1 8 ? -7.25 15.312 -17.266 1 24.94 8 SER B N 1
ATOM 4434 C CA . SER B 1 8 ? -8.359 15.367 -16.328 1 24.94 8 SER B CA 1
ATOM 4435 C C . SER B 1 8 ? -9.328 14.203 -16.531 1 24.94 8 SER B C 1
ATOM 4437 O O . SER B 1 8 ? -10.344 14.102 -15.844 1 24.94 8 SER B O 1
ATOM 4439 N N . ASP B 1 9 ? -9.367 13.594 -17.734 1 21.33 9 ASP B N 1
ATOM 4440 C CA . ASP B 1 9 ? -10.664 13.102 -18.172 1 21.33 9 ASP B CA 1
ATOM 4441 C C . ASP B 1 9 ? -11.18 11.992 -17.266 1 21.33 9 ASP B C 1
ATOM 4443 O O . ASP B 1 9 ? -12.312 12.047 -16.781 1 21.33 9 ASP B O 1
ATOM 4447 N N . SER B 1 10 ? -11 10.508 -17.562 1 23.27 10 SER B N 1
ATOM 4448 C CA . SER B 1 10 ? -11.969 9.422 -17.719 1 23.27 10 SER B CA 1
ATOM 4449 C C . SER B 1 10 ? -12.133 8.641 -16.422 1 23.27 10 SER B C 1
ATOM 4451 O O . SER B 1 10 ? -12.398 7.438 -16.438 1 23.27 10 SER B O 1
ATOM 4453 N N . GLU B 1 11 ? -11.828 9.047 -15.258 1 24.78 11 GLU B N 1
ATOM 4454 C CA . GLU B 1 11 ? -11.891 8.188 -14.078 1 24.78 11 GLU B CA 1
ATOM 4455 C C . GLU B 1 11 ? -13.336 7.941 -13.656 1 24.78 11 GLU B C 1
ATOM 4457 O O . GLU B 1 11 ? -13.586 7.266 -12.656 1 24.78 11 GLU B O 1
ATOM 4462 N N . GLU B 1 12 ? -14.344 8.625 -14.133 1 24.22 12 GLU B N 1
ATOM 4463 C CA . GLU B 1 12 ? -15.68 8.656 -13.547 1 24.22 12 GLU B CA 1
ATOM 4464 C C . GLU B 1 12 ? -16.375 7.309 -13.695 1 24.22 12 GLU B C 1
ATOM 4466 O O . GLU B 1 12 ? -17.156 6.91 -12.82 1 24.22 12 GLU B O 1
ATOM 4471 N N . ALA B 1 13 ? -16.516 6.629 -14.867 1 26.66 13 ALA B N 1
ATOM 4472 C CA . ALA B 1 13 ? -17.422 5.535 -15.195 1 26.66 13 ALA B CA 1
ATOM 4473 C C . ALA B 1 13 ? -17.109 4.297 -14.359 1 26.66 13 ALA B C 1
ATOM 4475 O O . ALA B 1 13 ? -17.906 3.355 -14.312 1 26.66 13 ALA B O 1
ATOM 4476 N N . ALA B 1 14 ? -16.047 4.18 -13.648 1 28.23 14 ALA B N 1
ATOM 4477 C CA . ALA B 1 14 ? -15.562 2.895 -13.156 1 28.23 14 ALA B CA 1
ATOM 4478 C C . ALA B 1 14 ? -16.219 2.525 -11.836 1 28.23 14 ALA B C 1
ATOM 4480 O O . ALA B 1 14 ? -16.031 1.425 -11.312 1 28.23 14 ALA B O 1
ATOM 4481 N N . ARG B 1 15 ? -16.938 3.416 -11.281 1 27.92 15 ARG B N 1
ATOM 4482 C CA . ARG B 1 15 ? -17.203 3.021 -9.898 1 27.92 15 ARG B CA 1
ATOM 4483 C C . ARG B 1 15 ? -18.219 1.895 -9.836 1 27.92 15 ARG B C 1
ATOM 4485 O O . ARG B 1 15 ? -18.031 0.91 -9.117 1 27.92 15 ARG B O 1
ATOM 4492 N N . LEU B 1 16 ? -19.453 2.234 -10.305 1 31.27 16 LEU B N 1
ATOM 4493 C CA . LEU B 1 16 ? -20.469 1.187 -10.148 1 31.27 16 LEU B CA 1
ATOM 4494 C C . LEU B 1 16 ? -20.141 -0.002 -11.055 1 31.27 16 LEU B C 1
ATOM 4496 O O . LEU B 1 16 ? -20.609 -1.118 -10.797 1 31.27 16 LEU B O 1
ATOM 4500 N N . SER B 1 17 ? -19.469 0.286 -12.203 1 30.58 17 SER B N 1
ATOM 4501 C CA . SER B 1 17 ? -19.016 -0.883 -12.953 1 30.58 17 SER B CA 1
ATOM 4502 C C . SER B 1 17 ? -17.969 -1.678 -12.164 1 30.58 17 SER B C 1
ATOM 4504 O O . SER B 1 17 ? -17.906 -2.904 -12.281 1 30.58 17 SER B O 1
ATOM 4506 N N . ALA B 1 18 ? -17.203 -0.981 -11.375 1 31 18 ALA B N 1
ATOM 4507 C CA . ALA B 1 18 ? -16.156 -1.638 -10.602 1 31 18 ALA B CA 1
ATOM 4508 C C . ALA B 1 18 ? -16.734 -2.408 -9.422 1 31 18 ALA B C 1
ATOM 4510 O O . ALA B 1 18 ? -16.016 -3.158 -8.75 1 31 18 ALA B O 1
ATOM 4511 N N . LEU B 1 19 ? -17.859 -1.968 -8.875 1 30.45 19 LEU B N 1
ATOM 4512 C CA . LEU B 1 19 ? -18.438 -2.711 -7.762 1 30.45 19 LEU B CA 1
ATOM 4513 C C . LEU B 1 19 ? -18.734 -4.148 -8.164 1 30.45 19 LEU B C 1
ATOM 4515 O O . LEU B 1 19 ? -18.969 -5.004 -7.305 1 30.45 19 LEU B O 1
ATOM 4519 N N . SER B 1 20 ? -19.25 -4.266 -9.43 1 27.39 20 SER B N 1
ATOM 4520 C CA . SER B 1 20 ? -19.562 -5.641 -9.805 1 27.39 20 SER B CA 1
ATOM 4521 C C . SER B 1 20 ? -18.344 -6.531 -9.742 1 27.39 20 SER B C 1
ATOM 4523 O O . SER B 1 20 ? -18.375 -7.688 -10.18 1 27.39 20 SER B O 1
ATOM 4525 N N . SER B 1 21 ? -17.25 -5.84 -9.57 1 25.97 21 SER B N 1
ATOM 4526 C CA . SER B 1 21 ? -16.141 -6.719 -9.898 1 25.97 21 SER B CA 1
ATOM 4527 C C . SER B 1 21 ? -15.961 -7.812 -8.852 1 25.97 21 SER B C 1
ATOM 4529 O O . SER B 1 21 ? -14.906 -8.445 -8.766 1 25.97 21 SER B O 1
ATOM 4531 N N . ASP B 1 22 ? -16.891 -7.727 -7.875 1 25.22 22 ASP B N 1
ATOM 4532 C CA . ASP B 1 22 ? -16.516 -8.75 -6.906 1 25.22 22 ASP B CA 1
ATOM 4533 C C . ASP B 1 22 ? -16.438 -10.125 -7.566 1 25.22 22 ASP B C 1
ATOM 4535 O O . ASP B 1 22 ? -16.281 -11.141 -6.879 1 25.22 22 ASP B O 1
ATOM 4539 N N . ASP B 1 23 ? -17.359 -10.297 -8.555 1 23.64 23 ASP B N 1
ATOM 4540 C CA . ASP B 1 23 ? -17.359 -11.711 -8.906 1 23.64 23 ASP B CA 1
ATOM 4541 C C . ASP B 1 23 ? -15.969 -12.172 -9.344 1 23.64 23 ASP B C 1
ATOM 4543 O O . ASP B 1 23 ? -15.32 -11.508 -10.156 1 23.64 23 ASP B O 1
ATOM 4547 N N . SER B 1 24 ? -15.305 -12.766 -8.5 1 26.11 24 SER B N 1
ATOM 4548 C CA . SER B 1 24 ? -14.172 -13.609 -8.867 1 26.11 24 SER B CA 1
ATOM 4549 C C . SER B 1 24 ? -14.414 -14.289 -10.219 1 26.11 24 SER B C 1
ATOM 4551 O O . SER B 1 24 ? -14.68 -15.492 -10.273 1 26.11 24 SER B O 1
ATOM 4553 N N . ASP B 1 25 ? -15.18 -13.602 -11.094 1 24.75 25 ASP B N 1
ATOM 4554 C CA . ASP B 1 25 ? -15.164 -14.367 -12.336 1 24.75 25 ASP B CA 1
ATOM 4555 C C . ASP B 1 25 ? -13.727 -14.656 -12.781 1 24.75 25 ASP B C 1
ATOM 4557 O O . ASP B 1 25 ? -12.93 -13.734 -12.961 1 24.75 25 ASP B O 1
ATOM 4561 N N . GLU B 1 26 ? -13.18 -15.688 -12.336 1 27.11 26 GLU B N 1
ATOM 4562 C CA . GLU B 1 26 ? -12.109 -16.281 -13.125 1 27.11 26 GLU B CA 1
ATOM 4563 C C . GLU B 1 26 ? -12.297 -15.992 -14.609 1 27.11 26 GLU B C 1
ATOM 4565 O O . GLU B 1 26 ? -13.273 -16.438 -15.219 1 27.11 26 GLU B O 1
ATOM 4570 N N . GLU B 1 27 ? -12.312 -14.734 -14.953 1 29.34 27 GLU B N 1
ATOM 4571 C CA . GLU B 1 27 ? -12.391 -14.602 -16.406 1 29.34 27 GLU B CA 1
ATOM 4572 C C . GLU B 1 27 ? -11.797 -15.82 -17.094 1 29.34 27 GLU B C 1
ATOM 4574 O O . GLU B 1 27 ? -10.656 -16.203 -16.828 1 29.34 27 GLU B O 1
ATOM 4579 N N . PRO B 1 28 ? -12.656 -16.734 -17.594 1 29.95 28 PRO B N 1
ATOM 4580 C CA . PRO B 1 28 ? -12.047 -17.797 -18.375 1 29.95 28 PRO B CA 1
ATOM 4581 C C . PRO B 1 28 ? -10.93 -17.297 -19.297 1 29.95 28 PRO B C 1
ATOM 4583 O O . PRO B 1 28 ? -10.953 -16.156 -19.734 1 29.95 28 PRO B O 1
ATOM 4586 N N . LEU B 1 29 ? -9.672 -17.641 -19.078 1 30.14 29 LEU B N 1
ATOM 4587 C CA . LEU B 1 29 ? -8.672 -17.5 -20.125 1 30.14 29 LEU B CA 1
ATOM 4588 C C . LEU B 1 29 ? -9.344 -17.328 -21.484 1 30.14 29 LEU B C 1
ATOM 4590 O O . LEU B 1 29 ? -10.469 -17.797 -21.703 1 30.14 29 LEU B O 1
ATOM 4594 N N . PRO B 1 30 ? -9.086 -16.297 -22.219 1 31.39 30 PRO B N 1
ATOM 4595 C CA . PRO B 1 30 ? -9.711 -16.266 -23.547 1 31.39 30 PRO B CA 1
ATOM 4596 C C . PRO B 1 30 ? -10.062 -17.641 -24.078 1 31.39 30 PRO B C 1
ATOM 4598 O O . PRO B 1 30 ? -9.242 -18.562 -24.016 1 31.39 30 PRO B O 1
ATOM 4601 N N . GLN B 1 31 ? -11.312 -18.047 -23.969 1 30.05 31 GLN B N 1
ATOM 4602 C CA . GLN B 1 31 ? -11.797 -19.25 -24.656 1 30.05 31 GLN B CA 1
ATOM 4603 C C . GLN B 1 31 ? -11.211 -19.344 -26.062 1 30.05 31 GLN B C 1
ATOM 4605 O O . GLN B 1 31 ? -11.461 -18.469 -26.906 1 30.05 31 GLN B O 1
ATOM 4610 N N . ARG B 1 32 ? -9.914 -19.828 -26.391 1 28.36 32 ARG B N 1
ATOM 4611 C CA . ARG B 1 32 ? -9.594 -20.234 -27.75 1 28.36 32 ARG B CA 1
ATOM 4612 C C . ARG B 1 32 ? -10.844 -20.688 -28.5 1 28.36 32 ARG B C 1
ATOM 4614 O O . ARG B 1 32 ? -11.836 -21.078 -27.891 1 28.36 32 ARG B O 1
ATOM 4621 N N . ASN B 1 33 ? -10.992 -20.391 -29.891 1 29.94 33 ASN B N 1
ATOM 4622 C CA . ASN B 1 33 ? -11.891 -21.078 -30.797 1 29.94 33 ASN B CA 1
ATOM 4623 C C . ASN B 1 33 ? -12.266 -22.469 -30.281 1 29.94 33 ASN B C 1
ATOM 4625 O O . ASN B 1 33 ? -11.477 -23.109 -29.594 1 29.94 33 ASN B O 1
ATOM 4629 N N . PRO B 1 34 ? -13.539 -22.906 -30.234 1 34.12 34 PRO B N 1
ATOM 4630 C CA . PRO B 1 34 ? -13.852 -24.312 -29.953 1 34.12 34 PRO B CA 1
ATOM 4631 C C . PRO B 1 34 ? -12.797 -25.266 -30.516 1 34.12 34 PRO B C 1
ATOM 4633 O O . PRO B 1 34 ? -12.859 -25.656 -31.672 1 34.12 34 PRO B O 1
ATOM 4636 N N . ARG B 1 35 ? -11.523 -24.906 -30.656 1 31.34 35 ARG B N 1
ATOM 4637 C CA . ARG B 1 35 ? -10.734 -26.031 -31.156 1 31.34 35 ARG B CA 1
ATOM 4638 C C . ARG B 1 35 ? -11.141 -27.328 -30.469 1 31.34 35 ARG B C 1
ATOM 4640 O O . ARG B 1 35 ? -11.711 -27.312 -29.391 1 31.34 35 ARG B O 1
ATOM 4647 N N . LYS B 1 36 ? -10.766 -28.484 -31.219 1 34.47 36 LYS B N 1
ATOM 4648 C CA . LYS B 1 36 ? -10.992 -29.922 -31.031 1 34.47 36 LYS B CA 1
ATOM 4649 C C . LYS B 1 36 ? -10.727 -30.344 -29.594 1 34.47 36 LYS B C 1
ATOM 4651 O O . LYS B 1 36 ? -9.727 -29.938 -29 1 34.47 36 LYS B O 1
ATOM 4656 N N . LYS B 1 37 ? -11.688 -30.625 -28.812 1 38.44 37 LYS B N 1
ATOM 4657 C CA . LYS B 1 37 ? -11.664 -31.5 -27.641 1 38.44 37 LYS B CA 1
ATOM 4658 C C . LYS B 1 37 ? -10.43 -32.406 -27.641 1 38.44 37 LYS B C 1
ATOM 4660 O O . LYS B 1 37 ? -10.422 -33.438 -28.297 1 38.44 37 LYS B O 1
ATOM 4665 N N . ARG B 1 38 ? -9.266 -31.781 -27.734 1 36.94 38 ARG B N 1
ATOM 4666 C CA . ARG B 1 38 ? -8.188 -32.75 -27.672 1 36.94 38 ARG B CA 1
ATOM 4667 C C . ARG B 1 38 ? -8.398 -33.75 -26.516 1 36.94 38 ARG B C 1
ATOM 4669 O O . ARG B 1 38 ? -8.734 -33.312 -25.406 1 36.94 38 ARG B O 1
ATOM 4676 N N . LYS B 1 39 ? -8.727 -34.938 -26.844 1 37.44 39 LYS B N 1
ATOM 4677 C CA . LYS B 1 39 ? -8.867 -36.125 -26.031 1 37.44 39 LYS B CA 1
ATOM 4678 C C . LYS B 1 39 ? -7.785 -36.188 -24.953 1 37.44 39 LYS B C 1
ATOM 4680 O O . LYS B 1 39 ? -6.625 -36.5 -25.234 1 37.44 39 LYS B O 1
ATOM 4685 N N . CYS B 1 40 ? -7.75 -35.188 -24.125 1 41.09 40 CYS B N 1
ATOM 4686 C CA . CYS B 1 40 ? -6.859 -35.375 -22.984 1 41.09 40 CYS B CA 1
ATOM 4687 C C . CYS B 1 40 ? -6.812 -36.844 -22.562 1 41.09 40 CYS B C 1
ATOM 4689 O O . CYS B 1 40 ? -7.828 -37.531 -22.594 1 41.09 40 CYS B O 1
ATOM 4691 N N . ASP B 1 41 ? -5.801 -37.469 -22.781 1 42.16 41 ASP B N 1
ATOM 4692 C CA . ASP B 1 41 ? -5.594 -38.781 -22.219 1 42.16 41 ASP B CA 1
ATOM 4693 C C . ASP B 1 41 ? -6.285 -38.938 -20.875 1 42.16 41 ASP B C 1
ATOM 4695 O O . ASP B 1 41 ? -5.887 -38.281 -19.891 1 42.16 41 ASP B O 1
ATOM 4699 N N . GLU B 1 42 ? -7.547 -38.844 -20.844 1 50.75 42 GLU B N 1
ATOM 4700 C CA . GLU B 1 42 ? -8.391 -39.094 -19.672 1 50.75 42 GLU B CA 1
ATOM 4701 C C . GLU B 1 42 ? -7.879 -40.281 -18.875 1 50.75 42 GLU B C 1
ATOM 4703 O O . GLU B 1 42 ? -8.289 -41.438 -19.109 1 50.75 42 GLU B O 1
ATOM 4708 N N . ARG B 1 43 ? -6.59 -40.188 -18.484 1 58.81 43 ARG B N 1
ATOM 4709 C CA . ARG B 1 43 ? -6.23 -41.25 -17.547 1 58.81 43 ARG B CA 1
ATOM 4710 C C . ARG B 1 43 ? -7.32 -41.406 -16.484 1 58.81 43 ARG B C 1
ATOM 4712 O O . ARG B 1 43 ? -7.793 -40.438 -15.898 1 58.81 43 ARG B O 1
ATOM 4719 N N . ASP B 1 44 ? -8.07 -42.281 -16.656 1 71.94 44 ASP B N 1
ATOM 4720 C CA . ASP B 1 44 ? -9.07 -42.688 -15.68 1 71.94 44 ASP B CA 1
ATOM 4721 C C . ASP B 1 44 ? -8.422 -43.031 -14.344 1 71.94 44 ASP B C 1
ATOM 4723 O O . ASP B 1 44 ? -7.621 -43.969 -14.266 1 71.94 44 ASP B O 1
ATOM 4727 N N . PHE B 1 45 ? -8.383 -42 -13.43 1 84.75 45 PHE B N 1
ATOM 4728 C CA . PHE B 1 45 ? -7.805 -42.25 -12.109 1 84.75 45 PHE B CA 1
ATOM 4729 C C . PHE B 1 45 ? -8.781 -42.969 -11.211 1 84.75 45 PHE B C 1
ATOM 4731 O O . PHE B 1 45 ? -9.938 -42.562 -11.07 1 84.75 45 PHE B O 1
ATOM 4738 N N . SER B 1 46 ? -8.375 -44.156 -10.844 1 88.81 46 SER B N 1
ATOM 4739 C CA . SER B 1 46 ? -9.156 -44.938 -9.891 1 88.81 46 SER B CA 1
ATOM 4740 C C . SER B 1 46 ? -8.695 -44.688 -8.461 1 88.81 46 SER B C 1
ATOM 4742 O O . SER B 1 46 ? -7.508 -44.812 -8.156 1 88.81 46 SER B O 1
ATOM 4744 N N . TRP B 1 47 ? -9.633 -44.312 -7.625 1 93.81 47 TRP B N 1
ATOM 4745 C CA . TRP B 1 47 ? -9.32 -43.938 -6.25 1 93.81 47 TRP B CA 1
ATOM 4746 C C . TRP B 1 47 ? -9.867 -44.969 -5.27 1 93.81 47 TRP B C 1
ATOM 4748 O O . TRP B 1 47 ? -10.977 -45.469 -5.449 1 93.81 47 TRP B O 1
ATOM 4758 N N . LYS B 1 48 ? -9.086 -45.281 -4.277 1 92.56 48 LYS B N 1
ATOM 4759 C CA . LYS B 1 48 ? -9.477 -46.25 -3.248 1 92.56 48 LYS B CA 1
ATOM 4760 C C . LYS B 1 48 ? -9.156 -45.719 -1.853 1 92.56 48 LYS B C 1
ATOM 4762 O O . LYS B 1 48 ? -8.305 -44.844 -1.695 1 92.56 48 LYS B O 1
ATOM 4767 N N . LYS B 1 49 ? -9.914 -46.25 -0.917 1 90.88 49 LYS B N 1
ATOM 4768 C CA . LYS B 1 49 ? -9.641 -45.938 0.483 1 90.88 49 LYS B CA 1
ATOM 4769 C C . LYS B 1 49 ? -8.688 -46.969 1.099 1 90.88 49 LYS B C 1
ATOM 4771 O O . LYS B 1 49 ? -9.125 -48 1.591 1 90.88 49 LYS B O 1
ATOM 4776 N N . LYS B 1 50 ? -7.469 -46.781 0.973 1 89.75 50 LYS B N 1
ATOM 4777 C CA . LYS B 1 50 ? -6.422 -47.625 1.528 1 89.75 50 LYS B CA 1
ATOM 4778 C C . LYS B 1 50 ? -5.234 -46.781 2.012 1 89.75 50 LYS B C 1
ATOM 4780 O O . LYS B 1 50 ? -5.184 -45.594 1.785 1 89.75 50 LYS B O 1
ATOM 4785 N N . GLU B 1 51 ? -4.426 -47.5 2.693 1 91.62 51 GLU B N 1
ATOM 4786 C CA . GLU B 1 51 ? -3.225 -46.812 3.17 1 91.62 51 GLU B CA 1
ATOM 4787 C C . GLU B 1 51 ? -2.281 -46.469 2.016 1 91.62 51 GLU B C 1
ATOM 4789 O O . GLU B 1 51 ? -1.966 -47.344 1.199 1 91.62 51 GLU B O 1
ATOM 4794 N N . PHE B 1 52 ? -1.966 -45.312 1.936 1 94.38 52 PHE B N 1
ATOM 4795 C CA . PHE B 1 52 ? -1.102 -44.844 0.858 1 94.38 52 PHE B CA 1
ATOM 4796 C C . PHE B 1 52 ? 0.365 -44.938 1.257 1 94.38 52 PHE B C 1
ATOM 4798 O O . PHE B 1 52 ? 0.749 -44.531 2.35 1 94.38 52 PHE B O 1
ATOM 4805 N N . LYS B 1 53 ? 1.154 -45.531 0.425 1 93.19 53 LYS B N 1
ATOM 4806 C CA . LYS B 1 53 ? 2.605 -45.562 0.586 1 93.19 53 LYS B CA 1
ATOM 4807 C C . LYS B 1 53 ? 3.301 -44.75 -0.488 1 93.19 53 LYS B C 1
ATOM 4809 O O . LYS B 1 53 ? 3.402 -45.156 -1.641 1 93.19 53 LYS B O 1
ATOM 4814 N N . PRO B 1 54 ? 3.82 -43.625 -0.092 1 94.88 54 PRO B N 1
ATOM 4815 C CA . PRO B 1 54 ? 4.441 -42.75 -1.08 1 94.88 54 PRO B CA 1
ATOM 4816 C C . PRO B 1 54 ? 5.754 -43.312 -1.63 1 94.88 54 PRO B C 1
ATOM 4818 O O . PRO B 1 54 ? 6.48 -44 -0.915 1 94.88 54 PRO B O 1
ATOM 4821 N N . GLN B 1 55 ? 5.977 -43.031 -2.857 1 92.88 55 GLN B N 1
ATOM 4822 C CA . GLN B 1 55 ? 7.273 -43.281 -3.479 1 92.88 55 GLN B CA 1
ATOM 4823 C C . GLN B 1 55 ? 8.195 -42.062 -3.352 1 92.88 55 GLN B C 1
ATOM 4825 O O . GLN B 1 55 ? 8.125 -41.156 -4.156 1 92.88 55 GLN B O 1
ATOM 4830 N N . ASP B 1 56 ? 9.062 -42.125 -2.434 1 92.06 56 ASP B N 1
ATOM 4831 C CA . ASP B 1 56 ? 9.969 -41 -2.178 1 92.06 56 ASP B CA 1
ATOM 4832 C C . ASP B 1 56 ? 11.219 -41.094 -3.043 1 92.06 56 ASP B C 1
ATOM 4834 O O . ASP B 1 56 ? 11.898 -42.125 -3.053 1 92.06 56 ASP B O 1
ATOM 4838 N N . HIS B 1 57 ? 11.438 -40.156 -3.779 1 94.69 57 HIS B N 1
ATOM 4839 C CA . HIS B 1 57 ? 12.648 -40.094 -4.59 1 94.69 57 HIS B CA 1
ATOM 4840 C C . HIS B 1 57 ? 13.828 -39.531 -3.795 1 94.69 57 HIS B C 1
ATOM 4842 O O . HIS B 1 57 ? 13.672 -38.562 -3.051 1 94.69 57 HIS B O 1
ATOM 4848 N N . ALA B 1 58 ? 14.938 -40.188 -3.951 1 93.62 58 ALA B N 1
ATOM 4849 C CA . ALA B 1 58 ? 16.141 -39.75 -3.223 1 93.62 58 ALA B CA 1
ATOM 4850 C C . ALA B 1 58 ? 16.672 -38.438 -3.756 1 93.62 58 ALA B C 1
ATOM 4852 O O . ALA B 1 58 ? 16.672 -38.219 -4.969 1 93.62 58 ALA B O 1
ATOM 4853 N N . PHE B 1 59 ? 17.047 -37.594 -2.891 1 95.94 59 PHE B N 1
ATOM 4854 C CA . PHE B 1 59 ? 17.641 -36.281 -3.205 1 95.94 59 PHE B CA 1
ATOM 4855 C C . PHE B 1 59 ? 19.062 -36.188 -2.637 1 95.94 59 PHE B C 1
ATOM 4857 O O . PHE B 1 59 ? 19.297 -36.562 -1.483 1 95.94 59 PHE B O 1
ATOM 4864 N N . ASP B 1 60 ? 20.016 -35.75 -3.484 1 94.38 60 ASP B N 1
ATOM 4865 C CA . ASP B 1 60 ? 21.391 -35.594 -3.045 1 94.38 60 ASP B CA 1
ATOM 4866 C C . ASP B 1 60 ? 21.656 -34.156 -2.578 1 94.38 60 ASP B C 1
ATOM 4868 O O . ASP B 1 60 ? 21.922 -33.281 -3.393 1 94.38 60 ASP B O 1
ATOM 4872 N N . PRO B 1 61 ? 21.656 -33.938 -1.354 1 92.31 61 PRO B N 1
ATOM 4873 C CA . PRO B 1 61 ? 21.859 -32.562 -0.827 1 92.31 61 PRO B CA 1
ATOM 4874 C C . PRO B 1 61 ? 23.297 -32.094 -0.999 1 92.31 61 PRO B C 1
ATOM 4876 O O . PRO B 1 61 ? 23.547 -30.875 -0.899 1 92.31 61 PRO B O 1
ATOM 4879 N N . SER B 1 62 ? 24.219 -32.938 -1.302 1 90.62 62 SER B N 1
ATOM 4880 C CA . SER B 1 62 ? 25.625 -32.594 -1.408 1 90.62 62 SER B CA 1
ATOM 4881 C C . SER B 1 62 ? 25.875 -31.719 -2.645 1 90.62 62 SER B C 1
ATOM 4883 O O . SER B 1 62 ? 26.844 -30.953 -2.689 1 90.62 62 SER B O 1
ATOM 4885 N N . SER B 1 63 ? 25.016 -31.797 -3.533 1 89.81 63 SER B N 1
ATOM 4886 C CA . SER B 1 63 ? 25.188 -31.047 -4.777 1 89.81 63 SER B CA 1
ATOM 4887 C C . SER B 1 63 ? 24.469 -29.703 -4.715 1 89.81 63 SER B C 1
ATOM 4889 O O . SER B 1 63 ? 24.531 -28.922 -5.664 1 89.81 63 SER B O 1
ATOM 4891 N N . SER B 1 64 ? 23.875 -29.438 -3.537 1 94.69 64 SER B N 1
ATOM 4892 C CA . SER B 1 64 ? 23.109 -28.203 -3.404 1 94.69 64 SER B CA 1
ATOM 4893 C C . SER B 1 64 ? 23.969 -27.094 -2.809 1 94.69 64 SER B C 1
ATOM 4895 O O . SER B 1 64 ? 24.906 -27.359 -2.07 1 94.69 64 SER B O 1
ATOM 4897 N N . GLY B 1 65 ? 23.672 -25.891 -3.217 1 94.06 65 GLY B N 1
ATOM 4898 C CA . GLY B 1 65 ? 24.391 -24.734 -2.67 1 94.06 65 GLY B CA 1
ATOM 4899 C C . GLY B 1 65 ? 24.766 -23.719 -3.719 1 94.06 65 GLY B C 1
ATOM 4900 O O . GLY B 1 65 ? 24.312 -23.797 -4.863 1 94.06 65 GLY B O 1
ATOM 4901 N N . ILE B 1 66 ? 25.516 -22.734 -3.234 1 95.12 66 ILE B N 1
ATOM 4902 C CA . ILE B 1 66 ? 25.922 -21.625 -4.105 1 95.12 66 ILE B CA 1
ATOM 4903 C C . ILE B 1 66 ? 26.953 -22.125 -5.121 1 95.12 66 ILE B C 1
ATOM 4905 O O . ILE B 1 66 ? 27.891 -22.828 -4.766 1 95.12 66 ILE B O 1
ATOM 4909 N N . CYS B 1 67 ? 26.828 -21.812 -6.43 1 89.19 67 CYS B N 1
ATOM 4910 C CA . CYS B 1 67 ? 27.641 -22.359 -7.516 1 89.19 67 CYS B CA 1
ATOM 4911 C C . CYS B 1 67 ? 28.625 -21.312 -8.031 1 89.19 67 CYS B C 1
ATOM 4913 O O . CYS B 1 67 ? 29.562 -21.641 -8.742 1 89.19 67 CYS B O 1
ATOM 4915 N N . ASN B 1 68 ? 28.562 -20.062 -7.836 1 81.94 68 ASN B N 1
ATOM 4916 C CA . ASN B 1 68 ? 29.281 -19.031 -8.578 1 81.94 68 ASN B CA 1
ATOM 4917 C C . ASN B 1 68 ? 30.406 -18.406 -7.746 1 81.94 68 ASN B C 1
ATOM 4919 O O . ASN B 1 68 ? 30.719 -17.234 -7.902 1 81.94 68 ASN B O 1
ATOM 4923 N N . GLY B 1 69 ? 30.984 -19.141 -6.828 1 86.5 69 GLY B N 1
ATOM 4924 C CA . GLY B 1 69 ? 32.156 -18.703 -6.105 1 86.5 69 GLY B CA 1
ATOM 4925 C C . GLY B 1 69 ? 31.859 -17.625 -5.074 1 86.5 69 GLY B C 1
ATOM 4926 O O . GLY B 1 69 ? 32.781 -17.047 -4.492 1 86.5 69 GLY B O 1
ATOM 4927 N N . ILE B 1 70 ? 30.641 -17.281 -4.887 1 91.94 70 ILE B N 1
ATOM 4928 C CA . ILE B 1 70 ? 30.266 -16.297 -3.877 1 91.94 70 ILE B CA 1
ATOM 4929 C C . ILE B 1 70 ? 30.531 -16.859 -2.482 1 91.94 70 ILE B C 1
ATOM 4931 O O . ILE B 1 70 ? 30.156 -18 -2.195 1 91.94 70 ILE B O 1
ATOM 4935 N N . THR B 1 71 ? 31.234 -16.078 -1.693 1 92.69 71 THR B N 1
ATOM 4936 C CA . THR B 1 71 ? 31.562 -16.484 -0.33 1 92.69 71 THR B CA 1
ATOM 4937 C C . THR B 1 71 ? 31.109 -15.43 0.671 1 92.69 71 THR B C 1
ATOM 4939 O O . THR B 1 71 ? 30.562 -14.398 0.285 1 92.69 71 THR B O 1
ATOM 4942 N N . ALA B 1 72 ? 31.359 -15.766 1.913 1 91.75 72 ALA B N 1
ATOM 4943 C CA . ALA B 1 72 ? 31 -14.836 2.984 1 91.75 72 ALA B CA 1
ATOM 4944 C C . ALA B 1 72 ? 31.828 -13.555 2.893 1 91.75 72 ALA B C 1
ATOM 4946 O O . ALA B 1 72 ? 31.406 -12.508 3.391 1 91.75 72 ALA B O 1
ATOM 4947 N N . ALA B 1 73 ? 32.938 -13.602 2.205 1 92.81 73 ALA B N 1
ATOM 4948 C CA . ALA B 1 73 ? 33.844 -12.461 2.094 1 92.81 73 ALA B CA 1
ATOM 4949 C C . ALA B 1 73 ? 33.5 -11.594 0.893 1 92.81 73 ALA B C 1
ATOM 4951 O O . ALA B 1 73 ? 33.969 -10.461 0.772 1 92.81 73 ALA B O 1
ATOM 4952 N N . SER B 1 74 ? 32.625 -12.102 0.099 1 95.56 74 SER B N 1
ATOM 4953 C CA . SER B 1 74 ? 32.219 -11.336 -1.082 1 95.56 74 SER B CA 1
ATOM 4954 C C . SER B 1 74 ? 31.5 -10.055 -0.696 1 95.56 74 SER B C 1
ATOM 4956 O O . SER B 1 74 ? 30.672 -10.047 0.225 1 95.56 74 SER B O 1
ATOM 4958 N N . SER B 1 75 ? 31.859 -8.914 -1.385 1 96.25 75 SER B N 1
ATOM 4959 C CA . SER B 1 75 ? 31.172 -7.652 -1.147 1 96.25 75 SER B CA 1
ATOM 4960 C C . SER B 1 75 ? 29.766 -7.664 -1.752 1 96.25 75 SER B C 1
ATOM 4962 O O . SER B 1 75 ? 29.453 -8.523 -2.58 1 96.25 75 SER B O 1
ATOM 4964 N N . GLU B 1 76 ? 28.938 -6.77 -1.294 1 97.44 76 GLU B N 1
ATOM 4965 C CA . GLU B 1 76 ? 27.594 -6.645 -1.827 1 97.44 76 GLU B CA 1
ATOM 4966 C C . GLU B 1 76 ? 27.609 -6.414 -3.336 1 97.44 76 GLU B C 1
ATOM 4968 O O . GLU B 1 76 ? 26.797 -6.984 -4.066 1 97.44 76 GLU B O 1
ATOM 4973 N N . LEU B 1 77 ? 28.562 -5.617 -3.807 1 97.25 77 LEU B N 1
ATOM 4974 C CA . LEU B 1 77 ? 28.672 -5.293 -5.223 1 97.25 77 LEU B CA 1
ATOM 4975 C C . LEU B 1 77 ? 29.062 -6.523 -6.035 1 97.25 77 LEU B C 1
ATOM 4977 O O . LEU B 1 77 ? 28.531 -6.754 -7.121 1 97.25 77 LEU B O 1
ATOM 4981 N N . GLU B 1 78 ? 30 -7.281 -5.527 1 96.5 78 GLU B N 1
ATOM 4982 C CA . GLU B 1 78 ? 30.438 -8.492 -6.215 1 96.5 78 GLU B CA 1
ATOM 4983 C C . GLU B 1 78 ? 29.281 -9.477 -6.387 1 96.5 78 GLU B C 1
ATOM 4985 O O . GLU B 1 78 ? 29.125 -10.07 -7.453 1 96.5 78 GLU B O 1
ATOM 4990 N N . ILE B 1 79 ? 28.531 -9.625 -5.348 1 97.44 79 ILE B N 1
ATOM 4991 C CA . ILE B 1 79 ? 27.375 -10.531 -5.398 1 97.44 79 ILE B CA 1
ATOM 4992 C C . ILE B 1 79 ? 26.359 -10.008 -6.398 1 97.44 79 ILE B C 1
ATOM 4994 O O . ILE B 1 79 ? 25.859 -10.766 -7.242 1 97.44 79 ILE B O 1
ATOM 4998 N N . PHE B 1 80 ? 26.125 -8.719 -6.328 1 97.94 80 PHE B N 1
ATOM 4999 C CA . PHE B 1 80 ? 25.156 -8.102 -7.234 1 97.94 80 PHE B CA 1
ATOM 5000 C C . PHE B 1 80 ? 25.594 -8.266 -8.688 1 97.94 80 PHE B C 1
ATOM 5002 O O . PHE B 1 80 ? 24.781 -8.609 -9.547 1 97.94 80 PHE B O 1
ATOM 5009 N N . GLU B 1 81 ? 26.812 -8.094 -8.961 1 96.88 81 GLU B N 1
ATOM 5010 C CA . GLU B 1 81 ? 27.344 -8.133 -10.32 1 96.88 81 GLU B CA 1
ATOM 5011 C C . GLU B 1 81 ? 27.438 -9.562 -10.836 1 96.88 81 GLU B C 1
ATOM 5013 O O . GLU B 1 81 ? 27.578 -9.781 -12.039 1 96.88 81 GLU B O 1
ATOM 5018 N N . SER B 1 82 ? 27.359 -10.492 -9.938 1 96.19 82 SER B N 1
ATOM 5019 C CA . SER B 1 82 ? 27.297 -11.883 -10.391 1 96.19 82 SER B CA 1
ATOM 5020 C C . SER B 1 82 ? 25.953 -12.188 -11.047 1 96.19 82 SER B C 1
ATOM 5022 O O . SER B 1 82 ? 25.859 -13.109 -11.859 1 96.19 82 SER B O 1
ATOM 5024 N N . LEU B 1 83 ? 24.938 -11.477 -10.672 1 97.75 83 LEU B N 1
ATOM 5025 C CA . LEU B 1 83 ? 23.609 -11.648 -11.234 1 97.75 83 LEU B CA 1
ATOM 5026 C C . LEU B 1 83 ? 23.328 -10.602 -12.312 1 97.75 83 LEU B C 1
ATOM 5028 O O . LEU B 1 83 ? 22.875 -10.93 -13.406 1 97.75 83 LEU B O 1
ATOM 5032 N N . PHE B 1 84 ? 23.562 -9.359 -11.891 1 98 84 PHE B N 1
ATOM 5033 C CA . PHE B 1 84 ? 23.438 -8.242 -12.828 1 98 84 PHE B CA 1
ATOM 5034 C C . PHE B 1 84 ? 24.766 -7.969 -13.508 1 98 84 PHE B C 1
ATOM 5036 O O . PHE B 1 84 ? 25.453 -6.984 -13.195 1 98 84 PHE B O 1
ATOM 5043 N N . THR B 1 85 ? 25.109 -8.711 -14.539 1 96.69 85 THR B N 1
ATOM 5044 C CA . THR B 1 85 ? 26.438 -8.789 -15.148 1 96.69 85 THR B CA 1
ATOM 5045 C C . THR B 1 85 ? 26.703 -7.562 -16.016 1 96.69 85 THR B C 1
ATOM 5047 O O . THR B 1 85 ? 25.766 -6.883 -16.453 1 96.69 85 THR B O 1
ATOM 5050 N N . PRO B 1 86 ? 27.953 -7.266 -16.312 1 94.75 86 PRO B N 1
ATOM 5051 C CA . PRO B 1 86 ? 28.312 -6.121 -17.156 1 94.75 86 PRO B CA 1
ATOM 5052 C C . PRO B 1 86 ? 27.688 -6.191 -18.547 1 94.75 86 PRO B C 1
ATOM 5054 O O . PRO B 1 86 ? 27.391 -5.156 -19.141 1 94.75 86 PRO B O 1
ATOM 5057 N N . ASP B 1 87 ? 27.453 -7.352 -18.984 1 95.38 87 ASP B N 1
ATOM 5058 C CA . ASP B 1 87 ? 26.844 -7.504 -20.297 1 95.38 87 ASP B CA 1
ATOM 5059 C C . ASP B 1 87 ? 25.422 -6.926 -20.312 1 95.38 87 ASP B C 1
ATOM 5061 O O . ASP B 1 87 ? 25 -6.359 -21.328 1 95.38 87 ASP B O 1
ATOM 5065 N N . ILE B 1 88 ? 24.703 -7.133 -19.219 1 97.19 88 ILE B N 1
ATOM 5066 C CA . ILE B 1 88 ? 23.375 -6.555 -19.109 1 97.19 88 ILE B CA 1
ATOM 5067 C C . ILE B 1 88 ? 23.469 -5.031 -19.172 1 97.19 88 ILE B C 1
ATOM 5069 O O . ILE B 1 88 ? 22.703 -4.387 -19.891 1 97.19 88 ILE B O 1
ATOM 5073 N N . VAL B 1 89 ? 24.406 -4.469 -18.484 1 97.25 89 VAL B N 1
ATOM 5074 C CA . VAL B 1 89 ? 24.609 -3.025 -18.406 1 97.25 89 VAL B CA 1
ATOM 5075 C C . VAL B 1 89 ? 24.922 -2.479 -19.797 1 97.25 89 VAL B C 1
ATOM 5077 O O . VAL B 1 89 ? 24.297 -1.524 -20.266 1 97.25 89 VAL B O 1
ATOM 5080 N N . GLU B 1 90 ? 25.828 -3.123 -20.453 1 96.75 90 GLU B N 1
ATOM 5081 C CA . GLU B 1 90 ? 26.234 -2.684 -21.781 1 96.75 90 GLU B CA 1
ATOM 5082 C C . GLU B 1 90 ? 25.078 -2.766 -22.766 1 96.75 90 GLU B C 1
ATOM 5084 O O . GLU B 1 90 ? 24.891 -1.867 -23.594 1 96.75 90 GLU B O 1
ATOM 5089 N N . GLY B 1 91 ? 24.359 -3.84 -22.688 1 97.06 91 GLY B N 1
ATOM 5090 C CA . GLY B 1 91 ? 23.203 -3.986 -23.547 1 97.06 91 GLY B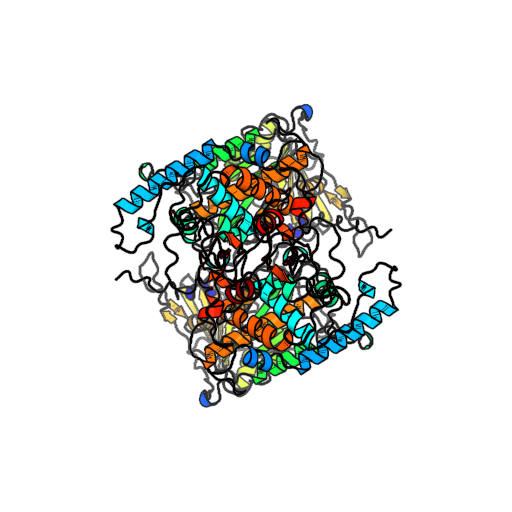 CA 1
ATOM 5091 C C . GLY B 1 91 ? 22.172 -2.887 -23.359 1 97.06 91 GLY B C 1
ATOM 5092 O O . GLY B 1 91 ? 21.641 -2.348 -24.328 1 97.06 91 GLY B O 1
ATOM 5093 N N . ILE B 1 92 ? 21.891 -2.529 -22.125 1 98.06 92 ILE B N 1
ATOM 5094 C CA . ILE B 1 92 ? 20.906 -1.501 -21.797 1 98.06 92 ILE B CA 1
ATOM 5095 C C . ILE B 1 92 ? 21.406 -0.144 -22.297 1 98.06 92 ILE B C 1
ATOM 5097 O O . ILE B 1 92 ? 20.641 0.628 -22.875 1 98.06 92 ILE B O 1
ATOM 5101 N N . VAL B 1 93 ? 22.688 0.128 -22.062 1 98.06 93 VAL B N 1
ATOM 5102 C CA . VAL B 1 93 ? 23.281 1.393 -22.484 1 98.06 93 VAL B CA 1
ATOM 5103 C C . VAL B 1 93 ? 23.172 1.53 -24 1 98.06 93 VAL B C 1
ATOM 5105 O O . VAL B 1 93 ? 22.719 2.562 -24.516 1 98.06 93 VAL B O 1
ATOM 5108 N N . ASP B 1 94 ? 23.5 0.479 -24.688 1 97.56 94 ASP B N 1
ATOM 5109 C CA . ASP B 1 94 ? 23.453 0.491 -26.141 1 97.56 94 ASP B CA 1
ATOM 5110 C C . ASP B 1 94 ? 22.031 0.722 -26.656 1 97.56 94 ASP B C 1
ATOM 5112 O O . ASP B 1 94 ? 21.797 1.585 -27.5 1 97.56 94 ASP B O 1
ATOM 5116 N N . GLN B 1 95 ? 21.094 -0.015 -26.141 1 97.5 95 GLN B N 1
ATOM 5117 C CA . GLN B 1 95 ? 19.719 0.067 -26.609 1 97.5 95 GLN B CA 1
ATOM 5118 C C . GLN B 1 95 ? 19.094 1.404 -26.234 1 97.5 95 GLN B C 1
ATOM 5120 O O . GLN B 1 95 ? 18.266 1.939 -26.969 1 97.5 95 GLN B O 1
ATOM 5125 N N . THR B 1 96 ? 19.453 1.974 -25.094 1 97.56 96 THR B N 1
ATOM 5126 C CA . THR B 1 96 ? 18.953 3.281 -24.672 1 97.56 96 THR B CA 1
ATOM 5127 C C . THR B 1 96 ? 19.438 4.371 -25.625 1 97.56 96 THR B C 1
ATOM 5129 O O . THR B 1 96 ? 18.672 5.234 -26.047 1 97.56 96 THR B O 1
ATOM 5132 N N . ASN B 1 97 ? 20.734 4.297 -25.953 1 97.06 97 ASN B N 1
ATOM 5133 C CA . ASN B 1 97 ? 21.297 5.266 -26.891 1 97.06 97 ASN B CA 1
ATOM 5134 C C . ASN B 1 97 ? 20.672 5.125 -28.281 1 97.06 97 ASN B C 1
ATOM 5136 O O . ASN B 1 97 ? 20.375 6.125 -28.938 1 97.06 97 ASN B O 1
ATOM 5140 N N . ILE B 1 98 ? 20.453 3.945 -28.719 1 96.12 98 ILE B N 1
ATOM 5141 C CA . ILE B 1 98 ? 19.812 3.688 -30 1 96.12 98 ILE B CA 1
ATOM 5142 C C . ILE B 1 98 ? 18.391 4.246 -30 1 96.12 98 ILE B C 1
ATOM 5144 O O . ILE B 1 98 ? 17.969 4.918 -30.938 1 96.12 98 ILE B O 1
ATOM 5148 N N . PHE B 1 99 ? 17.688 3.957 -28.984 1 95.31 99 PHE B N 1
ATOM 5149 C CA . PHE B 1 99 ? 16.312 4.418 -28.875 1 95.31 99 PHE B CA 1
ATOM 5150 C C . PHE B 1 99 ? 16.25 5.941 -28.906 1 95.31 99 PHE B C 1
ATOM 5152 O O . PHE B 1 99 ? 15.367 6.52 -29.547 1 95.31 99 PHE B O 1
ATOM 5159 N N . GLN B 1 100 ? 17.094 6.57 -28.109 1 94.06 100 GLN B N 1
ATOM 5160 C CA . GLN B 1 100 ? 17.141 8.031 -28.109 1 94.06 100 GLN B CA 1
ATOM 5161 C C . GLN B 1 100 ? 17.328 8.57 -29.531 1 94.06 100 GLN B C 1
ATOM 5163 O O . GLN B 1 100 ? 16.656 9.531 -29.922 1 94.06 100 GLN B O 1
ATOM 5168 N N . ARG B 1 101 ? 18.188 7.988 -30.281 1 92.06 101 ARG B N 1
ATOM 5169 C CA . ARG B 1 101 ? 18.438 8.406 -31.656 1 92.06 101 ARG B CA 1
ATOM 5170 C C . ARG B 1 101 ? 17.188 8.203 -32.531 1 92.06 101 ARG B C 1
ATOM 5172 O O . ARG B 1 101 ? 16.875 9.039 -33.375 1 92.06 101 ARG B O 1
ATOM 5179 N N . GLN B 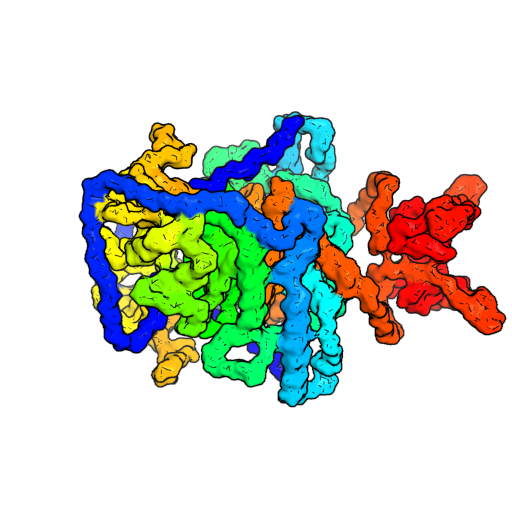1 102 ? 16.562 7.141 -32.312 1 91 102 GLN B N 1
ATOM 5180 C CA . GLN B 1 102 ? 15.344 6.852 -33.062 1 91 102 GLN B CA 1
ATOM 5181 C C . GLN B 1 102 ? 14.273 7.902 -32.781 1 91 102 GLN B C 1
ATOM 5183 O O . GLN B 1 102 ? 13.602 8.375 -33.688 1 91 102 GLN B O 1
ATOM 5188 N N . VAL B 1 103 ? 14.102 8.234 -31.531 1 90.19 103 VAL B N 1
ATOM 5189 C CA . VAL B 1 103 ? 13.102 9.211 -31.109 1 90.19 103 VAL B CA 1
ATOM 5190 C C . VAL B 1 103 ? 13.484 10.594 -31.641 1 90.19 103 VAL B C 1
ATOM 5192 O O . VAL B 1 103 ? 12.617 11.352 -32.094 1 90.19 103 VAL B O 1
ATOM 5195 N N . HIS B 1 104 ? 14.766 10.906 -31.484 1 86.19 104 HIS B N 1
ATOM 5196 C CA . HIS B 1 104 ? 15.25 12.203 -31.953 1 86.19 104 HIS B CA 1
ATOM 5197 C C . HIS B 1 104 ? 15.016 12.383 -33.438 1 86.19 104 HIS B C 1
ATOM 5199 O O . HIS B 1 104 ? 14.68 13.484 -33.906 1 86.19 104 HIS B O 1
ATOM 5205 N N . ALA B 1 105 ? 15.188 11.406 -34.125 1 84.38 105 ALA B N 1
ATOM 5206 C CA . ALA B 1 105 ? 14.992 11.453 -35.562 1 84.38 105 ALA B CA 1
ATOM 5207 C C . ALA B 1 105 ? 13.516 11.617 -35.938 1 84.38 105 ALA B C 1
ATOM 5209 O O . ALA B 1 105 ? 13.18 12.242 -36.938 1 84.38 105 ALA B O 1
ATOM 5210 N N . ALA B 1 106 ? 12.711 11.039 -35.125 1 83.31 106 ALA B N 1
ATOM 5211 C CA . ALA B 1 106 ? 11.273 11.055 -35.406 1 83.31 106 ALA B CA 1
ATOM 5212 C C . ALA B 1 106 ? 10.641 12.367 -34.969 1 83.31 106 ALA B C 1
ATOM 5214 O O . ALA B 1 106 ? 9.648 12.812 -35.531 1 83.31 106 ALA B O 1
ATOM 5215 N N . LEU B 1 107 ? 11.18 12.781 -33.875 1 77.38 107 LEU B N 1
ATOM 5216 C CA . LEU B 1 107 ? 10.562 13.969 -33.281 1 77.38 107 LEU B CA 1
ATOM 5217 C C . LEU B 1 107 ? 11.219 15.234 -33.844 1 77.38 107 LEU B C 1
ATOM 5219 O O . LEU B 1 107 ? 12.414 15.234 -34.156 1 77.38 107 LEU B O 1
ATOM 5223 N N . THR B 1 108 ? 10.5 16.188 -34.281 1 73 108 THR B N 1
ATOM 5224 C CA . THR B 1 108 ? 10.992 17.547 -34.5 1 73 108 THR B CA 1
ATOM 5225 C C . THR B 1 108 ? 10.953 18.359 -33.219 1 73 108 THR B C 1
ATOM 5227 O O . THR B 1 108 ? 9.969 19.047 -32.969 1 73 108 THR B O 1
ATOM 5230 N N . PRO B 1 109 ? 11.977 18.031 -32.469 1 67.44 109 PRO B N 1
ATOM 5231 C CA . PRO B 1 109 ? 11.875 18.719 -31.156 1 67.44 109 PRO B CA 1
ATOM 5232 C C . PRO B 1 109 ? 11.977 20.234 -31.281 1 67.44 109 PRO B C 1
ATOM 5234 O O . PRO B 1 109 ? 12.594 20.75 -32.219 1 67.44 109 PRO B O 1
ATOM 5237 N N . THR B 1 110 ? 11.219 20.844 -30.469 1 71.69 110 THR B N 1
ATOM 5238 C CA . THR B 1 110 ? 11.289 22.297 -30.422 1 71.69 110 THR B CA 1
ATOM 5239 C C . THR B 1 110 ? 12.656 22.75 -29.906 1 71.69 110 THR B C 1
ATOM 5241 O O . THR B 1 110 ? 13.344 21.984 -29.203 1 71.69 110 THR B O 1
ATOM 5244 N N . ALA B 1 111 ? 13.164 23.812 -30.297 1 65.38 111 ALA B N 1
ATOM 5245 C CA . ALA B 1 111 ? 14.492 24.344 -30 1 65.38 111 ALA B CA 1
ATOM 5246 C C . ALA B 1 111 ? 14.773 24.297 -28.5 1 65.38 111 ALA B C 1
ATOM 5248 O O . ALA B 1 111 ? 15.906 24.016 -28.094 1 65.38 111 ALA B O 1
ATOM 5249 N N . GLY B 1 112 ? 13.828 24.406 -27.578 1 69.5 112 GLY B N 1
ATOM 5250 C CA . GLY B 1 112 ? 14.055 24.469 -26.141 1 69.5 112 GLY B CA 1
ATOM 5251 C C . GLY B 1 112 ? 13.836 23.141 -25.453 1 69.5 112 GLY B C 1
ATOM 5252 O O . GLY B 1 112 ? 13.906 23.062 -24.219 1 69.5 112 GLY B O 1
ATOM 5253 N N . SER B 1 113 ? 13.773 22.141 -26.25 1 75.88 113 SER B N 1
ATOM 5254 C CA . SER B 1 113 ? 13.445 20.859 -25.641 1 75.88 113 SER B CA 1
ATOM 5255 C C . SER B 1 113 ? 14.672 20.234 -24.984 1 75.88 113 SER B C 1
ATOM 5257 O O . SER B 1 113 ? 15.789 20.328 -25.5 1 75.88 113 SER B O 1
ATOM 5259 N N . ARG B 1 114 ? 14.523 19.703 -23.812 1 76.31 114 ARG B N 1
ATOM 5260 C CA . ARG B 1 114 ? 15.578 19.047 -23.047 1 76.31 114 ARG B CA 1
ATOM 5261 C C . ARG B 1 114 ? 16.219 17.906 -23.844 1 76.31 114 ARG B C 1
ATOM 5263 O O . ARG B 1 114 ? 17.328 17.484 -23.547 1 76.31 114 ARG B O 1
ATOM 5270 N N . ILE B 1 115 ? 15.547 17.484 -24.766 1 78.44 115 ILE B N 1
ATOM 5271 C CA . ILE B 1 115 ? 16 16.328 -25.547 1 78.44 115 ILE B CA 1
ATOM 5272 C C . ILE B 1 115 ? 17.297 16.672 -26.266 1 78.44 115 ILE B C 1
ATOM 5274 O O . ILE B 1 115 ? 18.125 15.797 -26.547 1 78.44 115 ILE B O 1
ATOM 5278 N N . HIS B 1 116 ? 17.484 17.969 -26.516 1 79.06 116 HIS B N 1
ATOM 5279 C CA . HIS B 1 116 ? 18.672 18.422 -27.234 1 79.06 116 HIS B CA 1
ATOM 5280 C C . HIS B 1 116 ? 19.906 18.344 -26.344 1 79.06 116 HIS B C 1
ATOM 5282 O O . HIS B 1 116 ? 21.031 18.359 -26.844 1 79.06 116 HIS B O 1
ATOM 5288 N N . GLN B 1 117 ? 19.688 18.141 -25.062 1 83.94 117 GLN B N 1
ATOM 5289 C CA . GLN B 1 117 ? 20.797 18.109 -24.125 1 83.94 117 GLN B CA 1
ATOM 5290 C C . GLN B 1 117 ? 21.297 16.688 -23.906 1 83.94 117 GLN B C 1
ATOM 5292 O O . GLN B 1 117 ? 22.172 16.438 -23.078 1 83.94 117 GLN B O 1
ATOM 5297 N N . TRP B 1 118 ? 20.844 15.797 -24.766 1 91.69 118 TRP B N 1
ATOM 5298 C CA . TRP B 1 118 ? 21.219 14.391 -24.594 1 91.69 118 TRP B CA 1
ATOM 5299 C C . TRP B 1 118 ? 22.672 14.164 -24.953 1 91.69 118 TRP B C 1
ATOM 5301 O O . TRP B 1 118 ? 23.156 14.695 -25.953 1 91.69 118 TRP B O 1
ATOM 5311 N N . LYS B 1 119 ? 23.375 13.547 -24.062 1 92.69 119 LYS B N 1
ATOM 5312 C CA . LYS B 1 119 ? 24.688 12.93 -24.312 1 92.69 119 LYS B CA 1
ATOM 5313 C C . LYS B 1 119 ? 24.609 11.414 -24.125 1 92.69 119 LYS B C 1
ATOM 5315 O O . LYS B 1 119 ? 23.984 10.922 -23.188 1 92.69 119 LYS B O 1
ATOM 5320 N N . ASP B 1 120 ? 25.281 10.75 -25.094 1 95.31 120 ASP B N 1
ATOM 5321 C CA . ASP B 1 120 ? 25.203 9.297 -25.016 1 95.31 120 ASP B CA 1
ATOM 5322 C C . ASP B 1 120 ? 25.594 8.812 -23.609 1 95.31 120 ASP B C 1
ATOM 5324 O O . ASP B 1 120 ? 26.578 9.273 -23.031 1 95.31 120 ASP B O 1
ATOM 5328 N N . MET B 1 121 ? 24.734 7.973 -23.172 1 95.88 121 MET B N 1
ATOM 5329 C CA . MET B 1 121 ? 24.938 7.422 -21.828 1 95.88 121 MET B CA 1
ATOM 5330 C C . MET B 1 121 ? 26.078 6.402 -21.828 1 95.88 121 MET B C 1
ATOM 5332 O O . MET B 1 121 ? 26.219 5.621 -22.781 1 95.88 121 MET B O 1
ATOM 5336 N N . THR B 1 122 ? 26.891 6.426 -20.812 1 96.12 122 THR B N 1
ATOM 5337 C CA . THR B 1 122 ? 27.969 5.457 -20.641 1 96.12 122 THR B CA 1
ATOM 5338 C C . THR B 1 122 ? 27.594 4.426 -19.578 1 96.12 122 THR B C 1
ATOM 5340 O O . THR B 1 122 ? 26.641 4.617 -18.828 1 96.12 122 THR B O 1
ATOM 5343 N N . SER B 1 123 ? 28.359 3.322 -19.594 1 96.25 123 SER B N 1
ATOM 5344 C CA . SER B 1 123 ? 28.125 2.285 -18.594 1 96.25 123 SER B CA 1
ATOM 5345 C C . SER B 1 123 ? 28.312 2.828 -17.188 1 96.25 123 SER B C 1
ATOM 5347 O O . SER B 1 123 ? 27.594 2.451 -16.266 1 96.25 123 SER B O 1
ATOM 5349 N N . ARG B 1 124 ? 29.25 3.709 -17.047 1 94.62 124 ARG B N 1
ATOM 5350 C CA . ARG B 1 124 ? 29.516 4.312 -15.742 1 94.62 124 ARG B CA 1
ATOM 5351 C C . ARG B 1 124 ? 28.344 5.18 -15.289 1 94.62 124 ARG B C 1
ATOM 5353 O O . ARG B 1 124 ? 27.938 5.125 -14.133 1 94.62 124 ARG B O 1
ATOM 5360 N N . GLU B 1 125 ? 27.891 5.934 -16.188 1 95.25 125 GLU B N 1
ATOM 5361 C CA . GLU B 1 125 ? 26.766 6.801 -15.875 1 95.25 125 GLU B CA 1
ATOM 5362 C C . GLU B 1 125 ? 25.516 5.984 -15.531 1 95.25 125 GLU B C 1
ATOM 5364 O O . GLU B 1 125 ? 24.75 6.352 -14.641 1 95.25 125 GLU B O 1
ATOM 5369 N N . PHE B 1 126 ? 25.328 4.934 -16.281 1 97.44 126 PHE B N 1
ATOM 5370 C CA . PHE B 1 126 ? 24.188 4.07 -16.016 1 97.44 126 PHE B CA 1
ATOM 5371 C C . PHE B 1 126 ? 24.297 3.449 -14.625 1 97.44 126 PHE B C 1
ATOM 5373 O O . PHE B 1 126 ? 23.297 3.291 -13.922 1 97.44 126 PHE B O 1
ATOM 5380 N N . CYS B 1 127 ? 25.484 3.119 -14.25 1 96.31 127 CYS B N 1
ATOM 5381 C CA . CYS B 1 127 ? 25.719 2.584 -12.914 1 96.31 127 CYS B CA 1
ATOM 5382 C C . CYS B 1 127 ? 25.344 3.6 -11.844 1 96.31 127 CYS B C 1
ATOM 5384 O O . CYS B 1 127 ? 24.75 3.238 -10.82 1 96.31 127 CYS B O 1
ATOM 5386 N N . VAL B 1 128 ? 25.672 4.844 -12.055 1 96.44 128 VAL B N 1
ATOM 5387 C CA . VAL B 1 128 ? 25.281 5.902 -11.125 1 96.44 128 VAL B CA 1
ATOM 5388 C C . VAL B 1 128 ? 23.766 6.055 -11.102 1 96.44 128 VAL B C 1
ATOM 5390 O O . VAL B 1 128 ? 23.172 6.25 -10.039 1 96.44 128 VAL B O 1
ATOM 5393 N N . PHE B 1 129 ? 23.219 5.961 -12.312 1 97.06 129 PHE B N 1
ATOM 5394 C CA . PHE B 1 129 ? 21.766 6.012 -12.438 1 97.06 129 PHE B CA 1
ATOM 5395 C C . PHE B 1 129 ? 21.109 4.926 -11.594 1 97.06 129 PHE B C 1
ATOM 5397 O O . PHE B 1 129 ? 20.141 5.191 -10.867 1 97.06 129 PHE B O 1
ATOM 5404 N N . LEU B 1 130 ? 21.609 3.711 -11.625 1 97.19 130 LEU B N 1
ATOM 5405 C CA . LEU B 1 130 ? 21.109 2.598 -10.828 1 97.19 130 LEU B CA 1
ATOM 5406 C C . LEU B 1 130 ? 21.25 2.881 -9.336 1 97.19 130 LEU B C 1
ATOM 5408 O O . LEU B 1 130 ? 20.359 2.58 -8.547 1 97.19 130 LEU B O 1
ATOM 5412 N N . ALA B 1 131 ? 22.391 3.441 -8.961 1 96.44 131 ALA B N 1
ATOM 5413 C CA . ALA B 1 131 ? 22.625 3.787 -7.559 1 96.44 131 ALA B CA 1
ATOM 5414 C C . ALA B 1 131 ? 21.594 4.785 -7.059 1 96.44 131 ALA B C 1
ATOM 5416 O O . ALA B 1 131 ? 21.062 4.648 -5.949 1 96.44 131 ALA B O 1
ATOM 5417 N N . VAL B 1 132 ? 21.281 5.766 -7.875 1 96.06 132 VAL B N 1
ATOM 5418 C CA . VAL B 1 132 ? 20.297 6.785 -7.527 1 96.06 132 VAL B CA 1
ATOM 5419 C C . VAL B 1 132 ? 18.938 6.141 -7.34 1 96.06 132 VAL B C 1
ATOM 5421 O O . VAL B 1 132 ? 18.25 6.406 -6.352 1 96.06 132 VAL B O 1
ATOM 5424 N N . VAL B 1 133 ? 18.594 5.258 -8.242 1 96 133 VAL B N 1
ATOM 5425 C CA . VAL B 1 133 ? 17.312 4.57 -8.195 1 96 133 VAL B CA 1
ATOM 5426 C C . VAL B 1 133 ? 17.219 3.725 -6.926 1 96 133 VAL B C 1
ATOM 5428 O O . VAL B 1 133 ? 16.203 3.748 -6.227 1 96 133 VAL B O 1
ATOM 5431 N N . MET B 1 134 ? 18.25 3.02 -6.613 1 95.56 134 MET B N 1
ATOM 5432 C CA . MET B 1 134 ? 18.281 2.184 -5.414 1 95.56 134 MET B CA 1
ATOM 5433 C C . MET B 1 134 ? 18.219 3.037 -4.152 1 95.56 134 MET B C 1
ATOM 5435 O O . MET B 1 134 ? 17.609 2.641 -3.162 1 95.56 134 MET B O 1
ATOM 5439 N N . LEU B 1 135 ? 18.859 4.195 -4.211 1 94.69 135 LEU B N 1
ATOM 5440 C CA . LEU B 1 135 ? 18.875 5.098 -3.064 1 94.69 135 LEU B CA 1
ATOM 5441 C C . LEU B 1 135 ? 17.5 5.664 -2.783 1 94.69 135 LEU B C 1
ATOM 5443 O O . LEU B 1 135 ? 17.141 5.902 -1.626 1 94.69 135 LEU B O 1
ATOM 5447 N N . MET B 1 136 ? 16.75 5.875 -3.807 1 94.19 136 MET B N 1
ATOM 5448 C CA . MET B 1 136 ? 15.398 6.41 -3.668 1 94.19 136 MET B CA 1
ATOM 5449 C C . MET B 1 136 ? 14.539 5.496 -2.797 1 94.19 136 MET B C 1
ATOM 5451 O O . MET B 1 136 ? 13.625 5.961 -2.119 1 94.19 136 MET B O 1
ATOM 5455 N N . ALA B 1 137 ? 14.836 4.25 -2.768 1 92 137 ALA B N 1
ATOM 5456 C CA . ALA B 1 137 ? 14.078 3.299 -1.953 1 92 137 ALA B CA 1
ATOM 5457 C C . ALA B 1 137 ? 14.328 3.533 -0.466 1 92 137 ALA B C 1
ATOM 5459 O O . ALA B 1 137 ? 13.516 3.145 0.374 1 92 137 ALA B O 1
ATOM 5460 N N . HIS B 1 138 ? 15.422 4.141 -0.146 1 91.5 138 HIS B N 1
ATOM 5461 C CA . HIS B 1 138 ? 15.75 4.426 1.246 1 91.5 138 HIS B CA 1
ATOM 5462 C C . HIS B 1 138 ? 15.109 5.727 1.711 1 91.5 138 HIS B C 1
ATOM 5464 O O . HIS B 1 138 ? 14.922 5.938 2.912 1 91.5 138 HIS B O 1
ATOM 5470 N N . SER B 1 139 ? 14.883 6.59 0.794 1 90.75 139 SER B N 1
ATOM 5471 C CA . SER B 1 139 ? 14.25 7.875 1.054 1 90.75 139 SER B CA 1
ATOM 5472 C C . SER B 1 139 ? 13.164 8.172 0.02 1 90.75 139 SER B C 1
ATOM 5474 O O . SER B 1 139 ? 13.43 8.828 -0.991 1 90.75 139 SER B O 1
ATOM 5476 N N . ARG B 1 140 ? 12.008 7.914 0.314 1 90.62 140 ARG B N 1
ATOM 5477 C CA . ARG B 1 140 ? 10.93 8.047 -0.663 1 90.62 140 ARG B CA 1
ATOM 5478 C C . ARG B 1 140 ? 10.305 9.438 -0.595 1 90.62 140 ARG B C 1
ATOM 5480 O O . ARG B 1 140 ? 9.977 9.93 0.49 1 90.62 140 ARG B O 1
ATOM 5487 N N . LYS B 1 141 ? 10.195 10.023 -1.764 1 91 141 LYS B N 1
ATOM 5488 C CA . LYS B 1 141 ? 9.57 11.336 -1.9 1 91 141 LYS B CA 1
ATOM 5489 C C . LYS B 1 141 ? 8.281 11.25 -2.705 1 91 141 LYS B C 1
ATOM 5491 O O . LYS B 1 141 ? 8 10.227 -3.338 1 91 141 LYS B O 1
ATOM 5496 N N . GLY B 1 142 ? 7.473 12.266 -2.652 1 84.94 142 GLY B N 1
ATOM 5497 C CA . GLY B 1 142 ? 6.195 12.289 -3.346 1 84.94 142 GLY B CA 1
ATOM 5498 C C . GLY B 1 142 ? 6.336 12.375 -4.855 1 84.94 142 GLY B C 1
ATOM 5499 O O . GLY B 1 142 ? 5.547 11.781 -5.59 1 84.94 142 GLY B O 1
ATOM 5500 N N . THR B 1 143 ? 7.242 13.133 -5.254 1 87.88 143 THR B N 1
ATOM 5501 C CA . THR B 1 143 ? 7.516 13.273 -6.68 1 87.88 143 THR B CA 1
ATOM 5502 C C . THR B 1 143 ? 9.008 13.102 -6.965 1 87.88 143 THR B C 1
ATOM 5504 O O . THR B 1 143 ? 9.836 13.281 -6.07 1 87.88 143 THR B O 1
ATOM 5507 N N . ILE B 1 144 ? 9.281 12.789 -8.203 1 90.19 144 ILE B N 1
ATOM 5508 C CA . ILE B 1 144 ? 10.672 12.578 -8.602 1 90.19 144 ILE B CA 1
ATOM 5509 C C . ILE B 1 144 ? 11.461 13.875 -8.43 1 90.19 144 ILE B C 1
ATOM 5511 O O . ILE B 1 144 ? 12.609 13.859 -7.992 1 90.19 144 ILE B O 1
ATOM 5515 N N . ALA B 1 145 ? 10.875 15 -8.727 1 90.25 145 ALA B N 1
ATOM 5516 C CA . ALA B 1 145 ? 11.555 16.297 -8.672 1 90.25 145 ALA B CA 1
ATOM 5517 C C . ALA B 1 145 ? 11.969 16.641 -7.242 1 90.25 145 ALA B C 1
ATOM 5519 O O . ALA B 1 145 ? 12.969 17.328 -7.027 1 90.25 145 ALA B O 1
ATOM 5520 N N . GLN B 1 146 ? 11.312 16.109 -6.277 1 91.94 146 GLN B N 1
ATOM 5521 C CA . GLN B 1 146 ? 11.555 16.453 -4.879 1 91.94 146 GLN B CA 1
ATOM 5522 C C . GLN B 1 146 ? 12.875 15.867 -4.391 1 91.94 146 GLN B C 1
ATOM 5524 O O . GLN B 1 146 ? 13.438 16.344 -3.398 1 91.94 146 GLN B O 1
ATOM 5529 N N . TYR B 1 147 ? 13.328 14.867 -5.074 1 93.75 147 TYR B N 1
ATOM 5530 C CA . TYR B 1 147 ? 14.617 14.297 -4.699 1 93.75 147 TYR B CA 1
ATOM 5531 C C . TYR B 1 147 ? 15.742 15.312 -4.895 1 93.75 147 TYR B C 1
ATOM 5533 O O . TYR B 1 147 ? 16.766 15.25 -4.211 1 93.75 147 TYR B O 1
ATOM 5541 N N . TRP B 1 148 ? 15.539 16.266 -5.793 1 94.38 148 TRP B N 1
ATOM 5542 C CA . TRP B 1 148 ? 16.547 17.281 -6.09 1 94.38 148 TRP B CA 1
ATOM 5543 C C . TRP B 1 148 ? 16.109 18.656 -5.559 1 94.38 148 TRP B C 1
ATOM 5545 O O . TRP B 1 148 ? 16.641 19.688 -5.977 1 94.38 148 TRP B O 1
ATOM 5555 N N . SER B 1 149 ? 15.086 18.609 -4.652 1 92.62 149 SER B N 1
ATOM 5556 C CA . SER B 1 149 ? 14.594 19.859 -4.094 1 92.62 149 SER B CA 1
ATOM 5557 C C . SER B 1 149 ? 15.664 20.547 -3.25 1 92.62 149 SER B C 1
ATOM 5559 O O . SER B 1 149 ? 16.391 19.891 -2.5 1 92.62 149 SER B O 1
ATOM 5561 N N . THR B 1 150 ? 15.703 21.875 -3.34 1 89.56 150 THR B N 1
ATOM 5562 C CA . THR B 1 150 ? 16.641 22.656 -2.543 1 89.56 150 THR B CA 1
ATOM 5563 C C . THR B 1 150 ? 15.945 23.25 -1.325 1 89.56 150 THR B C 1
ATOM 5565 O O . THR B 1 150 ? 16.562 24.016 -0.565 1 89.56 150 THR B O 1
ATOM 5568 N N . ASP B 1 151 ? 14.664 22.953 -1.191 1 90.06 151 ASP B N 1
ATOM 5569 C CA . ASP B 1 151 ? 13.945 23.344 0.016 1 90.06 151 ASP B CA 1
ATOM 5570 C C . ASP B 1 151 ? 14.555 22.703 1.257 1 90.06 151 ASP B C 1
ATOM 5572 O O . ASP B 1 151 ? 14.688 21.469 1.323 1 90.06 151 ASP B O 1
ATOM 5576 N N . PRO B 1 152 ? 14.914 23.5 2.227 1 87.94 152 PRO B N 1
ATOM 5577 C CA . PRO B 1 152 ? 15.586 22.953 3.41 1 87.94 152 PRO B CA 1
ATOM 5578 C C . PRO B 1 152 ? 14.773 21.859 4.105 1 87.94 152 PRO B C 1
ATOM 5580 O O . PRO B 1 152 ? 15.344 20.984 4.766 1 87.94 152 PRO B O 1
ATOM 5583 N N . LEU B 1 153 ? 13.547 21.906 4.008 1 90.62 153 LEU B N 1
ATOM 5584 C CA . LEU B 1 153 ? 12.703 20.922 4.676 1 90.62 153 LEU B CA 1
ATOM 5585 C C . LEU B 1 153 ? 12.688 19.594 3.908 1 90.62 153 LEU B C 1
ATOM 5587 O O . LEU B 1 153 ? 12.391 18.547 4.477 1 90.62 153 LEU B O 1
ATOM 5591 N N . LEU B 1 154 ? 13 19.625 2.604 1 90.94 154 LEU B N 1
ATOM 5592 C CA . LEU B 1 154 ? 12.891 18.438 1.759 1 90.94 154 LEU B CA 1
ATOM 5593 C C . LEU B 1 154 ? 14.266 17.984 1.283 1 90.94 154 LEU B C 1
ATOM 5595 O O . LEU B 1 154 ? 14.398 16.891 0.727 1 90.94 154 LEU B O 1
ATOM 5599 N N . SER B 1 155 ? 15.266 18.734 1.55 1 89.31 155 SER B N 1
ATOM 5600 C CA . SER B 1 155 ? 16.578 18.562 0.927 1 89.31 155 SER B CA 1
ATOM 5601 C C . SER B 1 155 ? 17.188 17.234 1.315 1 89.31 155 SER B C 1
ATOM 5603 O O . SER B 1 155 ? 17.219 16.859 2.494 1 89.31 155 SER B O 1
ATOM 5605 N N . THR B 1 156 ? 17.609 16.469 0.357 1 89.19 156 THR B N 1
ATOM 5606 C CA . THR B 1 156 ? 18.453 15.281 0.434 1 89.19 156 THR B CA 1
ATOM 5607 C C . THR B 1 156 ? 19.672 15.422 -0.483 1 89.19 156 THR B C 1
ATOM 5609 O O . THR B 1 156 ? 19.656 14.938 -1.617 1 89.19 156 THR B O 1
ATOM 5612 N N . PRO B 1 157 ? 20.688 15.914 -0.03 1 88.31 157 PRO B N 1
ATOM 5613 C CA . PRO B 1 157 ? 21.797 16.391 -0.853 1 88.31 157 PRO B CA 1
ATOM 5614 C C . PRO B 1 157 ? 22.453 15.266 -1.665 1 88.31 157 PRO B C 1
ATOM 5616 O O . PRO B 1 157 ? 23.031 15.523 -2.725 1 88.31 157 PRO B O 1
ATOM 5619 N N . ALA B 1 158 ? 22.359 14.109 -1.306 1 90.19 158 ALA B N 1
ATOM 5620 C CA . ALA B 1 158 ? 23.031 12.992 -1.966 1 90.19 158 ALA B CA 1
ATOM 5621 C C . ALA B 1 158 ? 22.625 12.898 -3.432 1 90.19 158 ALA B C 1
ATOM 5623 O O . ALA B 1 158 ? 23.453 12.633 -4.301 1 90.19 158 ALA B O 1
ATOM 5624 N N . PHE B 1 159 ? 21.406 13.172 -3.748 1 93.88 159 PHE B N 1
ATOM 5625 C CA . PHE B 1 159 ? 20.891 12.969 -5.094 1 93.88 159 PHE B CA 1
ATOM 5626 C C . PHE B 1 159 ? 21.5 13.977 -6.066 1 93.88 159 PHE B C 1
ATOM 5628 O O . PHE B 1 159 ? 21.938 13.602 -7.152 1 93.88 159 PHE B O 1
ATOM 5635 N N . SER B 1 160 ? 21.578 15.219 -5.645 1 92.06 160 SER B N 1
ATOM 5636 C CA . SER B 1 160 ? 22.125 16.266 -6.508 1 92.06 160 SER B CA 1
ATOM 5637 C C . SER B 1 160 ? 23.625 16.078 -6.719 1 92.06 160 SER B C 1
ATOM 5639 O O . SER B 1 160 ? 24.156 16.453 -7.762 1 92.06 160 SER B O 1
ATOM 5641 N N . LYS B 1 161 ? 24.266 15.5 -5.75 1 89.38 161 LYS B N 1
ATOM 5642 C CA . LYS B 1 161 ? 25.703 15.266 -5.844 1 89.38 161 LYS B CA 1
ATOM 5643 C C . LYS B 1 161 ? 26.016 14.125 -6.809 1 89.38 161 LYS B C 1
ATOM 5645 O O . LYS B 1 161 ? 27.078 14.125 -7.449 1 89.38 161 LYS B O 1
ATOM 5650 N N . LEU B 1 162 ? 25.141 13.219 -6.973 1 92.25 162 LEU B N 1
ATOM 5651 C CA . LEU B 1 162 ? 25.391 12.031 -7.781 1 92.25 162 LEU B CA 1
ATOM 5652 C C . LEU B 1 162 ? 25.062 12.297 -9.25 1 92.25 162 LEU B C 1
ATOM 5654 O O . LEU B 1 162 ? 25.812 11.883 -10.141 1 92.25 162 LEU B O 1
ATOM 5658 N N . MET B 1 163 ? 23.938 12.969 -9.484 1 93.38 163 MET B N 1
ATOM 5659 C CA . MET B 1 163 ? 23.453 13.211 -10.844 1 93.38 163 MET B CA 1
ATOM 5660 C C . MET B 1 163 ? 22.484 14.375 -10.867 1 93.38 163 MET B C 1
ATOM 5662 O O . MET B 1 163 ? 21.703 14.562 -9.93 1 93.38 163 MET B O 1
ATOM 5666 N N . SER B 1 164 ? 22.578 15.172 -11.922 1 94.25 164 SER B N 1
ATOM 5667 C CA . SER B 1 164 ? 21.609 16.266 -12.047 1 94.25 164 SER B CA 1
ATOM 5668 C C . SER B 1 164 ? 20.203 15.727 -12.305 1 94.25 164 SER B C 1
ATOM 5670 O O . SER B 1 164 ? 20.047 14.656 -12.898 1 94.25 164 SER B O 1
ATOM 5672 N N . ARG B 1 165 ? 19.188 16.453 -11.867 1 94.5 165 ARG B N 1
ATOM 5673 C CA . ARG B 1 165 ? 17.781 16.062 -12.031 1 94.5 165 ARG B CA 1
ATOM 5674 C C . ARG B 1 165 ? 17.453 15.875 -13.508 1 94.5 165 ARG B C 1
ATOM 5676 O O . ARG B 1 165 ? 16.859 14.859 -13.883 1 94.5 165 ARG B O 1
ATOM 5683 N N . ASN B 1 166 ? 17.844 16.812 -14.32 1 93.62 166 ASN B N 1
ATOM 5684 C CA . ASN B 1 166 ? 17.5 16.781 -15.734 1 93.62 166 ASN B CA 1
ATOM 5685 C C . ASN B 1 166 ? 18.125 15.57 -16.438 1 93.62 166 ASN B C 1
ATOM 5687 O O . ASN B 1 166 ? 17.5 14.93 -17.281 1 93.62 166 ASN B O 1
ATOM 5691 N N . ARG B 1 167 ? 19.375 15.312 -16.125 1 94.44 167 ARG B N 1
ATOM 5692 C CA . ARG B 1 167 ? 20.016 14.148 -16.734 1 94.44 167 ARG B CA 1
ATOM 5693 C C . ARG B 1 167 ? 19.328 12.859 -16.297 1 94.44 167 ARG B C 1
ATOM 5695 O O . ARG B 1 167 ? 19.109 11.961 -17.125 1 94.44 167 ARG B O 1
ATOM 5702 N N . PHE B 1 168 ? 19.016 12.789 -15.047 1 95.81 168 PHE B N 1
ATOM 5703 C CA . PHE B 1 168 ? 18.297 11.617 -14.547 1 95.81 168 PHE B CA 1
ATOM 5704 C C . PHE B 1 168 ? 17 11.406 -15.312 1 95.81 168 PHE B C 1
ATOM 5706 O O . PHE B 1 168 ? 16.703 10.297 -15.75 1 95.81 168 PHE B O 1
ATOM 5713 N N . LEU B 1 169 ? 16.234 12.469 -15.438 1 94.12 169 LEU B N 1
ATOM 5714 C CA . LEU B 1 169 ? 14.945 12.406 -16.109 1 94.12 169 LEU B CA 1
ATOM 5715 C C . LEU B 1 169 ? 15.109 12.031 -17.578 1 94.12 169 LEU B C 1
ATOM 5717 O O . LEU B 1 169 ? 14.281 11.305 -18.141 1 94.12 169 LEU B O 1
ATOM 5721 N N . LEU B 1 170 ? 16.156 12.469 -18.203 1 94.62 170 LEU B N 1
ATOM 5722 C CA . LEU B 1 170 ? 16.422 12.117 -19.578 1 94.62 170 LEU B CA 1
ATOM 5723 C C . LEU B 1 170 ? 16.734 10.633 -19.719 1 94.62 170 LEU B C 1
ATOM 5725 O O . LEU B 1 170 ? 16.219 9.961 -20.609 1 94.62 170 LEU B O 1
ATOM 5729 N N . ILE B 1 171 ? 17.562 10.156 -18.828 1 96.12 171 ILE B N 1
ATOM 5730 C CA . ILE B 1 171 ? 17.906 8.742 -18.859 1 96.12 171 ILE B CA 1
ATOM 5731 C C . ILE B 1 171 ? 16.656 7.895 -18.641 1 96.12 171 ILE B C 1
ATOM 5733 O O . ILE B 1 171 ? 16.438 6.914 -19.359 1 96.12 171 ILE B O 1
ATOM 5737 N N . LEU B 1 172 ? 15.859 8.305 -17.703 1 95.12 172 LEU B N 1
ATOM 5738 C CA . LEU B 1 172 ? 14.617 7.594 -17.422 1 95.12 172 LEU B CA 1
ATOM 5739 C C . LEU B 1 172 ? 13.695 7.598 -18.625 1 95.12 172 LEU B C 1
ATOM 5741 O O . LEU B 1 172 ? 13.062 6.586 -18.938 1 95.12 172 LEU B O 1
ATOM 5745 N N . ARG B 1 173 ? 13.617 8.648 -19.344 1 93.44 173 ARG B N 1
ATOM 5746 C CA . ARG B 1 173 ? 12.75 8.805 -20.5 1 93.44 173 ARG B CA 1
ATOM 5747 C C . ARG B 1 173 ? 13.18 7.871 -21.641 1 93.44 173 ARG B C 1
ATOM 5749 O O . ARG B 1 173 ? 12.336 7.25 -22.281 1 93.44 173 ARG B O 1
ATOM 5756 N N . PHE B 1 174 ? 14.445 7.73 -21.812 1 95.31 174 PHE B N 1
ATOM 5757 C CA . PHE B 1 174 ? 14.922 7.016 -23 1 95.31 174 PHE B CA 1
ATOM 5758 C C . PHE B 1 174 ? 15.367 5.605 -22.625 1 95.31 174 PHE B C 1
ATOM 5760 O O . PHE B 1 174 ? 15.812 4.844 -23.484 1 95.31 174 PHE B O 1
ATOM 5767 N N . LEU B 1 175 ? 15.242 5.246 -21.359 1 96.5 175 LEU B N 1
ATOM 5768 C CA . LEU B 1 175 ? 15.617 3.906 -20.922 1 96.5 175 LEU B CA 1
ATOM 5769 C C . LEU B 1 175 ? 14.93 2.846 -21.766 1 96.5 175 LEU B C 1
ATOM 5771 O O . LEU B 1 175 ? 13.703 2.855 -21.906 1 96.5 175 LEU B O 1
ATOM 5775 N N . HIS B 1 176 ? 15.742 1.985 -22.359 1 96.81 176 HIS B N 1
ATOM 5776 C CA . HIS B 1 176 ? 15.219 0.992 -23.297 1 96.81 176 HIS B CA 1
ATOM 5777 C C . HIS B 1 176 ? 16.078 -0.271 -23.297 1 96.81 176 HIS B C 1
ATOM 5779 O O . HIS B 1 176 ? 17.234 -0.243 -22.859 1 96.81 176 HIS B O 1
ATOM 5785 N N . PHE B 1 177 ? 15.516 -1.372 -23.812 1 96.94 177 PHE B N 1
ATOM 5786 C CA . PHE B 1 177 ? 16.172 -2.65 -23.562 1 96.94 177 PHE B CA 1
ATOM 5787 C C . PHE B 1 177 ? 16.219 -3.482 -24.844 1 96.94 177 PHE B C 1
ATOM 5789 O O . PHE B 1 177 ? 16.797 -4.574 -24.859 1 96.94 177 PHE B O 1
ATOM 5796 N N . SER B 1 178 ? 15.539 -2.963 -25.875 1 94.06 178 SER B N 1
ATOM 5797 C CA . SER B 1 178 ? 15.508 -3.674 -27.156 1 94.06 178 SER B CA 1
ATOM 5798 C C . SER B 1 178 ? 15.469 -2.701 -28.328 1 94.06 178 SER B C 1
ATOM 5800 O O . SER B 1 178 ? 15.117 -1.532 -28.156 1 94.06 178 SER B O 1
ATOM 5802 N N . ASN B 1 179 ? 15.867 -3.268 -29.406 1 91.81 179 ASN B N 1
ATOM 5803 C CA . ASN B 1 179 ? 15.773 -2.475 -30.641 1 91.81 179 ASN B CA 1
ATOM 5804 C C . ASN B 1 179 ? 14.375 -2.52 -31.234 1 91.81 179 ASN B C 1
ATOM 5806 O O . ASN B 1 179 ? 13.914 -3.572 -31.672 1 91.81 179 ASN B O 1
ATOM 5810 N N . ASN B 1 180 ? 13.758 -1.415 -31.328 1 88.06 180 ASN B N 1
ATOM 5811 C CA . ASN B 1 180 ? 12.383 -1.335 -31.797 1 88.06 180 ASN B CA 1
ATOM 5812 C C . ASN B 1 180 ? 12.266 -1.73 -33.25 1 88.06 180 ASN B C 1
ATOM 5814 O O . ASN B 1 180 ? 11.203 -2.139 -33.719 1 88.06 180 ASN B O 1
ATOM 5818 N N . GLU B 1 181 ? 13.312 -1.599 -33.906 1 87.5 181 GLU B N 1
ATOM 5819 C CA . GLU B 1 181 ? 13.312 -1.933 -35.344 1 87.5 181 GLU B CA 1
ATOM 5820 C C . GLU B 1 181 ? 13.18 -3.438 -35.562 1 87.5 181 GLU B C 1
ATOM 5822 O O . GLU B 1 181 ? 12.703 -3.883 -36.594 1 87.5 181 GLU B O 1
ATOM 5827 N N . ASP B 1 182 ? 13.5 -4.168 -34.562 1 87.12 182 ASP B N 1
ATOM 5828 C CA . ASP B 1 182 ? 13.477 -5.625 -34.656 1 87.12 182 ASP B CA 1
ATOM 5829 C C . ASP B 1 182 ? 12.164 -6.188 -34.094 1 87.12 182 ASP B C 1
ATOM 5831 O O . ASP B 1 182 ? 11.984 -7.406 -34.031 1 87.12 182 ASP B O 1
ATOM 5835 N N . GLN B 1 183 ? 11.289 -5.344 -33.719 1 86.75 183 GLN B N 1
ATOM 5836 C CA . GLN B 1 183 ? 10.07 -5.809 -33.062 1 86.75 183 GLN B CA 1
ATOM 5837 C C . GLN B 1 183 ? 9.117 -6.461 -34.062 1 86.75 183 GLN B C 1
ATOM 5839 O O . GLN B 1 183 ? 8.812 -5.883 -35.094 1 86.75 183 GLN B O 1
ATOM 5844 N N . ILE B 1 184 ? 8.766 -7.637 -33.688 1 82.81 184 ILE B N 1
ATOM 5845 C CA . ILE B 1 184 ? 7.754 -8.336 -34.469 1 82.81 184 ILE B CA 1
ATOM 5846 C C . ILE B 1 184 ? 6.367 -8.008 -33.906 1 82.81 184 ILE B C 1
ATOM 5848 O O . ILE B 1 184 ? 6.152 -7.992 -32.688 1 82.81 184 ILE B O 1
ATOM 5852 N N . ARG B 1 185 ? 5.461 -7.816 -34.781 1 80.81 185 ARG B N 1
ATOM 5853 C CA . ARG B 1 185 ? 4.098 -7.465 -34.406 1 80.81 185 ARG B CA 1
ATOM 5854 C C . ARG B 1 185 ? 3.469 -8.562 -33.562 1 80.81 185 ARG B C 1
ATOM 5856 O O . ARG B 1 185 ? 3.596 -9.75 -33.875 1 80.81 185 ARG B O 1
ATOM 5863 N N . GLY B 1 186 ? 2.945 -8.156 -32.469 1 79.62 186 GLY B N 1
ATOM 5864 C CA . GLY B 1 186 ? 2.271 -9.109 -31.594 1 79.62 186 GLY B CA 1
ATOM 5865 C C . GLY B 1 186 ? 3.166 -9.648 -30.484 1 79.62 186 GLY B C 1
ATOM 5866 O O . GLY B 1 186 ? 2.688 -10.289 -29.547 1 79.62 186 GLY B O 1
ATOM 5867 N N . ASP B 1 187 ? 4.434 -9.414 -30.672 1 85.81 187 ASP B N 1
ATOM 5868 C CA . ASP B 1 187 ? 5.371 -9.875 -29.656 1 85.81 187 ASP B CA 1
ATOM 5869 C C . ASP B 1 187 ? 5.387 -8.938 -28.453 1 85.81 187 ASP B C 1
ATOM 5871 O O . ASP B 1 187 ? 6.133 -7.957 -28.438 1 85.81 187 ASP B O 1
ATOM 5875 N N . ARG B 1 188 ? 4.703 -9.289 -27.5 1 82.75 188 ARG B N 1
ATOM 5876 C CA . ARG B 1 188 ? 4.48 -8.43 -26.344 1 82.75 188 ARG B CA 1
ATOM 5877 C C . ARG B 1 188 ? 5.707 -8.406 -25.438 1 82.75 188 ARG B C 1
ATOM 5879 O O . ARG B 1 188 ? 5.906 -7.453 -24.672 1 82.75 188 ARG B O 1
ATOM 5886 N N . LEU B 1 189 ? 6.559 -9.422 -25.578 1 90 189 LEU B N 1
ATOM 5887 C CA . LEU B 1 189 ? 7.695 -9.57 -24.672 1 90 189 LEU B CA 1
ATOM 5888 C C . LEU B 1 189 ? 8.938 -8.883 -25.234 1 90 189 LEU B C 1
ATOM 5890 O O . LEU B 1 189 ? 9.938 -8.719 -24.531 1 90 189 LEU B O 1
ATOM 5894 N N . HIS B 1 190 ? 8.945 -8.438 -26.375 1 91 190 HIS B N 1
ATOM 5895 C CA . HIS B 1 190 ? 10.109 -7.957 -27.125 1 91 190 HIS B CA 1
ATOM 5896 C C . HIS B 1 190 ? 10.844 -6.863 -26.344 1 91 190 HIS B C 1
ATOM 5898 O O . HIS B 1 190 ? 12.078 -6.852 -26.297 1 91 190 HIS B O 1
ATOM 5904 N N . LYS B 1 191 ? 10.117 -6.043 -25.734 1 91.44 191 LYS B N 1
ATOM 5905 C CA . LYS B 1 191 ? 10.68 -4.84 -25.125 1 91.44 191 LYS B CA 1
ATOM 5906 C C . LYS B 1 191 ? 11.57 -5.188 -23.938 1 91.44 191 LYS B C 1
ATOM 5908 O O . LYS B 1 191 ? 12.461 -4.418 -23.578 1 91.44 191 LYS B O 1
ATOM 5913 N N . VAL B 1 192 ? 11.367 -6.383 -23.266 1 93.88 192 VAL B N 1
ATOM 5914 C CA . VAL B 1 192 ? 12.141 -6.684 -22.062 1 93.88 192 VAL B CA 1
ATOM 5915 C C . VAL B 1 192 ? 12.781 -8.062 -22.203 1 93.88 192 VAL B C 1
ATOM 5917 O O . VAL B 1 192 ? 13.461 -8.523 -21.281 1 93.88 192 VAL B O 1
ATOM 5920 N N . ARG B 1 193 ? 12.664 -8.695 -23.281 1 93.94 193 ARG B N 1
ATOM 5921 C CA . ARG B 1 193 ? 13.062 -10.086 -23.484 1 93.94 193 ARG B CA 1
ATOM 5922 C C . ARG B 1 193 ? 14.547 -10.273 -23.172 1 93.94 193 ARG B C 1
ATOM 5924 O O . ARG B 1 193 ? 14.93 -11.188 -22.438 1 93.94 193 ARG B O 1
ATOM 5931 N N . SER B 1 194 ? 15.352 -9.453 -23.734 1 94.5 194 SER B N 1
ATOM 5932 C CA . SER B 1 194 ? 16.797 -9.609 -23.609 1 94.5 194 SER B CA 1
ATOM 5933 C C . SER B 1 194 ? 17.234 -9.578 -22.141 1 94.5 194 SER B C 1
ATOM 5935 O O . SER B 1 194 ? 17.953 -10.469 -21.688 1 94.5 194 SER B O 1
ATOM 5937 N N . VAL B 1 195 ? 16.766 -8.594 -21.406 1 96.62 195 VAL B N 1
ATOM 5938 C CA . VAL B 1 195 ? 17.125 -8.453 -20 1 96.62 195 VAL B CA 1
ATOM 5939 C C . VAL B 1 195 ? 16.547 -9.617 -19.203 1 96.62 195 VAL B C 1
ATOM 5941 O O . VAL B 1 195 ? 17.219 -10.203 -18.359 1 96.62 195 VAL B O 1
ATOM 5944 N N . LEU B 1 196 ? 15.328 -9.953 -19.453 1 96.88 196 LEU B N 1
ATOM 5945 C CA . LEU B 1 196 ? 14.633 -11.016 -18.734 1 96.88 196 LEU B CA 1
ATOM 5946 C C . LEU B 1 196 ? 15.344 -12.352 -18.922 1 96.88 196 LEU B C 1
ATOM 5948 O O . LEU B 1 196 ? 15.633 -13.039 -17.938 1 96.88 196 LEU B O 1
ATOM 5952 N N . LEU B 1 197 ? 15.664 -12.695 -20.125 1 96 197 LEU B N 1
ATOM 5953 C CA . LEU B 1 197 ? 16.281 -13.984 -20.422 1 96 197 LEU B CA 1
ATOM 5954 C C . LEU B 1 197 ? 17.672 -14.086 -19.797 1 96 197 LEU B C 1
ATOM 5956 O O . LEU B 1 197 ? 18.047 -15.133 -19.266 1 96 197 LEU B O 1
ATOM 5960 N N . THR B 1 198 ? 18.422 -13.023 -19.891 1 97.19 198 THR B N 1
ATOM 5961 C CA . THR B 1 198 ? 19.75 -13.031 -19.297 1 97.19 198 THR B CA 1
ATOM 5962 C C . THR B 1 198 ? 19.656 -13.203 -17.781 1 97.19 198 THR B C 1
ATOM 5964 O O . THR B 1 198 ? 20.406 -13.984 -17.203 1 97.19 198 THR B O 1
ATOM 5967 N N . LEU B 1 199 ? 18.766 -12.516 -17.156 1 97.88 199 LEU B N 1
ATOM 5968 C CA . LEU B 1 199 ? 18.609 -12.609 -15.711 1 97.88 199 LEU B CA 1
ATOM 5969 C C . LEU B 1 199 ? 18.125 -14 -15.305 1 97.88 199 LEU B C 1
ATOM 5971 O O . LEU B 1 199 ? 18.547 -14.547 -14.289 1 97.88 199 LEU B O 1
ATOM 5975 N N . ARG B 1 200 ? 17.219 -14.57 -16.078 1 97.31 200 ARG B N 1
ATOM 5976 C CA . ARG B 1 200 ? 16.75 -15.93 -15.82 1 97.31 200 ARG B CA 1
ATOM 5977 C C . ARG B 1 200 ? 17.922 -16.906 -15.789 1 97.31 200 ARG B C 1
ATOM 5979 O O . ARG B 1 200 ? 18.031 -17.719 -14.867 1 97.31 200 ARG B O 1
ATOM 5986 N N . LYS B 1 201 ? 18.719 -16.75 -16.781 1 96.75 201 LYS B N 1
ATOM 5987 C CA . LYS B 1 201 ? 19.891 -17.609 -16.875 1 96.75 201 LYS B CA 1
ATOM 5988 C C . LYS B 1 201 ? 20.812 -17.406 -15.664 1 96.75 201 LYS B C 1
ATOM 5990 O O . LYS B 1 201 ? 21.281 -18.391 -15.078 1 96.75 201 LYS B O 1
ATOM 5995 N N . ASN B 1 202 ? 21.031 -16.203 -15.289 1 97.06 202 ASN B N 1
ATOM 5996 C CA . ASN B 1 202 ? 21.891 -15.898 -14.156 1 97.06 202 ASN B CA 1
ATOM 5997 C C . ASN B 1 202 ? 21.297 -16.422 -12.844 1 97.06 202 ASN B C 1
ATOM 5999 O O . ASN B 1 202 ? 22.031 -16.922 -11.984 1 97.06 202 ASN B O 1
ATOM 6003 N N . PHE B 1 203 ? 20 -16.281 -12.648 1 97.44 203 PHE B N 1
ATOM 6004 C CA . PHE B 1 203 ? 19.328 -16.781 -11.445 1 97.44 203 PHE B CA 1
ATOM 6005 C C . PHE B 1 203 ? 19.5 -18.281 -11.312 1 97.44 203 PHE B C 1
ATOM 6007 O O . PHE B 1 203 ? 19.75 -18.797 -10.211 1 97.44 203 PHE B O 1
ATOM 6014 N N . GLN B 1 204 ? 19.453 -18.969 -12.43 1 95.94 204 GLN B N 1
ATOM 6015 C CA . GLN B 1 204 ? 19.562 -20.422 -12.445 1 95.94 204 GLN B CA 1
ATOM 6016 C C . GLN B 1 204 ? 21 -20.859 -12.156 1 95.94 204 GLN B C 1
ATOM 6018 O O . GLN B 1 204 ? 21.219 -21.953 -11.617 1 95.94 204 GLN B O 1
ATOM 6023 N N . GLY B 1 205 ? 21.906 -20 -12.461 1 94.44 205 GLY B N 1
ATOM 6024 C CA . GLY B 1 205 ? 23.312 -20.375 -12.383 1 94.44 205 GLY B CA 1
ATOM 6025 C C . GLY B 1 205 ? 23.938 -20.094 -11.023 1 94.44 205 GLY B C 1
ATOM 6026 O O . GLY B 1 205 ? 25 -20.609 -10.711 1 94.44 205 GLY B O 1
ATOM 6027 N N . VAL B 1 206 ? 23.25 -19.453 -10.172 1 94.12 206 VAL B N 1
ATOM 6028 C CA . VAL B 1 206 ? 23.891 -18.984 -8.953 1 94.12 206 VAL B CA 1
ATOM 6029 C C . VAL B 1 206 ? 23.688 -20 -7.832 1 94.12 206 VAL B C 1
ATOM 6031 O O . VAL B 1 206 ? 24.484 -20.062 -6.891 1 94.12 206 VAL B O 1
ATOM 6034 N N . LEU B 1 207 ? 22.641 -20.828 -7.945 1 95.62 207 LEU B N 1
ATOM 6035 C CA . LEU B 1 207 ? 22.344 -21.766 -6.875 1 95.62 207 LEU B CA 1
ATOM 6036 C C . LEU B 1 207 ? 21.875 -23.109 -7.441 1 95.62 207 LEU B C 1
ATOM 6038 O O . LEU B 1 207 ? 21.047 -23.141 -8.352 1 95.62 207 LEU B O 1
ATOM 6042 N N . SER B 1 208 ? 22.531 -24.125 -7.008 1 96.44 208 SER B N 1
ATOM 6043 C CA . SER B 1 208 ? 21.891 -25.438 -7.105 1 96.44 208 SER B CA 1
ATOM 6044 C C . SER B 1 208 ? 20.891 -25.656 -5.984 1 96.44 208 SER B C 1
ATOM 6046 O O . SER B 1 208 ? 21.266 -25.781 -4.816 1 96.44 208 SER B O 1
ATOM 6048 N N . PRO B 1 209 ? 19.641 -25.625 -6.297 1 96.81 209 PRO B N 1
ATOM 6049 C CA . PRO B 1 209 ? 18.609 -25.547 -5.266 1 96.81 209 PRO B CA 1
ATOM 6050 C C . PRO B 1 209 ? 18.609 -26.75 -4.328 1 96.81 209 PRO B C 1
ATOM 6052 O O . PRO B 1 209 ? 19.188 -27.781 -4.648 1 96.81 209 PRO B O 1
ATOM 6055 N N . TYR B 1 210 ? 18.062 -26.547 -3.213 1 97.38 210 TYR B N 1
ATOM 6056 C CA . TYR B 1 210 ? 17.828 -27.641 -2.262 1 97.38 210 TYR B CA 1
ATOM 6057 C C . TYR B 1 210 ? 16.578 -28.422 -2.631 1 97.38 210 TYR B C 1
ATOM 6059 O O . TYR B 1 210 ? 16.047 -28.281 -3.738 1 97.38 210 TYR B O 1
ATOM 6067 N N . GLN B 1 211 ? 16.156 -29.25 -1.839 1 97.75 211 GLN B N 1
ATOM 6068 C CA . GLN B 1 211 ? 15.18 -30.266 -2.221 1 97.75 211 GLN B CA 1
ATOM 6069 C C . GLN B 1 211 ? 13.82 -29.641 -2.51 1 97.75 211 GLN B C 1
ATOM 6071 O O . GLN B 1 211 ? 13.164 -30 -3.492 1 97.75 211 GLN B O 1
ATOM 6076 N N . ASP B 1 212 ? 13.344 -28.719 -1.651 1 97.94 212 ASP B N 1
ATOM 6077 C CA . ASP B 1 212 ? 11.984 -28.203 -1.73 1 97.94 212 ASP B CA 1
ATOM 6078 C C . ASP B 1 212 ? 11.922 -26.969 -2.643 1 97.94 212 ASP B C 1
ATOM 6080 O O . ASP B 1 212 ? 12.617 -25.984 -2.412 1 97.94 212 ASP B O 1
ATOM 6084 N N . LEU B 1 213 ? 11.102 -27.062 -3.65 1 98.06 213 LEU B N 1
ATOM 6085 C CA . LEU B 1 213 ? 10.867 -25.984 -4.598 1 98.06 213 LEU B CA 1
ATOM 6086 C C . LEU B 1 213 ? 9.406 -25.547 -4.574 1 98.06 213 LEU B C 1
ATOM 6088 O O . LEU B 1 213 ? 8.516 -26.359 -4.293 1 98.06 213 LEU B O 1
ATOM 6092 N N . CYS B 1 214 ? 9.203 -24.281 -4.855 1 97.75 214 CYS B N 1
ATOM 6093 C CA . CYS B 1 214 ? 7.84 -23.766 -4.855 1 97.75 214 CYS B CA 1
ATOM 6094 C C . CYS B 1 214 ? 7.594 -22.875 -6.07 1 97.75 214 CYS B C 1
ATOM 6096 O O . CYS B 1 214 ? 8.461 -22.109 -6.469 1 97.75 214 CYS B O 1
ATOM 6098 N N . ILE B 1 215 ? 6.449 -23.047 -6.68 1 97.12 215 ILE B N 1
ATOM 6099 C CA . ILE B 1 215 ? 6.012 -22.188 -7.777 1 97.12 215 ILE B CA 1
ATOM 6100 C C . ILE B 1 215 ? 4.734 -21.453 -7.379 1 97.12 215 ILE B C 1
ATOM 6102 O O . ILE B 1 215 ? 3.816 -22.047 -6.812 1 97.12 215 ILE B O 1
ATOM 6106 N N . ASP B 1 216 ? 4.699 -20.203 -7.609 1 93.5 216 ASP B N 1
ATOM 6107 C CA . ASP B 1 216 ? 3.5 -19.406 -7.371 1 93.5 216 ASP B CA 1
ATOM 6108 C C . ASP B 1 216 ? 3.48 -18.172 -8.258 1 93.5 216 ASP B C 1
ATOM 6110 O O . ASP B 1 216 ? 4.453 -17.891 -8.961 1 93.5 216 ASP B O 1
ATOM 6114 N N . GLU B 1 217 ? 2.361 -17.516 -8.273 1 91.62 217 GLU B N 1
ATOM 6115 C CA . GLU B 1 217 ? 2.189 -16.297 -9.062 1 91.62 217 GLU B CA 1
ATOM 6116 C C . GLU B 1 217 ? 2.654 -15.07 -8.289 1 91.62 217 GLU B C 1
ATOM 6118 O O . GLU B 1 217 ? 2.492 -15 -7.066 1 91.62 217 GLU B O 1
ATOM 6123 N N . SER B 1 218 ? 3.299 -14.211 -8.945 1 90 218 SER B N 1
ATOM 6124 C CA . SER B 1 218 ? 3.67 -12.891 -8.445 1 90 218 SER B CA 1
ATOM 6125 C C . SER B 1 218 ? 3.002 -11.789 -9.25 1 90 218 SER B C 1
ATOM 6127 O O . SER B 1 218 ? 2.922 -11.867 -10.477 1 90 218 SER B O 1
ATOM 6129 N N . LEU B 1 219 ? 2.408 -10.773 -8.594 1 87.06 219 LEU B N 1
ATOM 6130 C CA . LEU B 1 219 ? 1.706 -9.703 -9.289 1 87.06 219 LEU B CA 1
ATOM 6131 C C . LEU B 1 219 ? 2.381 -8.359 -9.039 1 87.06 219 LEU B C 1
ATOM 6133 O O . LEU B 1 219 ? 2.459 -7.906 -7.898 1 87.06 219 LEU B O 1
ATOM 6137 N N . LEU B 1 220 ? 2.877 -7.797 -10.094 1 86.44 220 LEU B N 1
ATOM 6138 C CA . LEU B 1 220 ? 3.404 -6.438 -10.047 1 86.44 220 LEU B CA 1
ATOM 6139 C C . LEU B 1 220 ? 2.307 -5.418 -10.336 1 86.44 220 LEU B C 1
ATOM 6141 O O . LEU B 1 220 ? 1.707 -5.438 -11.414 1 86.44 220 LEU B O 1
ATOM 6145 N N . LEU B 1 221 ? 2.09 -4.566 -9.383 1 82.19 221 LEU B N 1
ATOM 6146 C CA . LEU B 1 221 ? 1.03 -3.576 -9.531 1 82.19 221 LEU B CA 1
ATOM 6147 C C . LEU B 1 221 ? 1.256 -2.721 -10.773 1 82.19 221 LEU B C 1
ATOM 6149 O O . LEU B 1 221 ? 2.35 -2.189 -10.977 1 82.19 221 LEU B O 1
ATOM 6153 N N . PHE B 1 222 ? 0.357 -2.611 -11.672 1 84.31 222 PHE B N 1
ATOM 6154 C CA . PHE B 1 222 ? 0.325 -1.782 -12.875 1 84.31 222 PHE B CA 1
ATOM 6155 C C . PHE B 1 222 ? -1.102 -1.357 -13.195 1 84.31 222 PHE B C 1
ATOM 6157 O O . PHE B 1 222 ? -1.979 -2.203 -13.383 1 84.31 222 PHE B O 1
ATOM 6164 N N . LYS B 1 223 ? -1.333 -0.083 -13.312 1 78 223 LYS B N 1
ATOM 6165 C CA . LYS B 1 223 ? -2.691 0.424 -13.477 1 78 223 LYS B CA 1
ATOM 6166 C C . LYS B 1 223 ? -2.91 0.955 -14.891 1 78 223 LYS B C 1
ATOM 6168 O O . LYS B 1 223 ? -4.031 1.307 -15.258 1 78 223 LYS B O 1
ATOM 6173 N N . GLY B 1 224 ? -1.887 0.992 -15.711 1 77.12 224 GLY B N 1
ATOM 6174 C CA . GLY B 1 224 ? -2.012 1.518 -17.062 1 77.12 224 GLY B CA 1
ATOM 6175 C C . GLY B 1 224 ? -2.73 0.572 -18 1 77.12 224 GLY B C 1
ATOM 6176 O O . GLY B 1 224 ? -3.176 -0.502 -17.594 1 77.12 224 GLY B O 1
ATOM 6177 N N . ARG B 1 225 ? -2.912 1.014 -19.125 1 77.06 225 ARG B N 1
ATOM 6178 C CA . ARG B 1 225 ? -3.559 0.202 -20.156 1 77.06 225 ARG B CA 1
ATOM 6179 C C . ARG B 1 225 ? -2.588 -0.822 -20.734 1 77.06 225 ARG B C 1
ATOM 6181 O O . ARG B 1 225 ? -1.528 -0.458 -21.25 1 77.06 225 ARG B O 1
ATOM 6188 N N . LEU B 1 226 ? -2.906 -2.025 -20.547 1 83.62 226 LEU B N 1
ATOM 6189 C CA . LEU B 1 226 ? -2.092 -3.133 -21.047 1 83.62 226 LEU B CA 1
ATOM 6190 C C . LEU B 1 226 ? -2.949 -4.367 -21.312 1 83.62 226 LEU B C 1
ATOM 6192 O O . LEU B 1 226 ? -3.762 -4.75 -20.469 1 83.62 226 LEU B O 1
ATOM 6196 N N . VAL B 1 227 ? -2.791 -4.906 -22.422 1 77.88 227 VAL B N 1
ATOM 6197 C CA . VAL B 1 227 ? -3.66 -5.969 -22.906 1 77.88 227 VAL B CA 1
ATOM 6198 C C . VAL B 1 227 ? -3.553 -7.188 -22 1 77.88 227 VAL B C 1
ATOM 6200 O O . VAL B 1 227 ? -4.539 -7.891 -21.766 1 77.88 227 VAL B O 1
ATOM 6203 N N . PHE B 1 228 ? -2.477 -7.426 -21.453 1 82.81 228 PHE B N 1
ATOM 6204 C CA . PHE B 1 228 ? -2.322 -8.648 -20.672 1 82.81 228 PHE B CA 1
ATOM 6205 C C . PHE B 1 228 ? -2.289 -8.336 -19.188 1 82.81 228 PHE B C 1
ATOM 6207 O O . PHE B 1 228 ? -1.72 -9.094 -18.406 1 82.81 228 PHE B O 1
ATOM 6214 N N . LYS B 1 229 ? -2.752 -7.254 -18.781 1 82.38 229 LYS B N 1
ATOM 6215 C CA . LYS B 1 229 ? -2.938 -6.941 -17.375 1 82.38 229 LYS B CA 1
ATOM 6216 C C . LYS B 1 229 ? -3.869 -7.945 -16.703 1 82.38 229 LYS B C 1
ATOM 6218 O O . LYS B 1 229 ? -4.879 -8.352 -17.281 1 82.38 229 LYS B O 1
ATOM 6223 N N . GLN B 1 230 ? -3.453 -8.32 -15.531 1 83.62 230 GLN B N 1
ATOM 6224 C CA . GLN B 1 230 ? -4.227 -9.328 -14.812 1 83.62 230 GLN B CA 1
ATOM 6225 C C . GLN B 1 230 ? -4.883 -8.734 -13.57 1 83.62 230 GLN B C 1
ATOM 6227 O O . GLN B 1 230 ? -4.398 -7.746 -13.016 1 83.62 230 GLN B O 1
ATOM 6232 N N . TYR B 1 231 ? -6.031 -9.25 -13.227 1 76.94 231 TYR B N 1
ATOM 6233 C CA . TYR B 1 231 ? -6.738 -8.898 -12 1 76.94 231 TYR B CA 1
ATOM 6234 C C . TYR B 1 231 ? -6.844 -10.102 -11.07 1 76.94 231 TYR B C 1
ATOM 6236 O O . TYR B 1 231 ? -7.492 -11.102 -11.398 1 76.94 231 TYR B O 1
ATOM 6244 N N . ILE B 1 232 ? -6.133 -10.031 -9.938 1 74 232 ILE B N 1
ATOM 6245 C CA . ILE B 1 232 ? -6.152 -11.086 -8.93 1 74 232 ILE B CA 1
ATOM 6246 C C . ILE B 1 232 ? -6.559 -10.5 -7.582 1 74 232 ILE B C 1
ATOM 6248 O O . ILE B 1 232 ? -5.719 -9.984 -6.84 1 74 232 ILE B O 1
ATOM 6252 N N . PRO B 1 233 ? -7.805 -10.648 -7.148 1 70.06 233 PRO B N 1
ATOM 6253 C CA . PRO B 1 233 ? -8.328 -9.984 -5.961 1 70.06 233 PRO B CA 1
ATOM 6254 C C . PRO B 1 233 ? -7.629 -10.414 -4.676 1 70.06 233 PRO B C 1
ATOM 6256 O O . PRO B 1 233 ? -7.547 -9.641 -3.719 1 70.06 233 PRO B O 1
ATOM 6259 N N . SER B 1 234 ? -7.168 -11.656 -4.742 1 70.62 234 SER B N 1
ATOM 6260 C CA . SER B 1 234 ? -6.566 -12.188 -3.525 1 70.62 234 SER B CA 1
ATOM 6261 C C . SER B 1 234 ? -5.195 -11.57 -3.266 1 70.62 234 SER B C 1
ATOM 6263 O O . SER B 1 234 ? -4.676 -11.648 -2.15 1 70.62 234 SER B O 1
ATOM 6265 N N . LYS B 1 235 ? -4.684 -11.047 -4.316 1 71.62 235 LYS B N 1
ATOM 6266 C CA . LYS B 1 235 ? -3.367 -10.438 -4.152 1 71.62 235 LYS B CA 1
ATOM 6267 C C . LYS B 1 235 ? -3.48 -8.969 -3.773 1 71.62 235 LYS B C 1
ATOM 6269 O O . LYS B 1 235 ? -4.449 -8.297 -4.141 1 71.62 235 LYS B O 1
ATOM 6274 N N . ARG B 1 236 ? -2.576 -8.445 -3.064 1 68.56 236 ARG B N 1
ATOM 6275 C CA . ARG B 1 236 ? -2.59 -7.082 -2.539 1 68.56 236 ARG B CA 1
ATOM 6276 C C . ARG B 1 236 ? -2.697 -6.059 -3.668 1 68.56 236 ARG B C 1
ATOM 6278 O O . ARG B 1 236 ? -3.428 -5.074 -3.553 1 68.56 236 ARG B O 1
ATOM 6285 N N . SER B 1 237 ? -1.949 -6.152 -4.781 1 72.81 237 SER B N 1
ATOM 6286 C CA . SER B 1 237 ? -1.944 -5.195 -5.883 1 72.81 237 SER B CA 1
ATOM 6287 C C . SER B 1 237 ? -3.242 -5.266 -6.68 1 72.81 237 SER B C 1
ATOM 6289 O O . SER B 1 237 ? -3.67 -4.27 -7.27 1 72.81 237 SER B O 1
ATOM 6291 N N . ARG B 1 238 ? -3.893 -6.406 -6.699 1 73.62 238 ARG B N 1
ATOM 6292 C CA . ARG B 1 238 ? -5.152 -6.746 -7.352 1 73.62 238 ARG B CA 1
ATOM 6293 C C . ARG B 1 238 ? -5.008 -6.707 -8.867 1 73.62 238 ARG B C 1
ATOM 6295 O O . ARG B 1 238 ? -5.512 -7.59 -9.57 1 73.62 238 ARG B O 1
ATOM 6302 N N . PHE B 1 239 ? -4.27 -5.543 -9.422 1 80.44 239 PHE B N 1
ATOM 6303 C CA . PHE B 1 239 ? -4.055 -5.391 -10.852 1 80.44 239 PHE B CA 1
ATOM 6304 C C . PHE B 1 239 ? -2.564 -5.301 -11.172 1 80.44 239 PHE B C 1
ATOM 6306 O O . PHE B 1 239 ? -1.801 -4.695 -10.414 1 80.44 239 PHE B O 1
ATOM 6313 N N . GLY B 1 240 ? -2.266 -6.004 -12.297 1 88.75 240 GLY B N 1
ATOM 6314 C CA . GLY B 1 240 ? -0.885 -5.766 -12.688 1 88.75 240 GLY B CA 1
ATOM 6315 C C . GLY B 1 240 ? -0.331 -6.836 -13.609 1 88.75 240 GLY B C 1
ATOM 6316 O O . GLY B 1 240 ? -1.086 -7.496 -14.328 1 88.75 240 GLY B O 1
ATOM 6317 N N . LEU B 1 241 ? 0.961 -6.828 -13.68 1 91.31 241 LEU B N 1
ATOM 6318 C CA . LEU B 1 241 ? 1.7 -7.809 -14.469 1 91.31 241 LEU B CA 1
ATOM 6319 C C . LEU B 1 241 ? 1.936 -9.086 -13.672 1 91.31 241 LEU B C 1
ATOM 6321 O O . LEU B 1 241 ? 2.529 -9.047 -12.594 1 91.31 241 LEU B O 1
ATOM 6325 N N . LYS B 1 242 ? 1.473 -10.125 -14.227 1 92.31 242 LYS B N 1
ATOM 6326 C CA . LYS B 1 242 ? 1.575 -11.414 -13.555 1 92.31 242 LYS B CA 1
ATOM 6327 C C . LYS B 1 242 ? 2.816 -12.18 -14.008 1 92.31 242 LYS B C 1
ATOM 6329 O O . LYS B 1 242 ? 3.104 -12.242 -15.211 1 92.31 242 LYS B O 1
ATOM 6334 N N . SER B 1 243 ? 3.557 -12.648 -13.062 1 94.69 243 SER B N 1
ATOM 6335 C CA . SER B 1 243 ? 4.68 -13.531 -13.344 1 94.69 243 SER B CA 1
ATOM 6336 C C . SER B 1 243 ? 4.559 -14.844 -12.57 1 94.69 243 SER B C 1
ATOM 6338 O O . SER B 1 243 ? 3.98 -14.875 -11.477 1 94.69 243 SER B O 1
ATOM 6340 N N . PHE B 1 244 ? 5.043 -15.898 -13.172 1 95.88 244 PHE B N 1
ATOM 6341 C CA . PHE B 1 244 ? 5.223 -17.156 -12.477 1 95.88 244 PHE B CA 1
ATOM 6342 C C . PHE B 1 244 ? 6.656 -17.312 -11.977 1 95.88 244 PHE B C 1
ATOM 6344 O O . PHE B 1 244 ? 7.605 -17.156 -12.75 1 95.88 244 PHE B O 1
ATOM 6351 N N . VAL B 1 245 ? 6.754 -17.578 -10.688 1 96.94 245 VAL B N 1
ATOM 6352 C CA . VAL B 1 245 ? 8.078 -17.531 -10.078 1 96.94 245 VAL B CA 1
ATOM 6353 C C . VAL B 1 245 ? 8.398 -18.875 -9.438 1 96.94 245 VAL B C 1
ATOM 6355 O O . VAL B 1 245 ? 7.547 -19.469 -8.781 1 96.94 245 VAL B O 1
ATOM 6358 N N . LEU B 1 246 ? 9.547 -19.438 -9.727 1 98.06 246 LEU B N 1
ATOM 6359 C CA . LEU B 1 246 ? 10.109 -20.609 -9.07 1 98.06 246 LEU B CA 1
ATOM 6360 C C . LEU B 1 246 ? 11.109 -20.203 -7.992 1 98.06 246 LEU B C 1
ATOM 6362 O O . LEU B 1 246 ? 12.055 -19.453 -8.266 1 98.06 246 LEU B O 1
ATOM 6366 N N . CYS B 1 247 ? 10.922 -20.688 -6.773 1 97.75 247 CYS B N 1
ATOM 6367 C CA . CYS B 1 247 ? 11.789 -20.328 -5.664 1 97.75 247 CYS B CA 1
ATOM 6368 C C . CYS B 1 247 ? 12.32 -21.562 -4.957 1 97.75 247 CYS B C 1
ATOM 6370 O O . CYS B 1 247 ? 11.664 -22.609 -4.938 1 97.75 247 CYS B O 1
ATOM 6372 N N . ASP B 1 248 ? 13.5 -21.484 -4.469 1 97.81 248 ASP B N 1
ATOM 6373 C CA . ASP B 1 248 ? 14.016 -22.438 -3.494 1 97.81 248 ASP B CA 1
ATOM 6374 C C . ASP B 1 248 ? 13.438 -22.188 -2.105 1 97.81 248 ASP B C 1
ATOM 6376 O O . ASP B 1 248 ? 13.594 -21.078 -1.562 1 97.81 248 ASP B O 1
ATOM 6380 N N . VAL B 1 249 ? 12.844 -23.141 -1.534 1 96.88 249 VAL B N 1
ATOM 6381 C CA . VAL B 1 249 ? 12.102 -22.953 -0.291 1 96.88 249 VAL B CA 1
ATOM 6382 C C . VAL B 1 249 ? 13.078 -22.672 0.851 1 96.88 249 VAL B C 1
ATOM 6384 O O . VAL B 1 249 ? 12.805 -21.828 1.705 1 96.88 249 VAL B O 1
ATOM 6387 N N . LYS B 1 250 ? 14.164 -23.297 0.876 1 95.62 250 LYS B N 1
ATOM 6388 C CA . LYS B 1 250 ? 15.109 -23.203 1.983 1 95.62 250 LYS B CA 1
ATOM 6389 C C . LYS B 1 250 ? 15.75 -21.812 2.041 1 95.62 250 LYS B C 1
ATOM 6391 O O . LYS B 1 250 ? 15.836 -21.203 3.111 1 95.62 250 LYS B O 1
ATOM 6396 N N . THR B 1 251 ? 16.188 -21.297 0.906 1 95.31 251 THR B N 1
ATOM 6397 C CA . THR B 1 251 ? 16.922 -20.047 0.87 1 95.31 251 THR B CA 1
ATOM 6398 C C . THR B 1 251 ? 15.984 -18.875 0.557 1 95.31 251 THR B C 1
ATOM 6400 O O . THR B 1 251 ? 16.312 -17.719 0.835 1 95.31 251 THR B O 1
ATOM 6403 N N . GLY B 1 252 ? 14.914 -19.141 -0.106 1 95.44 252 GLY B N 1
ATOM 6404 C CA . GLY B 1 252 ? 14.016 -18.078 -0.546 1 95.44 252 GLY B CA 1
ATOM 6405 C C . GLY B 1 252 ? 14.422 -17.469 -1.875 1 95.44 252 GLY B C 1
ATOM 6406 O O . GLY B 1 252 ? 13.727 -16.594 -2.398 1 95.44 252 GLY B O 1
ATOM 6407 N N . LEU B 1 253 ? 15.461 -17.969 -2.547 1 96.94 253 LEU B N 1
ATOM 6408 C CA . LEU B 1 253 ? 15.977 -17.406 -3.791 1 96.94 253 LEU B CA 1
ATOM 6409 C C . LEU B 1 253 ? 15.023 -17.672 -4.949 1 96.94 253 LEU B C 1
ATOM 6411 O O . LEU B 1 253 ? 14.461 -18.766 -5.047 1 96.94 253 LEU B O 1
ATOM 6415 N N . VAL B 1 254 ? 14.867 -16.672 -5.746 1 97.94 254 VAL B N 1
ATOM 6416 C CA . VAL B 1 254 ? 14.156 -16.844 -7.004 1 97.94 254 VAL B CA 1
ATOM 6417 C C . VAL B 1 254 ? 15.062 -17.516 -8.031 1 97.94 254 VAL B C 1
ATOM 6419 O O . VAL B 1 254 ? 16.125 -17 -8.359 1 97.94 254 VAL B O 1
ATOM 6422 N N . LEU B 1 255 ? 14.664 -18.625 -8.539 1 98 255 LEU B N 1
ATOM 6423 C CA . LEU B 1 255 ? 15.477 -19.406 -9.461 1 98 255 LEU B CA 1
ATOM 6424 C C . LEU B 1 255 ? 15.109 -19.094 -10.906 1 98 255 LEU B C 1
ATOM 6426 O O . LEU B 1 255 ? 15.953 -19.172 -11.805 1 98 255 LEU B O 1
ATOM 6430 N N . ASP B 1 256 ? 13.859 -18.797 -11.062 1 97.81 256 ASP B N 1
ATOM 6431 C CA . ASP B 1 256 ? 13.367 -18.547 -12.414 1 97.81 256 ASP B CA 1
ATOM 6432 C C . ASP B 1 256 ? 12.062 -17.766 -12.375 1 97.81 256 ASP B C 1
ATOM 6434 O O . ASP B 1 256 ? 11.359 -17.75 -11.359 1 97.81 256 ASP B O 1
ATOM 6438 N N . ILE B 1 257 ? 11.789 -17.062 -13.516 1 97.25 257 ILE B N 1
ATOM 6439 C CA . ILE B 1 257 ? 10.602 -16.219 -13.617 1 97.25 257 ILE B CA 1
ATOM 6440 C C . ILE B 1 257 ? 10.062 -16.25 -15.047 1 97.25 257 ILE B C 1
ATOM 6442 O O . ILE B 1 257 ? 10.828 -16.188 -16.016 1 97.25 257 ILE B O 1
ATOM 6446 N N . VAL B 1 258 ? 8.758 -16.422 -15.18 1 96.31 258 VAL B N 1
ATOM 6447 C CA . VAL B 1 258 ? 8.086 -16.359 -16.484 1 96.31 258 VAL B CA 1
ATOM 6448 C C . VAL B 1 258 ? 7.008 -15.273 -16.453 1 96.31 258 VAL B C 1
ATOM 6450 O O . VAL B 1 258 ? 6.113 -15.297 -15.602 1 96.31 258 VAL B O 1
ATOM 6453 N N . LEU B 1 259 ? 7.137 -14.328 -17.359 1 95.12 259 LEU B N 1
ATOM 6454 C CA . LEU B 1 259 ? 6.137 -13.273 -17.453 1 95.12 259 LEU B CA 1
ATOM 6455 C C . LEU B 1 259 ? 4.934 -13.734 -18.266 1 95.12 259 LEU B C 1
ATOM 6457 O O . LEU B 1 259 ? 5.086 -14.266 -19.375 1 95.12 259 LEU B O 1
ATOM 6461 N N . TYR B 1 260 ? 3.766 -13.578 -17.703 1 93.12 260 TYR B N 1
ATOM 6462 C CA . TYR B 1 260 ? 2.525 -13.906 -18.406 1 93.12 260 TYR B CA 1
ATOM 6463 C C . TYR B 1 260 ? 2.174 -12.836 -19.422 1 93.12 260 TYR B C 1
ATOM 6465 O O . TYR B 1 260 ? 2.021 -11.664 -19.078 1 93.12 260 TYR B O 1
ATOM 6473 N N . THR B 1 261 ? 2.07 -13.188 -20.688 1 90.94 261 THR B N 1
ATOM 6474 C CA . THR B 1 261 ? 1.727 -12.25 -21.75 1 90.94 261 THR B CA 1
ATOM 6475 C C . THR B 1 261 ? 0.5 -12.734 -22.516 1 90.94 261 THR B C 1
ATOM 6477 O O . THR B 1 261 ? 0.396 -12.523 -23.719 1 90.94 261 THR B O 1
ATOM 6480 N N . GLY B 1 262 ? -0.294 -13.477 -21.859 1 85.94 262 GLY B N 1
ATOM 6481 C CA . GLY B 1 262 ? -1.464 -14.023 -22.531 1 85.94 262 GLY B CA 1
ATOM 6482 C C . GLY B 1 262 ? -1.156 -15.273 -23.344 1 85.94 262 GLY B C 1
ATOM 6483 O O . GLY B 1 262 ? -0.452 -16.172 -22.875 1 85.94 262 GLY B O 1
ATOM 6484 N N . SER B 1 263 ? -1.666 -15.336 -24.484 1 81.56 263 SER B N 1
ATOM 6485 C CA . SER B 1 263 ? -1.504 -16.5 -25.359 1 81.56 263 SER B CA 1
ATOM 6486 C C . SER B 1 263 ? -0.082 -16.594 -25.891 1 81.56 263 SER B C 1
ATOM 6488 O O . SER B 1 263 ? 0.36 -17.656 -26.312 1 81.56 263 SER B O 1
ATOM 6490 N N . SER B 1 264 ? 0.688 -15.5 -25.781 1 81.75 264 SER B N 1
ATOM 6491 C CA . SER B 1 264 ? 2.037 -15.469 -26.328 1 81.75 264 SER B CA 1
ATOM 6492 C C . SER B 1 264 ? 3.082 -15.75 -25.266 1 81.75 264 SER B C 1
ATOM 6494 O O . SER B 1 264 ? 4.277 -15.555 -25.484 1 81.75 264 SER B O 1
ATOM 6496 N N . THR B 1 265 ? 2.605 -16.188 -24.141 1 88.25 265 THR B N 1
ATOM 6497 C CA . THR B 1 265 ? 3.555 -16.516 -23.094 1 88.25 265 THR B CA 1
ATOM 6498 C C . THR B 1 265 ? 4.527 -17.594 -23.547 1 88.25 265 THR B C 1
ATOM 6500 O O . THR B 1 265 ? 4.121 -18.594 -24.156 1 88.25 265 THR B O 1
ATOM 6503 N N . GLU B 1 266 ? 5.738 -17.375 -23.281 1 86.06 266 GLU B N 1
ATOM 6504 C CA . GLU B 1 266 ? 6.77 -18.297 -23.75 1 86.06 266 GLU B CA 1
ATOM 6505 C C . GLU B 1 266 ? 6.941 -19.469 -22.781 1 86.06 266 GLU B C 1
ATOM 6507 O O . GLU B 1 266 ? 7.801 -19.422 -21.891 1 86.06 266 GLU B O 1
ATOM 6512 N N . ILE B 1 267 ? 6.113 -20.531 -22.984 1 89.19 267 ILE B N 1
ATOM 6513 C CA . ILE B 1 267 ? 6.164 -21.719 -22.125 1 89.19 267 ILE B CA 1
ATOM 6514 C C . ILE B 1 267 ? 6.066 -22.969 -22.984 1 89.19 267 ILE B C 1
ATOM 6516 O O . ILE B 1 267 ? 5.664 -22.906 -24.141 1 89.19 267 ILE B O 1
ATOM 6520 N N . HIS B 1 268 ? 6.484 -24.047 -22.359 1 86.81 268 HIS B N 1
ATOM 6521 C CA . HIS B 1 268 ? 6.387 -25.344 -23.016 1 86.81 268 HIS B CA 1
ATOM 6522 C C . HIS B 1 268 ? 4.934 -25.719 -23.297 1 86.81 268 HIS B C 1
ATOM 6524 O O . HIS B 1 268 ? 4.047 -25.422 -22.5 1 86.81 268 HIS B O 1
ATOM 6530 N N . ASP B 1 269 ? 4.766 -26.266 -24.391 1 83.38 269 ASP B N 1
ATOM 6531 C CA . ASP B 1 269 ? 3.416 -26.734 -24.688 1 83.38 269 ASP B CA 1
ATOM 6532 C C . ASP B 1 269 ? 3.162 -28.109 -24.062 1 83.38 269 ASP B C 1
ATOM 6534 O O . ASP B 1 269 ? 3.998 -29 -24.172 1 83.38 269 ASP B O 1
ATOM 6538 N N . SER B 1 270 ? 2.164 -28.188 -23.328 1 85.12 270 SER B N 1
ATOM 6539 C CA . SER B 1 270 ? 1.78 -29.453 -22.719 1 85.12 270 SER B CA 1
ATOM 6540 C C . SER B 1 270 ? 0.301 -29.75 -22.938 1 85.12 270 SER B C 1
ATOM 6542 O O . SER B 1 270 ? -0.521 -28.828 -22.984 1 85.12 270 SER B O 1
ATOM 6544 N N . GLU B 1 271 ? 0.009 -31.031 -23.047 1 85.12 271 GLU B N 1
ATOM 6545 C CA . GLU B 1 271 ? -1.376 -31.469 -23.203 1 85.12 271 GLU B CA 1
ATOM 6546 C C . GLU B 1 271 ? -2.1 -31.484 -21.859 1 85.12 271 GLU B C 1
ATOM 6548 O O . GLU B 1 271 ? -3.326 -31.578 -21.812 1 85.12 271 GLU B O 1
ATOM 6553 N N . MET B 1 272 ? -1.311 -31.359 -20.844 1 88.69 272 MET B N 1
ATOM 6554 C CA . MET B 1 272 ? -1.879 -31.469 -19.5 1 88.69 272 MET B CA 1
ATOM 6555 C C . MET B 1 272 ? -2.457 -30.125 -19.047 1 88.69 272 MET B C 1
ATOM 6557 O O . MET B 1 272 ? -2.928 -30 -17.906 1 88.69 272 MET B O 1
ATOM 6561 N N . GLY B 1 273 ? -2.385 -29.094 -19.859 1 87.94 273 GLY B N 1
ATOM 6562 C CA . GLY B 1 273 ? -2.977 -27.812 -19.5 1 87.94 273 GLY B CA 1
ATOM 6563 C C . GLY B 1 273 ? -1.95 -26.719 -19.328 1 87.94 273 GLY B C 1
ATOM 6564 O O . GLY B 1 273 ? -0.746 -26.984 -19.297 1 87.94 273 GLY B O 1
ATOM 6565 N N . TYR B 1 274 ? -2.467 -25.531 -19.141 1 89 274 TYR B N 1
ATOM 6566 C CA . TYR B 1 274 ? -1.63 -24.344 -19.062 1 89 274 TYR B CA 1
ATOM 6567 C C . TYR B 1 274 ? -0.79 -24.359 -17.781 1 89 274 TYR B C 1
ATOM 6569 O O . TYR B 1 274 ? 0.4 -24.031 -17.812 1 89 274 TYR B O 1
ATOM 6577 N N . GLY B 1 275 ? -1.404 -24.688 -16.688 1 91.12 275 GLY B N 1
ATOM 6578 C CA . GLY B 1 275 ? -0.672 -24.781 -15.43 1 91.12 275 GLY B CA 1
ATOM 6579 C C . GLY B 1 275 ? 0.496 -25.75 -15.492 1 91.12 275 GLY B C 1
ATOM 6580 O O . GLY B 1 275 ? 1.588 -25.438 -15.008 1 91.12 275 GLY B O 1
ATOM 6581 N N . ALA B 1 276 ? 0.213 -26.844 -16.078 1 93.69 276 ALA B N 1
ATOM 6582 C CA . ALA B 1 276 ? 1.263 -27.859 -16.234 1 93.69 276 ALA B CA 1
ATOM 6583 C C . ALA B 1 276 ? 2.387 -27.328 -17.125 1 93.69 276 ALA B C 1
ATOM 6585 O O . ALA B 1 276 ? 3.564 -27.578 -16.859 1 93.69 276 ALA B O 1
ATOM 6586 N N . SER B 1 277 ? 2.012 -26.609 -18.156 1 94.94 277 SER B N 1
ATOM 6587 C CA . SER B 1 277 ? 3.008 -26.031 -19.047 1 94.94 277 SER B CA 1
ATOM 6588 C C . SER B 1 277 ? 3.941 -25.078 -18.312 1 94.94 277 SER B C 1
ATOM 6590 O O . SER B 1 277 ? 5.152 -25.078 -18.547 1 94.94 277 SER B O 1
ATOM 6592 N N . VAL B 1 278 ? 3.375 -24.297 -17.484 1 95.88 278 VAL B N 1
ATOM 6593 C CA . VAL B 1 278 ? 4.156 -23.344 -16.688 1 95.88 278 VAL B CA 1
ATOM 6594 C C . VAL B 1 278 ? 5.121 -24.109 -15.781 1 95.88 278 VAL B C 1
ATOM 6596 O O . VAL B 1 278 ? 6.312 -23.781 -15.727 1 95.88 278 VAL B O 1
ATOM 6599 N N . VAL B 1 279 ? 4.617 -25.109 -15.109 1 97.19 279 VAL B N 1
ATOM 6600 C CA . VAL B 1 279 ? 5.41 -25.891 -14.172 1 97.19 279 VAL B CA 1
ATOM 6601 C C . VAL B 1 279 ? 6.566 -26.562 -14.906 1 97.19 279 VAL B C 1
ATOM 6603 O O . VAL B 1 279 ? 7.715 -26.5 -14.461 1 97.19 279 VAL B O 1
ATOM 6606 N N . LEU B 1 280 ? 6.23 -27.172 -16 1 96.56 280 LEU B N 1
ATOM 6607 C CA . LEU B 1 280 ? 7.25 -27.906 -16.75 1 96.56 280 LEU B CA 1
ATOM 6608 C C . LEU B 1 280 ? 8.312 -26.953 -17.297 1 96.56 280 LEU B C 1
ATOM 6610 O O . LEU B 1 280 ? 9.492 -27.312 -17.375 1 96.56 280 LEU B O 1
ATOM 6614 N N . THR B 1 281 ? 7.918 -25.75 -17.641 1 96.62 281 THR B N 1
ATOM 6615 C CA . THR B 1 281 ? 8.867 -24.766 -18.125 1 96.62 281 THR B CA 1
ATOM 6616 C C . THR B 1 281 ? 9.828 -24.344 -17.016 1 96.62 281 THR B C 1
ATOM 6618 O O . THR B 1 281 ? 11.039 -24.312 -17.203 1 96.62 281 THR B O 1
ATOM 6621 N N . LEU B 1 282 ? 9.305 -24.078 -15.867 1 97.44 282 LEU B N 1
ATOM 6622 C CA . LEU B 1 282 ? 10.094 -23.562 -14.75 1 97.44 282 LEU B CA 1
ATOM 6623 C C . LEU B 1 282 ? 10.953 -24.672 -14.141 1 97.44 282 LEU B C 1
ATOM 6625 O O . LEU B 1 282 ? 12.031 -24.406 -13.617 1 97.44 282 LEU B O 1
ATOM 6629 N N . LEU B 1 283 ? 10.539 -25.969 -14.242 1 97.06 283 LEU B N 1
ATOM 6630 C CA . LEU B 1 283 ? 11.234 -27.078 -13.594 1 97.06 283 LEU B CA 1
ATOM 6631 C C . LEU B 1 283 ? 12.133 -27.812 -14.586 1 97.06 283 LEU B C 1
ATOM 6633 O O . LEU B 1 283 ? 12.797 -28.781 -14.219 1 97.06 283 LEU B O 1
ATOM 6637 N N . ASP B 1 284 ? 12.195 -27.375 -15.719 1 95.5 284 ASP B N 1
ATOM 6638 C CA . ASP B 1 284 ? 12.859 -28.078 -16.812 1 95.5 284 ASP B CA 1
ATOM 6639 C C . ASP B 1 284 ? 14.273 -28.516 -16.406 1 95.5 284 ASP B C 1
ATOM 6641 O O . ASP B 1 284 ? 14.656 -29.656 -16.609 1 95.5 284 ASP B O 1
ATOM 6645 N N . LYS B 1 285 ? 15.016 -27.703 -15.773 1 94.44 285 LYS B N 1
ATOM 6646 C CA . LYS B 1 285 ? 16.406 -27.953 -15.43 1 94.44 285 LYS B CA 1
ATOM 6647 C C . LYS B 1 285 ? 16.516 -28.766 -14.141 1 94.44 285 LYS B C 1
ATOM 6649 O O . LYS B 1 285 ? 17.594 -29.25 -13.789 1 94.44 285 LYS B O 1
ATOM 6654 N N . TYR B 1 286 ? 15.406 -28.984 -13.5 1 96.81 286 TYR B N 1
ATOM 6655 C CA . TYR B 1 286 ? 15.484 -29.547 -12.148 1 96.81 286 TYR B CA 1
ATOM 6656 C C . TYR B 1 286 ? 14.766 -30.891 -12.078 1 96.81 286 TYR B C 1
ATOM 6658 O O . TYR B 1 286 ? 14.758 -31.531 -11.031 1 96.81 286 TYR B O 1
ATOM 6666 N N . LEU B 1 287 ? 14.242 -31.328 -13.195 1 96.5 287 LEU B N 1
ATOM 6667 C CA . LEU B 1 287 ? 13.586 -32.625 -13.242 1 96.5 287 LEU B CA 1
ATOM 6668 C C . LEU B 1 287 ? 14.609 -33.75 -13.141 1 96.5 287 LEU B C 1
ATOM 6670 O O . LEU B 1 287 ? 15.75 -33.625 -13.578 1 96.5 287 LEU B O 1
ATOM 6674 N N . GLY B 1 288 ? 14.219 -34.844 -12.508 1 95.94 288 GLY B N 1
ATOM 6675 C CA . GLY B 1 288 ? 15.062 -36.031 -12.43 1 95.94 288 GLY B CA 1
ATOM 6676 C C . GLY B 1 288 ? 16.109 -35.938 -11.336 1 95.94 288 GLY B C 1
ATOM 6677 O O . GLY B 1 288 ? 17.062 -36.719 -11.328 1 95.94 288 GLY B O 1
ATOM 6678 N N . LYS B 1 289 ? 15.906 -35.031 -10.398 1 96.12 289 LYS B N 1
ATOM 6679 C CA . LYS B 1 289 ? 16.953 -34.812 -9.406 1 96.12 289 LYS B CA 1
ATOM 6680 C C . LYS B 1 289 ? 16.422 -35.062 -7.988 1 96.12 289 LYS B C 1
ATOM 6682 O O . LYS B 1 289 ? 17.078 -34.688 -7.008 1 96.12 289 LYS B O 1
ATOM 6687 N N . GLY B 1 290 ? 15.164 -35.531 -7.879 1 97.31 290 GLY B N 1
ATOM 6688 C CA . GLY B 1 290 ? 14.617 -35.906 -6.582 1 97.31 290 GLY B CA 1
ATOM 6689 C C . GLY B 1 290 ? 14.023 -34.719 -5.828 1 97.31 290 GLY B C 1
ATOM 6690 O O . GLY B 1 290 ? 13.914 -34.75 -4.602 1 97.31 290 GLY B O 1
ATOM 6691 N N . HIS B 1 291 ? 13.688 -33.656 -6.5 1 98 291 HIS B N 1
ATOM 6692 C CA . HIS B 1 291 ? 13.102 -32.5 -5.859 1 98 291 HIS B CA 1
ATOM 6693 C C . HIS B 1 291 ? 11.656 -32.75 -5.457 1 98 291 HIS B C 1
ATOM 6695 O O . HIS B 1 291 ? 11.055 -33.75 -5.887 1 98 291 HIS B O 1
ATOM 6701 N N . VAL B 1 292 ? 11.141 -31.891 -4.52 1 98.25 292 VAL B N 1
ATOM 6702 C CA . VAL B 1 292 ? 9.734 -31.844 -4.148 1 98.25 292 VAL B CA 1
ATOM 6703 C C . VAL B 1 292 ? 9.141 -30.484 -4.543 1 98.25 292 VAL B C 1
ATOM 6705 O O . VAL B 1 292 ? 9.656 -29.438 -4.152 1 98.25 292 VAL B O 1
ATOM 6708 N N . LEU B 1 293 ? 8.094 -30.547 -5.301 1 98.31 293 LEU B N 1
ATOM 6709 C CA . LEU B 1 293 ? 7.469 -29.328 -5.781 1 98.31 293 LEU B CA 1
ATOM 6710 C C . LEU B 1 293 ? 6.219 -29 -4.969 1 98.31 293 LEU B C 1
ATOM 6712 O O . LEU B 1 293 ? 5.371 -29.859 -4.75 1 98.31 293 LEU B O 1
ATOM 6716 N N . TRP B 1 294 ? 6.129 -27.797 -4.527 1 98.12 294 TRP B N 1
ATOM 6717 C CA . TRP B 1 294 ? 4.961 -27.281 -3.824 1 98.12 294 TRP B CA 1
ATOM 6718 C C . TRP B 1 294 ? 4.234 -26.234 -4.668 1 98.12 294 TRP B C 1
ATOM 6720 O O . TRP B 1 294 ? 4.84 -25.266 -5.117 1 98.12 294 TRP B O 1
ATOM 6730 N N . VAL B 1 295 ? 2.887 -26.438 -4.918 1 97.19 295 VAL B N 1
ATOM 6731 C CA . VAL B 1 295 ? 2.135 -25.531 -5.793 1 97.19 295 VAL B CA 1
ATOM 6732 C C . VAL B 1 295 ? 0.729 -25.328 -5.234 1 97.19 295 VAL B C 1
ATOM 6734 O O . VAL B 1 295 ? 0.316 -26.031 -4.301 1 97.19 295 VAL B O 1
ATOM 6737 N N . ASP B 1 296 ? 0.063 -24.359 -5.781 1 92.88 296 ASP B N 1
ATOM 6738 C CA . ASP B 1 296 ? -1.307 -24.109 -5.344 1 92.88 296 ASP B CA 1
ATOM 6739 C C . ASP B 1 296 ? -2.314 -24.75 -6.285 1 92.88 296 ASP B C 1
ATOM 6741 O O . ASP B 1 296 ? -1.942 -25.562 -7.133 1 92.88 296 ASP B O 1
ATOM 6745 N N . ASN B 1 297 ? -3.586 -24.5 -6.137 1 91.5 297 ASN B N 1
ATOM 6746 C CA . ASN B 1 297 ? -4.664 -25.234 -6.793 1 91.5 297 ASN B CA 1
ATOM 6747 C C . ASN B 1 297 ? -4.75 -24.891 -8.281 1 91.5 297 ASN B C 1
ATOM 6749 O O . ASN B 1 297 ? -5.387 -25.609 -9.055 1 91.5 297 ASN B O 1
ATOM 6753 N N . TRP B 1 298 ? -4.051 -23.844 -8.625 1 87.5 298 TRP B N 1
ATOM 6754 C CA . TRP B 1 298 ? -4.059 -23.453 -10.031 1 87.5 298 TRP B CA 1
ATOM 6755 C C . TRP B 1 298 ? -3.223 -24.406 -10.867 1 87.5 298 TRP B C 1
ATOM 6757 O O . TRP B 1 298 ? -3.527 -24.656 -12.039 1 87.5 298 TRP B O 1
ATOM 6767 N N . TYR B 1 299 ? -2.291 -24.969 -10.266 1 92.62 299 TYR B N 1
ATOM 6768 C CA . TYR B 1 299 ? -1.318 -25.781 -10.977 1 92.62 299 TYR B CA 1
ATOM 6769 C C . TYR B 1 299 ? -1.619 -27.266 -10.781 1 92.62 299 TYR B C 1
ATOM 6771 O O . TYR B 1 299 ? -1.28 -28.094 -11.641 1 92.62 299 TYR B O 1
ATOM 6779 N N . THR B 1 300 ? -2.227 -27.594 -9.766 1 94.31 300 THR B N 1
ATOM 6780 C CA . THR B 1 300 ? -2.305 -28.969 -9.289 1 94.31 300 THR B CA 1
ATOM 6781 C C . THR B 1 300 ? -3.305 -29.766 -10.117 1 94.31 300 THR B C 1
ATOM 6783 O O . THR B 1 300 ? -4.461 -29.375 -10.266 1 94.31 300 THR B O 1
ATOM 6786 N N . SER B 1 301 ? -2.893 -30.875 -10.617 1 94.5 301 SER B N 1
ATOM 6787 C CA . SER B 1 301 ? -3.725 -31.859 -11.289 1 94.5 301 SER B CA 1
ATOM 6788 C C . SER B 1 301 ? -3.146 -33.25 -11.141 1 94.5 301 SER B C 1
ATOM 6790 O O . SER B 1 301 ? -1.929 -33.438 -11.039 1 94.5 301 SER B O 1
ATOM 6792 N N . PRO B 1 302 ? -4.012 -34.25 -11.102 1 95.25 302 PRO B N 1
ATOM 6793 C CA . PRO B 1 302 ? -3.498 -35.625 -11.031 1 95.25 302 PRO B CA 1
ATOM 6794 C C . PRO B 1 302 ? -2.557 -35.969 -12.18 1 95.25 302 PRO B C 1
ATOM 6796 O O . PRO B 1 302 ? -1.543 -36.625 -11.977 1 95.25 302 PRO B O 1
ATOM 6799 N N . ALA B 1 303 ? -2.846 -35.5 -13.32 1 94.94 303 ALA B N 1
ATOM 6800 C CA . ALA B 1 303 ? -2.029 -35.781 -14.5 1 94.94 303 ALA B CA 1
ATOM 6801 C C . ALA B 1 303 ? -0.626 -35.188 -14.344 1 94.94 303 ALA B C 1
ATOM 6803 O O . ALA B 1 303 ? 0.366 -35.875 -14.602 1 94.94 303 ALA B O 1
ATOM 6804 N N . LEU B 1 304 ? -0.545 -34 -13.93 1 95.94 304 LEU B N 1
ATOM 6805 C CA . LEU B 1 304 ? 0.747 -33.344 -13.75 1 95.94 304 LEU B CA 1
ATOM 6806 C C . LEU B 1 304 ? 1.567 -34.031 -12.672 1 95.94 304 LEU B C 1
ATOM 6808 O O . LEU B 1 304 ? 2.756 -34.312 -12.867 1 95.94 304 LEU B O 1
ATOM 6812 N N . PHE B 1 305 ? 0.951 -34.375 -11.578 1 97.38 305 PHE B N 1
ATOM 6813 C CA . PHE B 1 305 ? 1.671 -34.969 -10.453 1 97.38 305 PHE B CA 1
ATOM 6814 C C . PHE B 1 305 ? 2.184 -36.344 -10.812 1 97.38 305 PHE B C 1
ATOM 6816 O O . PHE B 1 305 ? 3.277 -36.75 -10.406 1 97.38 305 PHE B O 1
ATOM 6823 N N . THR B 1 306 ? 1.359 -37.094 -11.523 1 96.44 306 THR B N 1
ATOM 6824 C CA . THR B 1 306 ? 1.801 -38.406 -11.992 1 96.44 306 THR B CA 1
ATOM 6825 C C . THR B 1 306 ? 3.008 -38.25 -12.914 1 96.44 306 THR B C 1
ATOM 6827 O O . THR B 1 306 ? 3.986 -39 -12.781 1 96.44 306 THR B O 1
ATOM 6830 N N . TYR B 1 307 ? 2.916 -37.312 -13.797 1 96.12 307 TYR B N 1
ATOM 6831 C CA . TYR B 1 307 ? 4.02 -37.062 -14.719 1 96.12 307 TYR B CA 1
ATOM 6832 C C . TYR B 1 307 ? 5.289 -36.688 -13.961 1 96.12 307 TYR B C 1
ATOM 6834 O O . TYR B 1 307 ? 6.367 -37.219 -14.25 1 96.12 307 TYR B O 1
ATOM 6842 N N . LEU B 1 308 ? 5.195 -35.781 -13.031 1 97.69 308 LEU B N 1
ATOM 6843 C CA . LEU B 1 308 ? 6.34 -35.344 -12.242 1 97.69 308 LEU B CA 1
ATOM 6844 C C . LEU B 1 308 ? 6.949 -36.531 -11.469 1 97.69 308 LEU B C 1
ATOM 6846 O O . LEU B 1 308 ? 8.172 -36.625 -11.359 1 97.69 308 LEU B O 1
ATOM 6850 N N . LEU B 1 309 ? 6.082 -37.344 -10.93 1 97.56 309 LEU B N 1
ATOM 6851 C CA . LEU B 1 309 ? 6.555 -38.5 -10.211 1 97.56 309 LEU B CA 1
ATOM 6852 C C . LEU B 1 309 ? 7.383 -39.406 -11.117 1 97.56 309 LEU B C 1
ATOM 6854 O O . LEU B 1 309 ? 8.422 -39.938 -10.703 1 97.56 309 LEU B O 1
ATOM 6858 N N . GLU B 1 310 ? 6.934 -39.562 -12.305 1 96.25 310 GLU B N 1
ATOM 6859 C CA . GLU B 1 310 ? 7.652 -40.375 -13.289 1 96.25 310 GLU B CA 1
ATOM 6860 C C . GLU B 1 310 ? 9.008 -39.75 -13.625 1 96.25 310 GLU B C 1
ATOM 6862 O O . GLU B 1 310 ? 9.945 -40.469 -13.992 1 96.25 310 GLU B O 1
ATOM 6867 N N . LYS B 1 311 ? 9.047 -38.469 -13.477 1 97 311 LYS B N 1
ATOM 6868 C CA . LYS B 1 311 ? 10.297 -37.75 -13.719 1 97 311 LYS B CA 1
ATOM 6869 C C . LYS B 1 311 ? 11.062 -37.531 -12.414 1 97 311 LYS B C 1
ATOM 6871 O O . LYS B 1 311 ? 11.75 -36.531 -12.258 1 97 311 LYS B O 1
ATOM 6876 N N . LYS B 1 312 ? 10.82 -38.344 -11.453 1 97.5 312 LYS B N 1
ATOM 6877 C CA . LYS B 1 312 ? 11.523 -38.375 -10.18 1 97.5 312 LYS B CA 1
ATOM 6878 C C . LYS B 1 312 ? 11.383 -37.062 -9.414 1 97.5 312 LYS B C 1
ATOM 6880 O O . LYS B 1 312 ? 12.359 -36.562 -8.867 1 97.5 312 LYS B O 1
ATOM 6885 N N . THR B 1 313 ? 10.273 -36.5 -9.453 1 98.06 313 THR B N 1
ATOM 6886 C CA . THR B 1 313 ? 9.945 -35.281 -8.719 1 98.06 313 THR B CA 1
ATOM 6887 C C . THR B 1 313 ? 8.633 -35.438 -7.961 1 98.06 313 THR B C 1
ATOM 6889 O O . THR B 1 313 ? 7.578 -35.656 -8.57 1 98.06 313 THR B O 1
ATOM 6892 N N . ASN B 1 314 ? 8.688 -35.438 -6.684 1 98.31 314 ASN B N 1
ATOM 6893 C CA . ASN B 1 314 ? 7.469 -35.469 -5.887 1 98.31 314 ASN B CA 1
ATOM 6894 C C . ASN B 1 314 ? 6.777 -34.125 -5.871 1 98.31 314 ASN B C 1
ATOM 6896 O O . ASN B 1 314 ? 7.395 -33.094 -6.184 1 98.31 314 ASN B O 1
ATOM 6900 N N . ALA B 1 315 ? 5.496 -34.094 -5.559 1 98.25 315 ALA B N 1
ATOM 6901 C CA . ALA B 1 315 ? 4.754 -32.844 -5.574 1 98.25 315 ALA B CA 1
ATOM 6902 C C . ALA B 1 315 ? 3.633 -32.844 -4.539 1 98.25 315 ALA B C 1
ATOM 6904 O O . ALA B 1 315 ? 3.145 -33.906 -4.156 1 98.25 315 ALA B O 1
ATOM 6905 N N . CYS B 1 316 ? 3.348 -31.734 -4.055 1 98.12 316 CYS B N 1
ATOM 6906 C CA . CYS B 1 316 ? 2.26 -31.516 -3.109 1 98.12 316 CYS B CA 1
ATOM 6907 C C . CYS B 1 316 ? 1.601 -30.156 -3.348 1 98.12 316 CYS B C 1
ATOM 6909 O O . CYS B 1 316 ? 2.287 -29.156 -3.568 1 98.12 316 CYS B O 1
ATOM 6911 N N . GLY B 1 317 ? 0.262 -30.125 -3.369 1 97.31 317 GLY B N 1
ATOM 6912 C CA . GLY B 1 317 ? -0.444 -28.875 -3.584 1 97.31 317 GLY B CA 1
ATOM 6913 C C . GLY B 1 317 ? -1.923 -28.953 -3.256 1 97.31 317 GLY B C 1
ATOM 6914 O O . GLY B 1 317 ? -2.451 -30.047 -3.027 1 97.31 317 GLY B O 1
ATOM 6915 N N . THR B 1 318 ? -2.531 -27.844 -3.131 1 95.69 318 THR B N 1
ATOM 6916 C CA . THR B 1 318 ? -3.982 -27.797 -3.004 1 95.69 318 THR B CA 1
ATOM 6917 C C . THR B 1 318 ? -4.652 -28.047 -4.352 1 95.69 318 THR B C 1
ATOM 6919 O O . THR B 1 318 ? -4.039 -27.844 -5.402 1 95.69 318 THR B O 1
ATOM 6922 N N . VAL B 1 319 ? -5.836 -28.578 -4.332 1 94.19 319 VAL B N 1
ATOM 6923 C CA . VAL B 1 319 ? -6.523 -28.891 -5.578 1 94.19 319 VAL B CA 1
ATOM 6924 C C . VAL B 1 319 ? -7.953 -28.375 -5.527 1 94.19 319 VAL B C 1
ATOM 6926 O O . VAL B 1 319 ? -8.57 -28.328 -4.457 1 94.19 319 VAL B O 1
ATOM 6929 N N . ARG B 1 320 ? -8.422 -27.953 -6.617 1 90.5 320 ARG B N 1
ATOM 6930 C CA . ARG B 1 320 ? -9.797 -27.484 -6.707 1 90.5 320 ARG B CA 1
ATOM 6931 C C . ARG B 1 320 ? -10.773 -28.641 -6.746 1 90.5 320 ARG B C 1
ATOM 6933 O O . ARG B 1 320 ? -10.469 -29.703 -7.316 1 90.5 320 ARG B O 1
ATOM 6940 N N . ARG B 1 321 ? -11.914 -28.375 -6.293 1 87.12 321 ARG B N 1
ATOM 6941 C CA . ARG B 1 321 ? -12.938 -29.406 -6.207 1 87.12 321 ARG B CA 1
ATOM 6942 C C . ARG B 1 321 ? -13.359 -29.875 -7.598 1 87.12 321 ARG B C 1
ATOM 6944 O O . ARG B 1 321 ? -13.719 -31.047 -7.781 1 87.12 321 ARG B O 1
ATOM 6951 N N . ASN B 1 322 ? -13.273 -29.016 -8.562 1 85.56 322 ASN B N 1
ATOM 6952 C CA . ASN B 1 322 ? -13.766 -29.328 -9.898 1 85.56 322 ASN B CA 1
ATOM 6953 C C . ASN B 1 322 ? -12.633 -29.781 -10.82 1 85.56 322 ASN B C 1
ATOM 6955 O O . ASN B 1 322 ? -12.828 -29.906 -12.023 1 85.56 322 ASN B O 1
ATOM 6959 N N . SER B 1 323 ? -11.5 -30.016 -10.227 1 87.75 323 SER B N 1
ATOM 6960 C CA . SER B 1 323 ? -10.375 -30.438 -11.047 1 87.75 323 SER B CA 1
ATOM 6961 C C . SER B 1 323 ? -10.609 -31.828 -11.656 1 87.75 323 SER B C 1
ATOM 6963 O O . SER B 1 323 ? -11.18 -32.688 -11 1 87.75 323 SER B O 1
ATOM 6965 N N . LYS B 1 324 ? -10.141 -32 -12.875 1 86.75 324 LYS B N 1
ATOM 6966 C CA . LYS B 1 324 ? -10.297 -33.281 -13.562 1 86.75 324 LYS B CA 1
ATOM 6967 C C . LYS B 1 324 ? -9.5 -34.375 -12.867 1 86.75 324 LYS B C 1
ATOM 6969 O O . LYS B 1 324 ? -8.352 -34.156 -12.461 1 86.75 324 LYS B O 1
ATOM 6974 N N . GLY B 1 325 ? -10.141 -35.531 -12.695 1 88.5 325 GLY B N 1
ATOM 6975 C CA . GLY B 1 325 ? -9.43 -36.688 -12.18 1 88.5 325 GLY B CA 1
ATOM 6976 C C . GLY B 1 325 ? -9.508 -36.812 -10.672 1 88.5 325 GLY B C 1
ATOM 6977 O O . GLY B 1 325 ? -9.016 -37.812 -10.094 1 88.5 325 GLY B O 1
ATOM 6978 N N . ILE B 1 326 ? -10.086 -35.812 -10.047 1 90.19 326 ILE B N 1
ATOM 6979 C CA . ILE B 1 326 ? -10.203 -35.844 -8.594 1 90.19 326 ILE B CA 1
ATOM 6980 C C . ILE B 1 326 ? -11.484 -36.594 -8.195 1 90.19 326 ILE B C 1
ATOM 6982 O O . ILE B 1 326 ? -12.492 -36.5 -8.898 1 90.19 326 ILE B O 1
ATOM 6986 N N . PRO B 1 327 ? -11.383 -37.344 -7.105 1 88.88 327 PRO B N 1
ATOM 6987 C CA . PRO B 1 327 ? -12.586 -38.062 -6.68 1 88.88 327 PRO B CA 1
ATOM 6988 C C . PRO B 1 327 ? -13.711 -37.125 -6.238 1 88.88 327 PRO B C 1
ATOM 6990 O O . PRO B 1 327 ? -13.445 -36.062 -5.66 1 88.88 327 PRO B O 1
ATOM 6993 N N . ARG B 1 328 ? -14.945 -37.5 -6.543 1 80.94 328 ARG B N 1
ATOM 6994 C CA . ARG B 1 328 ? -16.109 -36.75 -6.133 1 80.94 328 ARG B CA 1
ATOM 6995 C C . ARG B 1 328 ? -16.734 -37.312 -4.871 1 80.94 328 ARG B C 1
ATOM 6997 O O . ARG B 1 328 ? -17.25 -38.438 -4.887 1 80.94 328 ARG B O 1
ATOM 7004 N N . GLU B 1 329 ? -16.156 -36.938 -3.762 1 74.5 329 GLU B N 1
ATOM 7005 C CA . GLU B 1 329 ? -16.734 -37.406 -2.514 1 74.5 329 GLU B CA 1
ATOM 7006 C C . GLU B 1 329 ? -17.859 -36.5 -2.045 1 74.5 329 GLU B C 1
ATOM 7008 O O . GLU B 1 329 ? -17.719 -35.281 -2.027 1 74.5 329 GLU B O 1
ATOM 7013 N N . GLU B 1 330 ? -18.938 -37.094 -1.778 1 69.25 330 GLU B N 1
ATOM 7014 C CA . GLU B 1 330 ? -20.141 -36.344 -1.425 1 69.25 330 GLU B CA 1
ATOM 7015 C C . GLU B 1 330 ? -20.266 -36.188 0.088 1 69.25 330 GLU B C 1
ATOM 7017 O O . GLU B 1 330 ? -21.031 -35.344 0.565 1 69.25 330 GLU B O 1
ATOM 7022 N N . LYS B 1 331 ? -19.422 -36.906 0.851 1 78.06 331 LYS B N 1
ATOM 7023 C CA . LYS B 1 331 ? -19.641 -36.844 2.295 1 78.06 331 LYS B CA 1
ATOM 7024 C C . LYS B 1 331 ? -19.188 -35.5 2.871 1 78.06 331 LYS B C 1
ATOM 7026 O O . LYS B 1 331 ? -18.094 -35.031 2.572 1 78.06 331 LYS B O 1
ATOM 7031 N N . ARG B 1 332 ? -20.094 -34.875 3.678 1 86 332 ARG B N 1
ATOM 7032 C CA . ARG B 1 332 ? -19.781 -33.656 4.367 1 86 332 ARG B CA 1
ATOM 7033 C C . ARG B 1 332 ? -18.891 -33.906 5.586 1 86 332 ARG B C 1
ATOM 7035 O O . ARG B 1 332 ? -19.141 -34.844 6.348 1 86 332 ARG B O 1
ATOM 7042 N N . LEU B 1 333 ? -17.812 -33.219 5.711 1 90.25 333 LEU B N 1
ATOM 7043 C CA . LEU B 1 333 ? -16.875 -33.344 6.824 1 90.25 333 LEU B CA 1
ATOM 7044 C C . LEU B 1 333 ? -17.172 -32.312 7.906 1 90.25 333 LEU B C 1
ATOM 7046 O O . LEU B 1 333 ? -17.578 -31.188 7.602 1 90.25 333 LEU B O 1
ATOM 7050 N N . GLU B 1 334 ? -17.016 -32.688 9.125 1 88.38 334 GLU B N 1
ATOM 7051 C CA . GLU B 1 334 ? -17.094 -31.766 10.242 1 88.38 334 GLU B CA 1
ATOM 7052 C C . GLU B 1 334 ? -15.75 -31.062 10.477 1 88.38 334 GLU B C 1
ATOM 7054 O O . GLU B 1 334 ? -14.719 -31.516 9.984 1 88.38 334 GLU B O 1
ATOM 7059 N N . GLU B 1 335 ? -15.836 -30.016 11.203 1 86.75 335 GLU B N 1
ATOM 7060 C CA . GLU B 1 335 ? -14.617 -29.266 11.477 1 86.75 335 GLU B CA 1
ATOM 7061 C C . GLU B 1 335 ? -13.586 -30.141 12.195 1 86.75 335 GLU B C 1
ATOM 7063 O O . GLU B 1 335 ? -13.906 -30.797 13.18 1 86.75 335 GLU B O 1
ATOM 7068 N N . GLY B 1 336 ? -12.43 -30.234 11.648 1 85.62 336 GLY B N 1
ATOM 7069 C CA . GLY B 1 336 ? -11.352 -31.016 12.234 1 85.62 336 GLY B CA 1
ATOM 7070 C C . GLY B 1 336 ? -11.219 -32.406 11.625 1 85.62 336 GLY B C 1
ATOM 7071 O O . GLY B 1 336 ? -10.219 -33.094 11.844 1 85.62 336 GLY B O 1
ATOM 7072 N N . GLU B 1 337 ? -12.148 -32.812 10.812 1 90.38 337 GLU B N 1
ATOM 7073 C CA . GLU B 1 337 ? -12.164 -34.125 10.219 1 90.38 337 GLU B CA 1
ATOM 7074 C C . GLU B 1 337 ? -11.438 -34.156 8.875 1 90.38 337 GLU B C 1
ATOM 7076 O O . GLU B 1 337 ? -11.375 -33.125 8.188 1 90.38 337 GLU B O 1
ATOM 7081 N N . SER B 1 338 ? -10.898 -35.344 8.539 1 92.94 338 SER B N 1
ATOM 7082 C CA . SER B 1 338 ? -10.203 -35.531 7.266 1 92.94 338 SER B CA 1
ATOM 7083 C C . SER B 1 338 ? -10.617 -36.844 6.59 1 92.94 338 SER B C 1
ATOM 7085 O O . SER B 1 338 ? -11.039 -37.781 7.258 1 92.94 338 SER B O 1
ATOM 7087 N N . SER B 1 339 ? -10.648 -36.812 5.344 1 93.56 339 SER B N 1
ATOM 7088 C CA . SER B 1 339 ? -10.875 -37.969 4.508 1 93.56 339 SER B CA 1
ATOM 7089 C C . SER B 1 339 ? -9.758 -38.156 3.484 1 93.56 339 SER B C 1
ATOM 7091 O O . SER B 1 339 ? -9.266 -37.188 2.926 1 93.56 339 SER B O 1
ATOM 7093 N N . GLU B 1 340 ? -9.367 -39.438 3.25 1 95 340 GLU B N 1
ATOM 7094 C CA . GLU B 1 340 ? -8.25 -39.719 2.348 1 95 340 GLU B CA 1
ATOM 7095 C C . GLU B 1 340 ? -8.617 -40.781 1.33 1 95 340 GLU B C 1
ATOM 7097 O O . GLU B 1 340 ? -9.32 -41.75 1.655 1 95 340 GLU B O 1
ATOM 7102 N N . MET B 1 341 ? -8.242 -40.594 0.202 1 95.25 341 MET B N 1
ATOM 7103 C CA . MET B 1 341 ? -8.305 -41.562 -0.876 1 95.25 341 MET B CA 1
ATOM 7104 C C . MET B 1 341 ? -7 -41.594 -1.657 1 95.25 341 MET B C 1
ATOM 7106 O O . MET B 1 341 ? -6.285 -40.594 -1.733 1 95.25 341 MET B O 1
ATOM 7110 N N . CYS B 1 342 ? -6.652 -42.781 -2.137 1 94.94 342 CYS B N 1
ATOM 7111 C CA . CYS B 1 342 ? -5.379 -42.844 -2.844 1 94.94 342 CYS B CA 1
ATOM 7112 C C . CYS B 1 342 ? -5.445 -43.812 -4.004 1 94.94 342 CYS B C 1
ATOM 7114 O O . CYS B 1 342 ? -6.391 -44.594 -4.098 1 94.94 342 CYS B O 1
ATOM 7116 N N . ASN B 1 343 ? -4.637 -43.625 -4.898 1 92.38 343 ASN B N 1
ATOM 7117 C CA . ASN B 1 343 ? -4.262 -44.656 -5.855 1 92.38 343 ASN B CA 1
ATOM 7118 C C . ASN B 1 343 ? -2.811 -45.094 -5.68 1 92.38 343 ASN B C 1
ATOM 7120 O O . ASN B 1 343 ? -2.246 -44.969 -4.594 1 92.38 343 ASN B O 1
ATOM 7124 N N . ASP B 1 344 ? -2.219 -45.625 -6.668 1 90.06 344 ASP B N 1
ATOM 7125 C CA . ASP B 1 344 ? -0.881 -46.188 -6.5 1 90.06 344 ASP B CA 1
ATOM 7126 C C . ASP B 1 344 ? 0.168 -45.094 -6.414 1 90.06 344 ASP B C 1
ATOM 7128 O O . ASP B 1 344 ? 1.224 -45.25 -5.805 1 90.06 344 ASP B O 1
ATOM 7132 N N . GLN B 1 345 ? -0.236 -43.969 -6.953 1 94.69 345 GLN B N 1
ATOM 7133 C CA . GLN B 1 345 ? 0.804 -42.938 -7.078 1 94.69 345 GLN B CA 1
ATOM 7134 C C . GLN B 1 345 ? 0.414 -41.656 -6.344 1 94.69 345 GLN B C 1
ATOM 7136 O O . GLN B 1 345 ? 1.276 -40.875 -5.98 1 94.69 345 GLN B O 1
ATOM 7141 N N . LEU B 1 346 ? -0.896 -41.5 -6.098 1 96.69 346 LEU B N 1
ATOM 7142 C CA . LEU B 1 346 ? -1.367 -40.219 -5.59 1 96.69 346 LEU B CA 1
ATOM 7143 C C . LEU B 1 346 ? -2.193 -40.406 -4.324 1 96.69 346 LEU B C 1
ATOM 7145 O O . LEU B 1 346 ? -2.908 -41.406 -4.184 1 96.69 346 LEU B O 1
ATOM 7149 N N . LEU B 1 347 ? -2.047 -39.5 -3.426 1 97.19 347 LEU B N 1
ATOM 7150 C CA . LEU B 1 347 ? -2.9 -39.406 -2.246 1 97.19 347 LEU B CA 1
ATOM 7151 C C . LEU B 1 347 ? -3.756 -38.125 -2.293 1 97.19 347 LEU B C 1
ATOM 7153 O O . LEU B 1 347 ? -3.234 -37.031 -2.482 1 97.19 347 LEU B O 1
ATOM 7157 N N . PHE B 1 348 ? -5.027 -38.281 -2.217 1 96.5 348 PHE B N 1
ATOM 7158 C CA . PHE B 1 348 ? -6 -37.219 -2.146 1 96.5 348 PHE B CA 1
ATOM 7159 C C . PHE B 1 348 ? -6.527 -37.062 -0.725 1 96.5 348 PHE B C 1
ATOM 7161 O O . PHE B 1 348 ? -7.008 -38 -0.122 1 96.5 348 PHE B O 1
ATOM 7168 N N . VAL B 1 349 ? -6.387 -35.844 -0.161 1 96.25 349 VAL B N 1
ATOM 7169 C CA . VAL B 1 349 ? -6.793 -35.594 1.218 1 96.25 349 VAL B CA 1
ATOM 7170 C C . VAL B 1 349 ? -7.816 -34.469 1.258 1 96.25 349 VAL B C 1
ATOM 7172 O O . VAL B 1 349 ? -7.598 -33.406 0.672 1 96.25 349 VAL B O 1
ATOM 7175 N N . ARG B 1 350 ? -8.906 -34.688 1.893 1 95.25 350 ARG B N 1
ATOM 7176 C CA . ARG B 1 350 ? -9.906 -33.656 2.221 1 95.25 350 ARG B CA 1
ATOM 7177 C C . ARG B 1 350 ? -9.898 -33.344 3.713 1 95.25 350 ARG B C 1
ATOM 7179 O O . ARG B 1 350 ? -10 -34.25 4.539 1 95.25 350 ARG B O 1
ATOM 7186 N N . TRP B 1 351 ? -9.75 -32.094 4.031 1 94.25 351 TRP B N 1
ATOM 7187 C CA . TRP B 1 351 ? -9.68 -31.688 5.434 1 94.25 351 TRP B CA 1
ATOM 7188 C C . TRP B 1 351 ? -10.547 -30.453 5.691 1 94.25 351 TRP B C 1
ATOM 7190 O O . TRP B 1 351 ? -10.508 -29.484 4.93 1 94.25 351 TRP B O 1
ATOM 7200 N N . LYS B 1 352 ? -11.375 -30.547 6.746 1 92.44 352 LYS B N 1
ATOM 7201 C CA . LYS B 1 352 ? -12.258 -29.438 7.078 1 92.44 352 LYS B CA 1
ATOM 7202 C C . LYS B 1 352 ? -11.742 -28.672 8.297 1 92.44 352 LYS B C 1
ATOM 7204 O O . LYS B 1 352 ? -11.758 -29.203 9.414 1 92.44 352 LYS B O 1
ATOM 7209 N N . ASP B 1 353 ? -11.242 -27.5 8.094 1 85.88 353 ASP B N 1
ATOM 7210 C CA . ASP B 1 353 ? -11.008 -26.547 9.172 1 85.88 353 ASP B CA 1
ATOM 7211 C C . ASP B 1 353 ? -12.18 -25.594 9.32 1 85.88 353 ASP B C 1
ATOM 7213 O O . ASP B 1 353 ? -13.32 -26.016 9.516 1 85.88 353 ASP B O 1
ATOM 7217 N N . LYS B 1 354 ? -11.992 -24.281 9.164 1 77.31 354 LYS B N 1
ATOM 7218 C CA . LYS B 1 354 ? -13.125 -23.391 8.977 1 77.31 354 LYS B CA 1
ATOM 7219 C C . LYS B 1 354 ? -13.711 -23.531 7.578 1 77.31 354 LYS B C 1
ATOM 7221 O O . LYS B 1 354 ? -14.93 -23.469 7.402 1 77.31 354 LYS B O 1
ATOM 7226 N N . ARG B 1 355 ? -12.789 -23.875 6.711 1 86.31 355 ARG B N 1
ATOM 7227 C CA . ARG B 1 355 ? -13.141 -24.188 5.328 1 86.31 355 ARG B CA 1
ATOM 7228 C C . ARG B 1 355 ? -12.555 -25.531 4.902 1 86.31 355 ARG B C 1
ATOM 7230 O O . ARG B 1 355 ? -11.656 -26.062 5.555 1 86.31 355 ARG B O 1
ATOM 7237 N N . GLU B 1 356 ? -13.07 -26 3.916 1 91.06 356 GLU B N 1
ATOM 7238 C CA . GLU B 1 356 ? -12.578 -27.266 3.398 1 91.06 356 GLU B CA 1
ATOM 7239 C C . GLU B 1 356 ? -11.328 -27.062 2.543 1 91.06 356 GLU B C 1
ATOM 7241 O O . GLU B 1 356 ? -11.273 -26.156 1.711 1 91.06 356 GLU B O 1
ATOM 7246 N N . VAL B 1 357 ? -10.352 -27.859 2.816 1 94 357 VAL B N 1
ATOM 7247 C CA . VAL B 1 357 ? -9.102 -27.828 2.062 1 94 357 VAL B CA 1
ATOM 7248 C C . VAL B 1 357 ? -8.875 -29.172 1.377 1 94 357 VAL B C 1
ATOM 7250 O O . VAL B 1 357 ? -8.93 -30.219 2.023 1 94 357 VAL B O 1
ATOM 7253 N N . LEU B 1 358 ? -8.641 -29.172 0.096 1 95.75 358 LEU B N 1
ATOM 7254 C CA . LEU B 1 358 ? -8.344 -30.359 -0.679 1 95.75 358 LEU B CA 1
ATOM 7255 C C . LEU B 1 358 ? -6.867 -30.406 -1.073 1 95.75 358 LEU B C 1
ATOM 7257 O O . LEU B 1 358 ? -6.332 -29.406 -1.578 1 95.75 358 LEU B O 1
ATOM 7261 N N . MET B 1 359 ? -6.234 -31.547 -0.828 1 96.88 359 MET B N 1
ATOM 7262 C CA . MET B 1 359 ? -4.805 -31.672 -1.097 1 96.88 359 MET B CA 1
ATOM 7263 C C . MET B 1 359 ? -4.531 -32.875 -2.012 1 96.88 359 MET B C 1
ATOM 7265 O O . MET B 1 359 ? -5.246 -33.875 -1.967 1 96.88 359 MET B O 1
ATOM 7269 N N . LEU B 1 360 ? -3.564 -32.75 -2.818 1 97.06 360 LEU B N 1
ATOM 7270 C CA . LEU B 1 360 ? -2.979 -33.812 -3.607 1 97.06 360 LEU B CA 1
ATOM 7271 C C . LEU B 1 360 ? -1.479 -33.938 -3.344 1 97.06 360 LEU B C 1
ATOM 7273 O O . LEU B 1 360 ? -0.775 -32.906 -3.305 1 97.06 360 LEU B O 1
ATOM 7277 N N . THR B 1 361 ? -0.988 -35.125 -3.068 1 97.81 361 THR B N 1
ATOM 7278 C CA . THR B 1 361 ? 0.437 -35.281 -2.781 1 97.81 361 THR B CA 1
ATOM 7279 C C . THR B 1 361 ? 0.963 -36.625 -3.258 1 97.81 361 THR B C 1
ATOM 7281 O O . THR B 1 361 ? 0.218 -37.594 -3.305 1 97.81 361 THR B O 1
ATOM 7284 N N . THR B 1 362 ? 2.156 -36.656 -3.725 1 97.94 362 THR B N 1
ATOM 7285 C CA . THR B 1 362 ? 2.873 -37.875 -4.043 1 97.94 362 THR B CA 1
ATOM 7286 C C . THR B 1 362 ? 3.975 -38.156 -3.021 1 97.94 362 THR B C 1
ATOM 7288 O O . THR B 1 362 ? 4.691 -39.156 -3.115 1 97.94 362 THR B O 1
ATOM 7291 N N . LYS B 1 363 ? 4.094 -37.281 -2.035 1 97 363 LYS B N 1
ATOM 7292 C CA . LYS B 1 363 ? 5.258 -37.281 -1.151 1 97 363 LYS B CA 1
ATOM 7293 C C . LYS B 1 363 ? 4.895 -37.812 0.234 1 97 363 LYS B C 1
ATOM 7295 O O . LYS B 1 363 ? 5.715 -38.438 0.899 1 97 363 LYS B O 1
ATOM 7300 N N . HIS B 1 364 ? 3.701 -37.656 0.651 1 96.06 364 HIS B N 1
ATOM 7301 C CA . HIS B 1 364 ? 3.367 -37.844 2.059 1 96.06 364 HIS B CA 1
ATOM 7302 C C . HIS B 1 364 ? 2.426 -39.031 2.254 1 96.06 364 HIS B C 1
ATOM 7304 O O . HIS B 1 364 ? 1.581 -39.281 1.397 1 96.06 364 HIS B O 1
ATOM 7310 N N . LYS B 1 365 ? 2.594 -39.562 3.422 1 94.75 365 LYS B N 1
ATOM 7311 C CA . LYS B 1 365 ? 1.624 -40.594 3.855 1 94.75 365 LYS B CA 1
ATOM 7312 C C . LYS B 1 365 ? 0.395 -39.938 4.477 1 94.75 365 LYS B C 1
ATOM 7314 O O . LYS B 1 365 ? 0.427 -38.75 4.828 1 94.75 365 LYS B O 1
ATOM 7319 N N . GLY B 1 366 ? -0.604 -40.719 4.527 1 93.62 366 GLY B N 1
ATOM 7320 C CA . GLY B 1 366 ? -1.796 -40.219 5.191 1 93.62 366 GLY B CA 1
ATOM 7321 C C . GLY B 1 366 ? -1.642 -40.125 6.695 1 93.62 366 GLY B C 1
ATOM 7322 O O . GLY B 1 366 ? -0.659 -40.594 7.262 1 93.62 366 GLY B O 1
ATOM 7323 N N . GLY B 1 367 ? -2.564 -39.344 7.305 1 92.75 367 GLY B N 1
ATOM 7324 C CA . GLY B 1 367 ? -2.551 -39.219 8.758 1 92.75 367 GLY B CA 1
ATOM 7325 C C . GLY B 1 367 ? -2.561 -37.781 9.25 1 92.75 367 GLY B C 1
ATOM 7326 O O . GLY B 1 367 ? -2.348 -36.875 8.469 1 92.75 367 GLY B O 1
ATOM 7327 N N . MET B 1 368 ? -2.844 -37.719 10.469 1 93.5 368 MET B N 1
ATOM 7328 C CA . MET B 1 368 ? -2.932 -36.406 11.133 1 93.5 368 MET B CA 1
ATOM 7329 C C . MET B 1 368 ? -1.742 -36.188 12.055 1 93.5 368 MET B C 1
ATOM 7331 O O . MET B 1 368 ? -1.224 -37.125 12.648 1 93.5 368 MET B O 1
ATOM 7335 N N . VAL B 1 369 ? -1.324 -34.938 12.117 1 93.19 369 VAL B N 1
ATOM 7336 C CA . VAL B 1 369 ? -0.233 -34.594 13.016 1 93.19 369 VAL B CA 1
ATOM 7337 C C . VAL B 1 369 ? -0.645 -33.406 13.867 1 93.19 369 VAL B C 1
ATOM 7339 O O . VAL B 1 369 ? -1.589 -32.688 13.531 1 93.19 369 VAL B O 1
ATOM 7342 N N . GLU B 1 370 ? 0.084 -33.125 14.93 1 89.25 370 GLU B N 1
ATOM 7343 C CA . GLU B 1 370 ? -0.187 -32 15.805 1 89.25 370 GLU B CA 1
ATOM 7344 C C . GLU B 1 370 ? 0.277 -30.688 15.164 1 89.25 370 GLU B C 1
ATOM 7346 O O . GLU B 1 370 ? 1.38 -30.625 14.625 1 89.25 370 GLU B O 1
ATOM 7351 N N . SER B 1 371 ? -0.542 -29.812 15.148 1 83.25 371 SER B N 1
ATOM 7352 C CA . SER B 1 371 ? -0.229 -28.516 14.539 1 83.25 371 SER B CA 1
ATOM 7353 C C . SER B 1 371 ? 0.626 -27.672 15.469 1 83.25 371 SER B C 1
ATOM 7355 O O . SER B 1 371 ? 1.264 -26.703 15.023 1 83.25 371 SER B O 1
ATOM 7357 N N . GLY B 1 372 ? 0.732 -27.953 16.719 1 79.06 372 GLY B N 1
ATOM 7358 C CA . GLY B 1 372 ? 1.4 -27.094 17.688 1 79.06 372 GLY B CA 1
ATOM 7359 C C . GLY B 1 372 ? 0.483 -26.062 18.297 1 79.06 372 GLY B C 1
ATOM 7360 O O . GLY B 1 372 ? 0.858 -25.375 19.25 1 79.06 372 GLY B O 1
ATOM 7361 N N . LYS B 1 373 ? -0.704 -25.844 17.703 1 78.88 373 LYS B N 1
ATOM 7362 C CA . LYS B 1 373 ? -1.678 -24.891 18.25 1 78.88 373 LYS B CA 1
ATOM 7363 C C . LYS B 1 373 ? -2.717 -25.609 19.109 1 78.88 373 LYS B C 1
ATOM 7365 O O . LYS B 1 373 ? -2.977 -26.797 18.922 1 78.88 373 LYS B O 1
ATOM 7370 N N . VAL B 1 374 ? -3.152 -24.844 20.141 1 78.19 374 VAL B N 1
ATOM 7371 C CA . VAL B 1 374 ? -4.125 -25.422 21.062 1 78.19 374 VAL B CA 1
ATOM 7372 C C . VAL B 1 374 ? -5.473 -24.719 20.891 1 78.19 374 VAL B C 1
ATOM 7374 O O . VAL B 1 374 ? -5.523 -23.516 20.656 1 78.19 374 VAL B O 1
ATOM 7377 N N . ASP B 1 375 ? -6.418 -25.469 20.672 1 72.44 375 ASP B N 1
ATOM 7378 C CA . ASP B 1 375 ? -7.762 -24.906 20.703 1 72.44 375 ASP B CA 1
ATOM 7379 C C . ASP B 1 375 ? -8.016 -24.156 22.016 1 72.44 375 ASP B C 1
ATOM 7381 O O . ASP B 1 375 ? -7.945 -24.75 23.094 1 72.44 375 ASP B O 1
ATOM 7385 N N . LYS B 1 376 ? -8.258 -22.938 21.922 1 67.81 376 LYS B N 1
ATOM 7386 C CA . LYS B 1 376 ? -8.398 -22.094 23.094 1 67.81 376 LYS B CA 1
ATOM 7387 C C . LYS B 1 376 ? -9.594 -22.531 23.938 1 67.81 376 LYS B C 1
ATOM 7389 O O . LYS B 1 376 ? -9.586 -22.375 25.172 1 67.81 376 LYS B O 1
ATOM 7394 N N . LYS B 1 377 ? -10.633 -23.062 23.312 1 67.38 377 LYS B N 1
ATOM 7395 C CA . LYS B 1 377 ? -11.852 -23.438 24.016 1 67.38 377 LYS B CA 1
ATOM 7396 C C . LYS B 1 377 ? -11.68 -24.766 24.734 1 67.38 377 LYS B C 1
ATOM 7398 O O . LYS B 1 377 ? -12.062 -24.906 25.906 1 67.38 377 LYS B O 1
ATOM 7403 N N . THR B 1 378 ? -11.055 -25.703 24.047 1 74.12 378 THR B N 1
ATOM 7404 C CA . THR B 1 378 ? -11.008 -27.047 24.594 1 74.12 378 THR B CA 1
ATOM 7405 C C . THR B 1 378 ? -9.633 -27.344 25.172 1 74.12 378 THR B C 1
ATOM 7407 O O . THR B 1 378 ? -9.477 -28.281 25.969 1 74.12 378 THR B O 1
ATOM 7410 N N . GLY B 1 379 ? -8.656 -26.453 24.859 1 77.81 379 GLY B N 1
ATOM 7411 C CA . GLY B 1 379 ? -7.297 -26.672 25.328 1 77.81 379 GLY B CA 1
ATOM 7412 C C . GLY B 1 379 ? -6.598 -27.812 24.609 1 77.81 379 GLY B C 1
ATOM 7413 O O . GLY B 1 379 ? -5.457 -28.156 24.938 1 77.81 379 GLY B O 1
ATOM 7414 N N . GLU B 1 380 ? -7.414 -28.438 23.734 1 78.75 380 GLU B N 1
ATOM 7415 C CA . GLU B 1 380 ? -6.84 -29.578 23.031 1 78.75 380 GLU B CA 1
ATOM 7416 C C . GLU B 1 380 ? -5.984 -29.141 21.844 1 78.75 380 GLU B C 1
ATOM 7418 O O . GLU B 1 380 ? -6.219 -28.062 21.266 1 78.75 380 GLU B O 1
ATOM 7423 N N . SER B 1 381 ? -4.973 -30.016 21.641 1 83 381 SER B N 1
ATOM 7424 C CA . SER B 1 381 ? -4.086 -29.734 20.516 1 83 381 SER B CA 1
ATOM 7425 C C . SER B 1 381 ? -4.809 -29.906 19.188 1 83 381 SER B C 1
ATOM 7427 O O . SER B 1 381 ? -5.539 -30.875 19 1 83 381 SER B O 1
ATOM 7429 N N . ARG B 1 382 ? -4.785 -29 18.391 1 86.31 382 ARG B N 1
ATOM 7430 C CA . ARG B 1 382 ? -5.391 -29.078 17.062 1 86.31 382 ARG B CA 1
ATOM 7431 C C . ARG B 1 382 ? -4.555 -29.969 16.141 1 86.31 382 ARG B C 1
ATOM 7433 O O . ARG B 1 382 ? -3.326 -29.859 16.109 1 86.31 382 ARG B O 1
ATOM 7440 N N . LYS B 1 383 ? -5.227 -30.953 15.555 1 89.56 383 LYS B N 1
ATOM 7441 C CA . LYS B 1 383 ? -4.535 -31.828 14.617 1 89.56 383 LYS B CA 1
ATOM 7442 C C . LYS B 1 383 ? -4.812 -31.422 13.172 1 89.56 383 LYS B C 1
ATOM 7444 O O . LYS B 1 383 ? -5.902 -30.953 12.852 1 89.56 383 LYS B O 1
ATOM 7449 N N . ILE B 1 384 ? -3.787 -31.547 12.328 1 93.44 384 ILE B N 1
ATOM 7450 C CA . ILE B 1 384 ? -3.916 -31.266 10.906 1 93.44 384 ILE B CA 1
ATOM 7451 C C . ILE B 1 384 ? -3.273 -32.375 10.094 1 93.44 384 ILE B C 1
ATOM 7453 O O . ILE B 1 384 ? -2.365 -33.062 10.57 1 93.44 384 ILE B O 1
ATOM 7457 N N . PRO B 1 385 ? -3.771 -32.656 8.922 1 95.19 385 PRO B N 1
ATOM 7458 C CA . PRO B 1 385 ? -3.113 -33.656 8.086 1 95.19 385 PRO B CA 1
ATOM 7459 C C . PRO B 1 385 ? -1.636 -33.344 7.848 1 95.19 385 PRO B C 1
ATOM 7461 O O . PRO B 1 385 ? -1.257 -32.188 7.719 1 95.19 385 PRO B O 1
ATOM 7464 N N . LEU B 1 386 ? -0.822 -34.375 7.742 1 95.44 386 LEU B N 1
ATOM 7465 C CA . LEU B 1 386 ? 0.622 -34.219 7.582 1 95.44 386 LEU B CA 1
ATOM 7466 C C . LEU B 1 386 ? 0.958 -33.375 6.359 1 95.44 386 LEU B C 1
ATOM 7468 O O . LEU B 1 386 ? 1.806 -32.5 6.426 1 95.44 386 LEU B O 1
ATOM 7472 N N . CYS B 1 387 ? 0.323 -33.719 5.219 1 95.75 387 CYS B N 1
ATOM 7473 C CA . CYS B 1 387 ? 0.634 -33 3.988 1 95.75 387 CYS B CA 1
ATOM 7474 C C . CYS B 1 387 ? 0.286 -31.516 4.113 1 95.75 387 CYS B C 1
ATOM 7476 O O . CYS B 1 387 ? 0.96 -30.656 3.533 1 95.75 387 CYS B O 1
ATOM 7478 N N . VAL B 1 388 ? -0.744 -31.156 4.883 1 95 388 VAL B N 1
ATOM 7479 C CA . VAL B 1 388 ? -1.127 -29.766 5.102 1 95 388 VAL B CA 1
ATOM 7480 C C . VAL B 1 388 ? -0.067 -29.062 5.949 1 95 388 VAL B C 1
ATOM 7482 O O . VAL B 1 388 ? 0.299 -27.906 5.672 1 95 388 VAL B O 1
ATOM 7485 N N . SER B 1 389 ? 0.39 -29.703 6.957 1 93.56 389 SER B N 1
ATOM 7486 C CA . SER B 1 389 ? 1.43 -29.141 7.816 1 93.56 389 SER B CA 1
ATOM 7487 C C . SER B 1 389 ? 2.686 -28.812 7.023 1 93.56 389 SER B C 1
ATOM 7489 O O . SER B 1 389 ? 3.209 -27.703 7.121 1 93.56 389 SER B O 1
ATOM 7491 N N . LYS B 1 390 ? 3.064 -29.75 6.199 1 94.25 390 LYS B N 1
ATOM 7492 C CA . LYS B 1 390 ? 4.273 -29.547 5.406 1 94.25 390 LYS B CA 1
ATOM 7493 C C . LYS B 1 390 ? 4.055 -28.5 4.328 1 94.25 390 LYS B C 1
ATOM 7495 O O . LYS B 1 390 ? 4.945 -27.688 4.047 1 94.25 390 LYS B O 1
ATOM 7500 N N . TYR B 1 391 ? 2.898 -28.547 3.76 1 95.44 391 TYR B N 1
ATOM 7501 C CA . TYR B 1 391 ? 2.541 -27.562 2.746 1 95.44 391 TYR B CA 1
ATOM 7502 C C . TYR B 1 391 ? 2.637 -26.141 3.301 1 95.44 391 TYR B C 1
ATOM 7504 O O . TYR B 1 391 ? 3.201 -25.266 2.66 1 95.44 391 TYR B O 1
ATOM 7512 N N . ASN B 1 392 ? 2.145 -25.938 4.488 1 90.25 392 ASN B N 1
ATOM 7513 C CA . ASN B 1 392 ? 2.154 -24.625 5.117 1 90.25 392 ASN B CA 1
ATOM 7514 C C . ASN B 1 392 ? 3.576 -24.141 5.391 1 90.25 392 ASN B C 1
ATOM 7516 O O . ASN B 1 392 ? 3.854 -22.953 5.332 1 90.25 392 ASN B O 1
ATOM 7520 N N . LEU B 1 393 ? 4.406 -25.031 5.574 1 90.25 393 LEU B N 1
ATOM 7521 C CA . LEU B 1 393 ? 5.797 -24.703 5.867 1 90.25 393 LEU B CA 1
ATOM 7522 C C . LEU B 1 393 ? 6.547 -24.328 4.594 1 90.25 393 LEU B C 1
ATOM 7524 O O . LEU B 1 393 ? 7.477 -23.516 4.633 1 90.25 393 LEU B O 1
ATOM 7528 N N . CYS B 1 394 ? 6.082 -24.891 3.51 1 92.31 394 CYS B N 1
ATOM 7529 C CA . CYS B 1 394 ? 6.91 -24.781 2.312 1 92.31 394 CYS B CA 1
ATOM 7530 C C . CYS B 1 394 ? 6.328 -23.766 1.336 1 92.31 394 CYS B C 1
ATOM 7532 O O . CYS B 1 394 ? 7.043 -23.25 0.477 1 92.31 394 CYS B O 1
ATOM 7534 N N . MET B 1 395 ? 5.039 -23.5 1.627 1 90.19 395 MET B N 1
ATOM 7535 C CA . MET B 1 395 ? 4.41 -22.516 0.753 1 90.19 395 MET B CA 1
ATOM 7536 C C . MET B 1 395 ? 4.602 -21.109 1.294 1 90.19 395 MET B C 1
ATOM 7538 O O . MET B 1 395 ? 4.703 -20.906 2.506 1 90.19 395 MET B O 1
ATOM 7542 N N . GLY B 1 396 ? 4.984 -20.094 0.66 1 85.38 396 GLY B N 1
ATOM 7543 C CA . GLY B 1 396 ? 5.035 -18.703 1.101 1 85.38 396 GLY B CA 1
ATOM 7544 C C . GLY B 1 396 ? 6.273 -17.969 0.627 1 85.38 396 GLY B C 1
ATOM 7545 O O . GLY B 1 396 ? 6.402 -16.766 0.833 1 85.38 396 GLY B O 1
ATOM 7546 N N . ALA B 1 397 ? 7.09 -18.781 0.026 1 81.69 397 ALA B N 1
ATOM 7547 C CA . ALA B 1 397 ? 8.344 -18.172 -0.407 1 81.69 397 ALA B CA 1
ATOM 7548 C C . ALA B 1 397 ? 8.094 -17.047 -1.409 1 81.69 397 ALA B C 1
ATOM 7550 O O . ALA B 1 397 ? 8.68 -15.969 -1.3 1 81.69 397 ALA B O 1
ATOM 7551 N N . VAL B 1 398 ? 7.266 -17.328 -2.336 1 85 398 VAL B N 1
ATOM 7552 C CA . VAL B 1 398 ? 6.984 -16.344 -3.375 1 85 398 VAL B CA 1
ATOM 7553 C C . VAL B 1 398 ? 6.266 -15.148 -2.766 1 85 398 VAL B C 1
ATOM 7555 O O . VAL B 1 398 ? 6.543 -14 -3.129 1 85 398 VAL B O 1
ATOM 7558 N N . ASP B 1 399 ? 5.418 -15.414 -1.896 1 84.5 399 ASP B N 1
ATOM 7559 C CA . ASP B 1 399 ? 4.723 -14.328 -1.212 1 84.5 399 ASP B CA 1
ATOM 7560 C C . ASP B 1 399 ? 5.707 -13.445 -0.447 1 84.5 399 ASP B C 1
ATOM 7562 O O . ASP B 1 399 ? 5.539 -12.227 -0.391 1 84.5 399 ASP B O 1
ATOM 7566 N N . LYS B 1 400 ? 6.613 -14.078 0.126 1 87 400 LYS B N 1
ATOM 7567 C CA . LYS B 1 400 ? 7.645 -13.32 0.833 1 87 400 LYS B CA 1
ATOM 7568 C C . LYS B 1 400 ? 8.445 -12.453 -0.13 1 87 400 LYS B C 1
ATOM 7570 O O . LYS B 1 400 ? 8.766 -11.305 0.183 1 87 400 LYS B O 1
ATOM 7575 N N . VAL B 1 401 ? 8.703 -13.023 -1.237 1 87.06 401 VAL B N 1
ATOM 7576 C CA . VAL B 1 401 ? 9.398 -12.273 -2.279 1 87.06 401 VAL B CA 1
ATOM 7577 C C . VAL B 1 401 ? 8.586 -11.039 -2.66 1 87.06 401 VAL B C 1
ATOM 7579 O O . VAL B 1 401 ? 9.109 -9.922 -2.682 1 87.06 401 VAL B O 1
ATOM 7582 N N . ASP B 1 402 ? 7.352 -11.211 -2.893 1 84.5 402 ASP B N 1
ATOM 7583 C CA . ASP B 1 402 ? 6.465 -10.117 -3.291 1 84.5 402 ASP B CA 1
ATOM 7584 C C . ASP B 1 402 ? 6.387 -9.047 -2.205 1 84.5 402 ASP B C 1
ATOM 7586 O O . ASP B 1 402 ? 6.398 -7.852 -2.502 1 84.5 402 ASP B O 1
ATOM 7590 N N . MET B 1 403 ? 6.34 -9.57 -1.079 1 82.44 403 MET B N 1
ATOM 7591 C CA . MET B 1 403 ? 6.23 -8.648 0.045 1 82.44 403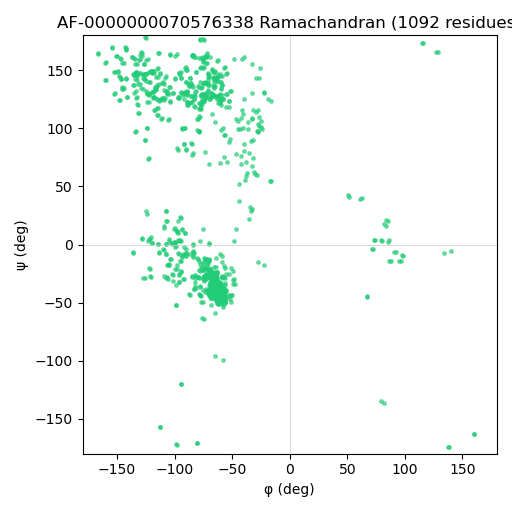 MET B CA 1
ATOM 7592 C C . MET B 1 403 ? 7.477 -7.773 0.151 1 82.44 403 MET B C 1
ATOM 7594 O O . MET B 1 403 ? 7.375 -6.551 0.26 1 82.44 403 MET B O 1
ATOM 7598 N N . VAL B 1 404 ? 8.578 -8.367 0.086 1 84.5 404 VAL B N 1
ATOM 7599 C CA . VAL B 1 404 ? 9.836 -7.641 0.255 1 84.5 404 VAL B CA 1
ATOM 7600 C C . VAL B 1 404 ? 10.016 -6.652 -0.894 1 84.5 404 VAL B C 1
ATOM 7602 O O . VAL B 1 404 ? 10.359 -5.488 -0.672 1 84.5 404 VAL B O 1
ATOM 7605 N N . VAL B 1 405 ? 9.727 -7.113 -2.012 1 85.44 405 VAL B N 1
ATOM 7606 C CA . VAL B 1 405 ? 9.93 -6.277 -3.191 1 85.44 405 VAL B CA 1
ATOM 7607 C C . VAL B 1 405 ? 8.938 -5.113 -3.174 1 85.44 405 VAL B C 1
ATOM 7609 O O . VAL B 1 405 ? 9.273 -3.998 -3.578 1 85.44 405 VAL B O 1
ATOM 7612 N N . THR B 1 406 ? 7.82 -5.355 -2.721 1 79.38 406 THR B N 1
ATOM 7613 C CA . THR B 1 406 ? 6.801 -4.312 -2.68 1 79.38 406 THR B CA 1
ATOM 7614 C C . THR B 1 406 ? 7.145 -3.26 -1.629 1 79.38 406 THR B C 1
ATOM 7616 O O . THR B 1 406 ? 6.996 -2.059 -1.872 1 79.38 406 THR B O 1
ATOM 7619 N N . VAL B 1 407 ? 7.594 -3.691 -0.529 1 75.5 407 VAL B N 1
ATOM 7620 C CA . VAL B 1 407 ? 7.832 -2.795 0.599 1 75.5 407 VAL B CA 1
ATOM 7621 C C . VAL B 1 407 ? 9.141 -2.033 0.387 1 75.5 407 VAL B C 1
ATOM 7623 O O . VAL B 1 407 ? 9.227 -0.839 0.68 1 75.5 407 VAL B O 1
ATOM 7626 N N . THR B 1 408 ? 10.07 -2.656 -0.172 1 75.25 408 THR B N 1
ATOM 7627 C CA . THR B 1 408 ? 11.406 -2.08 -0.197 1 75.25 408 THR B CA 1
ATOM 7628 C C . THR B 1 408 ? 11.828 -1.742 -1.626 1 75.25 408 THR B C 1
ATOM 7630 O O . THR B 1 408 ? 12.891 -1.16 -1.847 1 75.25 408 THR B O 1
ATOM 7633 N N . GLY B 1 409 ? 11.008 -1.994 -2.492 1 77.88 409 GLY B N 1
ATOM 7634 C CA . GLY B 1 409 ? 11.422 -1.903 -3.885 1 77.88 409 GLY B CA 1
ATOM 7635 C C . GLY B 1 409 ? 11.484 -0.477 -4.395 1 77.88 409 GLY B C 1
ATOM 7636 O O . GLY B 1 409 ? 11.258 0.47 -3.639 1 77.88 409 GLY B O 1
ATOM 7637 N N . THR B 1 410 ? 11.93 -0.431 -5.629 1 79.94 410 THR B N 1
ATOM 7638 C CA . THR B 1 410 ? 12.125 0.825 -6.348 1 79.94 410 THR B CA 1
ATOM 7639 C C . THR B 1 410 ? 10.805 1.586 -6.473 1 79.94 410 THR B C 1
ATOM 7641 O O . THR B 1 410 ? 9.742 0.979 -6.629 1 79.94 410 THR B O 1
ATOM 7644 N N . VAL B 1 411 ? 11 2.857 -6.293 1 74.44 411 VAL B N 1
ATOM 7645 C CA . VAL B 1 411 ? 9.844 3.744 -6.406 1 74.44 411 VAL B CA 1
ATOM 7646 C C . VAL B 1 411 ? 9.508 3.971 -7.879 1 74.44 411 VAL B C 1
ATOM 7648 O O . VAL B 1 411 ? 10.352 4.441 -8.648 1 74.44 411 VAL B O 1
ATOM 7651 N N . THR B 1 412 ? 8.391 3.408 -8.289 1 73.69 412 THR B N 1
ATOM 7652 C CA . THR B 1 412 ? 7.992 3.602 -9.68 1 73.69 412 THR B CA 1
ATOM 7653 C C . THR B 1 412 ? 6.773 4.516 -9.766 1 73.69 412 THR B C 1
ATOM 7655 O O . THR B 1 412 ? 5.906 4.492 -8.891 1 73.69 412 THR B O 1
ATOM 7658 N N . ARG B 1 413 ? 6.887 5.32 -10.68 1 70.19 413 ARG B N 1
ATOM 7659 C CA . ARG B 1 413 ? 5.77 6.223 -10.93 1 70.19 413 ARG B CA 1
ATOM 7660 C C . ARG B 1 413 ? 4.586 5.477 -11.539 1 70.19 413 ARG B C 1
ATOM 7662 O O . ARG B 1 413 ? 4.77 4.484 -12.242 1 70.19 413 ARG B O 1
ATOM 7669 N N . LYS B 1 414 ? 3.482 6.031 -11.344 1 67.81 414 LYS B N 1
ATOM 7670 C CA . LYS B 1 414 ? 2.246 5.457 -11.867 1 67.81 414 LYS B CA 1
ATOM 7671 C C . LYS B 1 414 ? 2.219 5.512 -13.391 1 67.81 414 LYS B C 1
ATOM 7673 O O . LYS B 1 414 ? 1.746 4.578 -14.047 1 67.81 414 LYS B O 1
ATOM 7678 N N . SER B 1 415 ? 2.775 6.516 -14 1 69.56 415 SER B N 1
ATOM 7679 C CA . SER B 1 415 ? 2.635 6.758 -15.43 1 69.56 415 SER B CA 1
ATOM 7680 C C . SER B 1 415 ? 3.754 6.082 -16.219 1 69.56 415 SER B C 1
ATOM 7682 O O . SER B 1 415 ? 3.83 6.219 -17.438 1 69.56 415 SER B O 1
ATOM 7684 N N . MET B 1 416 ? 4.461 5.301 -15.562 1 84.56 416 MET B N 1
ATOM 7685 C CA . MET B 1 416 ? 5.59 4.656 -16.234 1 84.56 416 MET B CA 1
ATOM 7686 C C . MET B 1 416 ? 5.105 3.547 -17.156 1 84.56 416 MET B C 1
ATOM 7688 O O . MET B 1 416 ? 4.16 2.828 -16.844 1 84.56 416 MET B O 1
ATOM 7692 N N . LYS B 1 417 ? 5.758 3.492 -18.344 1 89.56 417 LYS B N 1
ATOM 7693 C CA . LYS B 1 417 ? 5.469 2.404 -19.266 1 89.56 417 LYS B CA 1
ATOM 7694 C C . LYS B 1 417 ? 5.695 1.046 -18.609 1 89.56 417 LYS B C 1
ATOM 7696 O O . LYS B 1 417 ? 6.578 0.901 -17.766 1 89.56 417 LYS B O 1
ATOM 7701 N N . TRP B 1 418 ? 4.988 0.047 -19.078 1 91.38 418 TRP B N 1
ATOM 7702 C CA . TRP B 1 418 ? 4.969 -1.242 -18.391 1 91.38 418 TRP B CA 1
ATOM 7703 C C . TRP B 1 418 ? 6.344 -1.899 -18.422 1 91.38 418 TRP B C 1
ATOM 7705 O O . TRP B 1 418 ? 6.766 -2.533 -17.453 1 91.38 418 TRP B O 1
ATOM 7715 N N . TYR B 1 419 ? 7.066 -1.793 -19.625 1 92.81 419 TYR B N 1
ATOM 7716 C CA . TYR B 1 419 ? 8.336 -2.504 -19.766 1 92.81 419 TYR B CA 1
ATOM 7717 C C . TYR B 1 419 ? 9.406 -1.896 -18.859 1 92.81 419 TYR B C 1
ATOM 7719 O O . TYR B 1 419 ? 10.289 -2.604 -18.375 1 92.81 419 TYR B O 1
ATOM 7727 N N . LYS B 1 420 ? 9.398 -0.583 -18.625 1 93.94 420 LYS B N 1
ATOM 7728 C CA . LYS B 1 420 ? 10.32 0.045 -17.672 1 93.94 420 LYS B CA 1
ATOM 7729 C C . LYS B 1 420 ? 10.008 -0.38 -16.234 1 93.94 420 LYS B C 1
ATOM 7731 O O . LYS B 1 420 ? 10.914 -0.702 -15.469 1 93.94 420 LYS B O 1
ATOM 7736 N N . LYS B 1 421 ? 8.719 -0.338 -15.961 1 92.94 421 LYS B N 1
ATOM 7737 C CA . LYS B 1 421 ? 8.289 -0.774 -14.633 1 92.94 421 LYS B CA 1
ATOM 7738 C C . LYS B 1 421 ? 8.727 -2.213 -14.359 1 92.94 421 LYS B C 1
ATOM 7740 O O . LYS B 1 421 ? 9.18 -2.535 -13.258 1 92.94 421 LYS B O 1
ATOM 7745 N N . TYR B 1 422 ? 8.547 -3.047 -15.32 1 94.19 422 TYR B N 1
ATOM 7746 C CA . TYR B 1 422 ? 8.938 -4.445 -15.172 1 94.19 422 TYR B CA 1
ATOM 7747 C C . TYR B 1 422 ? 10.445 -4.578 -15.023 1 94.19 422 TYR B C 1
ATOM 7749 O O . TYR B 1 422 ? 10.93 -5.449 -14.289 1 94.19 422 TYR B O 1
ATOM 7757 N N . PHE B 1 423 ? 11.18 -3.785 -15.758 1 95.62 423 PHE B N 1
ATOM 7758 C CA . PHE B 1 423 ? 12.625 -3.783 -15.602 1 95.62 423 PHE B CA 1
ATOM 7759 C C . PHE B 1 423 ? 13.016 -3.48 -14.156 1 95.62 423 PHE B C 1
ATOM 7761 O O . PHE B 1 423 ? 13.867 -4.16 -13.586 1 95.62 423 PHE B O 1
ATOM 7768 N N . PHE B 1 424 ? 12.477 -2.463 -13.609 1 95.56 424 PHE B N 1
ATOM 7769 C CA . PHE B 1 424 ? 12.805 -2.109 -12.227 1 95.56 424 PHE B CA 1
ATOM 7770 C C . PHE B 1 424 ? 12.383 -3.221 -11.273 1 95.56 424 PHE B C 1
ATOM 7772 O O . PHE B 1 424 ? 13.039 -3.449 -10.258 1 95.56 424 PHE B O 1
ATOM 7779 N N . HIS B 1 425 ? 11.328 -3.896 -11.609 1 94.75 425 HIS B N 1
ATOM 7780 C CA . HIS B 1 425 ? 10.93 -5.066 -10.836 1 94.75 425 HIS B CA 1
ATOM 7781 C C . HIS B 1 425 ? 12 -6.152 -10.898 1 94.75 425 HIS B C 1
ATOM 7783 O O . HIS B 1 425 ? 12.336 -6.75 -9.875 1 94.75 425 HIS B O 1
ATOM 7789 N N . LEU B 1 426 ? 12.438 -6.379 -12.07 1 96.75 426 LEU B N 1
ATOM 7790 C CA . LEU B 1 426 ? 13.516 -7.352 -12.234 1 96.75 426 LEU B CA 1
ATOM 7791 C C . LEU B 1 426 ? 14.758 -6.934 -11.453 1 96.75 426 LEU B C 1
ATOM 7793 O O . LEU B 1 426 ? 15.445 -7.773 -10.875 1 96.75 426 LEU B O 1
ATOM 7797 N N . LEU B 1 427 ? 15.039 -5.66 -11.469 1 96.56 427 LEU B N 1
ATOM 7798 C CA . LEU B 1 427 ? 16.156 -5.133 -10.688 1 96.56 427 LEU B CA 1
ATOM 7799 C C . LEU B 1 427 ? 15.945 -5.418 -9.203 1 96.56 427 LEU B C 1
ATOM 7801 O O . LEU B 1 427 ? 16.875 -5.852 -8.516 1 96.56 427 LEU B O 1
ATOM 7805 N N . ASP B 1 428 ? 14.766 -5.188 -8.727 1 96.06 428 ASP B N 1
ATOM 7806 C CA . ASP B 1 428 ? 14.445 -5.434 -7.32 1 96.06 428 ASP B CA 1
ATOM 7807 C C . ASP B 1 428 ? 14.617 -6.91 -6.969 1 96.06 428 ASP B C 1
ATOM 7809 O O . ASP B 1 428 ? 15.133 -7.242 -5.898 1 96.06 428 ASP B O 1
ATOM 7813 N N . ILE B 1 429 ? 14.18 -7.762 -7.836 1 96.75 429 ILE B N 1
ATOM 7814 C CA . ILE B 1 429 ? 14.336 -9.195 -7.609 1 96.75 429 ILE B CA 1
ATOM 7815 C C . ILE B 1 429 ? 15.82 -9.547 -7.574 1 96.75 429 ILE B C 1
ATOM 7817 O O . ILE B 1 429 ? 16.25 -10.383 -6.77 1 96.75 429 ILE B O 1
ATOM 7821 N N . THR B 1 430 ? 16.547 -8.906 -8.453 1 97.94 430 THR B N 1
ATOM 7822 C CA . THR B 1 430 ? 17.984 -9.141 -8.484 1 97.94 430 THR B CA 1
ATOM 7823 C C . THR B 1 430 ? 18.625 -8.719 -7.172 1 97.94 430 THR B C 1
ATOM 7825 O O . THR B 1 430 ? 19.469 -9.438 -6.633 1 97.94 430 THR B O 1
ATOM 7828 N N . ILE B 1 431 ? 18.266 -7.598 -6.691 1 97.38 431 ILE B N 1
ATOM 7829 C CA . ILE B 1 431 ? 18.781 -7.117 -5.418 1 97.38 431 ILE B CA 1
ATOM 7830 C C . ILE B 1 431 ? 18.391 -8.078 -4.301 1 97.38 431 ILE B C 1
ATOM 7832 O O . ILE B 1 431 ? 19.203 -8.406 -3.436 1 97.38 431 ILE B O 1
ATOM 7836 N N . LEU B 1 432 ? 17.203 -8.539 -4.316 1 96.62 432 LEU B N 1
ATOM 7837 C CA . LEU B 1 432 ? 16.734 -9.5 -3.326 1 96.62 432 LEU B CA 1
ATOM 7838 C C . LEU B 1 432 ? 17.547 -10.789 -3.383 1 96.62 432 LEU B C 1
ATOM 7840 O O . LEU B 1 432 ? 18 -11.281 -2.352 1 96.62 432 LEU B O 1
ATOM 7844 N N . ASN B 1 433 ? 17.672 -11.336 -4.582 1 97.5 433 ASN B N 1
ATOM 7845 C CA . ASN B 1 433 ? 18.484 -12.531 -4.738 1 97.5 433 ASN B CA 1
ATOM 7846 C C . ASN B 1 433 ? 19.906 -12.32 -4.227 1 97.5 433 ASN B C 1
ATOM 7848 O O . ASN B 1 433 ? 20.469 -13.211 -3.592 1 97.5 433 ASN B O 1
ATOM 7852 N N . SER B 1 434 ? 20.438 -11.141 -4.539 1 97.62 434 SER B N 1
ATOM 7853 C CA . SER B 1 434 ? 21.781 -10.82 -4.051 1 97.62 434 SER B CA 1
ATOM 7854 C C . SER B 1 434 ? 21.828 -10.82 -2.527 1 97.62 434 SER B C 1
ATOM 7856 O O . SER B 1 434 ? 22.75 -11.367 -1.928 1 97.62 434 SER B O 1
ATOM 7858 N N . HIS B 1 435 ? 20.875 -10.242 -1.93 1 96.88 435 HIS B N 1
ATOM 7859 C CA . HIS B 1 435 ? 20.75 -10.18 -0.478 1 96.88 435 HIS B CA 1
ATOM 7860 C C . HIS B 1 435 ? 20.641 -11.578 0.123 1 96.88 435 HIS B C 1
ATOM 7862 O O . HIS B 1 435 ? 21.344 -11.898 1.08 1 96.88 435 HIS B O 1
ATOM 7868 N N . LEU B 1 436 ? 19.828 -12.422 -0.459 1 96.62 436 LEU B N 1
ATOM 7869 C CA . LEU B 1 436 ? 19.609 -13.773 0.042 1 96.62 436 LEU B CA 1
ATOM 7870 C C . LEU B 1 436 ? 20.859 -14.641 -0.154 1 96.62 436 LEU B C 1
ATOM 7872 O O . LEU B 1 436 ? 21.141 -15.508 0.667 1 96.62 436 LEU B O 1
ATOM 7876 N N . LEU B 1 437 ? 21.547 -14.391 -1.251 1 97.06 437 LEU B N 1
ATOM 7877 C CA . LEU B 1 437 ? 22.797 -15.086 -1.469 1 97.06 437 LEU B CA 1
ATOM 7878 C C . LEU B 1 437 ? 23.812 -14.75 -0.367 1 97.06 437 LEU B C 1
ATOM 7880 O O . LEU B 1 437 ? 24.516 -15.633 0.119 1 97.06 437 LEU B O 1
ATOM 7884 N N . GLN B 1 438 ? 23.844 -13.5 -0.024 1 96.38 438 GLN B N 1
ATOM 7885 C CA . GLN B 1 438 ? 24.75 -13.094 1.044 1 96.38 438 GLN B CA 1
ATOM 7886 C C . GLN B 1 438 ? 24.391 -13.781 2.359 1 96.38 438 GLN B C 1
ATOM 7888 O O . GLN B 1 438 ? 25.281 -14.219 3.098 1 96.38 438 GLN B O 1
ATOM 7893 N N . ILE B 1 439 ? 23.156 -13.797 2.684 1 96.25 439 ILE B N 1
ATOM 7894 C CA . ILE B 1 439 ? 22.688 -14.445 3.9 1 96.25 439 ILE B CA 1
ATOM 7895 C C . ILE B 1 439 ? 23.047 -15.938 3.863 1 96.25 439 ILE B C 1
ATOM 7897 O O . ILE B 1 439 ? 23.5 -16.5 4.863 1 96.25 439 ILE B O 1
ATOM 7901 N N . THR B 1 440 ? 22.859 -16.562 2.738 1 95.44 440 THR B N 1
ATOM 7902 C CA . THR B 1 440 ? 23.156 -17.984 2.58 1 95.44 440 THR B CA 1
ATOM 7903 C C . THR B 1 440 ? 24.641 -18.25 2.732 1 95.44 440 THR B C 1
ATOM 7905 O O . THR B 1 440 ? 25.031 -19.25 3.354 1 95.44 440 THR B O 1
ATOM 7908 N N . ALA B 1 441 ? 25.422 -17.406 2.178 1 95.38 441 ALA B N 1
ATOM 7909 C CA . ALA B 1 441 ? 26.875 -17.594 2.213 1 95.38 441 ALA B CA 1
ATOM 7910 C C . ALA B 1 441 ? 27.422 -17.312 3.609 1 95.38 441 ALA B C 1
ATOM 7912 O O . ALA B 1 441 ? 28.312 -18.031 4.082 1 95.38 441 ALA B O 1
ATOM 7913 N N . SER B 1 442 ? 26.922 -16.328 4.316 1 94 442 SER B N 1
ATOM 7914 C CA . SER B 1 442 ? 27.484 -15.883 5.586 1 94 442 SER B CA 1
ATOM 7915 C C . SER B 1 442 ? 26.812 -16.594 6.762 1 94 442 SER B C 1
ATOM 7917 O O . SER B 1 442 ? 27.391 -16.688 7.844 1 94 442 SER B O 1
ATOM 7919 N N . GLY B 1 443 ? 25.547 -16.969 6.598 1 92.94 443 GLY B N 1
ATOM 7920 C CA . GLY B 1 443 ? 24.766 -17.531 7.688 1 92.94 443 GLY B CA 1
ATOM 7921 C C . GLY B 1 443 ? 24.234 -16.5 8.656 1 92.94 443 GLY B C 1
ATOM 7922 O O . GLY B 1 443 ? 23.625 -16.844 9.664 1 92.94 443 GLY B O 1
ATOM 7923 N N . LYS B 1 444 ? 24.484 -15.25 8.32 1 93 444 LYS B N 1
ATOM 7924 C CA . LYS B 1 444 ? 24.047 -14.172 9.211 1 93 444 LYS B CA 1
ATOM 7925 C C . LYS B 1 444 ? 22.812 -13.461 8.648 1 93 444 LYS B C 1
ATOM 7927 O O . LYS B 1 444 ? 22.766 -13.156 7.453 1 93 444 LYS B O 1
ATOM 7932 N N . LYS B 1 445 ? 21.938 -13.25 9.531 1 92.12 445 LYS B N 1
ATOM 7933 C CA . LYS B 1 445 ? 20.734 -12.539 9.125 1 92.12 445 LYS B CA 1
ATOM 7934 C C . LYS B 1 445 ? 20.984 -11.047 8.977 1 92.12 445 LYS B C 1
ATOM 7936 O O . LYS B 1 445 ? 21.734 -10.461 9.773 1 92.12 445 LYS B O 1
ATOM 7941 N N . ARG B 1 446 ? 20.484 -10.484 7.898 1 91.94 446 ARG B N 1
ATOM 7942 C CA . ARG B 1 446 ? 20.609 -9.07 7.562 1 91.94 446 ARG B CA 1
ATOM 7943 C C . ARG B 1 446 ? 19.375 -8.57 6.828 1 91.94 446 ARG B C 1
ATOM 7945 O O . ARG B 1 446 ? 18.781 -9.289 6.02 1 91.94 446 ARG B O 1
ATOM 7952 N N . SER B 1 447 ? 18.938 -7.305 7.113 1 90.88 447 SER B N 1
ATOM 7953 C CA . SER B 1 447 ? 17.781 -6.762 6.402 1 90.88 447 SER B CA 1
ATOM 7954 C C . SER B 1 447 ? 18.156 -6.359 4.977 1 90.88 447 SER B C 1
ATOM 7956 O O . SER B 1 447 ? 19.328 -6.125 4.676 1 90.88 447 SER B O 1
ATOM 7958 N N . MET B 1 448 ? 17.172 -6.312 4.164 1 91.88 448 MET B N 1
ATOM 7959 C CA . MET B 1 448 ? 17.359 -5.902 2.775 1 91.88 448 MET B CA 1
ATOM 7960 C C . MET B 1 448 ? 17.906 -4.48 2.693 1 91.88 448 MET B C 1
ATOM 7962 O O . MET B 1 448 ? 18.766 -4.188 1.858 1 91.88 448 MET B O 1
ATOM 7966 N N . ALA B 1 449 ? 17.406 -3.625 3.527 1 90.38 449 ALA B N 1
ATOM 7967 C CA . ALA B 1 449 ? 17.859 -2.234 3.557 1 90.38 449 ALA B CA 1
ATOM 7968 C C . ALA B 1 449 ? 19.328 -2.141 3.91 1 90.38 449 ALA B C 1
ATOM 7970 O O . ALA B 1 449 ? 20.078 -1.352 3.318 1 90.38 449 ALA B O 1
ATOM 7971 N N . ASP B 1 450 ? 19.781 -2.99 4.84 1 92.38 450 ASP B N 1
ATOM 7972 C CA . ASP B 1 450 ? 21.172 -2.992 5.289 1 92.38 450 ASP B CA 1
ATOM 7973 C C . ASP B 1 450 ? 22.094 -3.568 4.219 1 92.38 450 ASP B C 1
ATOM 7975 O O . ASP B 1 450 ? 23.297 -3.316 4.227 1 92.38 450 ASP B O 1
ATOM 7979 N N . PHE B 1 451 ? 21.562 -4.387 3.412 1 95.88 451 PHE B N 1
ATOM 7980 C CA . PHE B 1 451 ? 22.328 -4.906 2.285 1 95.88 451 PHE B CA 1
ATOM 7981 C C . PHE B 1 451 ? 22.406 -3.879 1.161 1 95.88 451 PHE B C 1
ATOM 7983 O O . PHE B 1 451 ? 23.469 -3.674 0.569 1 95.88 451 PHE B O 1
ATOM 7990 N N . ARG B 1 452 ? 21.312 -3.24 0.855 1 95.56 452 ARG B N 1
ATOM 7991 C CA . ARG B 1 452 ? 21.188 -2.361 -0.302 1 95.56 452 ARG B CA 1
ATOM 7992 C C . ARG B 1 452 ? 22.016 -1.098 -0.127 1 95.56 452 ARG B C 1
ATOM 7994 O O . ARG B 1 452 ? 22.625 -0.604 -1.087 1 95.56 452 ARG B O 1
ATOM 8001 N N . LEU B 1 453 ? 22.062 -0.519 1.068 1 94.94 453 LEU B N 1
ATOM 8002 C CA . LEU B 1 453 ? 22.766 0.747 1.277 1 94.94 453 LEU B CA 1
ATOM 8003 C C . LEU B 1 453 ? 24.25 0.601 0.994 1 94.94 453 LEU B C 1
ATOM 8005 O O . LEU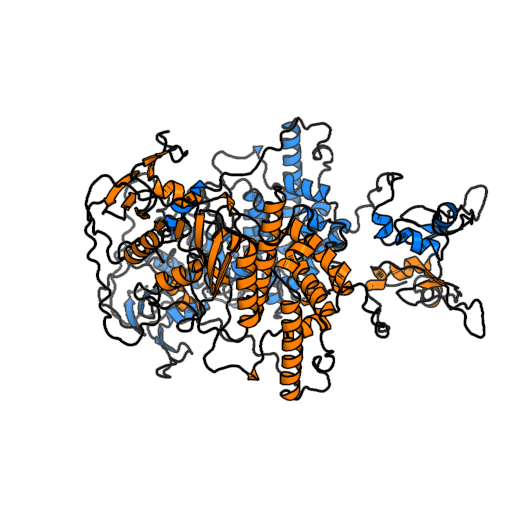 B 1 453 ? 24.812 1.384 0.231 1 94.94 453 LEU B O 1
ATOM 8009 N N . PRO B 1 454 ? 24.922 -0.414 1.565 1 96.31 454 PRO B N 1
ATOM 8010 C CA . PRO B 1 454 ? 26.312 -0.612 1.185 1 96.31 454 PRO B CA 1
ATOM 8011 C C . PRO B 1 454 ? 26.484 -0.898 -0.306 1 96.31 454 PRO B C 1
ATOM 8013 O O . PRO B 1 454 ? 27.5 -0.5 -0.903 1 96.31 454 PRO B O 1
ATOM 8016 N N . LEU B 1 455 ? 25.578 -1.625 -0.875 1 97.31 455 LEU B N 1
ATOM 8017 C CA . LEU B 1 455 ? 25.625 -1.857 -2.314 1 97.31 455 LEU B CA 1
ATOM 8018 C C . LEU B 1 455 ? 25.625 -0.538 -3.078 1 97.31 455 LEU B C 1
ATOM 8020 O O . LEU B 1 455 ? 26.422 -0.348 -4 1 97.31 455 LEU B O 1
ATOM 8024 N N . VAL B 1 456 ? 24.75 0.379 -2.693 1 96.56 456 VAL B N 1
ATOM 8025 C CA . VAL B 1 456 ? 24.672 1.697 -3.314 1 96.56 456 VAL B CA 1
ATOM 8026 C C . VAL B 1 456 ? 26 2.428 -3.156 1 96.56 456 VAL B C 1
ATOM 8028 O O . VAL B 1 456 ? 26.516 3.008 -4.117 1 96.56 456 VAL B O 1
ATOM 8031 N N . ARG B 1 457 ? 26.609 2.383 -1.991 1 95.19 457 ARG B N 1
ATOM 8032 C CA . ARG B 1 457 ? 27.891 3.025 -1.715 1 95.19 457 ARG B CA 1
ATOM 8033 C C . ARG B 1 457 ? 28.984 2.475 -2.617 1 95.19 457 ARG B C 1
ATOM 8035 O O . ARG B 1 457 ? 29.797 3.234 -3.164 1 95.19 457 ARG B O 1
ATOM 8042 N N . GLN B 1 458 ? 29.016 1.229 -2.725 1 96.12 458 GLN B N 1
ATOM 8043 C CA . GLN B 1 458 ? 30.031 0.57 -3.537 1 96.12 458 GLN B CA 1
ATOM 8044 C C . GLN B 1 458 ? 29.859 0.893 -5.016 1 96.12 458 GLN B C 1
ATOM 8046 O O . GLN B 1 458 ? 30.828 1.057 -5.746 1 96.12 458 GLN B O 1
ATOM 8051 N N . LEU B 1 459 ? 28.594 0.95 -5.465 1 95.56 459 LEU B N 1
ATOM 8052 C CA . LEU B 1 459 ? 28.312 1.336 -6.84 1 95.56 459 LEU B CA 1
ATOM 8053 C C . LEU B 1 459 ? 28.797 2.752 -7.121 1 95.56 459 LEU B C 1
ATOM 8055 O O . LEU B 1 459 ? 29.406 3.008 -8.164 1 95.56 459 LEU B O 1
ATOM 8059 N N . ILE B 1 460 ? 28.547 3.656 -6.203 1 93.06 460 ILE B N 1
ATOM 8060 C CA . ILE B 1 460 ? 28.953 5.051 -6.344 1 93.06 460 ILE B CA 1
ATOM 8061 C C . ILE B 1 460 ? 30.469 5.137 -6.379 1 93.06 460 ILE B C 1
ATOM 8063 O O . ILE B 1 460 ? 31.047 5.855 -7.203 1 93.06 460 ILE B O 1
ATOM 8067 N N . GLU B 1 461 ? 31.156 4.457 -5.516 1 91.38 461 GLU B N 1
ATOM 8068 C CA . GLU B 1 461 ? 32.625 4.453 -5.457 1 91.38 461 GLU B CA 1
ATOM 8069 C C . GLU B 1 461 ? 33.219 3.936 -6.758 1 91.38 461 GLU B C 1
ATOM 8071 O O . GLU B 1 461 ? 34.188 4.484 -7.25 1 91.38 461 GLU B O 1
ATOM 8076 N N . LYS B 1 462 ? 32.594 2.98 -7.289 1 90.69 462 LYS B N 1
ATOM 8077 C CA . LYS B 1 462 ? 33.125 2.373 -8.516 1 90.69 462 LYS B CA 1
ATOM 8078 C C . LYS B 1 462 ? 32.875 3.285 -9.719 1 90.69 462 LYS B C 1
ATOM 8080 O O . LYS B 1 462 ? 33.75 3.412 -10.586 1 90.69 462 LYS B O 1
ATOM 8085 N N . CYS B 1 463 ? 31.766 3.91 -9.781 1 86.94 463 CYS B N 1
ATOM 8086 C CA . CYS B 1 463 ? 31.328 4.516 -11.039 1 86.94 463 CYS B CA 1
ATOM 8087 C C . CYS B 1 463 ? 31.406 6.035 -10.969 1 86.94 463 CYS B C 1
ATOM 8089 O O . CYS B 1 463 ? 31.406 6.711 -12 1 86.94 463 CYS B O 1
ATOM 8091 N N . HIS B 1 464 ? 31.297 6.684 -9.805 1 69.88 464 HIS B N 1
ATOM 8092 C CA . HIS B 1 464 ? 31.219 8.133 -9.703 1 69.88 464 HIS B CA 1
ATOM 8093 C C . HIS B 1 464 ? 32.594 8.766 -9.75 1 69.88 464 HIS B C 1
ATOM 8095 O O . HIS B 1 464 ? 32.75 9.922 -10.164 1 69.88 464 HIS B O 1
ATOM 8101 N N . GLU B 1 465 ? 33.781 8.195 -9.328 1 56.72 465 GLU B N 1
ATOM 8102 C CA . GLU B 1 465 ? 35.094 8.844 -9.195 1 56.72 465 GLU B CA 1
ATOM 8103 C C . GLU B 1 465 ? 35.469 9.578 -10.477 1 56.72 465 GLU B C 1
ATOM 8105 O O . GLU B 1 465 ? 36.125 10.617 -10.43 1 56.72 465 GLU B O 1
ATOM 8110 N N . GLY B 1 466 ? 35.375 8.945 -11.719 1 44.94 466 GLY B N 1
ATOM 8111 C CA . GLY B 1 466 ? 36.062 9.617 -12.805 1 44.94 466 GLY B CA 1
ATOM 8112 C C . GLY B 1 466 ? 35.344 10.867 -13.281 1 44.94 466 GLY B C 1
ATOM 8113 O O . GLY B 1 466 ? 35.719 11.469 -14.281 1 44.94 466 GLY B O 1
ATOM 8114 N N . GLN B 1 467 ? 34.094 10.969 -13.203 1 41.38 467 GLN B N 1
ATOM 8115 C CA . GLN B 1 467 ? 33.438 12.039 -13.938 1 41.38 467 GLN B CA 1
ATOM 8116 C C . GLN B 1 467 ? 33.781 13.406 -13.383 1 41.38 467 GLN B C 1
ATOM 8118 O O . GLN B 1 467 ? 33.875 13.594 -12.164 1 41.38 467 GLN B O 1
ATOM 8123 N N . SER B 1 468 ? 34.531 14.148 -14.242 1 36.31 468 SER B N 1
ATOM 8124 C CA . SER B 1 468 ? 34.906 15.562 -14.117 1 36.31 468 SER B CA 1
ATOM 8125 C C . SER B 1 468 ? 33.719 16.375 -13.578 1 36.31 468 SER B C 1
ATOM 8127 O O . SER B 1 468 ? 32.562 16.109 -13.906 1 36.31 468 SER B O 1
ATOM 8129 N N . LYS B 1 469 ? 33.906 17.078 -12.531 1 35.88 469 LYS B N 1
ATOM 8130 C CA . LYS B 1 469 ? 33.062 18.109 -11.953 1 35.88 469 LYS B CA 1
ATOM 8131 C C . LYS B 1 469 ? 32.344 18.922 -13.047 1 35.88 469 LYS B C 1
ATOM 8133 O O . LYS B 1 469 ? 33 19.5 -13.914 1 35.88 469 LYS B O 1
ATOM 8138 N N . SER B 1 470 ? 31.328 18.562 -13.672 1 31.12 470 SER B N 1
ATOM 8139 C CA . SER B 1 470 ? 30.609 19.484 -14.531 1 31.12 470 SER B CA 1
ATOM 8140 C C . SER B 1 470 ? 30.781 20.922 -14.055 1 31.12 470 SER B C 1
ATOM 8142 O O . SER B 1 470 ? 30.719 21.188 -12.852 1 31.12 470 SER B O 1
ATOM 8144 N N . LYS B 1 471 ? 31.438 21.828 -14.867 1 30.45 471 LYS B N 1
ATOM 8145 C CA . LYS B 1 471 ? 31.469 23.297 -14.773 1 30.45 471 LYS B CA 1
ATOM 8146 C C . LYS B 1 471 ? 30.094 23.859 -14.461 1 30.45 471 LYS B C 1
ATOM 8148 O O . LYS B 1 471 ? 29.172 23.719 -15.258 1 30.45 471 LYS B O 1
ATOM 8153 N N . GLY B 1 472 ? 29.484 23.719 -13.328 1 30.67 472 GLY B N 1
ATOM 8154 C CA . GLY B 1 472 ? 28.25 24.422 -12.969 1 30.67 472 GLY B CA 1
ATOM 8155 C C . GLY B 1 472 ? 28.062 25.719 -13.727 1 30.67 472 GLY B C 1
ATOM 8156 O O . GLY B 1 472 ? 29.031 26.359 -14.117 1 30.67 472 GLY B O 1
ATOM 8157 N N . GLY B 1 473 ? 27.141 25.781 -14.719 1 29.44 473 GLY B N 1
ATOM 8158 C CA . GLY B 1 473 ? 26.812 27.078 -15.281 1 29.44 473 GLY B CA 1
ATOM 8159 C C . GLY B 1 473 ? 26.891 28.219 -14.273 1 29.44 473 GLY B C 1
ATOM 8160 O O . GLY B 1 473 ? 27.016 27.969 -13.07 1 29.44 473 GLY B O 1
ATOM 8161 N N . ARG B 1 474 ? 27.109 29.484 -14.789 1 27.33 474 ARG B N 1
ATOM 8162 C CA . ARG B 1 474 ? 27.156 30.703 -13.984 1 27.33 474 ARG B CA 1
ATOM 8163 C C . ARG B 1 474 ? 26.078 30.703 -12.906 1 27.33 474 ARG B C 1
ATOM 8165 O O . ARG B 1 474 ? 24.906 30.438 -13.195 1 27.33 474 ARG B O 1
ATOM 8172 N N . PRO B 1 475 ? 26.375 30.406 -11.711 1 30.55 475 PRO B N 1
ATOM 8173 C CA . PRO B 1 475 ? 25.359 30.594 -10.68 1 30.55 475 PRO B CA 1
ATOM 8174 C C . PRO B 1 475 ? 24.422 31.766 -10.969 1 30.55 475 PRO B C 1
ATOM 8176 O O . PRO B 1 475 ? 24.875 32.812 -11.391 1 30.55 475 PRO B O 1
ATOM 8179 N N . SER B 1 476 ? 23.344 31.578 -11.633 1 29.75 476 SER B N 1
ATOM 8180 C CA . SER B 1 476 ? 22.453 32.719 -11.789 1 29.75 476 SER B CA 1
ATOM 8181 C C . SER B 1 476 ? 22.516 33.656 -10.578 1 29.75 476 SER B C 1
ATOM 8183 O O . SER B 1 476 ? 22.672 33.188 -9.445 1 29.75 476 SER B O 1
ATOM 8185 N N . LYS B 1 477 ? 22.953 34.875 -10.656 1 34.16 477 LYS B N 1
ATOM 8186 C CA . LYS B 1 477 ? 23 36.031 -9.742 1 34.16 477 LYS B CA 1
ATOM 8187 C C . LYS B 1 477 ? 21.859 35.969 -8.734 1 34.16 477 LYS B C 1
ATOM 8189 O O . LYS B 1 477 ? 21.609 36.938 -8.008 1 34.16 477 LYS B O 1
ATOM 8194 N N . GLY B 1 478 ? 20.828 35.062 -9.039 1 34.19 478 GLY B N 1
ATOM 8195 C CA . GLY B 1 478 ? 19.812 35.125 -8.008 1 34.19 478 GLY B CA 1
ATOM 8196 C C . GLY B 1 478 ? 20.312 34.656 -6.648 1 34.19 478 GLY B C 1
ATOM 8197 O O . GLY B 1 478 ? 21.375 34.031 -6.547 1 34.19 478 GLY B O 1
ATOM 8198 N N . GLU B 1 479 ? 19.828 35.156 -5.52 1 37.53 479 GLU B N 1
ATOM 8199 C CA . GLU B 1 479 ? 20.141 34.844 -4.133 1 37.53 479 GLU B CA 1
ATOM 8200 C C . GLU B 1 479 ? 20.281 33.344 -3.939 1 37.53 479 GLU B C 1
ATOM 8202 O O . GLU B 1 479 ? 19.359 32.562 -4.262 1 37.53 479 GLU B O 1
ATOM 8207 N N . ASP B 1 480 ? 21.344 32.812 -4.355 1 40.91 480 ASP B N 1
ATOM 8208 C CA . ASP B 1 480 ? 21.641 31.391 -4.156 1 40.91 480 ASP B CA 1
ATOM 8209 C C . ASP B 1 480 ? 20.953 30.844 -2.904 1 40.91 480 ASP B C 1
ATOM 8211 O O . ASP B 1 480 ? 21.219 31.328 -1.798 1 40.91 480 ASP B O 1
ATOM 8215 N N . PRO B 1 481 ? 19.875 30.25 -3.018 1 43.38 481 PRO B N 1
ATOM 8216 C CA . PRO B 1 481 ? 19.172 29.797 -1.817 1 43.38 481 PRO B CA 1
ATOM 8217 C C . PRO B 1 481 ? 20.078 28.984 -0.886 1 43.38 481 PRO B C 1
ATOM 8219 O O . PRO B 1 481 ? 19.797 28.875 0.311 1 43.38 481 PRO B O 1
ATOM 8222 N N . THR B 1 482 ? 21.141 28.469 -1.439 1 49.84 482 THR B N 1
ATOM 8223 C CA . THR B 1 482 ? 21.953 27.641 -0.559 1 49.84 482 THR B CA 1
ATOM 8224 C C . THR B 1 482 ? 22.906 28.5 0.26 1 49.84 482 THR B C 1
ATOM 8226 O O . THR B 1 482 ? 23.625 28 1.122 1 49.84 482 THR B O 1
ATOM 8229 N N . ARG B 1 483 ? 22.969 29.703 -0.132 1 64.81 483 ARG B N 1
ATOM 8230 C CA . ARG B 1 483 ? 23.797 30.656 0.583 1 64.81 483 ARG B CA 1
ATOM 8231 C C . ARG B 1 483 ? 23.578 30.578 2.088 1 64.81 483 ARG B C 1
ATOM 8233 O O . ARG B 1 483 ? 24.516 30.641 2.871 1 64.81 483 ARG B O 1
ATOM 8240 N N . LEU B 1 484 ? 22.375 30.297 2.271 1 59.69 484 LEU B N 1
ATOM 8241 C CA . LEU B 1 484 ? 22 30.391 3.68 1 59.69 484 LEU B CA 1
ATOM 8242 C C . LEU B 1 484 ? 22.031 29.031 4.348 1 59.69 484 LEU B C 1
ATOM 8244 O O . LEU B 1 484 ? 21.906 28.922 5.566 1 59.69 484 LEU B O 1
ATOM 8248 N N . THR B 1 485 ? 22.25 27.969 3.492 1 60.84 485 THR B N 1
ATOM 8249 C CA . THR B 1 485 ? 22.062 26.656 4.09 1 60.84 485 THR B CA 1
ATOM 8250 C C . THR B 1 485 ? 23.281 25.781 3.867 1 60.84 485 THR B C 1
ATOM 8252 O O . THR B 1 485 ? 23.594 24.906 4.688 1 60.84 485 THR B O 1
ATOM 8255 N N . ALA B 1 486 ? 24.094 25.859 2.885 1 62.69 486 ALA B N 1
ATOM 8256 C CA . ALA B 1 486 ? 25.203 24.984 2.518 1 62.69 486 ALA B CA 1
ATOM 8257 C C . A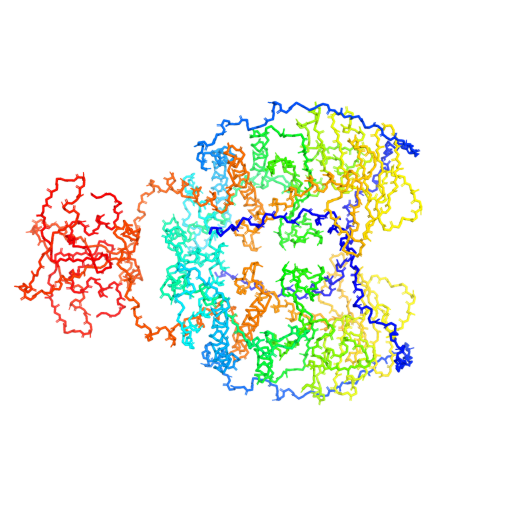LA B 1 486 ? 26.469 25.328 3.311 1 62.69 486 ALA B C 1
ATOM 8259 O O . ALA B 1 486 ? 26.531 26.375 3.957 1 62.69 486 ALA B O 1
ATOM 8260 N N . ARG B 1 487 ? 27.469 24.344 3.357 1 73.94 487 ARG B N 1
ATOM 8261 C CA . ARG B 1 487 ? 28.797 24.594 3.922 1 73.94 487 ARG B CA 1
ATOM 8262 C C . ARG B 1 487 ? 29.641 25.438 2.979 1 73.94 487 ARG B C 1
ATOM 8264 O O . ARG B 1 487 ? 29.719 25.156 1.781 1 73.94 487 ARG B O 1
ATOM 8271 N N . HIS B 1 488 ? 30.047 26.469 3.533 1 79.19 488 HIS B N 1
ATOM 8272 C CA . HIS B 1 488 ? 30.891 27.391 2.768 1 79.19 488 HIS B CA 1
ATOM 8273 C C . HIS B 1 488 ? 32.281 27.5 3.385 1 79.19 488 HIS B C 1
ATOM 8275 O O . HIS B 1 488 ? 32.406 27.438 4.609 1 79.19 488 HIS B O 1
ATOM 8281 N N . PHE B 1 489 ? 33.281 27.438 2.557 1 84 489 PHE B N 1
ATOM 8282 C CA . PHE B 1 489 ? 34.656 27.625 3.004 1 84 489 PHE B CA 1
ATOM 8283 C C . PHE B 1 489 ? 35.312 28.781 2.266 1 84 489 PHE B C 1
ATOM 8285 O O . PHE B 1 489 ? 35 29.062 1.11 1 84 489 PHE B O 1
ATOM 8292 N N . LEU B 1 490 ? 36.219 29.438 2.955 1 85.06 490 LEU B N 1
ATOM 8293 C CA . LEU B 1 490 ? 36.938 30.594 2.395 1 85.06 490 LEU B CA 1
ATOM 8294 C C . LEU B 1 490 ? 38.156 30.141 1.625 1 85.06 490 LEU B C 1
ATOM 8296 O O . LEU B 1 490 ? 38.812 29.172 2.006 1 85.06 490 LEU B O 1
ATOM 8300 N N . SER B 1 491 ? 38.375 30.688 0.53 1 86.38 491 SER B N 1
ATOM 8301 C CA . SER B 1 491 ? 39.594 30.547 -0.237 1 86.38 491 SER B CA 1
ATOM 8302 C C . SER B 1 491 ? 40.219 31.891 -0.545 1 86.38 491 SER B C 1
ATOM 8304 O O . SER B 1 491 ? 39.562 32.938 -0.443 1 86.38 491 SER B O 1
ATOM 8306 N N . LEU B 1 492 ? 41.531 31.797 -0.833 1 86.5 492 LEU B N 1
ATOM 8307 C CA . LEU B 1 492 ? 42.219 33 -1.221 1 86.5 492 LEU B CA 1
ATOM 8308 C C . LEU B 1 492 ? 41.875 33.406 -2.654 1 86.5 492 LEU B C 1
ATOM 8310 O O . LEU B 1 492 ? 41.719 32.531 -3.52 1 86.5 492 LEU B O 1
ATOM 8314 N N . ILE B 1 493 ? 41.688 34.625 -2.883 1 83.19 493 ILE B N 1
ATOM 8315 C CA . ILE B 1 493 ? 41.5 35.125 -4.238 1 83.19 493 ILE B CA 1
ATOM 8316 C C . ILE B 1 493 ? 42.75 34.844 -5.07 1 83.19 493 ILE B C 1
ATOM 8318 O O . ILE B 1 493 ? 43.844 35.219 -4.676 1 83.19 493 ILE B O 1
ATOM 8322 N N . PRO B 1 494 ? 42.594 34.156 -6.109 1 82 494 PRO B N 1
ATOM 8323 C CA . PRO B 1 494 ? 43.781 33.781 -6.914 1 82 494 PRO B CA 1
ATOM 8324 C C . PRO B 1 494 ? 44.531 35 -7.434 1 82 494 PRO B C 1
ATOM 8326 O O . PRO B 1 494 ? 43.938 36.062 -7.707 1 82 494 PRO B O 1
ATOM 8329 N N . PRO B 1 495 ? 45.875 34.781 -7.5 1 79.56 495 PRO B N 1
ATOM 8330 C CA . PRO B 1 495 ? 46.688 35.875 -7.988 1 79.56 495 PRO B CA 1
ATOM 8331 C C . PRO B 1 495 ? 46.438 36.219 -9.453 1 79.56 495 PRO B C 1
ATOM 8333 O O . PRO B 1 495 ? 46.031 35.344 -10.227 1 79.56 495 PRO B O 1
ATOM 8336 N N . THR B 1 496 ? 46.406 37.469 -9.703 1 75.62 496 THR B N 1
ATOM 8337 C CA . THR B 1 496 ? 46.312 37.938 -11.078 1 75.62 496 THR B CA 1
ATOM 8338 C C . THR B 1 496 ? 47.688 38.312 -11.625 1 75.62 496 THR B C 1
ATOM 8340 O O . THR B 1 496 ? 48.656 38.406 -10.867 1 75.62 496 THR B O 1
ATOM 8343 N N . THR B 1 497 ? 47.812 38.438 -12.836 1 77.56 497 THR B N 1
ATOM 8344 C CA . THR B 1 497 ? 49.062 38.812 -13.477 1 77.56 497 THR B CA 1
ATOM 8345 C C . THR B 1 497 ? 49.594 40.125 -12.891 1 77.56 497 THR B C 1
ATOM 8347 O O . THR B 1 497 ? 50.812 40.344 -12.812 1 77.56 497 THR B O 1
ATOM 8350 N N . ALA B 1 498 ? 48.812 40.938 -12.367 1 77.06 498 ALA B N 1
ATOM 8351 C CA . ALA B 1 498 ? 49.188 42.25 -11.922 1 77.06 498 ALA B CA 1
ATOM 8352 C C . ALA B 1 498 ? 49.438 42.281 -10.414 1 77.06 498 ALA B C 1
ATOM 8354 O O . ALA B 1 498 ? 50.25 43.094 -9.914 1 77.06 498 ALA B O 1
ATOM 8355 N N . LYS B 1 499 ? 48.656 41.469 -9.664 1 78.31 499 LYS B N 1
ATOM 8356 C CA . LYS B 1 499 ? 48.719 41.5 -8.203 1 78.31 499 LYS B CA 1
ATOM 8357 C C . LYS B 1 499 ? 48.844 40.094 -7.613 1 78.31 499 LYS B C 1
ATOM 8359 O O . LYS B 1 499 ? 48.031 39.25 -7.891 1 78.31 499 LYS B O 1
ATOM 8364 N N . GLN B 1 500 ? 49.844 39.844 -6.918 1 81 500 GLN B N 1
ATOM 8365 C CA . GLN B 1 500 ? 50.094 38.562 -6.277 1 81 500 GLN B CA 1
ATOM 8366 C C . GLN B 1 500 ? 49.031 38.25 -5.227 1 81 500 GLN B C 1
ATOM 8368 O O . GLN B 1 500 ? 48.625 37.094 -5.078 1 81 500 GLN B O 1
ATOM 8373 N N . ASN B 1 501 ? 48.656 39.344 -4.516 1 80.69 501 ASN B N 1
ATOM 8374 C CA . ASN B 1 501 ? 47.625 39.188 -3.488 1 80.69 501 ASN B CA 1
ATOM 8375 C C . ASN B 1 501 ? 46.438 40.094 -3.74 1 80.69 501 ASN B C 1
ATOM 8377 O O . ASN B 1 501 ? 46.281 41.094 -3.057 1 80.69 501 ASN B O 1
ATOM 8381 N N . PRO B 1 502 ? 45.688 39.75 -4.648 1 85.69 502 PRO B N 1
ATOM 8382 C CA . PRO B 1 502 ? 44.562 40.625 -4.996 1 85.69 502 PRO B CA 1
ATOM 8383 C C . PRO B 1 502 ? 43.469 40.625 -3.92 1 85.69 502 PRO B C 1
ATOM 8385 O O . PRO B 1 502 ? 43.312 39.656 -3.184 1 85.69 502 PRO B O 1
ATOM 8388 N N . THR B 1 503 ? 42.938 41.75 -3.723 1 87.25 503 THR B N 1
ATOM 8389 C CA . THR B 1 503 ? 41.812 41.906 -2.814 1 87.25 503 THR B CA 1
ATOM 8390 C C . THR B 1 503 ? 40.594 42.406 -3.568 1 87.25 503 THR B C 1
ATOM 8392 O O . THR B 1 503 ? 40.688 43 -4.629 1 87.25 503 THR B O 1
ATOM 8395 N N . ARG B 1 504 ? 39.438 42 -3.137 1 88.06 504 ARG B N 1
ATOM 8396 C CA . ARG B 1 504 ? 38.156 42.438 -3.703 1 88.06 504 ARG B CA 1
ATOM 8397 C C . ARG B 1 504 ? 37.219 43 -2.621 1 88.06 504 ARG B C 1
ATOM 8399 O O . ARG B 1 504 ? 37.406 42.688 -1.438 1 88.06 504 ARG B O 1
ATOM 8406 N N . ALA B 1 505 ? 36.312 43.844 -3.078 1 89.62 505 ALA B N 1
ATOM 8407 C CA . ALA B 1 50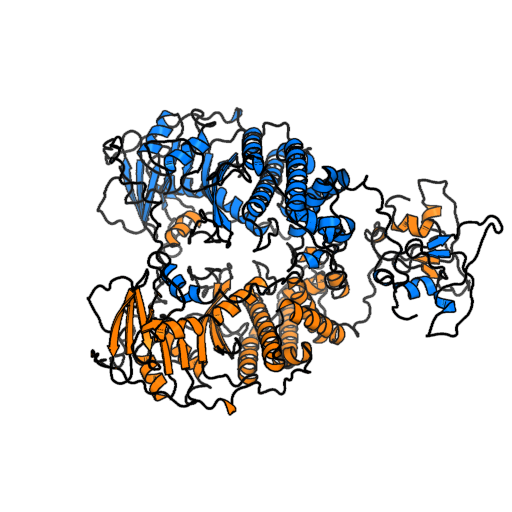5 ? 35.375 44.438 -2.129 1 89.62 505 ALA B CA 1
ATOM 8408 C C . ALA B 1 505 ? 34.469 43.406 -1.527 1 89.62 505 ALA B C 1
ATOM 8410 O O . ALA B 1 505 ? 33.875 42.562 -2.25 1 89.62 505 ALA B O 1
ATOM 8411 N N . CYS B 1 506 ? 34.375 43.344 -0.226 1 88.94 506 CYS B N 1
ATOM 8412 C CA . CYS B 1 506 ? 33.469 42.438 0.477 1 88.94 506 CYS B CA 1
ATOM 8413 C C . CYS B 1 506 ? 32.031 42.688 0.084 1 88.94 506 CYS B C 1
ATOM 8415 O O . CYS B 1 506 ? 31.547 43.844 0.147 1 88.94 506 CYS B O 1
ATOM 8417 N N . CYS B 1 507 ? 31.406 41.719 -0.262 1 87.62 507 CYS B N 1
ATOM 8418 C CA . CYS B 1 507 ? 30.016 41.812 -0.719 1 87.62 507 CYS B CA 1
ATOM 8419 C C . CYS B 1 507 ? 29.109 42.312 0.4 1 87.62 507 CYS B C 1
ATOM 8421 O O . CYS B 1 507 ? 28.219 43.125 0.171 1 87.62 507 CYS B O 1
ATOM 8423 N N . VAL B 1 508 ? 29.266 41.938 1.587 1 88 508 VAL B N 1
ATOM 8424 C CA . VAL B 1 508 ? 28.406 42.281 2.713 1 88 508 VAL B CA 1
ATOM 8425 C C . VAL B 1 508 ? 28.656 43.719 3.154 1 88 508 VAL B C 1
ATOM 8427 O O . VAL B 1 508 ? 27.719 44.5 3.314 1 88 508 VAL B O 1
ATOM 8430 N N . CYS B 1 509 ? 29.875 44.031 3.328 1 86.81 509 CYS B N 1
ATOM 8431 C CA . CYS B 1 509 ? 30.219 45.375 3.766 1 86.81 509 CYS B CA 1
ATOM 8432 C C . CYS B 1 509 ? 29.734 46.406 2.752 1 86.81 509 CYS B C 1
ATOM 8434 O O . CYS B 1 509 ? 29.328 47.5 3.127 1 86.81 509 CYS B O 1
ATOM 8436 N N . ALA B 1 510 ? 29.766 45.969 1.547 1 86.38 510 ALA B N 1
ATOM 8437 C CA . ALA B 1 510 ? 29.422 46.906 0.481 1 86.38 510 ALA B CA 1
ATOM 8438 C C . ALA B 1 510 ? 27.906 47.031 0.321 1 86.38 510 ALA B C 1
ATOM 8440 O O . ALA B 1 510 ? 27.406 48.062 -0.16 1 86.38 510 ALA B O 1
ATOM 8441 N N . ASN B 1 511 ? 27.203 46.031 0.671 1 82.38 511 ASN B N 1
ATOM 8442 C CA . ASN B 1 511 ? 25.797 45.969 0.333 1 82.38 511 ASN B CA 1
ATOM 8443 C C . ASN B 1 511 ? 24.922 45.812 1.578 1 82.38 511 ASN B C 1
ATOM 8445 O O . ASN B 1 511 ? 23.719 45.562 1.473 1 82.38 511 ASN B O 1
ATOM 8449 N N . THR B 1 512 ? 25.484 45.812 2.686 1 80.94 512 THR B N 1
ATOM 8450 C CA . THR B 1 512 ? 24.734 45.594 3.914 1 80.94 512 THR B CA 1
ATOM 8451 C C . THR B 1 512 ? 23.672 46.656 4.117 1 80.94 512 THR B C 1
ATOM 8453 O O . THR B 1 512 ? 23.844 47.812 3.688 1 80.94 512 THR B O 1
ATOM 8456 N N . GLN B 1 513 ? 22.562 46.344 4.66 1 77.44 513 GLN B N 1
ATOM 8457 C CA . GLN B 1 513 ? 21.484 47.281 4.969 1 77.44 513 GLN B CA 1
ATOM 8458 C C . GLN B 1 513 ? 21.391 47.531 6.469 1 77.44 513 GLN B C 1
ATOM 8460 O O . GLN B 1 513 ? 20.609 48.375 6.91 1 77.44 513 GLN B O 1
ATOM 8465 N N . HIS B 1 514 ? 22.078 46.844 7.27 1 74.44 514 HIS B N 1
ATOM 8466 C CA . HIS B 1 514 ? 21.938 46.938 8.719 1 74.44 514 HIS B CA 1
ATOM 8467 C C . HIS B 1 514 ? 22.984 47.844 9.336 1 74.44 514 HIS B C 1
ATOM 8469 O O . HIS B 1 514 ? 22.859 48.25 10.492 1 74.44 514 HIS B O 1
ATOM 8475 N N . ARG B 1 515 ? 24.078 48.031 8.586 1 76.12 515 ARG B N 1
ATOM 8476 C CA . ARG B 1 515 ? 25.156 48.938 9.023 1 76.12 515 ARG B CA 1
ATOM 8477 C C . ARG B 1 515 ? 25.609 49.844 7.895 1 76.12 515 ARG B C 1
ATOM 8479 O O . ARG B 1 515 ? 25.25 49.625 6.734 1 76.12 515 ARG B O 1
ATOM 8486 N N . PRO B 1 516 ? 26.219 50.906 8.234 1 79.94 516 PRO B N 1
ATOM 8487 C CA . PRO B 1 516 ? 26.688 51.75 7.156 1 79.94 516 PRO B CA 1
ATOM 8488 C C . PRO B 1 516 ? 27.594 51.031 6.16 1 79.94 516 PRO B C 1
ATOM 8490 O O . PRO B 1 516 ? 28.469 50.25 6.559 1 79.94 516 PRO B O 1
ATOM 8493 N N . LYS B 1 517 ? 27.25 51.188 4.953 1 79.81 517 LYS B N 1
ATOM 8494 C CA . LYS B 1 517 ? 28.016 50.562 3.879 1 79.81 517 LYS B CA 1
ATOM 8495 C C . LYS B 1 517 ? 29.453 51.031 3.857 1 79.81 517 LYS B C 1
ATOM 8497 O O . LYS B 1 517 ? 29.719 52.219 4.031 1 79.81 517 LYS B O 1
ATOM 8502 N N . GLN B 1 518 ? 30.359 50.125 3.949 1 83.06 518 GLN B N 1
ATOM 8503 C CA . GLN B 1 518 ? 31.781 50.469 3.867 1 83.06 518 GLN B CA 1
ATOM 8504 C C . GLN B 1 518 ? 32.469 49.562 2.844 1 83.06 518 GLN B C 1
ATOM 8506 O O . GLN B 1 518 ? 32.094 48.406 2.65 1 83.06 518 GLN B O 1
ATOM 8511 N N . ARG B 1 519 ? 33.188 50.188 2.125 1 82.12 519 ARG B N 1
ATOM 8512 C CA . ARG B 1 519 ? 33.969 49.406 1.181 1 82.12 519 ARG B CA 1
ATOM 8513 C C . ARG B 1 519 ? 35.188 48.812 1.859 1 82.12 519 ARG B C 1
ATOM 8515 O O . ARG B 1 519 ? 36.156 49.531 2.182 1 82.12 519 ARG B O 1
ATOM 8522 N N . ARG B 1 520 ? 35.125 47.625 2.236 1 85.81 520 ARG B N 1
ATOM 8523 C CA . ARG B 1 520 ? 36.25 46.906 2.807 1 85.81 520 ARG B CA 1
ATOM 8524 C C . ARG B 1 520 ? 36.75 45.844 1.827 1 85.81 520 ARG B C 1
ATOM 8526 O O . ARG B 1 520 ? 35.969 45.156 1.165 1 85.81 520 ARG B O 1
ATOM 8533 N N . GLU B 1 521 ? 38 45.875 1.713 1 87.25 521 GLU B N 1
ATOM 8534 C CA . GLU B 1 521 ? 38.625 44.906 0.816 1 87.25 521 GLU B CA 1
ATOM 8535 C C . GLU B 1 521 ? 39 43.625 1.556 1 87.25 521 GLU B C 1
ATOM 8537 O O . GLU B 1 521 ? 39.5 43.688 2.689 1 87.25 521 GLU B O 1
ATOM 8542 N N . SER B 1 522 ? 38.625 42.594 0.992 1 88.38 522 SER B N 1
ATOM 8543 C CA . SER B 1 522 ? 38.969 41.281 1.581 1 88.38 522 SER B CA 1
ATOM 8544 C C . SER B 1 522 ? 39.812 40.469 0.637 1 88.38 522 SER B C 1
ATOM 8546 O O . SER B 1 522 ? 39.719 40.562 -0.585 1 88.38 522 SER B O 1
ATOM 8548 N N . ARG B 1 523 ? 40.688 39.625 1.26 1 88.5 523 ARG B N 1
ATOM 8549 C CA . ARG B 1 523 ? 41.531 38.719 0.505 1 88.5 523 ARG B CA 1
ATOM 8550 C C . ARG B 1 523 ? 40.844 37.344 0.334 1 88.5 523 ARG B C 1
ATOM 8552 O O . ARG B 1 523 ? 41.375 36.469 -0.365 1 88.5 523 ARG B O 1
ATOM 8559 N N . TYR B 1 524 ? 39.75 37.25 0.886 1 89.06 524 TYR B N 1
ATOM 8560 C CA . TYR B 1 524 ? 39.125 35.938 0.944 1 89.06 524 TYR B CA 1
ATOM 8561 C C . TYR B 1 524 ? 37.812 35.938 0.146 1 89.06 524 TYR B C 1
ATOM 8563 O O . TYR B 1 524 ? 37.125 36.938 0.06 1 89.06 524 TYR B O 1
ATOM 8571 N N . LEU B 1 525 ? 37.562 34.844 -0.462 1 87.94 525 LEU B N 1
ATOM 8572 C CA . LEU B 1 525 ? 36.281 34.625 -1.146 1 87.94 525 LEU B CA 1
ATOM 8573 C C . LEU B 1 525 ? 35.688 33.281 -0.809 1 87.94 525 LEU B C 1
ATOM 8575 O O . LEU B 1 525 ? 36.438 32.312 -0.532 1 87.94 525 LEU B O 1
ATOM 8579 N N . CYS B 1 526 ? 34.406 33.188 -0.657 1 84.25 526 CYS B N 1
ATOM 8580 C CA . CYS B 1 526 ? 33.75 31.891 -0.501 1 84.25 526 CYS B CA 1
ATOM 8581 C C . CYS B 1 526 ? 33.938 31.047 -1.753 1 84.25 526 CYS B C 1
ATOM 8583 O O . CYS B 1 526 ? 33.562 31.453 -2.85 1 84.25 526 CYS B O 1
ATOM 8585 N N . SER B 1 527 ? 34.469 29.844 -1.531 1 81.44 527 SER B N 1
ATOM 8586 C CA . SER B 1 527 ? 34.812 28.984 -2.656 1 81.44 527 SER B CA 1
ATOM 8587 C C . SER B 1 527 ? 33.562 28.578 -3.432 1 81.44 527 SER B C 1
ATOM 8589 O O . SER B 1 527 ? 33.594 28.5 -4.66 1 81.44 527 SER B O 1
ATOM 8591 N N . SER B 1 528 ? 32.5 28.359 -2.723 1 75.94 528 SER B N 1
ATOM 8592 C CA . SER B 1 528 ? 31.266 27.844 -3.328 1 75.94 528 SER B CA 1
ATOM 8593 C C . SER B 1 528 ? 30.438 28.969 -3.947 1 75.94 528 SER B C 1
ATOM 8595 O O . SER B 1 528 ? 29.875 28.812 -5.031 1 75.94 528 SER B O 1
ATOM 8597 N N . CYS B 1 529 ? 30.391 30.109 -3.326 1 75.06 529 CYS B N 1
ATOM 8598 C CA . CYS B 1 529 ? 29.531 31.203 -3.75 1 75.06 529 CYS B CA 1
ATOM 8599 C C . CYS B 1 529 ? 30.297 32.188 -4.645 1 75.06 529 CYS B C 1
ATOM 8601 O O . CYS B 1 529 ? 29.703 33.031 -5.301 1 75.06 529 CYS B O 1
ATOM 8603 N N . GLU B 1 530 ? 31.562 32.062 -4.645 1 80.56 530 GLU B N 1
ATOM 8604 C CA . GLU B 1 530 ? 32.469 32.938 -5.371 1 80.56 530 GLU B CA 1
ATOM 8605 C C . GLU B 1 530 ? 32.188 34.406 -5.074 1 80.56 530 GLU B C 1
ATOM 8607 O O . GLU B 1 530 ? 32.219 35.219 -5.98 1 80.56 530 GLU B O 1
ATOM 8612 N N . VAL B 1 531 ? 31.953 34.781 -3.91 1 84.94 531 VAL B N 1
ATOM 8613 C CA . VAL B 1 531 ? 31.703 36.125 -3.41 1 84.94 531 VAL B CA 1
ATOM 8614 C C . VAL B 1 531 ? 32.781 36.5 -2.396 1 84.94 531 VAL B C 1
ATOM 8616 O O . VAL B 1 531 ? 33.062 35.75 -1.466 1 84.94 531 VAL B O 1
ATOM 8619 N N . PRO B 1 532 ? 33.438 37.656 -2.645 1 88.31 532 PRO B N 1
ATOM 8620 C CA . PRO B 1 532 ? 34.438 38.125 -1.665 1 88.31 532 PRO B CA 1
ATOM 8621 C C . PRO B 1 532 ? 33.781 38.562 -0.343 1 88.31 532 PRO B C 1
ATOM 8623 O O . PRO B 1 532 ? 32.812 39.281 -0.338 1 88.31 532 PRO B O 1
ATOM 8626 N N . LEU B 1 533 ? 34.312 38.062 0.753 1 90.12 533 LEU B N 1
ATOM 8627 C CA . LEU B 1 533 ? 33.719 38.312 2.072 1 90.12 533 LEU B CA 1
ATOM 8628 C C . LEU B 1 533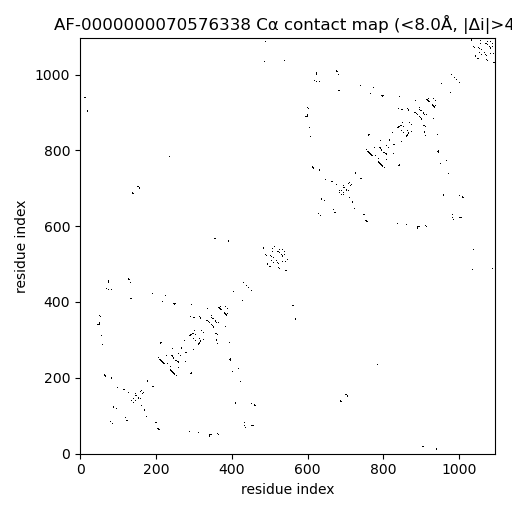 ? 34.844 38.5 3.109 1 90.12 533 LEU B C 1
ATOM 8630 O O . LEU B 1 533 ? 35.875 37.875 3.027 1 90.12 533 LEU B O 1
ATOM 8634 N N . CYS B 1 534 ? 34.562 39.438 4.027 1 88.25 534 CYS B N 1
ATOM 8635 C CA . CYS B 1 534 ? 35.375 39.469 5.223 1 88.25 534 CYS B CA 1
ATOM 8636 C C . CYS B 1 534 ? 35.219 38.188 6.023 1 88.25 534 CYS B C 1
ATOM 8638 O O . CYS B 1 534 ? 34.156 37.562 6.012 1 88.25 534 CYS B O 1
ATOM 8640 N N . VAL B 1 535 ? 36.344 37.75 6.621 1 88.5 535 VAL B N 1
ATOM 8641 C CA . VAL B 1 535 ? 36.344 36.5 7.406 1 88.5 535 VAL B CA 1
ATOM 8642 C C . VAL B 1 535 ? 35.312 36.625 8.523 1 88.5 535 VAL B C 1
ATOM 8644 O O . VAL B 1 535 ? 34.469 35.719 8.719 1 88.5 535 VAL B O 1
ATOM 8647 N N . VAL B 1 536 ? 35.312 37.656 9.336 1 87.31 536 VAL B N 1
ATOM 8648 C CA . VAL B 1 536 ? 34.375 37.938 10.406 1 87.31 536 VAL B CA 1
ATOM 8649 C C . VAL B 1 536 ? 33.938 39.406 10.336 1 87.31 536 VAL B C 1
ATOM 8651 O O . VAL B 1 536 ? 34.781 40.281 10.125 1 87.31 536 VAL B O 1
ATOM 8654 N N . PRO B 1 537 ? 32.656 39.688 10.297 1 85 537 PRO B N 1
ATOM 8655 C CA . PRO B 1 537 ? 31.5 38.812 10.469 1 85 537 PRO B CA 1
ATOM 8656 C C . PRO B 1 537 ? 30.797 38.5 9.156 1 85 537 PRO B C 1
ATOM 8658 O O . PRO B 1 537 ? 29.766 37.812 9.148 1 85 537 PRO B O 1
ATOM 8661 N N . CYS B 1 538 ? 31.328 38.938 8.195 1 87.62 538 CYS B N 1
ATOM 8662 C CA . CYS B 1 538 ? 30.594 38.969 6.93 1 87.62 538 CYS B CA 1
ATOM 8663 C C . CYS B 1 538 ? 30.375 37.562 6.379 1 87.62 538 CYS B C 1
ATOM 8665 O O . CYS B 1 538 ? 29.328 37.312 5.777 1 87.62 538 CYS B O 1
ATOM 8667 N N . PHE B 1 539 ? 31.344 36.688 6.531 1 89.12 539 PHE B N 1
ATOM 8668 C CA . PHE B 1 539 ? 31.203 35.312 6.059 1 89.12 539 PHE B CA 1
ATOM 8669 C C . PHE B 1 539 ? 29.984 34.656 6.688 1 89.12 539 PHE B C 1
ATOM 8671 O O . PHE B 1 539 ? 29.188 34.031 5.988 1 89.12 539 PHE B O 1
ATOM 8678 N N . GLU B 1 540 ? 29.906 34.844 7.902 1 85.88 540 GLU B N 1
ATOM 8679 C CA . GLU B 1 540 ? 28.766 34.281 8.609 1 85.88 540 GLU B CA 1
ATOM 8680 C C . GLU B 1 540 ? 27.469 34.969 8.227 1 85.88 540 GLU B C 1
ATOM 8682 O O . GLU B 1 540 ? 26.453 34.312 7.957 1 85.88 540 GLU B O 1
ATOM 8687 N N . GLU B 1 541 ? 27.469 36.25 8.188 1 84.88 541 GLU B N 1
ATOM 8688 C CA . GLU B 1 541 ? 26.281 37.062 7.879 1 84.88 541 GLU B CA 1
ATOM 8689 C C . GLU B 1 541 ? 25.75 36.719 6.48 1 84.88 541 GLU B C 1
ATOM 8691 O O . GLU B 1 541 ? 24.547 36.562 6.285 1 84.88 541 GLU B O 1
ATOM 8696 N N . TYR B 1 542 ? 26.609 36.656 5.629 1 84.62 542 TYR B N 1
ATOM 8697 C CA . TYR B 1 542 ? 26.25 36.375 4.246 1 84.62 542 TYR B CA 1
ATOM 8698 C C . TYR B 1 542 ? 25.578 35 4.125 1 84.62 542 TYR B C 1
ATOM 8700 O O . TYR B 1 542 ? 24.641 34.812 3.34 1 84.62 542 TYR B O 1
ATOM 8708 N N . HIS B 1 543 ? 26.062 34.125 4.875 1 81.88 543 HIS B N 1
ATOM 8709 C CA . HIS B 1 543 ? 25.625 32.75 4.691 1 81.88 543 HIS B CA 1
ATOM 8710 C C . HIS B 1 543 ? 24.547 32.375 5.691 1 81.88 543 HIS B C 1
ATOM 8712 O O . HIS B 1 543 ? 24.047 31.234 5.676 1 81.88 543 HIS B O 1
ATOM 8718 N N . THR B 1 544 ? 24.172 33.219 6.559 1 79.38 544 THR B N 1
ATOM 8719 C CA . THR B 1 544 ? 23.141 32.906 7.539 1 79.38 544 THR B CA 1
ATOM 8720 C C . THR B 1 544 ? 21.969 33.875 7.402 1 79.38 544 THR B C 1
ATOM 8722 O O . THR B 1 544 ? 20.828 33.531 7.738 1 79.38 544 THR B O 1
ATOM 8725 N N . LYS B 1 545 ? 22.203 35.062 6.949 1 75.75 545 LYS B N 1
ATOM 8726 C CA . LYS B 1 545 ? 21.172 36.094 6.867 1 75.75 545 LYS B CA 1
ATOM 8727 C C . LYS B 1 545 ? 20.719 36.281 5.422 1 75.75 545 LYS B C 1
ATOM 8729 O O . LYS B 1 545 ? 21.547 36.406 4.52 1 75.75 545 LYS B O 1
ATOM 8734 N N . LYS B 1 546 ? 19.438 36.25 5.227 1 73.12 546 LYS B N 1
ATOM 8735 C CA . LYS B 1 546 ? 18.875 36.531 3.906 1 73.12 546 LYS B CA 1
ATOM 8736 C C . LYS B 1 546 ? 19.172 37.938 3.475 1 73.12 546 LYS B C 1
ATOM 8738 O O . LYS B 1 546 ? 19.547 38.188 2.326 1 73.12 546 LYS B O 1
ATOM 8743 N N . VAL B 1 547 ? 18.922 38.812 4.465 1 74 547 VAL B N 1
ATOM 8744 C CA . VAL B 1 547 ? 19.234 40.219 4.25 1 74 547 VAL B CA 1
ATOM 8745 C C . VAL B 1 547 ? 20.344 40.656 5.195 1 74 547 VAL B C 1
ATOM 8747 O O . VAL B 1 547 ? 20.234 40.5 6.414 1 74 547 VAL B O 1
ATOM 8750 N N . PHE B 1 548 ? 21.5 41.062 4.613 1 76.38 548 PHE B N 1
ATOM 8751 C CA . PHE B 1 548 ? 22.625 41.5 5.438 1 76.38 548 PHE B CA 1
ATOM 8752 C C . PHE B 1 548 ? 22.859 43 5.277 1 76.38 548 PHE B C 1
ATOM 8754 O O . PHE B 1 548 ? 22.469 43.594 4.27 1 76.38 548 PHE B O 1
#

Foldseek 3Di:
DPCPDDPDDPPPPCDVVVVVPPPPPPPPQPPPDPPDPPPLPLPQFDKFADWADFDAFDFDQVPWWFFQPDFLPDALQRLLCLLVPLVQLVLQLVQLQVQLVVVPVVDPDDPPDLSVVDDRDDSLNVLLLVLLQLVCLVPPDPDLVLQCDPPPVSYDPVNCVSDNSSNSVNCQVSGWRADPVPDDPPPPCRGQVVVQVSSLVSLQRGIDAGAEKEKDKFFDQADDDDPQWDADPVDPSRIGWIKIWMARQVLLATNHIWTDRRPPTPWDDDSVDDLLRSVCRSCVVPFQRRHEYEYEQVNDAPVSQVVSVVSNYKYKYWHDQPGRNDDNDPDDDDALDKDWMDDNQKIWMWHHHVHIIIMITSHDIWDKDFLPDADPVVRHTRIDIPSVSVSVSRPCSVVVLNVLCVSRFGDDDNPRDRSSSVVSSSVSSSLVNSQSSSCSNNVDDDDSVRSSNSNSVVSCVVSVVPDPDPPPPDQPPPLNVQLQPDDWDKDFDPDDPVGRQDWDWAPCLQFAPPDDRDGDTARIATPVVRGGHDPPPGSVCRRNPPGD/DDCPPDPPDDPPPCDVVVVVPPPPPPVPQPPPDPPDPPPLVLPQFDKDADWADFDFFDFDQVPWWFFQPDFLPDALQRLLCLLVPLVQLVLQLVQLQVQLVVVPVVDPDDPPDLSVVDDRDDSLLVLLLVLLQLVCLVPPDPDLVLQCDPPPVSYDPVNCVSDNSSNSVSSQVSGWRADPVPDDPPPPCRGQVVVQVSSLVSLQRGIDAGAEKEKDKFFDQADDDDPQWDADPVDPSRIGWIKIWMARQVLLATNGIWTDRRPNTPWDDDSVDDLLRVVCRSCVVPFQRRHEYEYEQVNDAPVSQVVSVVRNYKYKYWHDQPGRNDDNDPDDDDALDKDWMDDNQKIWMWHHHVHIIIMITSHDIWDKDFLPDADPVVRHTRIDIPSVSVSVSRPCSVVVLNVLCVSSFGDDDNPRDRSSSVVSSSSSSSLVNSQSSSCSNNVDDDDSVRSSVSNSVVSCVVSVPPDDDPPPPDPPPPLPVQLQPDDWDKDFDPDDPVGRQDWDFAPCLQQAPPDDRDGDTARIATPVVRGGHDPPPTSVCRRNPSGD

Nearest PDB structures (foldseek):
  6x68-assembly1_C  TM=7.349E-01  e=4.089E-27  Trichoplusia ni
  5fwx-assembly1_B  TM=5.839E-01  e=3.311E+00  Rattus norvegicus
  6x68-assembly1_C  TM=7.629E-01  e=1.246E-26  Trichoplusia ni

Radius of gyration: 34.11 Å; Cα contacts (8 Å, |Δi|>4): 1800; chains: 2; bounding box: 102×99×75 Å

Sequence (1096 aa):
MNSDSDDSDSEEAARLSALSSDDSDEEPLPQRNPRKKRKCDERDFSWKKKEFKPQDHAFDPSSSGICNGITAASSELEIFESLFTPDIVEGIVDQTNIFQRQVHAALTPTAGSRIHQWKDMTSREFCVFLAVVMLMAHSRKGTIAQYWSTDPLLSTPAFSKLMSRNRFLLILRFLHFSNNEDQIRGDRLHKVRSVLLTLRKNFQGVLSPYQDLCIDESLLLFKGRLVFKQYIPSKRSRFGLKSFVLCDVKTGLVLDIVLYTGSSTEIHDSEMGYGASVVLTLLDKYLGKGHVLWVDNWYTSPALFTYLLEKKTNACGTVRRNSKGIPREEKRLEEGESSEMCNDQLLFVRWKDKREVLMLTTKHKGGMVESGKVDKKTGESRKIPLCVSKYNLCMGAVDKVDMVVTVTGTVTRKSMKWYKKYFFHLLDITILNSHLLQITASGKKRSMADFRLPLVRQLIEKCHEGQSKSKGGRPSKGEDPTRLTARHFLSLIPPTTAKQNPTRACCVCANTQHRPKQRRESRYLCSSCEVPLCVVPCFEEYHTKKVFMNSDSDDSDSEEAARLSALSSDDSDEEPLPQRNPRKKRKCDERDFSWKKKEFKPQDHAFDPSSSGICNGITAASSELEIFESLFTPDIVEGIVDQTNIFQRQVHAALTPTAGSRIHQWKDMTSREFCVFLAVVMLMAHSRKGTIAQYWSTDPLLSTPAFSKLMSRNRFLLILRFLHFSNNEDQIRGDRLHKVRSVLLTLRKNFQGVLSPYQDLCIDESLLLFKGRLVFKQYIPSKRSRFGLKSFVLCDVKTGLVLDIVLYTGSSTEIHDSEMGYGASVVLTLLDKYLGKGHVLWVDNWYTSPALFTYLLEKKTNACGTVRRNSKGIPREEKRLEEGESSEMCNDQLLFVRWKDKREVLMLTTKHKGGMVESGKVDKKTGESRKIPLCVSKYNLCMGAVDKVDMVVTVTGTVTRKSMKWYKKYFFHLLDITILNSHLLQITASGKKRSMADFRLPLVRQLIEKCHEGQSKSKGGRPSKGEDPTRLTARHFLSLIPPTTAKQNPTRACCVCANTQHRPKQRRESRYLCSSCEVPLCVVPCFEEYHTKKVF

Organism: Amblyomma americanum (NCBI:txid6943)

InterPro domains:
  IPR029526 PiggyBac transposable element-derived protein [PF13843] (77-435)
  IPR032718 PiggyBac transposable element-derived protein 4, C-terminal zinc-finger domain [PF13842] (503-543)

Secondary structure (DSSP, 8-state):
---------TTSTHHHHHHGGGS-----S------------------B-S-----PPP--GGG-EE-S---TT--HHHHHHHHS-HHHHHHHHHHHHHHHHHHHHH----TT-GGGG--PPPHHHHHHHHHHHHHHTTEEESSGGGGG---TTT--HHHHHHS-HHHHHHHHHH---S-GGGPPTT-TTTTTHHHHHHHHHHHHHHEE--SEEEEEEEEEE--S--TT-EEETTSSSEEEEEEEEEEETTT--EEEEEE--GGG------TT-HHHHHHHHHHGGGTTS--EEEE-TTT--HHHHHHHHHTT-EEEEE--TT-TT-----PPPPTT-EEEEE-SS-EEEEEESSSEEEEEESS--S-EEEEEEE-TTT-PEEEEEHHHHHHHHHTTHHHHHHHHHHHHS----TT--HHHHHHHHHHHHHHHHHHHHHHHHH-----HHHHHHHHHHHHHHHHHTTS---------SS--GGGGTS---EEEPPPPSS-SS--EE-HHHHH-SSS-----EESEEETTT--B--TTTHHHHHHH-S--/-----GGG-S-STHHHHHHGGGS-----S---SS-------------B-S-----PPP--GGG-EE-S---TT--HHHHHHHHS-HHHHHHHHHHHHHHHHHHHHH----TT-GGGG--PPPHHHHHHHHHHHHHHTTEEESSGGGGG---TTT--HHHHHHS-HHHHHHHHHH---S-GGGPPTT-TTTTTHHHHHHHHHHHHHHEE--SEEEEEEEEEE--S--TT-EE-TTSSS-EEEEEEEEEETTT--EEEEEE--GGG------TT-HHHHHHHHHHGGGTTS--EEEE-TTT--HHHHHHHHHTT-EEEEE--TT-TT-----PPPPTT-EEEEE-SS-EEEEEESSSEEEEEESS--S-EEEEEEE-TTT-PEEEEEHHHHHHHHHTTHHHHHHHHHHHHS----TT--HHHHHHHHHHHHHHHHHHHHHHHHH-----HHHHHHHHHHHHHHHHHTTS---------SS--GGGGTS---EEEPPPPSS-SS--EE-HHHHH-SSS-----EESEEETTT--B--TTTHHHHHHH-S--

Solvent-accessible surface area (backbone atoms only — not comparable to full-atom values): 61862 Å² total; per-residue (Å²): 138,84,78,83,74,84,88,73,76,84,73,58,79,49,52,65,67,49,62,50,53,68,60,76,61,70,68,73,64,82,78,68,75,88,64,77,76,70,78,54,81,68,65,80,65,66,74,37,82,60,86,48,70,51,70,74,54,73,57,69,68,84,72,36,42,77,61,68,81,74,44,61,82,54,50,59,51,58,48,36,41,66,49,62,34,69,65,59,48,48,48,32,36,52,22,17,45,51,46,43,53,54,49,54,70,70,43,83,70,58,93,84,40,72,73,75,72,67,65,82,64,44,63,42,54,49,43,39,52,49,28,52,48,58,48,37,40,54,50,36,52,88,46,78,68,46,47,58,32,81,49,67,82,57,29,31,65,43,46,53,73,74,44,52,66,67,59,50,53,50,51,63,69,36,61,37,49,39,63,73,86,72,59,54,88,86,52,82,54,53,56,45,41,62,60,51,52,52,41,33,53,31,35,46,53,40,41,37,62,63,53,46,32,29,45,46,78,43,69,42,67,47,86,65,94,54,92,48,56,38,78,41,80,90,42,91,59,32,34,10,47,40,28,42,36,34,28,26,44,88,72,48,36,60,37,38,71,42,64,54,52,63,91,70,37,88,58,49,85,48,86,79,35,68,41,38,11,50,51,51,49,74,37,57,88,53,60,63,53,20,28,34,38,37,39,45,44,79,49,45,43,60,67,51,47,54,52,35,43,74,38,32,21,34,33,37,25,33,39,52,88,85,42,72,66,58,82,86,74,84,77,84,68,51,72,66,36,72,48,65,34,17,41,87,67,42,35,38,37,39,35,21,55,100,41,78,45,39,35,40,27,25,59,51,49,77,57,71,35,77,64,84,46,57,38,83,88,77,64,41,70,39,60,39,43,43,57,57,57,52,45,47,71,50,53,53,43,60,56,49,50,51,48,50,42,67,73,56,26,64,80,72,66,79,85,53,56,67,60,60,53,48,47,49,48,51,49,33,50,46,51,47,37,31,46,40,48,47,29,66,48,55,71,48,90,74,56,65,68,70,43,47,53,56,27,33,52,49,39,39,62,69,34,51,72,77,65,70,78,73,78,70,66,79,72,63,92,57,83,55,76,49,46,54,69,55,75,60,42,59,32,70,45,70,58,48,98,87,34,76,76,38,63,38,62,12,53,43,43,54,59,25,73,83,51,82,62,38,88,43,72,16,53,30,20,30,63,78,76,70,44,30,26,34,68,68,63,34,44,49,39,56,31,64,34,95,79,64,141,84,81,82,68,77,81,76,70,86,77,67,76,49,53,69,64,51,60,48,54,67,59,77,61,69,66,70,64,81,78,68,72,90,64,76,79,68,77,54,81,71,68,79,64,67,74,38,81,59,88,48,70,49,72,75,55,74,57,68,69,84,73,35,41,76,59,68,79,72,43,61,80,52,50,59,49,59,47,36,40,67,48,61,34,69,65,57,48,48,48,32,35,51,23,17,46,51,46,43,52,53,49,54,70,70,43,81,72,58,92,85,40,72,74,76,70,68,66,84,64,42,64,43,54,49,42,40,50,51,28,52,48,58,48,39,40,54,49,35,52,85,44,78,69,44,48,60,32,80,48,68,82,58,28,31,66,43,48,53,72,74,44,53,65,67,58,51,53,50,51,63,72,36,61,37,49,39,62,73,86,72,59,55,89,88,51,82,54,54,57,43,41,62,60,50,54,52,40,33,52,31,36,47,54,41,41,37,62,63,53,45,32,29,46,45,77,42,70,44,67,48,85,65,92,54,92,50,56,38,80,42,80,90,43,92,60,31,32,11,48,40,27,42,36,33,27,27,45,87,72,48,37,59,36,36,72,44,65,54,52,63,92,70,36,89,55,48,87,48,87,79,35,70,41,38,10,49,50,50,50,73,38,58,89,53,60,63,53,19,29,34,40,38,38,45,44,78,48,46,40,60,68,52,47,52,51,34,42,75,39,33,22,34,33,37,24,33,37,50,89,82,41,71,67,57,83,86,72,84,78,84,68,51,73,66,35,70,48,67,35,16,42,89,67,42,36,39,39,39,36,19,55,98,43,78,45,37,37,39,26,27,59,50,50,78,56,71,34,77,65,85,44,56,38,83,88,77,64,41,71,39,59,37,43,42,57,56,57,53,44,43,71,50,55,52,44,59,58,49,51,50,48,50,42,66,75,56,25,64,80,71,65,80,85,52,56,67,60,60,52,48,48,51,48,51,48,35,51,48,51,47,38,32,45,39,49,48,28,66,49,56,70,48,91,74,56,66,66,70,44,48,52,57,26,35,52,49,38,38,62,70,35,51,72,77,64,72,78,73,78,71,69,80,72,66,87,58,82,54,75,49,44,52,69,55,74,60,43,58,32,71,46,70,58,48,98,89,33,76,76,38,63,38,63,11,53,43,43,53,59,24,74,82,50,82,61,37,86,42,71,15,50,28,20,29,64,80,76,67,43,31,25,35,69,66,61,34,45,48,38,57,30,61,34,94,77,65

pLDDT: mean 83.13, std 19.92, range [19.86, 98.31]